Protein AF-G0QS52-F1 (afdb_monomer_lite)

Radius of gyration: 76.47 Å; chains: 1; bounding box: 184×102×252 Å

Foldseek 3Di:
DVVVVVVVVVVVVVVVVVVVVVVVVVVVVVVVVVVVVVVVVVVLVVVLVVLVVVLVVLVVVLVVLVVVLVVLVVVCVVDVDDVVSVVVSVVSVVVSVVSVVVSVVSVVVSVVVVVVVVVVVVCVVVVVVVVVVVVVVVVVVVVVVVVVVVVVVVVVVVVVVVVVVVVVVVVVVVVVVVVVVVVVVVVVVVVVVVVVVVVVVVVVVPDPVVVVVVVVVVVVVVVVVVVVVVVVVVPPPCPVVVVVVVVVVVVVVVVVVVVVVVVVLVVVLVVLVVVLVVLVVVLVVLVVVLVVLVVVLVVLVVVLVVLVVVLVPDPDPVVNVVSVVVNVVSVVVNVVSVVVSVVSVVVSVVSVVVSVVSVVVSVVSVVVSVVVVVVVVVVVVVVVVVVVVVVPDDDDDDDDDDVVVVVVVVVVVVVVVVVVVVVVVVVVVVVVVVVVVVVVVVVVVVVVVVVVVVVVVVVVVVVVVVVVVVVVVVVVVVVVVVVVVVVVVVVVVVVVVVVVVVVVVVVVVVVVVVVPCVVVVVVVVVVVVVVVVVVVVVVVVVVVVVVVVVVVVVVVVVVVVVVVVVVVVVVVVVVVVVVVVVVVVVVVVVVVVVVVVVVVVVVVCVVVVVVVVVVVVVPVVVVPPPPVPDVPPPVPPVPPVVVPVVVVVVVVVVVVVVVVVVVVVVVVVVPDDDDDDDPVVVVVVVVVVVVVVVVVVVVVVVVVVVVVVVVVVVVVVVVVVVVVVVVVVVVVVVVVVVVVVVVVVVVCVVVVPVVVVVVVVVVVVVVVVVVVVVVVVVVVVVVVLVVVVPDPPDCDDPVVVVVSVVVVVVVVVVVVVVVVVVVVVVVVVVVVVVVVVVVVVVVVPDDDDDPPVVVVVVVVVVVVVVVVVVVVVVVVVVVVVVVVVVVVVVVVVVVVVVVVVVVVVVVVVVVVVVVVVVVVVVVVVVVVVVVVVVVVVVVVVVVVD

pLDDT: mean 71.3, std 13.59, range [32.28, 92.81]

Structure (mmCIF, N/CA/C/O backbone):
data_AF-G0QS52-F1
#
_entry.id   AF-G0QS52-F1
#
loop_
_atom_site.group_PDB
_atom_site.id
_atom_site.type_symbol
_atom_site.label_atom_id
_atom_site.label_alt_id
_atom_site.label_comp_id
_atom_site.label_asym_id
_atom_site.label_entity_id
_atom_site.label_seq_id
_atom_site.pdbx_PDB_ins_code
_atom_site.Cartn_x
_atom_site.Cartn_y
_atom_site.Cartn_z
_atom_site.occupancy
_atom_site.B_iso_or_equiv
_atom_site.auth_seq_id
_atom_site.auth_comp_id
_atom_site.auth_asym_id
_atom_site.auth_atom_id
_atom_site.pdbx_PDB_model_num
ATOM 1 N N . MET A 1 1 ? 12.812 32.651 1.797 1.00 53.06 1 MET A N 1
ATOM 2 C CA . MET A 1 1 ? 13.399 31.332 2.125 1.00 53.06 1 MET A CA 1
ATOM 3 C C . MET A 1 1 ? 13.923 30.631 0.874 1.00 53.06 1 MET A C 1
ATOM 5 O O . MET A 1 1 ? 15.121 30.418 0.813 1.00 53.06 1 MET A O 1
ATOM 9 N N . ILE A 1 2 ? 13.092 30.413 -0.156 1.00 54.62 2 ILE A N 1
ATOM 10 C CA . ILE A 1 2 ? 13.496 29.826 -1.456 1.00 54.62 2 ILE A CA 1
ATOM 11 C C . ILE A 1 2 ? 14.676 30.575 -2.107 1.00 54.62 2 ILE A C 1
ATOM 13 O O . ILE A 1 2 ? 15.657 29.957 -2.491 1.00 54.62 2 ILE A O 1
ATOM 17 N N . LEU A 1 3 ? 14.644 31.915 -2.136 1.00 59.09 3 LEU A N 1
ATOM 18 C CA . LEU A 1 3 ? 15.757 32.726 -2.659 1.00 59.09 3 LEU A CA 1
ATOM 19 C C . LEU A 1 3 ? 17.078 32.510 -1.902 1.00 59.09 3 LEU A C 1
ATOM 21 O O . LEU A 1 3 ? 18.123 32.430 -2.531 1.00 59.09 3 LEU A O 1
ATOM 25 N N . LYS A 1 4 ? 17.024 32.353 -0.572 1.00 62.81 4 LYS A N 1
ATOM 26 C CA . LYS A 1 4 ? 18.207 32.095 0.265 1.00 62.81 4 LYS A CA 1
ATOM 27 C C . LYS A 1 4 ? 18.780 30.695 0.000 1.00 62.81 4 LYS A C 1
ATOM 29 O O . LYS A 1 4 ? 19.989 30.522 -0.082 1.00 62.81 4 LYS A O 1
ATOM 34 N N . GLN A 1 5 ? 17.894 29.723 -0.208 1.00 67.19 5 GLN A N 1
ATOM 35 C CA . GLN A 1 5 ? 18.250 28.344 -0.530 1.00 67.19 5 GLN A CA 1
ATOM 36 C C . GLN A 1 5 ? 18.882 28.229 -1.928 1.00 67.19 5 GLN A C 1
ATOM 38 O O . GLN A 1 5 ? 19.866 27.516 -2.098 1.00 67.19 5 GLN A O 1
ATOM 43 N N . ASN A 1 6 ? 18.383 28.993 -2.906 1.00 65.62 6 ASN A N 1
ATOM 44 C CA . ASN A 1 6 ? 18.962 29.045 -4.250 1.00 65.62 6 ASN A CA 1
ATOM 45 C C . ASN A 1 6 ? 20.349 29.706 -4.253 1.00 65.62 6 ASN A C 1
ATOM 47 O O . ASN A 1 6 ? 21.259 29.192 -4.897 1.00 65.62 6 ASN A O 1
ATOM 51 N N . THR A 1 7 ? 20.549 30.785 -3.486 1.00 71.69 7 THR A N 1
ATOM 52 C CA . THR A 1 7 ? 21.872 31.427 -3.372 1.00 71.69 7 THR A CA 1
ATOM 53 C C . THR A 1 7 ? 22.901 30.545 -2.663 1.00 71.69 7 THR A C 1
ATOM 55 O O . THR A 1 7 ? 24.065 30.531 -3.051 1.00 71.69 7 THR A O 1
ATOM 58 N N . GLU A 1 8 ? 22.486 29.770 -1.656 1.00 66.88 8 GLU A N 1
ATOM 59 C CA . GLU A 1 8 ? 23.369 28.816 -0.972 1.00 66.88 8 GLU A CA 1
ATOM 60 C C . GLU A 1 8 ? 23.731 27.629 -1.886 1.00 66.88 8 GLU A C 1
ATOM 62 O O . GLU A 1 8 ? 24.877 27.182 -1.879 1.00 66.88 8 GLU A O 1
ATOM 67 N N . GLN A 1 9 ? 22.806 27.172 -2.742 1.00 66.31 9 GLN A N 1
ATOM 68 C CA . GLN A 1 9 ? 23.081 26.135 -3.745 1.00 66.31 9 GLN A CA 1
ATOM 69 C C . GLN A 1 9 ? 24.018 26.609 -4.864 1.00 66.31 9 GLN A C 1
ATOM 71 O O . GLN A 1 9 ? 24.901 25.852 -5.271 1.00 66.31 9 GLN A O 1
ATOM 76 N N . GLU A 1 10 ? 23.861 27.838 -5.362 1.00 71.62 10 GLU A N 1
ATOM 77 C CA . GLU A 1 10 ? 24.777 28.393 -6.368 1.00 71.62 10 GLU A CA 1
ATOM 78 C C . GLU A 1 10 ? 26.181 28.612 -5.808 1.00 71.62 10 GLU A C 1
ATOM 80 O O . GLU A 1 10 ? 27.162 28.277 -6.474 1.00 71.62 10 GLU A O 1
ATOM 85 N N . PHE A 1 11 ? 26.288 29.105 -4.570 1.00 74.38 11 PHE A N 1
ATOM 86 C CA . PHE A 1 11 ? 27.577 29.249 -3.899 1.00 74.38 11 PHE A CA 1
ATOM 87 C C . PHE A 1 11 ? 28.273 27.889 -3.757 1.00 74.38 11 PHE A C 1
ATOM 89 O O . PHE A 1 11 ? 29.430 27.753 -4.145 1.00 74.38 11 PHE A O 1
ATOM 96 N N . PHE A 1 12 ? 27.543 26.858 -3.317 1.00 67.12 12 PHE A N 1
ATOM 97 C CA . PHE A 1 12 ? 28.090 25.510 -3.145 1.00 67.12 12 PHE A CA 1
ATOM 98 C C . PHE A 1 12 ? 28.541 24.871 -4.470 1.00 67.12 12 PHE A C 1
ATOM 100 O O . PHE A 1 12 ? 29.623 24.286 -4.535 1.00 67.12 12 PHE A O 1
ATOM 107 N N . LYS A 1 13 ? 27.766 25.042 -5.553 1.00 73.00 13 LYS A N 1
ATOM 108 C CA . LYS A 1 13 ? 28.151 24.578 -6.900 1.00 73.00 13 LYS A CA 1
ATOM 109 C C . LYS A 1 13 ? 29.425 25.255 -7.403 1.00 73.00 13 LYS A C 1
ATOM 111 O O . LYS A 1 13 ? 30.271 24.596 -8.006 1.00 73.00 13 LYS A O 1
ATOM 116 N N . LYS A 1 14 ? 29.574 26.556 -7.141 1.00 74.31 14 LYS A N 1
ATOM 117 C CA . LYS A 1 14 ? 30.738 27.331 -7.581 1.00 74.31 14 LYS A CA 1
ATOM 118 C C . LYS A 1 14 ? 32.007 26.921 -6.830 1.00 74.31 14 LYS A C 1
ATOM 120 O O . LYS A 1 14 ? 33.037 26.703 -7.461 1.00 74.31 14 LYS A O 1
ATOM 125 N N . THR A 1 15 ? 31.916 26.709 -5.515 1.00 72.00 15 THR A N 1
ATOM 126 C CA . THR A 1 15 ? 33.041 26.199 -4.712 1.00 72.00 15 THR A CA 1
ATOM 127 C C . THR A 1 15 ? 33.448 24.781 -5.136 1.00 72.00 15 THR A C 1
ATOM 129 O O . THR A 1 15 ? 34.637 24.503 -5.267 1.00 72.00 15 THR A O 1
ATOM 132 N N . GLN A 1 16 ? 32.484 23.906 -5.457 1.00 68.12 16 GLN A N 1
ATOM 133 C CA . GLN A 1 16 ? 32.768 22.560 -5.978 1.00 68.12 16 GLN A CA 1
ATOM 134 C C . GLN A 1 16 ? 33.471 22.570 -7.342 1.00 68.12 16 GLN A C 1
ATOM 136 O O . GLN A 1 16 ? 34.384 21.773 -7.567 1.00 68.12 16 GLN A O 1
ATOM 141 N N . GLN A 1 17 ? 33.068 23.457 -8.257 1.00 71.25 17 GLN A N 1
ATOM 142 C CA . GLN A 1 17 ? 33.741 23.594 -9.552 1.00 71.25 17 GLN A CA 1
ATOM 143 C C . GLN A 1 17 ? 35.189 24.069 -9.392 1.00 71.25 17 GLN A C 1
ATOM 145 O O . GLN A 1 17 ? 36.078 23.537 -10.057 1.00 71.25 17 GLN A O 1
ATOM 150 N N . GLU A 1 18 ? 35.442 25.015 -8.486 1.00 72.31 18 GLU A N 1
ATOM 151 C CA . GLU A 1 18 ? 36.795 25.511 -8.217 1.00 72.31 18 GLU A CA 1
ATOM 152 C C . GLU A 1 18 ? 37.694 24.441 -7.580 1.00 72.31 18 GLU A C 1
ATOM 154 O O . GLU A 1 18 ? 38.855 24.299 -7.973 1.00 72.31 18 GLU A O 1
ATOM 159 N N . GLU A 1 19 ? 37.177 23.642 -6.642 1.00 69.19 19 GLU A N 1
ATOM 160 C CA . GLU A 1 19 ? 37.944 22.545 -6.038 1.00 69.19 19 GLU A CA 1
ATOM 161 C C . GLU A 1 19 ? 38.195 21.404 -7.030 1.00 69.19 19 GLU A C 1
ATOM 163 O O . GLU A 1 19 ? 39.334 20.951 -7.161 1.00 69.19 19 GLU A O 1
ATOM 168 N N . SER A 1 20 ? 37.185 20.989 -7.804 1.00 64.88 20 SER A N 1
ATOM 169 C CA . SER A 1 20 ? 37.356 19.958 -8.837 1.00 64.88 20 SER A CA 1
ATOM 170 C C . SER A 1 20 ? 38.352 20.391 -9.920 1.00 64.88 20 SER A C 1
ATOM 172 O O . SER A 1 20 ? 39.174 19.582 -10.355 1.00 64.88 20 SER A O 1
ATOM 174 N N . SER A 1 21 ? 38.355 21.676 -10.298 1.00 67.94 21 SER A N 1
ATOM 175 C CA . SER A 1 21 ? 39.341 22.234 -11.232 1.00 67.94 21 SER A CA 1
ATOM 176 C C . SER A 1 21 ? 40.767 22.144 -10.682 1.00 67.94 21 SER A C 1
ATOM 178 O O . SER A 1 21 ? 41.666 21.708 -11.398 1.00 67.94 21 SER A O 1
ATOM 180 N N . LYS A 1 22 ? 40.979 22.474 -9.400 1.00 71.50 22 LYS A N 1
ATOM 181 C CA . LYS A 1 22 ? 42.304 22.384 -8.756 1.00 71.50 22 LYS A CA 1
ATOM 182 C C . LYS A 1 22 ? 42.823 20.947 -8.670 1.00 71.50 22 LYS A C 1
ATOM 184 O O . LYS A 1 22 ? 44.018 20.719 -8.853 1.00 71.50 22 LYS A O 1
ATOM 189 N N . TYR A 1 23 ? 41.950 19.972 -8.406 1.00 66.25 23 TYR A N 1
ATOM 190 C CA . TYR A 1 23 ? 42.347 18.559 -8.384 1.00 66.25 23 TYR A CA 1
ATOM 191 C C . TYR A 1 23 ? 42.679 18.026 -9.784 1.00 66.25 23 TYR A C 1
ATOM 193 O O . TYR A 1 23 ? 43.658 17.296 -9.933 1.00 66.25 23 TYR A O 1
ATOM 201 N N . ARG A 1 24 ? 41.935 18.441 -10.821 1.00 66.38 24 ARG A N 1
ATOM 202 C CA . ARG A 1 24 ? 42.250 18.094 -12.219 1.00 66.38 24 ARG A CA 1
ATOM 203 C C . ARG A 1 24 ? 43.577 18.693 -12.679 1.00 66.38 24 ARG A C 1
ATOM 205 O O . ARG A 1 24 ? 44.351 18.004 -13.333 1.00 66.38 24 ARG A O 1
ATOM 212 N N . GLU A 1 25 ? 43.863 19.937 -12.305 1.00 71.38 25 GLU A N 1
ATOM 213 C CA . GLU A 1 25 ? 45.125 20.606 -12.640 1.00 71.38 25 GLU A CA 1
ATOM 214 C C . GLU A 1 25 ? 46.329 19.908 -11.988 1.00 71.38 25 GLU A C 1
ATOM 216 O O . GLU A 1 25 ? 47.312 19.612 -12.666 1.00 71.38 25 GLU A O 1
ATOM 221 N N . LYS A 1 26 ? 46.227 19.530 -10.704 1.00 69.94 26 LYS A N 1
ATOM 222 C CA . LYS A 1 26 ? 47.277 18.746 -10.028 1.00 69.94 26 LYS A CA 1
ATOM 223 C C . LYS A 1 26 ? 47.483 17.363 -10.648 1.00 69.94 26 LYS A C 1
ATOM 225 O O . LYS A 1 26 ? 48.626 16.940 -10.800 1.00 69.94 26 LYS A O 1
ATOM 230 N N . ALA A 1 27 ? 46.404 16.673 -11.021 1.00 64.19 27 ALA A N 1
ATOM 231 C CA . ALA A 1 27 ? 46.493 15.376 -11.691 1.00 64.19 27 ALA A CA 1
ATOM 232 C C . ALA A 1 27 ? 47.163 15.487 -13.073 1.00 64.19 27 ALA A C 1
ATOM 234 O O . ALA A 1 27 ? 47.967 14.632 -13.437 1.00 64.19 27 ALA A O 1
ATOM 235 N N . LEU A 1 28 ? 46.886 16.566 -13.815 1.00 69.62 28 LEU A N 1
ATOM 236 C CA . LEU A 1 28 ? 47.504 16.822 -15.115 1.00 69.62 28 LEU A CA 1
ATOM 237 C C . LEU A 1 28 ? 49.010 17.111 -14.992 1.00 69.62 28 LEU A C 1
ATOM 239 O O . LEU A 1 28 ? 49.790 16.592 -15.788 1.00 69.62 28 LEU A O 1
ATOM 243 N N . ILE A 1 29 ? 49.427 17.883 -13.983 1.00 71.25 29 ILE A N 1
ATOM 244 C CA . ILE A 1 29 ? 50.850 18.162 -13.716 1.00 71.25 29 ILE A CA 1
ATOM 245 C C . ILE A 1 29 ? 51.603 16.864 -13.385 1.00 71.25 29 ILE A C 1
ATOM 247 O O . ILE A 1 29 ? 52.644 16.594 -13.982 1.00 71.25 29 ILE A O 1
ATOM 251 N N . LEU A 1 30 ? 51.042 16.021 -12.510 1.00 66.38 30 LEU A N 1
ATOM 252 C CA . LEU A 1 30 ? 51.629 14.720 -12.160 1.00 66.38 30 LEU A CA 1
ATOM 253 C C . LEU A 1 30 ? 51.746 13.788 -13.377 1.00 66.38 30 LEU A C 1
ATOM 255 O O . LEU A 1 30 ? 52.783 13.158 -13.573 1.00 66.38 30 LEU A O 1
ATOM 259 N N . ALA A 1 31 ? 50.723 13.736 -14.237 1.00 64.56 31 ALA A N 1
ATOM 260 C CA . ALA A 1 31 ? 50.767 12.932 -15.459 1.00 64.56 31 ALA A CA 1
ATOM 261 C C . ALA A 1 31 ? 51.874 13.397 -16.428 1.00 64.56 31 ALA A C 1
ATOM 263 O O . ALA A 1 31 ? 52.587 12.569 -16.996 1.00 64.56 31 ALA A O 1
ATOM 264 N N . GLN A 1 32 ? 52.068 14.712 -16.573 1.00 68.56 32 GLN A N 1
ATOM 265 C CA . GLN A 1 32 ? 53.127 15.281 -17.416 1.00 68.56 32 GLN A CA 1
ATOM 266 C C . GLN A 1 32 ? 54.537 15.005 -16.870 1.00 68.56 32 GLN A C 1
ATOM 268 O O . GLN A 1 32 ? 55.472 14.813 -17.650 1.00 68.56 32 GLN A O 1
ATOM 273 N N . GLU A 1 33 ? 54.716 14.983 -15.548 1.00 70.00 33 GLU A N 1
ATOM 274 C CA . GLU A 1 33 ? 55.999 14.635 -14.924 1.00 70.00 33 GLU A CA 1
ATOM 275 C C . GLU A 1 33 ? 56.340 13.151 -15.111 1.00 70.00 33 GLU A C 1
ATOM 277 O O . GLU A 1 33 ? 57.471 12.830 -15.488 1.00 70.00 33 GLU A O 1
ATOM 282 N N . ILE A 1 34 ? 55.355 12.257 -14.965 1.00 66.56 34 ILE A N 1
ATOM 283 C CA . ILE A 1 34 ? 55.519 10.819 -15.234 1.00 66.56 34 ILE A CA 1
ATOM 284 C C . ILE A 1 34 ? 55.908 10.582 -16.701 1.00 66.56 34 ILE A C 1
ATOM 286 O O . ILE A 1 34 ? 56.834 9.817 -16.984 1.00 66.56 34 ILE A O 1
ATOM 290 N N . GLU A 1 35 ? 55.265 11.276 -17.644 1.00 66.56 35 GLU A N 1
ATOM 291 C CA . GLU A 1 35 ? 55.580 11.157 -19.072 1.00 66.56 35 GLU A CA 1
ATOM 292 C C . GLU A 1 35 ? 57.012 11.629 -19.395 1.00 66.56 35 GLU A C 1
ATOM 294 O O . GLU A 1 35 ? 57.723 10.986 -20.174 1.00 66.56 35 GLU A O 1
ATOM 299 N N . LYS A 1 36 ? 57.477 12.719 -18.763 1.00 70.31 36 LYS A N 1
ATOM 300 C CA . LYS A 1 36 ? 58.860 13.208 -18.914 1.00 70.31 36 LYS A CA 1
ATOM 301 C C . LYS A 1 36 ? 59.885 12.199 -18.396 1.00 70.31 36 LYS A C 1
ATOM 303 O O . LYS A 1 36 ? 60.868 11.939 -19.090 1.00 70.31 36 LYS A O 1
ATOM 308 N N . ILE A 1 37 ? 59.651 11.611 -17.221 1.00 68.44 37 ILE A N 1
ATOM 309 C CA . ILE A 1 37 ? 60.543 10.594 -16.640 1.00 68.44 37 ILE A CA 1
ATOM 310 C C . ILE A 1 37 ? 60.586 9.348 -17.536 1.00 68.44 37 ILE A C 1
ATOM 312 O O . ILE A 1 37 ? 61.666 8.829 -17.826 1.00 68.44 37 ILE A O 1
ATOM 316 N N . SER A 1 38 ? 59.432 8.912 -18.055 1.00 68.44 38 SER A N 1
ATOM 317 C CA . SER A 1 38 ? 59.355 7.782 -18.988 1.00 68.44 38 SER A CA 1
ATOM 318 C C . SER A 1 38 ? 60.173 8.030 -20.260 1.00 68.44 38 SER A C 1
ATOM 320 O O . SER A 1 38 ? 60.920 7.151 -20.692 1.00 68.44 38 SER A O 1
ATOM 322 N N . LYS A 1 39 ? 60.081 9.227 -20.855 1.00 68.06 39 LYS A N 1
ATOM 323 C CA . LYS A 1 39 ? 60.838 9.584 -22.070 1.00 68.06 39 LYS A CA 1
ATOM 324 C C . LYS A 1 39 ? 62.351 9.565 -21.841 1.00 68.06 39 LYS A C 1
ATOM 326 O O . LYS A 1 39 ? 63.065 8.946 -22.626 1.00 68.06 39 LYS A O 1
ATOM 331 N N . ILE A 1 40 ? 62.824 10.144 -20.735 1.00 70.56 40 ILE A N 1
ATOM 332 C CA . ILE A 1 40 ? 64.256 10.162 -20.383 1.00 70.56 40 ILE A CA 1
ATOM 333 C C . ILE A 1 40 ? 64.800 8.735 -20.219 1.00 70.56 40 ILE A C 1
ATOM 335 O O . ILE A 1 40 ? 65.849 8.412 -20.781 1.00 70.56 40 ILE A O 1
ATOM 339 N N . ASN A 1 41 ? 64.063 7.861 -19.527 1.00 67.75 41 ASN A N 1
ATOM 340 C CA . ASN A 1 41 ? 64.472 6.467 -19.338 1.00 67.75 41 ASN A CA 1
ATOM 341 C C . ASN A 1 41 ? 64.540 5.699 -20.666 1.00 67.75 41 ASN A C 1
ATOM 343 O O . ASN A 1 41 ? 65.464 4.917 -20.880 1.00 67.75 41 ASN A O 1
ATOM 347 N N . THR A 1 42 ? 63.600 5.951 -21.582 1.00 67.94 42 THR A N 1
ATOM 348 C CA . THR A 1 42 ? 63.560 5.273 -22.889 1.00 67.94 42 THR A CA 1
ATOM 349 C C . THR A 1 42 ? 64.741 5.694 -23.773 1.00 67.94 42 THR A C 1
ATOM 351 O O . THR A 1 42 ? 65.402 4.849 -24.376 1.00 67.94 42 THR A O 1
ATOM 354 N N . GLU A 1 43 ? 65.071 6.990 -23.802 1.00 71.31 43 GLU A N 1
ATOM 355 C CA . GLU A 1 43 ? 66.212 7.520 -24.563 1.00 71.31 43 GLU A CA 1
ATOM 356 C C . GLU A 1 43 ? 67.568 7.037 -24.026 1.00 71.31 43 GLU A C 1
ATOM 358 O O . GLU A 1 43 ? 68.496 6.787 -24.801 1.00 71.31 43 GLU A O 1
ATOM 363 N N . GLN A 1 44 ? 67.705 6.895 -22.705 1.00 71.44 44 GLN A N 1
ATOM 364 C CA . GLN A 1 44 ? 68.921 6.355 -22.092 1.00 71.44 44 GLN A CA 1
ATOM 365 C C . GLN A 1 44 ? 69.088 4.858 -22.388 1.00 71.44 44 GLN A C 1
ATOM 367 O O . GLN A 1 44 ? 70.200 4.424 -22.697 1.00 71.44 44 GLN A O 1
ATOM 372 N N . PHE A 1 45 ? 67.997 4.087 -22.378 1.00 67.62 45 PHE A N 1
ATOM 373 C CA . PHE A 1 45 ? 68.028 2.656 -22.687 1.00 67.62 45 PHE A CA 1
ATOM 374 C C . PHE A 1 45 ? 68.444 2.386 -24.143 1.00 67.62 45 PHE A C 1
ATOM 376 O O . PHE A 1 45 ? 69.278 1.519 -24.404 1.00 67.62 45 PHE A O 1
ATOM 383 N N . GLU A 1 46 ? 67.948 3.183 -25.095 1.00 70.62 46 GLU A N 1
ATOM 384 C CA . GLU A 1 46 ? 68.350 3.086 -26.507 1.00 70.62 46 GLU A CA 1
ATOM 385 C C . GLU A 1 46 ? 69.821 3.483 -26.741 1.00 70.62 46 GLU A C 1
ATOM 387 O O . GLU A 1 46 ? 70.500 2.896 -27.587 1.00 70.62 46 GLU A O 1
ATOM 392 N N . LYS A 1 47 ? 70.374 4.427 -25.964 1.00 72.56 47 LYS A N 1
ATOM 393 C CA . LYS A 1 47 ? 71.813 4.755 -26.028 1.00 72.56 47 LYS A CA 1
ATOM 394 C C . LYS A 1 47 ? 72.692 3.592 -25.567 1.00 72.56 47 LYS A C 1
ATOM 396 O O . LYS A 1 47 ? 73.669 3.287 -26.249 1.00 72.56 47 LYS A O 1
ATOM 401 N N . ILE A 1 48 ? 72.323 2.928 -24.470 1.00 70.12 48 ILE A N 1
ATOM 402 C CA . ILE A 1 48 ? 73.047 1.754 -23.952 1.00 70.12 48 ILE A CA 1
ATOM 403 C C . ILE A 1 48 ? 72.988 0.610 -24.966 1.00 70.12 48 ILE A C 1
ATOM 405 O O . ILE A 1 48 ? 74.023 0.069 -25.345 1.00 70.12 48 ILE A O 1
ATOM 409 N N . LYS A 1 49 ? 71.799 0.316 -25.498 1.00 71.50 49 LYS A N 1
ATOM 410 C CA . LYS A 1 49 ? 71.592 -0.735 -26.504 1.00 71.50 49 LYS A CA 1
ATOM 411 C C . LYS A 1 49 ? 72.408 -0.504 -27.784 1.00 71.50 49 LYS A C 1
ATOM 413 O O . LYS A 1 49 ? 72.965 -1.439 -28.357 1.00 71.50 49 LYS A O 1
ATOM 418 N N . ASN A 1 50 ? 72.526 0.748 -28.230 1.00 72.94 50 ASN A N 1
ATOM 419 C CA . ASN A 1 50 ? 73.377 1.094 -29.370 1.00 72.94 50 ASN A CA 1
ATOM 420 C C . ASN A 1 50 ? 74.871 0.902 -29.072 1.00 72.94 50 ASN A C 1
ATOM 422 O O . ASN A 1 50 ? 75.607 0.431 -29.939 1.00 72.94 50 ASN A O 1
ATOM 426 N N . GLN A 1 51 ? 75.327 1.216 -27.857 1.00 75.06 51 GLN A N 1
ATOM 427 C CA . GLN A 1 51 ? 76.714 0.978 -27.448 1.00 75.06 51 GLN A CA 1
ATOM 428 C C . GLN A 1 51 ? 77.028 -0.522 -27.309 1.00 75.06 51 GLN A C 1
ATOM 430 O O . GLN A 1 51 ? 78.089 -0.956 -27.758 1.00 75.06 51 GLN A O 1
ATOM 435 N N . GLU A 1 52 ? 76.097 -1.330 -26.791 1.00 72.75 52 GLU A N 1
ATOM 436 C CA . GLU A 1 52 ? 76.219 -2.797 -26.741 1.00 72.75 52 GLU A CA 1
ATOM 437 C C . GLU A 1 52 ? 76.383 -3.402 -28.143 1.00 72.75 52 GLU A C 1
ATOM 439 O O . GLU A 1 52 ? 77.265 -4.234 -28.365 1.00 72.75 52 GLU A O 1
ATOM 444 N N . ASN A 1 53 ? 75.608 -2.925 -29.123 1.00 73.69 53 ASN A N 1
ATOM 445 C CA . ASN A 1 53 ? 75.749 -3.349 -30.518 1.00 73.69 53 ASN A CA 1
ATOM 446 C C . ASN A 1 53 ? 77.125 -2.997 -31.107 1.00 73.69 53 ASN A C 1
ATOM 448 O O . ASN A 1 53 ? 77.698 -3.798 -31.849 1.00 73.69 53 ASN A O 1
ATOM 452 N N . ILE A 1 54 ? 77.681 -1.827 -30.773 1.00 74.94 54 ILE A N 1
ATOM 453 C CA . ILE A 1 54 ? 79.030 -1.427 -31.206 1.00 74.94 54 ILE A CA 1
ATOM 454 C C . ILE A 1 54 ? 80.088 -2.347 -30.582 1.00 74.94 54 ILE A C 1
ATOM 456 O O . ILE A 1 54 ? 80.991 -2.801 -31.287 1.00 74.94 54 ILE A O 1
ATOM 460 N N . ILE A 1 55 ? 79.962 -2.681 -29.292 1.00 71.44 55 ILE A N 1
ATOM 461 C CA . ILE A 1 55 ? 80.865 -3.634 -28.627 1.00 71.44 55 ILE A CA 1
ATOM 462 C C . ILE A 1 55 ? 80.805 -5.000 -29.314 1.00 71.44 55 ILE A C 1
ATOM 464 O O . ILE A 1 55 ? 81.855 -5.559 -29.629 1.00 71.44 55 ILE A O 1
ATOM 468 N N . LEU A 1 56 ? 79.606 -5.503 -29.616 1.00 75.06 56 LEU A N 1
ATOM 469 C CA . LEU A 1 56 ? 79.423 -6.788 -30.293 1.00 75.06 56 LEU A CA 1
ATOM 470 C C . LEU A 1 56 ? 80.091 -6.805 -31.683 1.00 75.06 56 LEU A C 1
ATOM 472 O O . LEU A 1 56 ? 80.729 -7.783 -32.078 1.00 75.06 56 LEU A O 1
ATOM 476 N N . GLN A 1 57 ? 79.995 -5.701 -32.432 1.00 74.44 57 GLN A N 1
ATOM 477 C CA . GLN A 1 57 ? 80.677 -5.551 -33.722 1.00 74.44 57 GLN A CA 1
ATOM 478 C C . GLN A 1 57 ? 82.206 -5.552 -33.573 1.00 74.44 57 GLN A C 1
ATOM 480 O O . GLN A 1 57 ? 82.900 -6.192 -34.370 1.00 74.44 57 GLN A O 1
ATOM 485 N N . LEU A 1 58 ? 82.736 -4.875 -32.550 1.00 73.75 58 LEU A N 1
ATOM 486 C CA . LEU A 1 58 ? 84.171 -4.866 -32.254 1.00 73.75 58 LEU A CA 1
ATOM 487 C C . LEU A 1 58 ? 84.667 -6.250 -31.818 1.00 73.75 58 LEU A C 1
ATOM 489 O O . LEU A 1 58 ? 85.725 -6.680 -32.272 1.00 73.75 58 LEU A O 1
ATOM 493 N N . GLU A 1 59 ? 83.895 -6.985 -31.019 1.00 74.69 59 GLU A N 1
ATOM 494 C CA . GLU A 1 59 ? 84.201 -8.362 -30.613 1.00 74.69 59 GLU A CA 1
ATOM 495 C C . GLU A 1 59 ? 84.289 -9.317 -31.797 1.00 74.69 59 GLU A C 1
ATOM 497 O O . GLU A 1 59 ? 85.260 -10.068 -31.917 1.00 74.69 59 GLU A O 1
ATOM 502 N N . ASN A 1 60 ? 83.327 -9.235 -32.715 1.00 76.56 60 ASN A N 1
ATOM 503 C CA . ASN A 1 60 ? 83.348 -10.024 -33.942 1.00 76.56 60 ASN A CA 1
ATOM 504 C C . ASN A 1 60 ? 84.579 -9.696 -34.796 1.00 76.56 60 ASN A C 1
ATOM 506 O O . ASN A 1 60 ? 85.236 -10.602 -35.314 1.00 76.56 60 ASN A O 1
ATOM 510 N N . LYS A 1 61 ? 84.942 -8.410 -34.899 1.00 77.50 61 LYS A N 1
ATOM 511 C CA . LYS A 1 61 ? 86.127 -7.965 -35.644 1.00 77.50 61 LYS A CA 1
ATOM 512 C C . LYS A 1 61 ? 87.433 -8.438 -34.998 1.00 77.50 61 LYS A C 1
ATOM 514 O O . LYS A 1 61 ? 88.330 -8.874 -35.717 1.00 77.50 61 LYS A O 1
ATOM 519 N N . ILE A 1 62 ? 87.527 -8.403 -33.666 1.00 76.06 62 ILE A N 1
ATOM 520 C CA . ILE A 1 62 ? 88.664 -8.952 -32.911 1.00 76.06 62 ILE A CA 1
ATOM 521 C C . ILE A 1 62 ? 88.769 -10.459 -33.154 1.00 76.06 62 ILE A C 1
ATOM 523 O O . ILE A 1 62 ? 89.840 -10.930 -33.518 1.00 76.06 62 ILE A O 1
ATOM 527 N N . SER A 1 63 ? 87.665 -11.201 -33.038 1.00 76.12 63 SER A N 1
ATOM 528 C CA . SER A 1 63 ? 87.628 -12.654 -33.257 1.00 76.12 63 SER A CA 1
ATOM 529 C C . SER A 1 63 ? 88.115 -13.051 -34.660 1.00 76.12 63 SER A C 1
ATOM 531 O O . SER A 1 63 ? 88.971 -13.931 -34.806 1.00 76.12 63 SER A O 1
ATOM 533 N N . LEU A 1 64 ? 87.648 -12.344 -35.696 1.00 76.38 64 LEU A N 1
ATOM 534 C CA . LEU A 1 64 ? 88.092 -12.519 -37.085 1.00 76.38 64 LEU A CA 1
ATOM 535 C C . LEU A 1 64 ? 89.590 -12.241 -37.254 1.00 76.38 64 LEU A C 1
ATOM 537 O O . LEU A 1 64 ? 90.316 -13.069 -37.796 1.00 76.38 64 LEU A O 1
ATOM 541 N N . LEU A 1 65 ? 90.081 -11.112 -36.743 1.00 75.12 65 LEU A N 1
ATOM 542 C CA . LEU A 1 65 ? 91.498 -10.760 -36.863 1.00 75.12 65 LEU A CA 1
ATOM 543 C C . LEU A 1 65 ? 92.402 -11.693 -36.041 1.00 75.12 65 LEU A C 1
ATOM 545 O O . LEU A 1 65 ? 93.489 -12.046 -36.491 1.00 75.12 65 LEU A O 1
ATOM 549 N N . SER A 1 66 ? 91.971 -12.135 -34.857 1.00 74.88 66 SER A N 1
ATOM 550 C CA . SER A 1 66 ? 92.725 -13.082 -34.026 1.00 74.88 66 SER A CA 1
ATOM 551 C C . SER A 1 66 ? 92.829 -14.461 -34.678 1.00 74.88 66 SER A C 1
ATOM 553 O O . SER A 1 66 ? 93.890 -15.085 -34.626 1.00 74.88 66 SER A O 1
ATOM 555 N N . SER A 1 67 ? 91.760 -14.933 -35.324 1.00 74.56 67 SER A N 1
ATOM 556 C CA . SER A 1 67 ? 91.775 -16.205 -36.057 1.00 74.56 67 SER A CA 1
ATOM 557 C C . SER A 1 67 ? 92.613 -16.130 -37.342 1.00 74.56 67 SER A C 1
ATOM 559 O O . SER A 1 67 ? 93.350 -17.074 -37.639 1.00 74.56 67 SER A O 1
ATOM 561 N N . GLU A 1 68 ? 92.594 -14.995 -38.045 1.00 75.00 68 GLU A N 1
ATOM 562 C CA . GLU A 1 68 ? 93.474 -14.702 -39.187 1.00 75.00 68 GLU A CA 1
ATOM 563 C C . GLU A 1 68 ? 94.958 -14.689 -38.768 1.00 75.00 68 GLU A C 1
ATOM 565 O O . GLU A 1 68 ? 95.789 -15.375 -39.371 1.00 75.00 68 GLU A O 1
ATOM 570 N N . LEU A 1 69 ? 95.290 -13.991 -37.675 1.00 76.69 69 LEU A N 1
ATOM 571 C CA . LEU A 1 69 ? 96.648 -13.949 -37.126 1.00 76.69 69 LEU A CA 1
ATOM 572 C C . LEU A 1 69 ? 97.138 -15.323 -36.669 1.00 76.69 69 LEU A C 1
ATOM 574 O O . LEU A 1 69 ? 98.306 -15.654 -36.871 1.00 76.69 69 LEU A O 1
ATOM 578 N N . LEU A 1 70 ? 96.270 -16.140 -36.066 1.00 75.25 70 LEU A N 1
ATOM 579 C CA . LEU A 1 70 ? 96.630 -17.494 -35.645 1.00 75.25 70 LEU A CA 1
ATOM 580 C C . LEU A 1 70 ? 96.957 -18.381 -36.856 1.00 75.25 70 LEU A C 1
ATOM 582 O O . LEU A 1 70 ? 97.937 -19.126 -36.823 1.00 75.25 70 LEU A O 1
ATOM 586 N N . ARG A 1 71 ? 96.192 -18.257 -37.950 1.00 75.19 71 ARG A N 1
ATOM 587 C CA . ARG A 1 71 ? 96.472 -18.955 -39.216 1.00 75.19 71 ARG A CA 1
ATOM 588 C C . ARG A 1 71 ? 97.806 -18.520 -39.821 1.00 75.19 71 ARG A C 1
ATOM 590 O O . ARG A 1 71 ? 98.606 -19.377 -40.189 1.00 75.19 71 ARG A O 1
ATOM 597 N N . GLN A 1 72 ? 98.075 -17.216 -39.875 1.00 72.94 72 GLN A N 1
ATOM 598 C CA . GLN A 1 72 ? 99.333 -16.687 -40.418 1.00 72.94 72 GLN A CA 1
ATOM 599 C C . GLN A 1 72 ? 100.545 -17.022 -39.533 1.00 72.94 72 GLN A C 1
ATOM 601 O O . GLN A 1 72 ? 101.615 -17.348 -40.043 1.00 72.94 72 GLN A O 1
ATOM 606 N N . SER A 1 73 ? 100.372 -17.012 -38.209 1.00 70.25 73 SER A N 1
ATOM 607 C CA . SER A 1 73 ? 101.391 -17.426 -37.235 1.00 70.25 73 SER A CA 1
ATOM 608 C C . SER A 1 73 ? 101.761 -18.903 -37.390 1.00 70.25 73 SER A C 1
ATOM 610 O O . SER A 1 73 ? 102.943 -19.245 -37.418 1.00 70.25 73 SER A O 1
ATOM 612 N N . ASN A 1 74 ? 100.768 -19.779 -37.568 1.00 69.38 74 ASN A N 1
ATOM 613 C CA . ASN A 1 74 ? 101.011 -21.200 -37.819 1.00 69.38 74 ASN A CA 1
ATOM 614 C C . ASN A 1 74 ? 101.704 -21.426 -39.172 1.00 69.38 74 ASN A C 1
ATOM 616 O O . ASN A 1 74 ? 102.661 -22.191 -39.239 1.00 69.38 74 ASN A O 1
ATOM 620 N N . PHE A 1 75 ? 101.309 -20.688 -40.214 1.00 67.06 75 PHE A N 1
ATOM 621 C CA . PHE A 1 75 ? 101.956 -20.742 -41.529 1.00 67.06 75 PHE A CA 1
ATOM 622 C C . PHE A 1 75 ? 103.439 -20.321 -41.490 1.00 67.06 75 PHE A C 1
ATOM 624 O O . PHE A 1 75 ? 104.271 -20.899 -42.187 1.00 67.06 75 PHE A O 1
ATOM 631 N N . LEU A 1 76 ? 103.800 -19.353 -40.642 1.00 62.66 76 LEU A N 1
ATOM 632 C CA . LEU A 1 76 ? 105.188 -18.905 -40.464 1.00 62.66 76 LEU A CA 1
ATOM 633 C C . LEU A 1 76 ? 106.038 -19.795 -39.555 1.00 62.66 76 LEU A C 1
ATOM 635 O O . LEU A 1 76 ? 107.259 -19.680 -39.580 1.00 62.66 76 LEU A O 1
ATOM 639 N N . LYS A 1 77 ? 105.436 -20.678 -38.752 1.00 63.00 77 LYS A N 1
ATOM 640 C CA . LYS A 1 77 ? 106.193 -21.687 -37.993 1.00 63.00 77 LYS A CA 1
ATOM 641 C C . LYS A 1 77 ? 106.663 -22.847 -38.874 1.00 63.00 77 LYS A C 1
ATOM 643 O O . LYS A 1 77 ? 107.609 -23.532 -38.501 1.00 63.00 77 LYS A O 1
ATOM 648 N N . GLU A 1 78 ? 106.037 -23.047 -40.034 1.00 58.88 78 GLU A N 1
ATOM 649 C CA . GLU A 1 78 ? 106.334 -24.155 -40.953 1.00 58.88 78 GLU A CA 1
ATOM 650 C C . GLU A 1 78 ? 107.303 -23.783 -42.095 1.00 58.88 78 GLU A C 1
ATOM 652 O O . GLU A 1 78 ? 107.805 -24.668 -42.787 1.00 58.88 78 GLU A O 1
ATOM 657 N N . LYS A 1 79 ? 107.623 -22.496 -42.288 1.00 55.34 79 LYS A N 1
ATOM 658 C CA . LYS A 1 79 ? 108.623 -22.017 -43.261 1.00 55.34 79 LYS A CA 1
ATOM 659 C C . LYS A 1 79 ? 109.454 -20.890 -42.657 1.00 55.34 79 LYS A C 1
ATOM 661 O O . LYS A 1 79 ? 108.891 -20.026 -41.998 1.00 55.34 79 LYS A O 1
ATOM 666 N N . GLU A 1 80 ? 110.763 -20.845 -42.926 1.00 53.53 80 GLU A N 1
ATOM 667 C CA . GLU A 1 80 ? 111.614 -19.682 -42.616 1.00 53.53 80 GLU A CA 1
ATOM 668 C C . GLU A 1 80 ? 111.082 -18.441 -43.356 1.00 53.53 80 GLU A C 1
ATOM 670 O O . GLU A 1 80 ? 111.414 -18.170 -44.509 1.00 53.53 80 GLU A O 1
ATOM 675 N N . GLY A 1 81 ? 110.152 -17.733 -42.716 1.00 54.16 81 GLY A N 1
ATOM 676 C CA . GLY A 1 81 ? 109.456 -16.600 -43.302 1.00 54.16 81 GLY A CA 1
ATOM 677 C C . GLY A 1 81 ? 110.382 -15.406 -43.495 1.00 54.16 81 GLY A C 1
ATOM 678 O O . GLY A 1 81 ? 111.124 -15.026 -42.587 1.00 54.16 81 GLY A O 1
ATOM 679 N N . SER A 1 82 ? 110.281 -14.794 -44.675 1.00 58.25 82 SER A N 1
ATOM 680 C CA . SER A 1 82 ? 110.912 -13.520 -45.029 1.00 58.25 82 SER A CA 1
ATOM 681 C C . SER A 1 82 ? 110.547 -12.433 -44.010 1.00 58.25 82 SER A C 1
ATOM 683 O O . SER A 1 82 ? 109.392 -12.332 -43.590 1.00 58.25 82 SER A O 1
ATOM 685 N N . ASP A 1 83 ? 111.507 -11.582 -43.640 1.00 67.25 83 ASP A N 1
ATOM 686 C CA . ASP A 1 83 ? 111.310 -10.516 -42.647 1.00 67.25 83 ASP A CA 1
ATOM 687 C C . ASP A 1 83 ? 110.154 -9.554 -42.994 1.00 67.25 83 ASP A C 1
ATOM 689 O O . ASP A 1 83 ? 109.525 -8.994 -42.095 1.00 67.25 83 ASP A O 1
ATOM 693 N N . ASN A 1 84 ? 109.766 -9.450 -44.272 1.00 67.25 84 ASN A N 1
ATOM 694 C CA . ASN A 1 84 ? 108.576 -8.700 -44.688 1.00 67.25 84 ASN A CA 1
ATOM 695 C C . ASN A 1 84 ? 107.258 -9.308 -44.178 1.00 67.25 84 ASN A C 1
ATOM 697 O O . ASN A 1 84 ? 106.332 -8.570 -43.847 1.00 67.25 84 ASN A O 1
ATOM 701 N N . GLN A 1 85 ? 107.149 -10.635 -44.075 1.00 68.75 85 GLN A N 1
ATOM 702 C CA . GLN A 1 85 ? 105.941 -11.286 -43.549 1.00 68.75 85 GLN A CA 1
ATOM 703 C C . GLN A 1 85 ? 105.829 -11.115 -42.031 1.00 68.75 85 GLN A C 1
ATOM 705 O O . GLN A 1 85 ? 104.731 -10.916 -41.512 1.00 68.75 85 GLN A O 1
ATOM 710 N N . LYS A 1 86 ? 106.967 -11.096 -41.325 1.00 71.88 86 LYS A N 1
ATOM 711 C CA . LYS A 1 86 ? 107.010 -10.748 -39.897 1.00 71.88 86 LYS A CA 1
ATOM 712 C C . LYS A 1 86 ? 106.580 -9.298 -39.670 1.00 71.88 86 LYS A C 1
ATOM 714 O O . LYS A 1 86 ? 105.818 -9.040 -38.743 1.00 71.88 86 LYS A O 1
ATOM 719 N N . LEU A 1 87 ? 107.001 -8.370 -40.533 1.00 74.31 87 LEU A N 1
ATOM 720 C CA . LEU A 1 87 ? 106.610 -6.960 -40.443 1.00 74.31 87 LEU A CA 1
ATOM 721 C C . LEU A 1 87 ? 105.097 -6.754 -40.634 1.00 74.31 87 LEU A C 1
ATOM 723 O O . LEU A 1 87 ? 104.488 -6.001 -39.876 1.00 74.31 87 LEU A O 1
ATOM 727 N N . ILE A 1 88 ? 104.479 -7.453 -41.592 1.00 73.69 88 ILE A N 1
ATOM 728 C CA . ILE A 1 88 ? 103.023 -7.395 -41.819 1.00 73.69 88 ILE A CA 1
ATOM 729 C C . ILE A 1 88 ? 102.258 -7.926 -40.601 1.00 73.69 88 ILE A C 1
ATOM 731 O O . ILE A 1 88 ? 101.291 -7.303 -40.162 1.00 73.69 88 ILE A O 1
ATOM 735 N N . LEU A 1 89 ? 102.722 -9.023 -39.999 1.00 75.62 89 LEU A N 1
ATOM 736 C CA . LEU A 1 89 ? 102.121 -9.554 -38.774 1.00 75.62 89 LEU A CA 1
ATOM 737 C C . LEU A 1 89 ? 102.249 -8.596 -37.595 1.00 75.62 89 LEU A C 1
ATOM 739 O O . LEU A 1 89 ? 101.289 -8.422 -36.852 1.00 75.62 89 LEU A O 1
ATOM 743 N N . VAL A 1 90 ? 103.400 -7.938 -37.439 1.00 74.50 90 VAL A N 1
ATOM 744 C CA . VAL A 1 90 ? 103.578 -6.908 -36.407 1.00 74.50 90 VAL A CA 1
ATOM 745 C C . VAL A 1 90 ? 102.600 -5.752 -36.629 1.00 74.50 90 VAL A C 1
ATOM 747 O O . VAL A 1 90 ? 101.951 -5.323 -35.680 1.00 74.50 90 VAL A O 1
ATOM 750 N N . GLN A 1 91 ? 102.413 -5.295 -37.871 1.00 76.00 91 GLN A N 1
ATOM 751 C CA . GLN A 1 91 ? 101.438 -4.243 -38.185 1.00 76.00 91 GLN A CA 1
ATOM 752 C C . GLN A 1 91 ? 99.990 -4.672 -37.902 1.00 76.00 91 GLN A C 1
ATOM 754 O O . GLN A 1 91 ? 99.213 -3.878 -37.372 1.00 76.00 91 GLN A O 1
ATOM 759 N N . GLN A 1 92 ? 99.622 -5.918 -38.205 1.00 76.62 92 GLN A N 1
ATOM 760 C CA . GLN A 1 92 ? 98.283 -6.447 -37.924 1.00 76.62 92 GLN A CA 1
ATOM 761 C C . GLN A 1 92 ? 98.041 -6.667 -36.424 1.00 76.62 92 GLN A C 1
ATOM 763 O O . GLN A 1 92 ? 96.951 -6.374 -35.936 1.00 76.62 92 GLN A O 1
ATOM 768 N N . ILE A 1 93 ? 99.059 -7.104 -35.674 1.00 74.88 93 ILE A N 1
ATOM 769 C CA . ILE A 1 93 ? 99.019 -7.164 -34.205 1.00 74.88 93 ILE A CA 1
ATOM 770 C C . ILE A 1 93 ? 98.806 -5.761 -33.629 1.00 74.88 93 ILE A C 1
ATOM 772 O O . ILE A 1 93 ? 97.992 -5.586 -32.725 1.00 74.88 93 ILE A O 1
ATOM 776 N N . GLU A 1 94 ? 99.485 -4.752 -34.170 1.00 74.12 94 GLU A N 1
ATOM 777 C CA . GLU A 1 94 ? 99.346 -3.372 -33.705 1.00 74.12 94 GLU A CA 1
ATOM 778 C C . GLU A 1 94 ? 97.955 -2.791 -34.018 1.00 74.12 94 GLU A C 1
ATOM 780 O O . GLU A 1 94 ? 97.375 -2.086 -33.194 1.00 74.12 94 GLU A O 1
ATOM 785 N N . GLN A 1 95 ? 97.368 -3.135 -35.170 1.00 74.12 95 GLN A N 1
ATOM 786 C CA . GLN A 1 95 ? 95.976 -2.791 -35.483 1.00 74.12 95 GLN A CA 1
ATOM 787 C C . GLN A 1 95 ? 94.989 -3.470 -34.529 1.00 74.12 95 GLN A C 1
ATOM 789 O O . GLN A 1 95 ? 94.041 -2.833 -34.074 1.00 74.12 95 GLN A O 1
ATOM 794 N N . LEU A 1 96 ? 95.222 -4.738 -34.188 1.00 74.38 96 LEU A N 1
ATOM 795 C CA . LEU A 1 96 ? 94.403 -5.458 -33.217 1.00 74.38 96 LEU A CA 1
ATOM 796 C C . LEU A 1 96 ? 94.478 -4.838 -31.823 1.00 74.38 96 LEU A C 1
ATOM 798 O O . LEU A 1 96 ? 93.438 -4.675 -31.192 1.00 74.38 96 LEU A O 1
ATOM 802 N N . LYS A 1 97 ? 95.671 -4.434 -31.369 1.00 75.44 97 LYS A N 1
ATOM 803 C CA . LYS A 1 97 ? 95.828 -3.719 -30.094 1.00 75.44 97 LYS A CA 1
ATOM 804 C C . LYS A 1 97 ? 94.996 -2.441 -30.057 1.00 75.44 97 LYS A C 1
ATOM 806 O O . LYS A 1 97 ? 94.289 -2.235 -29.082 1.00 75.44 97 LYS A O 1
ATOM 811 N N . ARG A 1 98 ? 95.010 -1.639 -31.130 1.00 75.44 98 ARG A N 1
ATOM 812 C CA . ARG A 1 98 ? 94.189 -0.417 -31.211 1.00 75.44 98 ARG A CA 1
ATOM 813 C C . ARG A 1 98 ? 92.692 -0.717 -31.133 1.00 75.44 98 ARG A C 1
ATOM 815 O O . ARG A 1 98 ? 91.976 -0.035 -30.419 1.00 75.44 98 ARG A O 1
ATOM 822 N N . ILE A 1 99 ? 92.223 -1.765 -31.814 1.00 73.69 99 ILE A N 1
ATOM 823 C CA . ILE A 1 99 ? 90.805 -2.168 -31.768 1.00 73.69 99 ILE A CA 1
ATOM 824 C C . ILE A 1 99 ? 90.410 -2.661 -30.365 1.00 73.69 99 ILE A C 1
ATOM 826 O O . ILE A 1 99 ? 89.301 -2.388 -29.906 1.00 73.69 99 ILE A O 1
ATOM 830 N N . VAL A 1 100 ? 91.302 -3.383 -29.679 1.00 74.56 100 VAL A N 1
ATOM 831 C CA . VAL A 1 100 ? 91.089 -3.809 -28.287 1.00 74.56 100 VAL A CA 1
ATOM 832 C C . VAL A 1 100 ? 91.047 -2.598 -27.353 1.00 74.56 100 VAL A C 1
ATOM 834 O O . VAL A 1 100 ? 90.136 -2.506 -26.537 1.00 74.56 100 VAL A O 1
ATOM 837 N N . GLU A 1 101 ? 91.955 -1.641 -27.523 1.00 77.75 101 GLU A N 1
ATOM 838 C CA . GLU A 1 101 ? 92.004 -0.402 -26.739 1.00 77.75 101 GLU A CA 1
ATOM 839 C C . GLU A 1 101 ? 90.746 0.465 -26.954 1.00 77.75 101 GLU A C 1
ATOM 841 O O . GLU A 1 101 ? 90.163 0.972 -25.995 1.00 77.75 101 GLU A O 1
ATOM 846 N N . ASP A 1 102 ? 90.244 0.562 -28.189 1.00 75.19 102 ASP A N 1
ATOM 847 C CA . ASP A 1 102 ? 88.974 1.232 -28.498 1.00 75.19 102 ASP A CA 1
ATOM 848 C C . ASP A 1 102 ? 87.781 0.539 -27.814 1.00 75.19 102 ASP A C 1
ATOM 850 O O . ASP A 1 102 ? 86.912 1.206 -27.243 1.00 75.19 102 ASP A O 1
ATOM 854 N N . LYS A 1 103 ? 87.749 -0.802 -27.813 1.00 75.88 103 LYS A N 1
ATOM 855 C CA . LYS A 1 103 ? 86.721 -1.583 -27.106 1.00 75.88 103 LYS A CA 1
ATOM 856 C C . LYS A 1 103 ? 86.783 -1.337 -25.595 1.00 75.88 103 LYS A C 1
ATOM 858 O O . LYS A 1 103 ? 85.744 -1.111 -24.975 1.00 75.88 103 LYS A O 1
ATOM 863 N N . GLU A 1 104 ? 87.975 -1.358 -25.004 1.00 76.19 104 GLU A N 1
ATOM 864 C CA . GLU A 1 104 ? 88.178 -1.104 -23.573 1.00 76.19 104 GLU A CA 1
ATOM 865 C C . GLU A 1 104 ? 87.767 0.321 -23.183 1.00 76.19 104 GLU A C 1
ATOM 867 O O . GLU A 1 104 ? 87.099 0.508 -22.164 1.00 76.19 104 GLU A O 1
ATOM 872 N N . ASN A 1 105 ? 88.056 1.317 -24.025 1.00 75.38 105 ASN A N 1
ATOM 873 C CA . ASN A 1 105 ? 87.619 2.698 -23.818 1.00 75.38 105 ASN A CA 1
ATOM 874 C C . ASN A 1 105 ? 86.089 2.844 -23.864 1.00 75.38 105 ASN A C 1
ATOM 876 O O . ASN A 1 105 ? 85.517 3.550 -23.028 1.00 75.38 105 ASN A O 1
ATOM 880 N N . ILE A 1 106 ? 85.406 2.167 -24.795 1.00 73.38 106 ILE A N 1
ATOM 881 C CA . ILE A 1 106 ? 83.934 2.168 -24.866 1.00 73.38 106 ILE A CA 1
ATOM 882 C C . ILE A 1 106 ? 83.337 1.474 -23.636 1.00 73.38 106 ILE A C 1
ATOM 884 O O . ILE A 1 106 ? 82.430 2.027 -23.013 1.00 73.38 106 ILE A O 1
ATOM 888 N N . ILE A 1 107 ? 83.885 0.324 -23.228 1.00 71.56 107 ILE A N 1
ATOM 889 C CA . ILE A 1 107 ? 83.467 -0.382 -22.006 1.00 71.56 107 ILE A CA 1
ATOM 890 C C . ILE A 1 107 ? 83.664 0.503 -20.772 1.00 71.56 107 ILE A C 1
ATOM 892 O O . ILE A 1 107 ? 82.784 0.576 -19.918 1.00 71.56 107 ILE A O 1
ATOM 896 N N . PHE A 1 108 ? 84.781 1.224 -20.681 1.00 74.88 108 PHE A N 1
ATOM 897 C CA . PHE A 1 108 ? 85.049 2.137 -19.573 1.00 74.88 108 PHE A CA 1
ATOM 898 C C . PHE A 1 108 ? 84.055 3.312 -19.525 1.00 74.88 108 PHE A C 1
ATOM 900 O O . PHE A 1 108 ? 83.580 3.678 -18.447 1.00 74.88 108 PHE A O 1
ATOM 907 N N . GLN A 1 109 ? 83.694 3.885 -20.678 1.00 73.94 109 GLN A N 1
ATOM 908 C CA . GLN A 1 109 ? 82.671 4.937 -20.764 1.00 73.94 109 GLN A CA 1
ATOM 909 C C . GLN A 1 109 ? 81.274 4.413 -20.407 1.00 73.94 109 GLN A C 1
ATOM 911 O O . GLN A 1 109 ? 80.558 5.072 -19.651 1.00 73.94 109 GLN A O 1
ATOM 916 N N . MET A 1 110 ? 80.915 3.210 -20.868 1.00 71.19 110 MET A N 1
ATOM 917 C CA . MET A 1 110 ? 79.683 2.533 -20.450 1.00 71.19 110 MET A CA 1
ATOM 918 C C . MET A 1 110 ? 79.678 2.268 -18.947 1.00 71.19 110 MET A C 1
ATOM 920 O O . MET A 1 110 ? 78.683 2.544 -18.292 1.00 71.19 110 MET A O 1
ATOM 924 N N . GLY A 1 111 ? 80.800 1.830 -18.372 1.00 71.00 111 GLY A N 1
ATOM 925 C CA . GLY A 1 111 ? 80.946 1.640 -16.930 1.00 71.00 111 GLY A CA 1
ATOM 926 C C . GLY A 1 111 ? 80.682 2.925 -16.143 1.00 71.00 111 GLY A C 1
ATOM 927 O O . GLY A 1 111 ? 79.940 2.903 -15.166 1.00 71.00 111 GLY A O 1
ATOM 928 N N . LYS A 1 112 ? 81.199 4.075 -16.601 1.00 74.88 112 LYS A N 1
ATOM 929 C CA . LYS A 1 112 ? 80.885 5.380 -15.990 1.00 74.88 112 LYS A CA 1
ATOM 930 C C . LYS A 1 112 ? 79.407 5.751 -16.106 1.00 74.88 112 LYS A C 1
ATOM 932 O O . LYS A 1 112 ? 78.844 6.256 -15.138 1.00 74.88 112 LYS A O 1
ATOM 937 N N . GLN A 1 113 ? 78.786 5.510 -17.260 1.00 70.81 113 GLN A N 1
ATOM 938 C CA . GLN A 1 113 ? 77.361 5.786 -17.470 1.00 70.81 113 GLN A CA 1
ATOM 939 C C . GLN A 1 113 ? 76.474 4.863 -16.626 1.00 70.81 113 GLN A C 1
ATOM 941 O O . GLN A 1 113 ? 75.516 5.334 -16.026 1.00 70.81 113 GLN A O 1
ATOM 946 N N . ILE A 1 114 ? 76.831 3.584 -16.500 1.00 68.88 114 ILE A N 1
ATOM 947 C CA . ILE A 1 114 ? 76.137 2.614 -15.647 1.00 68.88 114 ILE A CA 1
ATOM 948 C C . ILE A 1 114 ? 76.253 3.019 -14.179 1.00 68.88 114 ILE A C 1
ATOM 950 O O . ILE A 1 114 ? 75.240 3.036 -13.496 1.00 68.88 114 ILE A O 1
ATOM 954 N N . VAL A 1 115 ? 77.434 3.425 -13.700 1.00 71.12 115 VAL A N 1
ATOM 955 C CA . VAL A 1 115 ? 77.598 3.909 -12.315 1.00 71.12 115 VAL A CA 1
ATOM 956 C C . VAL A 1 115 ? 76.768 5.172 -12.062 1.00 71.12 115 VAL A C 1
ATOM 958 O O . VAL A 1 115 ? 76.089 5.254 -11.046 1.00 71.12 115 VAL A O 1
ATOM 961 N N . GLN A 1 116 ? 76.733 6.124 -13.002 1.00 70.50 116 GLN A N 1
ATOM 962 C CA . GLN A 1 116 ? 75.864 7.306 -12.894 1.00 70.50 116 GLN A CA 1
ATOM 963 C C . GLN A 1 116 ? 74.372 6.940 -12.865 1.00 70.50 116 GLN A C 1
ATOM 965 O O . GLN A 1 116 ? 73.610 7.530 -12.101 1.00 70.50 116 GLN A O 1
ATOM 970 N N . LEU A 1 117 ? 73.953 5.956 -13.665 1.00 65.75 117 LEU A N 1
ATOM 971 C CA . LEU A 1 117 ? 72.581 5.444 -13.665 1.00 65.75 117 LEU A CA 1
ATOM 972 C C . LEU A 1 117 ? 72.265 4.646 -12.398 1.00 65.75 117 LEU A C 1
ATOM 974 O O . LEU A 1 117 ? 71.143 4.708 -11.910 1.00 65.75 117 LEU A O 1
ATOM 978 N N . GLU A 1 118 ? 73.232 3.925 -11.833 1.00 64.44 118 GLU A N 1
ATOM 979 C CA . GLU A 1 118 ? 73.089 3.225 -10.557 1.00 64.44 118 GLU A CA 1
ATOM 980 C C . GLU A 1 118 ? 73.001 4.197 -9.378 1.00 64.44 118 GLU A C 1
ATOM 982 O O . GLU A 1 118 ? 72.199 3.967 -8.475 1.00 64.44 118 GLU A O 1
ATOM 987 N N . ASP A 1 119 ? 73.748 5.301 -9.400 1.00 65.56 119 ASP A N 1
ATOM 988 C CA . ASP A 1 119 ? 73.637 6.367 -8.402 1.00 65.56 119 ASP A CA 1
ATOM 989 C C . ASP A 1 119 ? 72.281 7.090 -8.510 1.00 65.56 119 ASP A C 1
ATOM 991 O O . ASP A 1 119 ? 71.611 7.278 -7.495 1.00 65.56 119 ASP A O 1
ATOM 995 N N . GLN A 1 120 ? 71.786 7.363 -9.725 1.00 63.56 120 GLN A N 1
ATOM 996 C CA . GLN A 1 120 ? 70.409 7.843 -9.941 1.00 63.56 120 GLN A CA 1
ATOM 997 C C . GLN A 1 120 ? 69.365 6.809 -9.483 1.00 63.56 120 GLN A C 1
ATOM 999 O O . GLN A 1 120 ? 68.363 7.152 -8.855 1.00 63.56 120 GLN A O 1
ATOM 1004 N N . LYS A 1 121 ? 69.622 5.515 -9.703 1.00 57.09 121 LYS A N 1
ATOM 1005 C CA . LYS A 1 121 ? 68.776 4.407 -9.235 1.00 57.09 121 LYS A CA 1
ATOM 1006 C C . LYS A 1 121 ? 68.777 4.265 -7.711 1.00 57.09 121 LYS A C 1
ATOM 1008 O O . LYS A 1 121 ? 67.809 3.743 -7.166 1.00 57.09 121 LYS A O 1
ATOM 1013 N N . ARG A 1 122 ? 69.807 4.746 -7.005 1.00 57.50 122 ARG A N 1
ATOM 1014 C CA . ARG A 1 122 ? 69.844 4.824 -5.531 1.00 57.50 122 ARG A CA 1
ATOM 1015 C C . ARG A 1 122 ? 69.045 6.001 -4.964 1.00 57.50 122 ARG A C 1
ATOM 1017 O O . ARG A 1 122 ? 68.719 5.960 -3.779 1.00 57.50 122 ARG A O 1
ATOM 1024 N N . GLU A 1 123 ? 68.665 6.985 -5.781 1.00 55.47 123 GLU A N 1
ATOM 1025 C CA . GLU A 1 123 ? 67.709 8.045 -5.413 1.00 55.47 123 GLU A CA 1
ATOM 1026 C C . GLU A 1 123 ? 66.241 7.621 -5.641 1.00 55.47 123 GLU A C 1
ATOM 1028 O O . GLU A 1 123 ? 65.332 8.118 -4.970 1.00 55.47 123 GLU A O 1
ATOM 1033 N N . ILE A 1 124 ? 65.997 6.613 -6.494 1.00 55.31 124 ILE A N 1
ATOM 1034 C CA . ILE A 1 124 ? 64.660 6.044 -6.756 1.00 55.31 124 ILE A CA 1
ATOM 1035 C C . ILE A 1 124 ? 63.952 5.517 -5.494 1.00 55.31 124 ILE A C 1
ATOM 1037 O O . ILE A 1 124 ? 62.751 5.717 -5.400 1.00 55.31 124 ILE A O 1
ATOM 1041 N N . PRO A 1 125 ? 64.592 4.900 -4.480 1.00 52.72 125 PRO A N 1
ATOM 1042 C CA . PRO A 1 125 ? 63.922 4.516 -3.235 1.00 52.72 125 PRO A CA 1
ATOM 1043 C C . PRO A 1 125 ? 63.357 5.707 -2.450 1.00 52.72 125 PRO A C 1
ATOM 1045 O O . PRO A 1 125 ? 62.316 5.574 -1.810 1.00 52.72 125 PRO A O 1
ATOM 1048 N N . GLN A 1 126 ? 64.000 6.881 -2.507 1.00 56.12 126 GLN A N 1
ATOM 1049 C CA . GLN A 1 126 ? 63.472 8.094 -1.872 1.00 56.12 126 GLN A CA 1
ATOM 1050 C C . GLN A 1 126 ? 62.268 8.642 -2.650 1.00 56.12 126 GLN A C 1
ATOM 1052 O O . GLN A 1 126 ? 61.262 8.997 -2.034 1.00 56.12 126 GLN A O 1
ATOM 1057 N N . GLN A 1 127 ? 62.321 8.609 -3.985 1.00 55.72 127 GLN A N 1
ATOM 1058 C CA . GLN A 1 127 ? 61.178 8.943 -4.842 1.00 55.72 127 GLN A CA 1
ATOM 1059 C C . GLN A 1 127 ? 60.052 7.904 -4.756 1.00 55.72 127 GLN A C 1
ATOM 1061 O O . GLN A 1 127 ? 58.892 8.282 -4.766 1.00 55.72 127 GLN A O 1
ATOM 1066 N N . ASN A 1 128 ? 60.351 6.617 -4.579 1.00 52.72 128 ASN A N 1
ATOM 1067 C CA . ASN A 1 128 ? 59.360 5.558 -4.385 1.00 52.72 128 ASN A CA 1
ATOM 1068 C C . ASN A 1 128 ? 58.691 5.657 -3.019 1.00 52.72 128 ASN A C 1
ATOM 1070 O O . ASN A 1 128 ? 57.504 5.384 -2.921 1.00 52.72 128 ASN A O 1
ATOM 1074 N N . ASN A 1 129 ? 59.397 6.094 -1.975 1.00 58.00 129 ASN A N 1
ATOM 1075 C CA . ASN A 1 129 ? 58.762 6.396 -0.693 1.00 58.00 129 ASN A CA 1
ATOM 1076 C C . ASN A 1 129 ? 57.872 7.646 -0.783 1.00 58.00 129 ASN A C 1
ATOM 1078 O O . ASN A 1 129 ? 56.796 7.666 -0.188 1.00 58.00 129 ASN A O 1
ATOM 1082 N N . GLN A 1 130 ? 58.269 8.663 -1.558 1.00 61.72 130 GLN A N 1
ATOM 1083 C CA . GLN A 1 130 ? 57.405 9.811 -1.857 1.00 61.72 130 GLN A CA 1
ATOM 1084 C C . GLN A 1 130 ? 56.198 9.414 -2.716 1.00 61.72 130 GLN A C 1
ATOM 1086 O O . GLN A 1 130 ? 55.086 9.818 -2.398 1.00 61.72 130 GLN A O 1
ATOM 1091 N N . ASN A 1 131 ? 56.381 8.570 -3.731 1.00 59.47 131 ASN A N 1
ATOM 1092 C CA . ASN A 1 131 ? 55.308 8.060 -4.582 1.00 59.47 131 ASN A CA 1
ATOM 1093 C C . ASN A 1 131 ? 54.369 7.147 -3.804 1.00 59.47 131 ASN A C 1
ATOM 1095 O O . ASN A 1 131 ? 53.169 7.303 -3.928 1.00 59.47 131 ASN A O 1
ATOM 1099 N N . MET A 1 132 ? 54.877 6.287 -2.922 1.00 62.69 132 MET A N 1
ATOM 1100 C CA . MET A 1 132 ? 54.049 5.471 -2.033 1.00 62.69 132 MET A CA 1
ATOM 1101 C C . MET A 1 132 ? 53.254 6.350 -1.059 1.00 62.69 132 MET A C 1
ATOM 1103 O O . MET A 1 132 ? 52.082 6.089 -0.805 1.00 62.69 132 MET A O 1
ATOM 1107 N N . HIS A 1 133 ? 53.849 7.433 -0.546 1.00 66.81 133 HIS A N 1
ATOM 1108 C CA . HIS A 1 133 ? 53.130 8.405 0.279 1.00 66.81 133 HIS A CA 1
ATOM 1109 C C . HIS A 1 133 ? 52.077 9.183 -0.537 1.00 66.81 133 HIS A C 1
ATOM 1111 O O . HIS A 1 133 ? 50.993 9.472 -0.022 1.00 66.81 133 HIS A O 1
ATOM 1117 N N . LEU A 1 134 ? 52.360 9.519 -1.798 1.00 69.38 134 LEU A N 1
ATOM 1118 C CA . LEU A 1 134 ? 51.412 10.164 -2.709 1.00 69.38 134 LEU A CA 1
ATOM 1119 C C . LEU A 1 134 ? 50.292 9.205 -3.126 1.00 69.38 134 LEU A C 1
ATOM 1121 O O . LEU A 1 134 ? 49.139 9.608 -3.124 1.00 69.38 134 LEU A O 1
ATOM 1125 N N . GLU A 1 135 ? 50.586 7.935 -3.393 1.00 65.56 135 GLU A N 1
ATOM 1126 C CA . GLU A 1 135 ? 49.612 6.877 -3.675 1.00 65.56 135 GLU A CA 1
ATOM 1127 C C . GLU A 1 135 ? 48.712 6.634 -2.464 1.00 65.56 135 GLU A C 1
ATOM 1129 O O . GLU A 1 135 ? 47.492 6.606 -2.605 1.00 65.56 135 GLU A O 1
ATOM 1134 N N . GLN A 1 136 ? 49.275 6.566 -1.254 1.00 70.00 136 GLN A N 1
ATOM 1135 C CA . GLN A 1 136 ? 48.489 6.494 -0.020 1.00 70.00 136 GLN A CA 1
ATOM 1136 C C . GLN A 1 136 ? 47.609 7.738 0.165 1.00 70.00 136 GLN A C 1
ATOM 1138 O O . GLN A 1 136 ? 46.447 7.605 0.546 1.00 70.00 136 GLN A O 1
ATOM 1143 N N . GLN A 1 137 ? 48.109 8.939 -0.150 1.00 70.62 137 GLN A N 1
ATOM 1144 C CA . GLN A 1 137 ? 47.296 10.161 -0.143 1.00 70.62 137 GLN A CA 1
ATOM 1145 C C . GLN A 1 137 ? 46.209 10.151 -1.223 1.00 70.62 137 GLN A C 1
ATOM 1147 O O . GLN A 1 137 ? 45.098 10.591 -0.945 1.00 70.62 137 GLN A O 1
ATOM 1152 N N . ILE A 1 138 ? 46.485 9.633 -2.421 1.00 68.25 138 ILE A N 1
ATOM 1153 C CA . ILE A 1 138 ? 45.513 9.495 -3.512 1.00 68.25 138 ILE A CA 1
ATOM 1154 C C . ILE A 1 138 ? 44.424 8.502 -3.119 1.00 68.25 138 ILE A C 1
ATOM 1156 O O . ILE A 1 138 ? 43.250 8.796 -3.326 1.00 68.25 138 ILE A O 1
ATOM 1160 N N . VAL A 1 139 ? 44.772 7.370 -2.504 1.00 71.12 139 VAL A N 1
ATOM 1161 C CA . VAL A 1 139 ? 43.798 6.395 -1.989 1.00 71.12 139 VAL A CA 1
ATOM 1162 C C . VAL A 1 139 ? 42.943 7.025 -0.889 1.00 71.12 139 VAL A C 1
ATOM 1164 O O . VAL A 1 139 ? 41.717 6.907 -0.917 1.00 71.12 139 VAL A O 1
ATOM 1167 N N . LEU A 1 140 ? 43.554 7.773 0.036 1.00 72.94 140 LEU A N 1
ATOM 1168 C CA . LEU A 1 140 ? 42.826 8.453 1.108 1.00 72.94 140 LEU A CA 1
ATOM 1169 C C . LEU A 1 140 ? 41.884 9.537 0.555 1.00 72.94 140 LEU A C 1
ATOM 1171 O O . LEU A 1 140 ? 40.716 9.585 0.934 1.00 72.94 140 LEU A O 1
ATOM 1175 N N . LEU A 1 141 ? 42.353 10.355 -0.390 1.00 71.94 141 LEU A N 1
ATOM 1176 C CA . LEU A 1 141 ? 41.544 11.370 -1.071 1.00 71.94 141 LEU A CA 1
ATOM 1177 C C . LEU A 1 141 ? 40.437 10.739 -1.922 1.00 71.94 141 LEU A C 1
ATOM 1179 O O . LEU A 1 141 ? 39.321 11.244 -1.917 1.00 71.94 141 LEU A O 1
ATOM 1183 N N . SER A 1 142 ? 40.703 9.616 -2.590 1.00 68.06 142 SER A N 1
ATOM 1184 C CA . SER A 1 142 ? 39.698 8.884 -3.373 1.00 68.06 142 SER A CA 1
ATOM 1185 C C . SER A 1 142 ? 38.600 8.333 -2.468 1.00 68.06 142 SER A C 1
ATOM 1187 O O . SER A 1 142 ? 37.426 8.541 -2.756 1.00 68.06 142 SER A O 1
ATOM 1189 N N . SER A 1 143 ? 38.961 7.751 -1.318 1.00 69.25 143 SER A N 1
ATOM 1190 C CA . SER A 1 143 ? 37.984 7.292 -0.321 1.00 69.25 143 SER A CA 1
ATOM 1191 C C . SER A 1 143 ? 37.167 8.445 0.282 1.00 69.25 143 SER A C 1
ATOM 1193 O O . SER A 1 143 ? 35.969 8.306 0.524 1.00 69.25 143 SER A O 1
ATOM 1195 N N . GLN A 1 144 ? 37.777 9.623 0.475 1.00 74.69 144 GLN A N 1
ATOM 1196 C CA . GLN A 1 144 ? 37.068 10.823 0.926 1.00 74.69 144 GLN A CA 1
ATOM 1197 C C . GLN A 1 144 ? 36.121 11.369 -0.147 1.00 74.69 144 GLN A C 1
ATOM 1199 O O . GLN A 1 144 ? 35.004 11.764 0.183 1.00 74.69 144 GLN A O 1
ATOM 1204 N N . ILE A 1 145 ? 36.538 11.377 -1.415 1.00 71.94 145 ILE A N 1
ATOM 1205 C CA . ILE A 1 145 ? 35.694 11.770 -2.550 1.00 71.94 145 ILE A CA 1
ATOM 1206 C C . ILE A 1 145 ? 34.521 10.799 -2.689 1.00 71.94 145 ILE A C 1
ATOM 1208 O O . ILE A 1 145 ? 33.385 11.245 -2.839 1.00 71.94 145 ILE A O 1
ATOM 1212 N N . GLU A 1 146 ? 34.760 9.494 -2.580 1.00 75.12 146 GLU A N 1
ATOM 1213 C CA . GLU A 1 146 ? 33.720 8.465 -2.626 1.00 75.12 146 GLU A CA 1
ATOM 1214 C C . GLU A 1 146 ? 32.721 8.630 -1.472 1.00 75.12 146 GLU A C 1
ATOM 1216 O O . GLU A 1 146 ? 31.513 8.689 -1.698 1.00 75.12 146 GLU A O 1
ATOM 1221 N N . TYR A 1 147 ? 33.207 8.836 -0.244 1.00 83.25 147 TYR A N 1
ATOM 1222 C CA . TYR A 1 147 ? 32.357 9.126 0.912 1.00 83.25 147 TYR A CA 1
ATOM 1223 C C . TYR A 1 147 ? 31.515 10.398 0.721 1.00 83.25 147 TYR A C 1
ATOM 1225 O O . TYR A 1 147 ? 30.312 10.393 0.984 1.00 83.25 147 TYR A O 1
ATOM 1233 N N . GLN A 1 148 ? 32.115 11.487 0.229 1.00 74.81 148 GLN A N 1
ATOM 1234 C CA . GLN A 1 148 ? 31.399 12.737 -0.060 1.00 74.81 148 GLN A CA 1
ATOM 1235 C C . GLN A 1 148 ? 30.369 12.557 -1.184 1.00 74.81 148 GLN A C 1
ATOM 1237 O O . GLN A 1 148 ? 29.274 13.111 -1.102 1.00 74.81 148 GLN A O 1
ATOM 1242 N N . THR A 1 149 ? 30.683 11.748 -2.197 1.00 76.06 149 THR A N 1
ATOM 1243 C CA . THR A 1 149 ? 29.779 11.428 -3.314 1.00 76.06 149 THR A CA 1
ATOM 1244 C C . THR A 1 149 ? 28.585 10.604 -2.834 1.00 76.06 149 THR A C 1
ATOM 1246 O O . THR A 1 149 ? 27.442 10.911 -3.176 1.00 76.06 149 THR A O 1
ATOM 1249 N N . ASN A 1 150 ? 28.816 9.620 -1.964 1.00 80.12 150 ASN A N 1
ATOM 1250 C CA . ASN A 1 150 ? 27.754 8.821 -1.353 1.00 80.12 150 ASN A CA 1
ATOM 1251 C C . ASN A 1 150 ? 26.859 9.677 -0.445 1.00 80.12 150 ASN A C 1
ATOM 1253 O O . ASN A 1 150 ? 25.635 9.638 -0.569 1.00 80.12 150 ASN A O 1
ATOM 1257 N N . LEU A 1 151 ? 27.454 10.533 0.394 1.00 83.75 151 LEU A N 1
ATOM 1258 C CA . LEU A 1 151 ? 26.713 11.470 1.245 1.00 83.75 151 LEU A CA 1
ATOM 1259 C C . LEU A 1 151 ? 25.890 12.476 0.419 1.00 83.75 151 LEU A C 1
ATOM 1261 O O . LEU A 1 151 ? 24.786 12.857 0.813 1.00 83.75 151 LEU A O 1
ATOM 1265 N N . GLN A 1 152 ? 26.414 12.917 -0.726 1.00 76.12 152 GLN A N 1
ATOM 1266 C CA . GLN A 1 152 ? 25.704 13.794 -1.656 1.00 76.12 152 GLN A CA 1
ATOM 1267 C C . GLN A 1 152 ? 24.530 13.071 -2.323 1.00 76.12 152 GLN A C 1
ATOM 1269 O O . GLN A 1 152 ? 23.431 13.620 -2.375 1.00 76.12 152 GLN A O 1
ATOM 1274 N N . THR A 1 153 ? 24.735 11.827 -2.755 1.00 80.31 153 THR A N 1
ATOM 1275 C CA . THR A 1 153 ? 23.681 10.985 -3.338 1.00 80.31 153 THR A CA 1
ATOM 1276 C C . THR A 1 153 ? 22.542 10.773 -2.338 1.00 80.31 153 THR A C 1
ATOM 1278 O O . THR A 1 153 ? 21.373 10.925 -2.686 1.00 80.31 153 THR A O 1
ATOM 1281 N N . GLU A 1 154 ? 22.864 10.529 -1.064 1.00 83.69 154 GLU A N 1
ATOM 1282 C CA . GLU A 1 154 ? 21.868 10.394 0.006 1.00 83.69 154 GLU A CA 1
ATOM 1283 C C . GLU A 1 154 ? 21.093 11.705 0.251 1.00 83.69 154 GLU A C 1
ATOM 1285 O O . GLU A 1 154 ? 19.872 11.703 0.432 1.00 83.69 154 GLU A O 1
ATOM 1290 N N . LYS A 1 155 ? 21.779 12.858 0.217 1.00 81.94 155 LYS A N 1
ATOM 1291 C CA . LYS A 1 155 ? 21.126 14.175 0.313 1.00 81.94 155 LYS A CA 1
ATOM 1292 C C . LYS A 1 155 ? 20.202 14.441 -0.873 1.00 81.94 155 LYS A C 1
ATOM 1294 O O . LYS A 1 155 ? 19.112 14.974 -0.676 1.00 81.94 155 LYS A O 1
ATOM 1299 N N . GLU A 1 156 ? 20.606 14.078 -2.085 1.00 78.81 156 GLU A N 1
ATOM 1300 C CA . GLU A 1 156 ? 19.793 14.243 -3.293 1.00 78.81 156 GLU A CA 1
ATOM 1301 C C . GLU A 1 156 ? 18.564 13.332 -3.283 1.00 78.81 156 GLU A C 1
ATOM 1303 O O . GLU A 1 156 ? 17.469 13.795 -3.613 1.00 78.81 156 GLU A O 1
ATOM 1308 N N . GLN A 1 157 ? 18.703 12.091 -2.810 1.00 82.56 157 GLN A N 1
ATOM 1309 C CA . GLN A 1 157 ? 17.575 11.186 -2.576 1.00 82.56 157 GLN A CA 1
ATOM 1310 C C . GLN A 1 157 ? 16.586 11.778 -1.562 1.00 82.56 157 GLN A C 1
ATOM 1312 O O . GLN A 1 157 ? 15.401 11.899 -1.873 1.00 82.56 157 GLN A O 1
ATOM 1317 N N . LYS A 1 158 ? 17.066 12.274 -0.412 1.00 84.94 158 LYS A N 1
ATOM 1318 C CA . LYS A 1 158 ? 16.216 12.957 0.585 1.00 84.94 158 LYS A CA 1
ATOM 1319 C C . LYS A 1 158 ? 15.538 14.211 0.028 1.00 84.94 158 LYS A C 1
ATOM 1321 O O . LYS A 1 158 ? 14.374 14.472 0.316 1.00 84.94 158 LYS A O 1
ATOM 1326 N N . ILE A 1 159 ? 16.227 14.996 -0.803 1.00 81.50 159 ILE A N 1
ATOM 1327 C CA . ILE A 1 159 ? 15.627 16.157 -1.480 1.00 81.50 159 ILE A CA 1
ATOM 1328 C C . ILE A 1 159 ? 14.529 15.716 -2.458 1.00 81.50 159 ILE A C 1
ATOM 1330 O O . ILE A 1 159 ? 13.493 16.378 -2.536 1.00 81.50 159 ILE A O 1
ATOM 1334 N N . GLN A 1 160 ? 14.721 14.620 -3.197 1.00 79.00 160 GLN A N 1
ATOM 1335 C CA . GLN A 1 160 ? 13.683 14.074 -4.073 1.00 79.00 160 GLN A CA 1
ATOM 1336 C C . GLN A 1 160 ? 12.475 13.559 -3.284 1.00 79.00 160 GLN A C 1
ATOM 1338 O O . GLN A 1 160 ? 11.342 13.804 -3.697 1.00 79.00 160 GLN A O 1
ATOM 1343 N N . GLU A 1 161 ? 12.691 12.910 -2.141 1.00 83.75 161 GLU A N 1
ATOM 1344 C CA . GLU A 1 161 ? 11.614 12.505 -1.232 1.00 83.75 161 GLU A CA 1
ATOM 1345 C C . GLU A 1 161 ? 10.825 13.716 -0.730 1.00 83.75 161 GLU A C 1
ATOM 1347 O O . GLU A 1 161 ? 9.600 13.739 -0.854 1.00 83.75 161 GLU A O 1
ATOM 1352 N N . TYR A 1 162 ? 11.506 14.774 -0.274 1.00 86.31 162 TYR A N 1
ATOM 1353 C CA . TYR A 1 162 ? 10.836 16.008 0.140 1.00 86.31 162 TYR A CA 1
ATOM 1354 C C . TYR A 1 162 ? 10.082 16.694 -1.003 1.00 86.31 162 TYR A C 1
ATOM 1356 O O . TYR A 1 162 ? 9.011 17.247 -0.769 1.00 86.31 162 TYR A O 1
ATOM 1364 N N . ARG A 1 163 ? 10.586 16.647 -2.244 1.00 82.75 163 ARG A N 1
ATOM 1365 C CA . ARG A 1 163 ? 9.850 17.168 -3.411 1.00 82.75 163 ARG A CA 1
ATOM 1366 C C . ARG A 1 163 ? 8.567 16.384 -3.667 1.00 82.75 163 ARG A C 1
ATOM 1368 O O . ARG A 1 163 ? 7.519 17.003 -3.815 1.00 82.75 163 ARG A O 1
ATOM 1375 N N . ARG A 1 164 ? 8.632 15.048 -3.646 1.00 83.50 164 ARG A N 1
ATOM 1376 C CA . ARG A 1 164 ? 7.445 14.188 -3.793 1.00 83.50 164 ARG A CA 1
ATOM 1377 C C . ARG A 1 164 ? 6.431 14.444 -2.680 1.00 83.50 164 ARG A C 1
ATOM 1379 O O . ARG A 1 164 ? 5.232 14.449 -2.936 1.00 83.50 164 ARG A O 1
ATOM 1386 N N . GLU A 1 165 ? 6.899 14.680 -1.458 1.00 85.19 165 GLU A N 1
ATOM 1387 C CA . GLU A 1 165 ? 6.018 14.979 -0.330 1.00 85.19 165 GLU A CA 1
ATOM 1388 C C . GLU A 1 165 ? 5.371 16.367 -0.450 1.00 85.19 165 GLU A C 1
ATOM 1390 O O . GLU A 1 165 ? 4.175 16.512 -0.212 1.00 85.19 165 GLU A O 1
ATOM 1395 N N . ILE A 1 166 ? 6.107 17.380 -0.920 1.00 82.50 166 ILE A N 1
ATOM 1396 C CA . ILE A 1 166 ? 5.536 18.700 -1.234 1.00 82.50 166 ILE A CA 1
ATOM 1397 C C . ILE A 1 166 ? 4.480 18.593 -2.343 1.00 82.50 166 ILE A C 1
ATOM 1399 O O . ILE A 1 166 ? 3.410 19.184 -2.217 1.00 82.50 166 ILE A O 1
ATOM 1403 N N . GLU A 1 167 ? 4.736 17.822 -3.401 1.00 84.69 167 GLU A N 1
ATOM 1404 C CA . GLU A 1 167 ? 3.763 17.588 -4.478 1.00 84.69 167 GLU A CA 1
ATOM 1405 C C . GLU A 1 167 ? 2.493 16.897 -3.955 1.00 84.69 167 GLU A C 1
ATOM 1407 O O . GLU A 1 167 ? 1.381 17.303 -4.296 1.00 84.69 167 GLU A O 1
ATOM 1412 N N . ARG A 1 168 ? 2.629 15.909 -3.059 1.00 84.81 168 ARG A N 1
ATOM 1413 C CA . ARG A 1 168 ? 1.481 15.281 -2.381 1.00 84.81 168 ARG A CA 1
ATOM 1414 C C . ARG A 1 168 ? 0.691 16.287 -1.550 1.00 84.81 168 ARG A C 1
ATOM 1416 O O . ARG A 1 168 ? -0.533 16.316 -1.644 1.00 84.81 168 ARG A O 1
ATOM 1423 N N . LEU A 1 169 ? 1.372 17.135 -0.779 1.00 83.75 169 LEU A N 1
ATOM 1424 C CA . LEU A 1 169 ? 0.723 18.172 0.025 1.00 83.75 169 LEU A CA 1
ATOM 1425 C C . LEU A 1 169 ? -0.016 19.199 -0.844 1.00 83.75 169 LEU A C 1
ATOM 1427 O O . LEU A 1 169 ? -1.118 19.604 -0.483 1.00 83.75 169 LEU A O 1
ATOM 1431 N N . GLN A 1 170 ? 0.524 19.562 -2.010 1.00 83.31 170 GLN A N 1
ATOM 1432 C CA . GLN A 1 170 ? -0.155 20.440 -2.971 1.00 83.31 170 GLN A CA 1
ATOM 1433 C C . GLN A 1 170 ? -1.425 19.802 -3.550 1.00 83.31 170 GLN A C 1
ATOM 1435 O O . GLN A 1 170 ? -2.439 20.485 -3.711 1.00 83.31 170 GLN A O 1
ATOM 1440 N N . VAL A 1 171 ? -1.410 18.491 -3.818 1.00 83.75 171 VAL A N 1
ATOM 1441 C CA . VAL A 1 171 ? -2.614 17.751 -4.232 1.00 83.75 171 VAL A CA 1
ATOM 1442 C C . VAL A 1 171 ? -3.651 17.732 -3.107 1.00 83.75 171 VAL A C 1
ATOM 1444 O O . VAL A 1 171 ? -4.814 18.044 -3.357 1.00 83.75 171 VAL A O 1
ATOM 1447 N N . CYS A 1 172 ? -3.240 17.462 -1.864 1.00 83.31 172 CYS A N 1
ATOM 1448 C CA . CYS A 1 172 ? -4.131 17.523 -0.701 1.00 83.31 172 CYS A CA 1
ATOM 1449 C C . CYS A 1 172 ? -4.722 18.929 -0.495 1.00 83.31 172 CYS A C 1
ATOM 1451 O O . CYS A 1 172 ? -5.892 19.069 -0.143 1.00 83.31 172 CYS A O 1
ATOM 1453 N N . GLU A 1 173 ? -3.946 19.988 -0.734 1.00 84.19 173 GLU A N 1
ATOM 1454 C CA . GLU A 1 173 ? -4.422 21.372 -0.650 1.00 84.19 173 GLU A CA 1
ATOM 1455 C C . GLU A 1 173 ? -5.436 21.700 -1.761 1.00 84.19 173 GLU A C 1
ATOM 1457 O O . GLU A 1 173 ? -6.451 22.355 -1.506 1.00 84.19 173 GLU A O 1
ATOM 1462 N N . ALA A 1 174 ? -5.230 21.187 -2.977 1.00 82.06 174 ALA A N 1
ATOM 1463 C CA . ALA A 1 174 ? -6.201 21.299 -4.064 1.00 82.06 174 ALA A CA 1
ATOM 1464 C C . ALA A 1 174 ? -7.507 20.536 -3.762 1.00 82.06 174 ALA A C 1
ATOM 1466 O O . ALA A 1 174 ? -8.592 21.089 -3.964 1.00 82.06 174 ALA A O 1
ATOM 1467 N N . GLU A 1 175 ? -7.417 19.314 -3.225 1.00 86.12 175 GLU A N 1
ATOM 1468 C CA . GLU A 1 175 ? -8.572 18.517 -2.780 1.00 86.12 175 GLU A CA 1
ATOM 1469 C C . GLU A 1 175 ? -9.328 19.233 -1.644 1.00 86.12 175 GLU A C 1
ATOM 1471 O O . GLU A 1 175 ? -10.550 19.386 -1.711 1.00 86.12 175 GLU A O 1
ATOM 1476 N N . LYS A 1 176 ? -8.615 19.788 -0.653 1.00 88.69 176 LYS A N 1
ATOM 1477 C CA . LYS A 1 176 ? -9.200 20.616 0.417 1.00 88.69 176 LYS A CA 1
ATOM 1478 C C . LYS A 1 176 ? -9.943 21.831 -0.142 1.00 88.69 176 LYS A C 1
ATOM 1480 O O . LYS A 1 176 ? -11.042 22.146 0.312 1.00 88.69 176 LYS A O 1
ATOM 1485 N N . ASN A 1 177 ? -9.381 22.507 -1.142 1.00 85.94 177 ASN A N 1
ATOM 1486 C CA . ASN A 1 177 ? -10.031 23.650 -1.784 1.00 85.94 177 ASN A CA 1
ATOM 1487 C C . ASN A 1 177 ? -11.291 23.244 -2.568 1.00 85.94 177 ASN A C 1
ATOM 1489 O O . ASN A 1 177 ? -12.271 23.991 -2.576 1.00 85.94 177 ASN A O 1
ATOM 1493 N N . GLN A 1 178 ? -11.309 22.064 -3.193 1.00 85.38 178 GLN A N 1
ATOM 1494 C CA . GLN A 1 178 ? -12.519 21.520 -3.821 1.00 85.38 178 GLN A CA 1
ATOM 1495 C C . GLN A 1 178 ? -13.584 21.127 -2.792 1.00 85.38 178 GLN A C 1
ATOM 1497 O O . GLN A 1 178 ? -14.771 21.383 -3.018 1.00 85.38 178 GLN A O 1
ATOM 1502 N N . LEU A 1 179 ? -13.174 20.556 -1.657 1.00 85.94 179 LEU A N 1
ATOM 1503 C CA . LEU A 1 179 ? -14.077 20.209 -0.564 1.00 85.94 179 LEU A CA 1
ATOM 1504 C C . LEU A 1 179 ? -14.697 21.466 0.058 1.00 85.94 179 LEU A C 1
ATOM 1506 O O . LEU A 1 179 ? -15.905 21.518 0.255 1.00 85.94 179 LEU A O 1
ATOM 1510 N N . ASN A 1 180 ? -13.905 22.521 0.267 1.00 85.44 180 ASN A N 1
ATOM 1511 C CA . ASN A 1 180 ? -14.409 23.807 0.753 1.00 85.44 180 ASN A CA 1
ATOM 1512 C C . ASN A 1 180 ? -15.451 24.421 -0.194 1.00 85.44 180 ASN A C 1
ATOM 1514 O O . ASN A 1 180 ? -16.447 24.966 0.274 1.00 85.44 180 ASN A O 1
ATOM 1518 N N . LYS A 1 181 ? -15.276 24.282 -1.517 1.00 88.06 181 LYS A N 1
ATOM 1519 C CA . LYS A 1 181 ? -16.300 24.693 -2.495 1.00 88.06 181 LYS A CA 1
ATOM 1520 C C . LYS A 1 181 ? -17.589 23.878 -2.357 1.00 88.06 181 LYS A C 1
ATOM 1522 O O . LYS A 1 181 ? -18.667 24.454 -2.425 1.00 88.06 181 LYS A O 1
ATOM 1527 N N . HIS A 1 182 ? -17.498 22.568 -2.124 1.00 85.25 182 HIS A N 1
ATOM 1528 C CA . HIS A 1 182 ? -18.681 21.733 -1.878 1.00 85.25 182 HIS A CA 1
ATOM 1529 C C . HIS A 1 182 ? -19.387 22.102 -0.571 1.00 85.25 182 HIS A C 1
ATOM 1531 O O . HIS A 1 182 ? -20.608 22.221 -0.555 1.00 85.25 182 HIS A O 1
ATOM 1537 N N . ILE A 1 183 ? -18.630 22.332 0.505 1.00 85.81 183 ILE A N 1
ATOM 1538 C CA . ILE A 1 183 ? -19.173 22.789 1.791 1.00 85.81 183 ILE A CA 1
ATOM 1539 C C . ILE A 1 183 ? -19.897 24.126 1.616 1.00 85.81 183 ILE A C 1
ATOM 1541 O O . ILE A 1 183 ? -20.984 24.297 2.159 1.00 85.81 183 ILE A O 1
ATOM 1545 N N . GLN A 1 184 ? -19.342 25.049 0.826 1.00 87.69 184 GLN A N 1
ATOM 1546 C CA . GLN A 1 184 ? -19.999 26.318 0.525 1.00 87.69 184 GLN A CA 1
ATOM 1547 C C . GLN A 1 184 ? -21.343 26.109 -0.191 1.00 87.69 184 GLN A C 1
ATOM 1549 O O . GLN A 1 184 ? -22.348 26.656 0.253 1.00 87.69 184 GLN A O 1
ATOM 1554 N N . VAL A 1 185 ? -21.390 25.270 -1.233 1.00 88.81 185 VAL A N 1
ATOM 1555 C CA . VAL A 1 185 ? -22.641 24.950 -1.950 1.00 88.81 185 VAL A CA 1
ATOM 1556 C C . VAL A 1 185 ? -23.671 24.301 -1.018 1.00 88.81 185 VAL A C 1
ATOM 1558 O O . VAL A 1 185 ? -24.845 24.662 -1.045 1.00 88.81 185 VAL A O 1
ATOM 1561 N N . LEU A 1 186 ? -23.243 23.376 -0.155 1.00 85.94 186 LEU A N 1
ATOM 1562 C CA . LEU A 1 186 ? -24.125 22.746 0.831 1.00 85.94 186 LEU A CA 1
ATOM 1563 C C . LEU A 1 186 ? -24.636 23.743 1.877 1.00 85.94 186 LEU A C 1
ATOM 1565 O O . LEU A 1 186 ? -25.796 23.661 2.269 1.00 85.94 186 LEU A O 1
ATOM 1569 N N . SER A 1 187 ? -23.801 24.689 2.311 1.00 86.62 187 SER A N 1
ATOM 1570 C CA . SER A 1 187 ? -24.209 25.760 3.225 1.00 86.62 187 SER A CA 1
ATOM 1571 C C . SER A 1 187 ? -25.247 26.679 2.580 1.00 86.62 187 SER A C 1
ATOM 1573 O O . SER A 1 187 ? -26.231 27.031 3.223 1.00 86.62 187 SER A O 1
ATOM 1575 N N . GLU A 1 188 ? -25.063 27.036 1.307 1.00 89.06 188 GLU A N 1
ATOM 1576 C CA . GLU A 1 188 ? -26.019 27.853 0.551 1.00 89.06 188 GLU A CA 1
ATOM 1577 C C . GLU A 1 188 ? -27.368 27.129 0.375 1.00 89.06 188 GLU A C 1
ATOM 1579 O O . GLU A 1 188 ? -28.429 27.742 0.530 1.00 89.06 188 GLU A O 1
ATOM 1584 N N . GLU A 1 189 ? -27.353 25.815 0.130 1.00 88.06 189 GLU A N 1
ATOM 1585 C CA . GLU A 1 189 ? -28.579 25.012 0.042 1.00 88.06 189 GLU A CA 1
ATOM 1586 C C . GLU A 1 189 ? -29.252 24.835 1.415 1.00 88.06 189 GLU A C 1
ATOM 1588 O O . GLU A 1 189 ? -30.478 24.896 1.516 1.00 88.06 189 GLU A O 1
ATOM 1593 N N . LEU A 1 190 ? -28.477 24.696 2.498 1.00 86.94 190 LEU A N 1
ATOM 1594 C CA . LEU A 1 190 ? -29.005 24.671 3.865 1.00 86.94 190 LEU A CA 1
ATOM 1595 C C . LEU A 1 190 ? -29.698 25.997 4.218 1.00 86.94 190 LEU A C 1
ATOM 1597 O O . LEU A 1 190 ? -30.802 25.991 4.769 1.00 86.94 190 LEU A O 1
ATOM 1601 N N . ASP A 1 191 ? -29.095 27.131 3.858 1.00 87.19 191 ASP A N 1
ATOM 1602 C CA . ASP A 1 191 ? -29.697 28.454 4.044 1.00 87.19 191 ASP A CA 1
ATOM 1603 C C . ASP A 1 191 ? -30.991 28.595 3.236 1.00 87.19 191 ASP A C 1
ATOM 1605 O O . ASP A 1 191 ? -31.990 29.123 3.735 1.00 87.19 191 ASP A O 1
ATOM 1609 N N . ARG A 1 192 ? -31.013 28.086 1.999 1.00 92.06 192 ARG A N 1
ATOM 1610 C CA . ARG A 1 192 ? -32.213 28.061 1.154 1.00 92.06 192 ARG A CA 1
ATOM 1611 C C . ARG A 1 192 ? -33.329 27.222 1.777 1.00 92.06 192 ARG A C 1
ATOM 1613 O O . ARG A 1 192 ? -34.468 27.688 1.850 1.00 92.06 192 ARG A O 1
ATOM 1620 N N . LEU A 1 193 ? -33.015 26.017 2.251 1.00 87.00 193 LEU A N 1
ATOM 1621 C CA . LEU A 1 193 ? -33.972 25.142 2.933 1.00 87.00 193 LEU A CA 1
ATOM 1622 C C . LEU A 1 193 ? -34.476 25.765 4.238 1.00 87.00 193 LEU A C 1
ATOM 1624 O O . LEU A 1 193 ? -35.663 25.670 4.545 1.00 87.00 193 LEU A O 1
ATOM 1628 N N . THR A 1 194 ? -33.608 26.460 4.973 1.00 87.50 194 THR A N 1
ATOM 1629 C CA . THR A 1 194 ? -33.975 27.176 6.202 1.00 87.50 194 THR A CA 1
ATOM 1630 C C . THR A 1 194 ? -34.949 28.320 5.911 1.00 87.50 194 THR A C 1
ATOM 1632 O O . THR A 1 194 ? -35.934 28.482 6.635 1.00 87.50 194 THR A O 1
ATOM 1635 N N . ARG A 1 195 ? -34.745 29.075 4.820 1.00 87.06 195 ARG A N 1
ATOM 1636 C CA . ARG A 1 195 ? -35.704 30.102 4.369 1.00 87.06 195 ARG A CA 1
ATOM 1637 C C . ARG A 1 195 ? -37.046 29.491 3.976 1.00 87.06 195 ARG A C 1
ATOM 1639 O O . ARG A 1 195 ? -38.069 29.957 4.461 1.00 87.06 195 ARG A O 1
ATOM 1646 N N . LEU A 1 196 ? -37.040 28.411 3.193 1.00 86.88 196 LEU A N 1
ATOM 1647 C CA . LEU A 1 196 ? -38.255 27.673 2.823 1.00 86.88 196 LEU A CA 1
ATOM 1648 C C . LEU A 1 196 ? -39.018 27.158 4.051 1.00 86.88 196 LEU A C 1
ATOM 1650 O O . LEU A 1 196 ? -40.243 27.242 4.103 1.00 86.88 196 LEU A O 1
ATOM 1654 N N . LEU A 1 197 ? -38.306 26.647 5.059 1.00 83.44 197 LEU A N 1
ATOM 1655 C CA . LEU A 1 197 ? -38.912 26.206 6.312 1.00 83.44 197 LEU A CA 1
ATOM 1656 C C . LEU A 1 197 ? -39.550 27.381 7.064 1.00 83.44 197 LEU A C 1
ATOM 1658 O O . LEU A 1 197 ? -40.673 27.245 7.545 1.00 83.44 197 LEU A O 1
ATOM 1662 N N . SER A 1 198 ? -38.866 28.526 7.142 1.00 82.44 198 SER A N 1
ATOM 1663 C CA . SER A 1 198 ? -39.407 29.744 7.760 1.00 82.44 198 SER A CA 1
ATOM 1664 C C . SER A 1 198 ? -40.656 30.236 7.027 1.00 82.44 198 SER A C 1
ATOM 1666 O O . SER A 1 198 ? -41.669 30.502 7.666 1.00 82.44 198 SER A O 1
ATOM 1668 N N . GLU A 1 199 ? -40.626 30.281 5.694 1.00 83.88 199 GLU A N 1
ATOM 1669 C CA . GLU A 1 199 ? -41.780 30.651 4.865 1.00 83.88 199 GLU A CA 1
ATOM 1670 C C . GLU A 1 199 ? -42.967 29.712 5.110 1.00 83.88 199 GLU A C 1
ATOM 1672 O O . GLU A 1 199 ? -44.099 30.167 5.277 1.00 83.88 199 GLU A O 1
ATOM 1677 N N . LYS A 1 200 ? -42.720 28.400 5.222 1.00 82.75 200 LYS A N 1
ATOM 1678 C CA . LYS A 1 200 ? -43.768 27.421 5.545 1.00 82.75 200 LYS A CA 1
ATOM 1679 C C . LYS A 1 200 ? -44.283 27.544 6.975 1.00 82.75 200 LYS A C 1
ATOM 1681 O O . LYS A 1 200 ? -45.479 27.377 7.206 1.00 82.75 200 LYS A O 1
ATOM 1686 N N . GLN A 1 201 ? -43.426 27.866 7.938 1.00 80.25 201 GLN A N 1
ATOM 1687 C CA . GLN A 1 201 ? -43.851 28.157 9.309 1.00 80.25 201 GLN A CA 1
ATOM 1688 C C . GLN A 1 201 ? -44.709 29.424 9.382 1.00 80.25 201 GLN A C 1
ATOM 1690 O O . GLN A 1 201 ? -45.690 29.449 10.129 1.00 80.25 201 GLN A O 1
ATOM 1695 N N . ASP A 1 202 ? -44.389 30.443 8.587 1.00 76.88 202 ASP A N 1
ATOM 1696 C CA . ASP A 1 202 ? -45.183 31.664 8.491 1.00 76.88 202 ASP A CA 1
ATOM 1697 C C . ASP A 1 202 ? -46.510 31.424 7.756 1.00 76.88 202 ASP A C 1
ATOM 1699 O O . ASP A 1 202 ? -47.545 31.911 8.210 1.00 76.88 202 ASP A O 1
ATOM 1703 N N . GLU A 1 203 ? -46.541 30.592 6.707 1.00 79.44 203 GLU A N 1
ATOM 1704 C CA . GLU A 1 203 ? -47.793 30.107 6.099 1.00 79.44 203 GLU A CA 1
ATOM 1705 C C . GLU A 1 203 ? -48.679 29.381 7.126 1.00 79.44 203 GLU A C 1
ATOM 1707 O O . GLU A 1 203 ? -49.882 29.639 7.197 1.00 79.44 203 GLU A O 1
ATOM 1712 N N . ILE A 1 204 ? -48.098 28.515 7.967 1.00 74.00 204 ILE A N 1
ATOM 1713 C CA . ILE A 1 204 ? -48.833 27.794 9.019 1.00 74.00 204 ILE A CA 1
ATOM 1714 C C . ILE A 1 204 ? -49.357 28.766 10.084 1.00 74.00 204 ILE A C 1
ATOM 1716 O O . ILE A 1 204 ? -50.539 28.696 10.439 1.00 74.00 204 ILE A O 1
ATOM 1720 N N . ARG A 1 205 ? -48.525 29.707 10.558 1.00 72.88 205 ARG A N 1
ATOM 1721 C CA . ARG A 1 205 ? -48.921 30.751 11.527 1.00 72.88 205 ARG A CA 1
ATOM 1722 C C . ARG A 1 205 ? -50.009 31.681 10.994 1.00 72.88 205 ARG A C 1
ATOM 1724 O O . ARG A 1 205 ? -50.837 32.156 11.775 1.00 72.88 205 ARG A O 1
ATOM 1731 N N . ASN A 1 206 ? -49.997 31.944 9.690 1.00 73.00 206 ASN A N 1
ATOM 1732 C CA . ASN A 1 206 ? -50.981 32.784 9.013 1.00 73.00 206 ASN A CA 1
ATOM 1733 C C . ASN A 1 206 ? -52.206 31.990 8.537 1.00 73.00 206 ASN A C 1
ATOM 1735 O O . ASN A 1 206 ? -53.191 32.591 8.100 1.00 73.00 206 ASN A O 1
ATOM 1739 N N . SER A 1 207 ? -52.194 30.656 8.650 1.00 76.69 207 SER A N 1
ATOM 1740 C CA . SER A 1 207 ? -53.364 29.844 8.336 1.00 76.69 207 SER A CA 1
ATOM 1741 C C . SER A 1 207 ? -54.493 30.147 9.325 1.00 76.69 207 SER A C 1
ATOM 1743 O O . SER A 1 207 ? -54.306 30.190 10.546 1.00 76.69 207 SER A O 1
ATOM 1745 N N . ARG A 1 208 ? -55.700 30.360 8.789 1.00 69.81 208 ARG A N 1
ATOM 1746 C CA . ARG A 1 208 ? -56.898 30.665 9.589 1.00 69.81 208 ARG A CA 1
ATOM 1747 C C . ARG A 1 208 ? -57.174 29.612 10.663 1.00 69.81 208 ARG A C 1
ATOM 1749 O O . ARG A 1 208 ? -57.582 29.980 11.757 1.00 69.81 208 ARG A O 1
ATOM 1756 N N . VAL A 1 209 ? -56.889 28.344 10.365 1.00 68.69 209 VAL A N 1
ATOM 1757 C CA . VAL A 1 209 ? -57.103 27.209 11.274 1.00 68.69 209 VAL A CA 1
ATOM 1758 C C . VAL A 1 209 ? -56.222 27.331 12.523 1.00 68.69 209 VAL A C 1
ATOM 1760 O O . VAL A 1 209 ? -56.723 27.236 13.639 1.00 68.69 209 VAL A O 1
ATOM 1763 N N . PHE A 1 210 ? -54.933 27.654 12.361 1.00 73.31 210 PHE A N 1
ATOM 1764 C CA . PHE A 1 210 ? -54.020 27.828 13.497 1.00 73.31 210 PHE A CA 1
ATOM 1765 C C . PHE A 1 210 ? -54.370 29.058 14.355 1.00 73.31 210 PHE A C 1
ATOM 1767 O O . PHE A 1 210 ? -54.264 29.023 15.581 1.00 73.31 210 PHE A O 1
ATOM 1774 N N . GLN A 1 211 ? -54.827 30.147 13.729 1.00 72.38 211 GLN A N 1
ATOM 1775 C CA . GLN A 1 211 ? -55.274 31.357 14.435 1.00 72.38 211 GLN A CA 1
ATOM 1776 C C . GLN A 1 211 ? -56.569 31.123 15.238 1.00 72.38 211 GLN A C 1
ATOM 1778 O O . GLN A 1 211 ? -56.713 31.663 16.338 1.00 72.38 211 GLN A O 1
ATOM 1783 N N . GLU A 1 212 ? -57.498 30.309 14.726 1.00 71.62 212 GLU A N 1
ATOM 1784 C CA . GLU A 1 212 ? -58.724 29.923 15.440 1.00 71.62 212 GLU A CA 1
ATOM 1785 C C . GLU A 1 212 ? -58.446 29.003 16.628 1.00 71.62 212 GLU A C 1
ATOM 1787 O O . GLU A 1 212 ? -58.975 29.242 17.717 1.00 71.62 212 GLU A O 1
ATOM 1792 N N . ASP A 1 213 ? -57.573 28.010 16.464 1.00 72.31 213 ASP A N 1
ATOM 1793 C CA . ASP A 1 213 ? -57.201 27.111 17.559 1.00 72.31 213 ASP A CA 1
ATOM 1794 C C . ASP A 1 213 ? -56.400 27.837 18.646 1.00 72.31 213 ASP A C 1
ATOM 1796 O O . ASP A 1 213 ? -56.641 27.626 19.838 1.00 72.31 213 ASP A O 1
ATOM 1800 N N . LYS A 1 214 ? -55.529 28.781 18.265 1.00 74.44 214 LYS A N 1
ATOM 1801 C CA . LYS A 1 214 ? -54.852 29.670 19.219 1.00 74.44 214 LYS A CA 1
ATOM 1802 C C . LYS A 1 214 ? -55.853 30.524 20.009 1.00 74.44 214 LYS A C 1
ATOM 1804 O O . LYS A 1 214 ? -55.746 30.595 21.230 1.00 74.44 214 LYS A O 1
ATOM 1809 N N . ARG A 1 215 ? -56.866 31.103 19.351 1.00 75.06 215 ARG A N 1
ATOM 1810 C CA . ARG A 1 215 ? -57.945 31.848 20.033 1.00 75.06 215 ARG A CA 1
ATOM 1811 C C . ARG A 1 215 ? -58.759 30.970 20.984 1.00 75.06 215 ARG A C 1
ATOM 1813 O O . ARG A 1 215 ? -59.111 31.424 22.070 1.00 75.06 215 ARG A O 1
ATOM 1820 N N . ARG A 1 216 ? -59.053 29.722 20.603 1.00 74.38 216 ARG A N 1
ATOM 1821 C CA . ARG A 1 216 ? -59.750 28.755 21.471 1.00 74.38 216 ARG A CA 1
ATOM 1822 C C . ARG A 1 216 ? -58.928 28.411 22.713 1.00 74.38 216 ARG A C 1
ATOM 1824 O O . ARG A 1 216 ? -59.483 28.368 23.807 1.00 74.38 216 ARG A O 1
ATOM 1831 N N . LEU A 1 217 ? -57.619 28.223 22.557 1.00 73.81 217 LEU A N 1
ATOM 1832 C CA . LEU A 1 217 ? -56.693 27.986 23.668 1.00 73.81 217 LEU A CA 1
ATOM 1833 C C . LEU A 1 217 ? -56.565 29.200 24.597 1.00 73.81 217 LEU A C 1
ATOM 1835 O O . LEU A 1 217 ? -56.593 29.036 25.814 1.00 73.81 217 LEU A O 1
ATOM 1839 N N . GLU A 1 218 ? -56.485 30.415 24.054 1.00 73.38 218 GLU A N 1
ATOM 1840 C CA . GLU A 1 218 ? -56.428 31.648 24.854 1.00 73.38 218 GLU A CA 1
ATOM 1841 C C . GLU A 1 218 ? -57.723 31.876 25.663 1.00 73.38 218 GLU A C 1
ATOM 1843 O O . GLU A 1 218 ? -57.655 32.255 26.834 1.00 73.38 218 GLU A O 1
ATOM 1848 N N . LEU A 1 219 ? -58.893 31.554 25.095 1.00 73.00 219 LEU A N 1
ATOM 1849 C CA . LEU A 1 219 ? -60.183 31.576 25.803 1.00 73.00 219 LEU A CA 1
ATOM 1850 C C . LEU A 1 219 ? -60.265 30.525 26.925 1.00 73.00 219 LEU A C 1
ATOM 1852 O O . LEU A 1 219 ? -60.776 30.819 28.007 1.00 73.00 219 LEU A O 1
ATOM 1856 N N . LEU A 1 220 ? -59.727 29.323 26.697 1.00 73.44 220 LEU A N 1
ATOM 1857 C CA . LEU A 1 220 ? -59.680 28.256 27.702 1.00 73.44 220 LEU A CA 1
ATOM 1858 C C . LEU A 1 220 ? -58.760 28.625 28.880 1.00 73.44 220 LEU A C 1
ATOM 1860 O O . LEU A 1 220 ? -59.086 28.373 30.039 1.00 73.44 220 LEU A O 1
ATOM 1864 N N . ILE A 1 221 ? -57.628 29.277 28.596 1.00 71.25 221 ILE A N 1
ATOM 1865 C CA . ILE A 1 221 ? -56.696 29.763 29.623 1.00 71.25 221 ILE A CA 1
ATOM 1866 C C . ILE A 1 221 ? -57.348 30.858 30.482 1.00 71.25 221 ILE A C 1
ATOM 1868 O O . ILE A 1 221 ? -57.202 30.830 31.704 1.00 71.25 221 ILE A O 1
ATOM 1872 N N . GLN A 1 222 ? -58.119 31.774 29.885 1.00 67.75 222 GLN A N 1
ATOM 1873 C CA . GLN A 1 222 ? -58.872 32.783 30.645 1.00 67.75 222 GLN A CA 1
ATOM 1874 C C . GLN A 1 222 ? -59.965 32.165 31.533 1.00 67.75 222 GLN A C 1
ATOM 1876 O O . GLN A 1 222 ? -60.149 32.610 32.667 1.00 67.75 222 GLN A O 1
ATOM 1881 N N . GLN A 1 223 ? -60.649 31.109 31.076 1.00 65.75 223 GLN A N 1
ATOM 1882 C CA . GLN A 1 223 ? -61.619 30.375 31.903 1.00 65.75 223 GLN A CA 1
ATOM 1883 C C . GLN A 1 223 ? -60.960 29.705 33.117 1.00 65.75 223 GLN A C 1
ATOM 1885 O O . GLN A 1 223 ? -61.450 29.850 34.237 1.00 65.75 223 GLN A O 1
ATOM 1890 N N . LEU A 1 224 ? -59.812 29.053 32.920 1.00 67.19 224 LEU A N 1
ATOM 1891 C CA . LEU A 1 224 ? -59.070 28.391 33.999 1.00 67.19 224 LEU A CA 1
ATOM 1892 C C . LEU A 1 224 ? -58.489 29.384 35.020 1.00 67.19 224 LEU A C 1
ATOM 1894 O O . LEU A 1 224 ? -58.365 29.062 36.201 1.00 67.19 224 LEU A O 1
ATOM 1898 N N . GLN A 1 225 ? -58.151 30.604 34.596 1.00 64.12 225 GLN A N 1
ATOM 1899 C CA . GLN A 1 225 ? -57.675 31.655 35.501 1.00 64.12 225 GLN A CA 1
ATOM 1900 C C . GLN A 1 225 ? -58.791 32.190 36.412 1.00 64.12 225 GLN A C 1
ATOM 1902 O O . GLN A 1 225 ? -58.556 32.350 37.611 1.00 64.12 225 GLN A O 1
ATOM 1907 N N . MET A 1 226 ? -60.014 32.373 35.896 1.00 62.78 226 MET A N 1
ATOM 1908 C CA . MET A 1 226 ? -61.169 32.763 36.724 1.00 62.78 226 MET A CA 1
ATOM 1909 C C . MET A 1 226 ? -61.589 31.657 37.705 1.00 62.78 226 MET A C 1
ATOM 1911 O O . MET A 1 226 ? -61.979 31.935 38.842 1.00 62.78 226 MET A O 1
ATOM 1915 N N . GLU A 1 227 ? -61.452 30.392 37.306 1.00 60.84 227 GLU A N 1
ATOM 1916 C CA . GLU A 1 227 ? -61.731 29.243 38.170 1.00 60.84 227 GLU A CA 1
ATOM 1917 C C . GLU A 1 227 ? -60.725 29.151 39.335 1.00 60.84 227 GLU A C 1
ATOM 1919 O O . GLU A 1 227 ? -61.110 28.917 40.484 1.00 60.84 227 GLU A O 1
ATOM 1924 N N . ASN A 1 228 ? -59.452 29.474 39.085 1.00 58.03 228 ASN A N 1
ATOM 1925 C CA . ASN A 1 228 ? -58.406 29.520 40.111 1.00 58.03 228 ASN A CA 1
ATOM 1926 C C . ASN A 1 228 ? -58.593 30.661 41.130 1.00 58.03 228 ASN A C 1
ATOM 1928 O O . ASN A 1 228 ? -58.308 30.493 42.320 1.00 58.03 228 ASN A O 1
ATOM 1932 N N . GLU A 1 229 ? -59.104 31.820 40.703 1.00 56.62 229 GLU A N 1
ATOM 1933 C CA . GLU A 1 229 ? -59.441 32.915 41.625 1.00 56.62 229 GLU A CA 1
ATOM 1934 C C . GLU A 1 229 ? -60.662 32.587 42.497 1.00 56.62 229 GLU A C 1
ATOM 1936 O O . GLU A 1 229 ? -60.677 32.914 43.686 1.00 56.62 229 GLU A O 1
ATOM 1941 N N . SER A 1 230 ? -61.633 31.834 41.966 1.00 54.44 230 SER A N 1
ATOM 1942 C CA . SER A 1 230 ? -62.789 31.356 42.741 1.00 54.44 230 SER A CA 1
ATOM 1943 C C . SER A 1 230 ? -62.405 30.345 43.839 1.00 54.44 230 SER A C 1
ATOM 1945 O O . SER A 1 230 ? -63.009 30.325 44.918 1.00 54.44 230 SER A O 1
ATOM 1947 N N . LEU A 1 231 ? -61.348 29.554 43.613 1.00 53.19 231 LEU A N 1
ATOM 1948 C CA . LEU A 1 231 ? -60.813 28.583 44.576 1.00 53.19 231 LEU A CA 1
ATOM 1949 C C . LEU A 1 231 ? -59.994 29.242 45.697 1.00 53.19 231 LEU A C 1
ATOM 1951 O O . LEU A 1 231 ? -60.004 28.749 46.826 1.00 53.19 231 LEU A O 1
ATOM 1955 N N . LYS A 1 232 ? -59.362 30.397 45.441 1.00 48.75 232 LYS A N 1
ATOM 1956 C CA . LYS A 1 232 ? -58.651 31.175 46.474 1.00 48.75 232 LYS A CA 1
ATOM 1957 C C . LYS A 1 232 ? -59.582 31.763 47.539 1.00 48.75 232 LYS A C 1
ATOM 1959 O O . LYS A 1 232 ? -59.183 31.857 48.696 1.00 48.75 232 LYS A O 1
ATOM 1964 N N . ILE A 1 233 ? -60.828 32.096 47.192 1.00 51.50 233 ILE A N 1
ATOM 1965 C CA . ILE A 1 233 ? -61.809 32.666 48.137 1.00 51.50 233 ILE A CA 1
ATOM 1966 C C . ILE A 1 233 ? -62.374 31.595 49.095 1.00 51.50 233 ILE A C 1
ATOM 1968 O O . ILE A 1 233 ? -62.730 31.908 50.230 1.00 51.50 233 ILE A O 1
ATOM 1972 N N . ARG A 1 234 ? -62.384 30.311 48.703 1.00 46.81 234 ARG A N 1
ATOM 1973 C CA . ARG A 1 234 ? -62.847 29.199 49.562 1.00 46.81 234 ARG A CA 1
ATOM 1974 C C . ARG A 1 234 ? -61.834 28.748 50.623 1.00 46.81 234 ARG A C 1
ATOM 1976 O O . ARG A 1 234 ? -62.212 28.004 51.522 1.00 46.81 234 ARG A O 1
ATOM 1983 N N . ASN A 1 235 ? -60.581 29.201 50.554 1.00 44.84 235 ASN A N 1
ATOM 1984 C CA . ASN A 1 235 ? -59.484 28.643 51.352 1.00 44.84 235 ASN A CA 1
ATOM 1985 C C . ASN A 1 235 ? -59.270 29.309 52.730 1.00 44.84 235 ASN A C 1
ATOM 1987 O O . ASN A 1 235 ? -58.464 28.833 53.520 1.00 44.84 235 ASN A O 1
ATOM 1991 N N . ASN A 1 236 ? -59.998 30.381 53.062 1.00 44.38 236 ASN A N 1
ATOM 1992 C CA . ASN A 1 236 ? -59.741 31.155 54.289 1.00 44.38 236 ASN A CA 1
ATOM 1993 C C . ASN A 1 236 ? -60.527 30.707 55.541 1.00 44.38 236 ASN A C 1
ATOM 1995 O O . ASN A 1 236 ? -60.326 31.285 56.603 1.00 44.38 236 ASN A O 1
ATOM 1999 N N . ASN A 1 237 ? -61.361 29.660 55.469 1.00 49.12 237 ASN A N 1
ATOM 2000 C CA . ASN A 1 237 ? -62.155 29.171 56.615 1.00 49.12 237 ASN A CA 1
ATOM 2001 C C . ASN A 1 237 ? -61.709 27.798 57.178 1.00 49.12 237 ASN A C 1
ATOM 2003 O O . ASN A 1 237 ? -62.436 27.207 57.971 1.00 49.12 237 ASN A O 1
ATOM 2007 N N . SER A 1 238 ? -60.535 27.269 56.804 1.00 48.03 238 SER A N 1
ATOM 2008 C CA . SER A 1 238 ? -60.126 25.877 57.107 1.00 48.03 238 SER A CA 1
ATOM 2009 C C . SER A 1 238 ? -58.930 25.735 58.069 1.00 48.03 238 SER A C 1
ATOM 2011 O O . SER A 1 238 ? -58.237 24.721 58.042 1.00 48.03 238 SER A O 1
ATOM 2013 N N . ILE A 1 239 ? -58.667 26.710 58.941 1.00 51.19 239 ILE A N 1
ATOM 2014 C CA . ILE A 1 239 ? -57.439 26.707 59.765 1.00 51.19 239 ILE A CA 1
ATOM 2015 C C . ILE A 1 239 ? -57.527 25.760 60.990 1.00 51.19 239 ILE A C 1
ATOM 2017 O O . ILE A 1 239 ? -56.502 25.321 61.502 1.00 51.19 239 ILE A O 1
ATOM 2021 N N . GLU A 1 240 ? -58.718 25.316 61.420 1.00 47.66 240 GLU A N 1
ATOM 2022 C CA . GLU A 1 240 ? -58.855 24.330 62.521 1.00 47.66 240 GLU A CA 1
ATOM 2023 C C . GLU A 1 240 ? -58.952 22.859 62.068 1.00 47.66 240 GLU A C 1
ATOM 2025 O O . GLU A 1 240 ? -58.623 21.954 62.836 1.00 47.66 240 GLU A O 1
ATOM 2030 N N . GLN A 1 241 ? -59.306 22.587 60.806 1.00 49.50 241 GLN A N 1
ATOM 2031 C CA . GLN A 1 241 ? -59.257 21.228 60.232 1.00 49.50 241 GLN A CA 1
ATOM 2032 C C . GLN A 1 241 ? -57.841 20.834 59.768 1.00 49.50 241 GLN A C 1
ATOM 2034 O O . GLN A 1 241 ? -57.538 19.649 59.610 1.00 49.50 241 GLN A O 1
ATOM 2039 N N . GLU A 1 242 ? -56.946 21.811 59.613 1.00 47.50 242 GLU A N 1
ATOM 2040 C CA . GLU A 1 242 ? -55.581 21.631 59.113 1.00 47.50 242 GLU A CA 1
ATOM 2041 C C . GLU A 1 242 ? -54.663 20.896 60.108 1.00 47.50 242 GLU A C 1
ATOM 2043 O O . GLU A 1 242 ? -53.785 20.145 59.697 1.00 47.50 242 GLU A O 1
ATOM 2048 N N . ASN A 1 243 ? -54.924 20.972 61.418 1.00 50.41 243 ASN A N 1
ATOM 2049 C CA . ASN A 1 243 ? -54.112 20.267 62.423 1.00 50.41 243 ASN A CA 1
ATOM 2050 C C . ASN A 1 243 ? -54.423 18.759 62.521 1.00 50.41 243 ASN A C 1
ATOM 2052 O O . ASN A 1 243 ? -53.515 17.944 62.707 1.00 50.41 243 ASN A O 1
ATOM 2056 N N . GLN A 1 244 ? -55.683 18.350 62.325 1.00 51.66 244 GLN A N 1
ATOM 2057 C CA . GLN A 1 244 ? -56.025 16.925 62.197 1.00 51.66 244 GLN A CA 1
ATOM 2058 C C . GLN A 1 244 ? -55.598 16.379 60.830 1.00 51.66 244 GLN A C 1
ATOM 2060 O O . GLN A 1 244 ? -55.051 15.277 60.757 1.00 51.66 244 GLN A O 1
ATOM 2065 N N . LYS A 1 245 ? -55.751 17.177 59.765 1.00 53.44 245 LYS A N 1
ATOM 2066 C CA . LYS A 1 245 ? -55.266 16.855 58.421 1.00 53.44 245 LYS A CA 1
ATOM 2067 C C . LYS A 1 245 ? -53.747 16.658 58.394 1.00 53.44 245 LYS A C 1
ATOM 2069 O O . LYS A 1 245 ? -53.324 15.617 57.924 1.00 53.44 245 LYS A O 1
ATOM 2074 N N . ASN A 1 246 ? -52.952 17.524 59.026 1.00 53.25 246 ASN A N 1
ATOM 2075 C CA . ASN A 1 246 ? -51.494 17.361 59.132 1.00 53.25 246 ASN A CA 1
ATOM 2076 C C . ASN A 1 246 ? -51.084 16.059 59.846 1.00 53.25 246 ASN A C 1
ATOM 2078 O O . ASN A 1 246 ? -50.091 15.432 59.483 1.00 53.25 246 ASN A O 1
ATOM 2082 N N . THR A 1 247 ? -51.869 15.603 60.828 1.00 57.78 247 THR A N 1
ATOM 2083 C CA . THR A 1 247 ? -51.598 14.342 61.543 1.00 57.78 247 THR A CA 1
ATOM 2084 C C . THR A 1 247 ? -51.926 13.123 60.671 1.00 57.78 247 THR A C 1
ATOM 2086 O O . THR A 1 247 ? -51.163 12.154 60.624 1.00 57.78 247 THR A O 1
ATOM 2089 N N . TYR A 1 248 ? -53.038 13.172 59.930 1.00 58.47 248 TYR A N 1
ATOM 2090 C CA . TYR A 1 248 ? -53.386 12.131 58.962 1.00 58.47 248 TYR A CA 1
ATOM 2091 C C . TYR A 1 248 ? -52.476 12.153 57.730 1.00 58.47 248 TYR A C 1
ATOM 2093 O O . TYR A 1 248 ? -52.114 11.089 57.246 1.00 58.47 248 TYR A O 1
ATOM 2101 N N . GLU A 1 249 ? -52.021 13.316 57.274 1.00 58.50 249 GLU A N 1
ATOM 2102 C CA . GLU A 1 249 ? -51.075 13.472 56.167 1.00 58.50 249 GLU A CA 1
ATOM 2103 C C . GLU A 1 249 ? -49.681 12.974 56.538 1.00 58.50 249 GLU A C 1
ATOM 2105 O O . GLU A 1 249 ? -49.061 12.292 55.729 1.00 58.50 249 GLU A O 1
ATOM 2110 N N . GLN A 1 250 ? -49.213 13.182 57.774 1.00 63.69 250 GLN A N 1
ATOM 2111 C CA . GLN A 1 250 ? -47.989 12.537 58.266 1.00 63.69 250 GLN A CA 1
ATOM 2112 C C . GLN A 1 250 ? -48.128 11.009 58.309 1.00 63.69 250 GLN A C 1
ATOM 2114 O O . GLN A 1 250 ? -47.206 10.290 57.919 1.00 63.69 250 GLN A O 1
ATOM 2119 N N . LYS A 1 251 ? -49.289 10.490 58.731 1.00 68.31 251 LYS A N 1
ATOM 2120 C CA . LYS A 1 251 ? -49.549 9.042 58.767 1.00 68.31 251 LYS A CA 1
ATOM 2121 C C . LYS A 1 251 ? -49.675 8.447 57.359 1.00 68.31 251 LYS A C 1
ATOM 2123 O O . LYS A 1 251 ? -49.130 7.377 57.107 1.00 68.31 251 LYS A O 1
ATOM 2128 N N . ILE A 1 252 ? -50.306 9.163 56.428 1.00 63.69 252 ILE A N 1
ATOM 2129 C CA . ILE A 1 252 ? -50.395 8.808 55.005 1.00 63.69 252 ILE A CA 1
ATOM 2130 C C . ILE A 1 252 ? -49.017 8.892 54.341 1.00 63.69 252 ILE A C 1
ATOM 2132 O O . ILE A 1 252 ? -48.674 8.001 53.574 1.00 63.69 252 ILE A O 1
ATOM 2136 N N . ALA A 1 253 ? -48.188 9.885 54.667 1.00 65.88 253 ALA A N 1
ATOM 2137 C CA . ALA A 1 253 ? -46.827 10.005 54.146 1.00 65.88 253 ALA A CA 1
ATOM 2138 C C . ALA A 1 253 ? -45.921 8.866 54.640 1.00 65.88 253 ALA A C 1
ATOM 2140 O O . ALA A 1 253 ? -45.164 8.302 53.848 1.00 65.88 253 ALA A O 1
ATOM 2141 N N . MET A 1 254 ? -46.035 8.467 55.913 1.00 69.12 254 MET A N 1
ATOM 2142 C CA . MET A 1 254 ? -45.332 7.288 56.435 1.00 69.12 254 MET A CA 1
ATOM 2143 C C . MET A 1 254 ? -45.799 6.000 55.750 1.00 69.12 254 MET A C 1
ATOM 2145 O O . MET A 1 254 ? -44.962 5.236 55.277 1.00 69.12 254 MET A O 1
ATOM 2149 N N . LEU A 1 255 ? -47.113 5.791 55.617 1.00 69.44 255 LEU A N 1
ATOM 2150 C CA . LEU A 1 255 ? -47.668 4.623 54.920 1.00 69.44 255 LEU A CA 1
ATOM 2151 C C . LEU A 1 255 ? -47.321 4.618 53.422 1.00 69.44 255 LEU A C 1
ATOM 2153 O O . LEU A 1 255 ? -47.076 3.563 52.845 1.00 69.44 255 LEU A O 1
ATOM 2157 N N . SER A 1 256 ? -47.246 5.786 52.782 1.00 69.62 256 SER A N 1
ATOM 2158 C CA . SER A 1 256 ? -46.822 5.930 51.387 1.00 69.62 256 SER A CA 1
ATOM 2159 C C . SER A 1 256 ? -45.335 5.614 51.215 1.00 69.62 256 SER A C 1
ATOM 2161 O O . SER A 1 256 ? -44.968 4.929 50.264 1.00 69.62 256 SER A O 1
ATOM 2163 N N . SER A 1 257 ? -44.485 6.062 52.143 1.00 70.50 257 SER A N 1
ATOM 2164 C CA . SER A 1 257 ? -43.056 5.721 52.177 1.00 70.50 257 SER A CA 1
ATOM 2165 C C . SER A 1 257 ? -42.843 4.219 52.406 1.00 70.50 257 SER A C 1
ATOM 2167 O O . SER A 1 257 ? -42.037 3.587 51.722 1.00 70.50 257 SER A O 1
ATOM 2169 N N . GLU A 1 258 ? -43.628 3.607 53.297 1.00 71.94 258 GLU A N 1
ATOM 2170 C CA . GLU A 1 258 ? -43.570 2.166 53.572 1.00 71.94 258 GLU A CA 1
ATOM 2171 C C . GLU A 1 258 ? -44.087 1.333 52.382 1.00 71.94 258 GLU A C 1
ATOM 2173 O O . GLU A 1 258 ? -43.464 0.338 52.010 1.00 71.94 258 GLU A O 1
ATOM 2178 N N . ASN A 1 259 ? -45.122 1.801 51.676 1.00 69.12 259 ASN A N 1
ATOM 2179 C CA . ASN A 1 259 ? -45.580 1.204 50.416 1.00 69.12 259 ASN A CA 1
ATOM 2180 C C . ASN A 1 259 ? -44.561 1.349 49.278 1.00 69.12 259 ASN A C 1
ATOM 2182 O O . ASN A 1 259 ? -44.383 0.426 48.482 1.00 69.12 259 ASN A O 1
ATOM 2186 N N . GLN A 1 260 ? -43.869 2.484 49.189 1.00 72.44 260 GLN A N 1
ATOM 2187 C CA . GLN A 1 260 ? -42.797 2.677 48.215 1.00 72.44 260 GLN A CA 1
ATOM 2188 C C . GLN A 1 260 ? -41.620 1.740 48.509 1.00 72.44 260 GLN A C 1
ATOM 2190 O O . GLN A 1 260 ? -41.086 1.120 47.590 1.00 72.44 260 GLN A O 1
ATOM 2195 N N . ARG A 1 261 ? -41.280 1.551 49.789 1.00 73.62 261 ARG A N 1
ATOM 2196 C CA . ARG A 1 261 ? -40.275 0.577 50.228 1.00 73.62 261 ARG A CA 1
ATOM 2197 C C . ARG A 1 261 ? -40.681 -0.862 49.896 1.00 73.62 261 ARG A C 1
ATOM 2199 O O . ARG A 1 261 ? -39.848 -1.620 49.413 1.00 73.62 261 ARG A O 1
ATOM 2206 N N . MET A 1 262 ? -41.952 -1.224 50.076 1.00 71.75 262 MET A N 1
ATOM 2207 C CA . MET A 1 262 ? -42.481 -2.532 49.664 1.00 71.75 262 MET A CA 1
ATOM 2208 C C . MET A 1 262 ? -42.375 -2.758 48.151 1.00 71.75 262 MET A C 1
ATOM 2210 O O . MET A 1 262 ? -41.992 -3.847 47.733 1.00 71.75 262 MET A O 1
ATOM 2214 N N . ARG A 1 263 ? -42.660 -1.742 47.324 1.00 73.25 263 ARG A N 1
ATOM 2215 C CA . ARG A 1 263 ? -42.491 -1.842 45.862 1.00 73.25 263 ARG A CA 1
ATOM 2216 C C . ARG A 1 263 ? -41.032 -2.068 45.469 1.00 73.25 263 ARG A C 1
ATOM 2218 O O . ARG A 1 263 ? -40.766 -2.966 44.682 1.00 73.25 263 ARG A O 1
ATOM 2225 N N . ILE A 1 264 ? -40.101 -1.337 46.087 1.00 72.31 264 ILE A N 1
ATOM 2226 C CA . ILE A 1 264 ? -38.657 -1.523 45.868 1.00 72.31 264 ILE A CA 1
ATOM 2227 C C . ILE A 1 264 ? -38.234 -2.956 46.226 1.00 72.31 264 ILE A C 1
ATOM 2229 O O . ILE A 1 264 ? -37.592 -3.617 45.418 1.00 72.31 264 ILE A O 1
ATOM 2233 N N . LEU A 1 265 ? -38.670 -3.478 47.379 1.00 70.94 265 LEU A N 1
ATOM 2234 C CA . LEU A 1 265 ? -38.373 -4.858 47.788 1.00 70.94 265 LEU A CA 1
ATOM 2235 C C . LEU A 1 265 ? -38.986 -5.906 46.838 1.00 70.94 265 LEU A C 1
ATOM 2237 O O . LEU A 1 265 ? -38.398 -6.966 46.619 1.00 70.94 265 LEU A O 1
ATOM 2241 N N . MET A 1 266 ? -40.161 -5.637 46.256 1.00 69.19 266 MET A N 1
ATOM 2242 C CA . MET A 1 266 ? -40.760 -6.513 45.239 1.00 69.19 266 MET A CA 1
ATOM 2243 C C . MET A 1 266 ? -39.963 -6.503 43.929 1.00 69.19 266 MET A C 1
ATOM 2245 O O . MET A 1 266 ? -39.743 -7.570 43.350 1.00 69.19 266 MET A O 1
ATOM 2249 N N . ASP A 1 267 ? -39.497 -5.335 43.487 1.00 73.56 267 ASP A N 1
ATOM 2250 C CA . ASP A 1 267 ? -38.667 -5.194 42.287 1.00 73.56 267 ASP A CA 1
ATOM 2251 C C . ASP A 1 267 ? -37.294 -5.858 42.476 1.00 73.56 267 ASP A C 1
ATOM 2253 O O . ASP A 1 267 ? -36.839 -6.609 41.610 1.00 73.56 267 ASP A O 1
ATOM 2257 N N . GLU A 1 268 ? -36.667 -5.687 43.642 1.00 73.50 268 GLU A N 1
ATOM 2258 C CA . GLU A 1 268 ? -35.420 -6.366 44.015 1.00 73.50 268 GLU A CA 1
ATOM 2259 C C . GLU A 1 268 ? -35.583 -7.893 44.029 1.00 73.50 268 GLU A C 1
ATOM 2261 O O . GLU A 1 268 ? -34.754 -8.614 43.469 1.00 73.50 268 GLU A O 1
ATOM 2266 N N . ASN A 1 269 ? -36.691 -8.409 44.571 1.00 73.00 269 ASN A N 1
ATOM 2267 C CA . ASN A 1 269 ? -36.992 -9.844 44.555 1.00 73.00 269 ASN A CA 1
ATOM 2268 C C . ASN A 1 269 ? -37.203 -10.377 43.121 1.00 73.00 269 ASN A C 1
ATOM 2270 O O . ASN A 1 269 ? -36.780 -11.488 42.790 1.00 73.00 269 ASN A O 1
ATOM 2274 N N . ASN A 1 270 ? -37.818 -9.589 42.235 1.00 74.19 270 ASN A N 1
ATOM 2275 C CA . ASN A 1 270 ? -37.966 -9.952 40.823 1.00 74.19 270 ASN A CA 1
ATOM 2276 C C . ASN A 1 270 ? -36.619 -9.956 40.084 1.00 74.19 270 ASN A C 1
ATOM 2278 O O . ASN A 1 270 ? -36.358 -10.879 39.306 1.00 74.19 270 ASN A O 1
ATOM 2282 N N . ASN A 1 271 ? -35.736 -9.003 40.389 1.00 75.19 271 ASN A N 1
ATOM 2283 C CA . ASN A 1 271 ? -34.375 -8.962 39.854 1.00 75.19 271 ASN A CA 1
ATOM 2284 C C . ASN A 1 271 ? -33.551 -10.173 40.315 1.00 75.19 271 ASN A C 1
ATOM 2286 O O . ASN A 1 271 ? -32.945 -10.845 39.480 1.00 75.19 271 ASN A O 1
ATOM 2290 N N . ILE A 1 272 ? -33.604 -10.535 41.602 1.00 74.06 272 ILE A N 1
ATOM 2291 C CA . ILE A 1 272 ? -32.930 -11.733 42.140 1.00 74.06 272 ILE A CA 1
ATOM 2292 C C . ILE A 1 272 ? -33.425 -13.005 41.435 1.00 74.06 272 ILE A C 1
ATOM 2294 O O . ILE A 1 272 ? -32.625 -13.856 41.047 1.00 74.06 272 ILE A O 1
ATOM 2298 N N . LYS A 1 273 ? -34.735 -13.127 41.179 1.00 72.75 273 LYS A N 1
ATOM 2299 C CA . LYS A 1 273 ? -35.292 -14.254 40.403 1.00 72.75 273 LYS A CA 1
ATOM 2300 C C . LYS A 1 273 ? -34.809 -14.294 38.950 1.00 72.75 273 LYS A C 1
ATOM 2302 O O . LYS A 1 273 ? -34.781 -15.377 38.365 1.00 72.75 273 LYS A O 1
ATOM 2307 N N . SER A 1 274 ? -34.507 -13.148 38.342 1.00 75.81 274 SER A N 1
ATOM 2308 C CA . SER A 1 274 ? -33.937 -13.085 36.991 1.00 75.81 274 SER A CA 1
ATOM 2309 C C . SER A 1 274 ? -32.477 -13.536 36.994 1.00 75.81 274 SER A C 1
ATOM 2311 O O . SER A 1 274 ? -32.097 -14.385 36.191 1.00 75.81 274 SER A O 1
ATOM 2313 N N . VAL A 1 275 ? -31.684 -13.033 37.944 1.00 75.19 275 VAL A N 1
ATOM 2314 C CA . VAL A 1 275 ? -30.264 -13.387 38.097 1.00 75.19 275 VAL A CA 1
ATOM 2315 C C . VAL A 1 275 ? -30.091 -14.876 38.413 1.00 75.19 275 VAL A C 1
ATOM 2317 O O . VAL A 1 275 ? -29.236 -15.525 37.816 1.00 75.19 275 VAL A O 1
ATOM 2320 N N . ASN A 1 276 ? -30.941 -15.455 39.270 1.00 74.44 276 ASN A N 1
ATOM 2321 C CA . ASN A 1 276 ? -30.906 -16.896 39.545 1.00 74.44 276 ASN A CA 1
ATOM 2322 C C . ASN A 1 276 ? -31.155 -17.742 38.290 1.00 74.44 276 ASN A C 1
ATOM 2324 O O . ASN A 1 276 ? -30.431 -18.707 38.067 1.00 74.44 276 ASN A O 1
ATOM 2328 N N . ARG A 1 277 ? -32.121 -17.363 37.440 1.00 76.38 277 ARG A N 1
ATOM 2329 C CA . ARG A 1 277 ? -32.380 -18.073 36.174 1.00 76.38 277 ARG A CA 1
ATOM 2330 C C . ARG A 1 277 ? -31.181 -18.017 35.227 1.00 76.38 277 ARG A C 1
ATOM 2332 O O . ARG A 1 277 ? -30.869 -18.998 34.559 1.00 76.38 277 ARG A O 1
ATOM 2339 N N . GLU A 1 278 ? -30.492 -16.880 35.181 1.00 77.19 278 GLU A N 1
ATOM 2340 C CA . GLU A 1 278 ? -29.284 -16.724 34.368 1.00 77.19 278 GLU A CA 1
ATOM 2341 C C . GLU A 1 278 ? -28.116 -17.575 34.898 1.00 77.19 278 GLU A C 1
ATOM 2343 O O . GLU A 1 278 ? -27.391 -18.190 34.113 1.00 77.19 278 GLU A O 1
ATOM 2348 N N . LEU A 1 279 ? -27.942 -17.650 36.222 1.00 73.75 279 LEU A N 1
ATOM 2349 C CA . LEU A 1 279 ? -26.931 -18.503 36.854 1.00 73.75 279 LEU A CA 1
ATOM 2350 C C . LEU A 1 279 ? -27.209 -19.992 36.633 1.00 73.75 279 LEU A C 1
ATOM 2352 O O . LEU A 1 279 ? -26.286 -20.730 36.297 1.00 73.75 279 LEU A O 1
ATOM 2356 N N . GLU A 1 280 ? -28.465 -20.422 36.762 1.00 75.44 280 GLU A N 1
ATOM 2357 C CA . GLU A 1 280 ? -28.890 -21.796 36.463 1.00 75.44 280 GLU A CA 1
ATOM 2358 C C . GLU A 1 280 ? -28.576 -22.170 35.007 1.00 75.44 280 GLU A C 1
ATOM 2360 O O . GLU A 1 280 ? -27.993 -23.223 34.751 1.00 75.44 280 GLU A O 1
ATOM 2365 N N . HIS A 1 281 ? -28.856 -21.273 34.056 1.00 81.88 281 HIS A N 1
ATOM 2366 C CA . HIS A 1 281 ? -28.506 -21.484 32.651 1.00 81.88 281 HIS A CA 1
ATOM 2367 C C . HIS A 1 281 ? -26.984 -21.572 32.432 1.00 81.88 281 HIS A C 1
ATOM 2369 O O . HIS A 1 281 ? -26.510 -22.446 31.708 1.00 81.88 281 HIS A O 1
ATOM 2375 N N . LYS A 1 282 ? -26.189 -20.698 33.067 1.00 82.94 282 LYS A N 1
ATOM 2376 C CA . LYS A 1 282 ? -24.716 -20.743 32.966 1.00 82.94 282 LYS A CA 1
ATOM 2377 C C . LYS A 1 282 ? -24.133 -22.035 33.545 1.00 82.94 282 LYS A C 1
ATOM 2379 O O . LYS A 1 282 ? -23.211 -22.589 32.951 1.00 82.94 282 LYS A O 1
ATOM 2384 N N . LEU A 1 283 ? -24.671 -22.520 34.665 1.00 77.06 283 LEU A N 1
ATOM 2385 C CA . LEU A 1 283 ? -24.279 -23.801 35.260 1.00 77.06 283 LEU A CA 1
ATOM 2386 C C . LEU A 1 283 ? -24.619 -24.979 34.337 1.00 77.06 283 LEU A C 1
ATOM 2388 O O . LEU A 1 283 ? -23.782 -25.859 34.155 1.00 77.06 283 LEU A O 1
ATOM 2392 N N . MET A 1 284 ? -25.795 -24.959 33.703 1.00 85.56 284 MET A N 1
ATOM 2393 C CA . MET A 1 284 ? -26.201 -25.977 32.728 1.00 85.56 284 MET A CA 1
ATOM 2394 C C . MET A 1 284 ? -25.223 -26.055 31.546 1.00 85.56 284 MET A C 1
ATOM 2396 O O . MET A 1 284 ? -24.701 -27.128 31.255 1.00 85.56 284 MET A O 1
ATOM 2400 N N . VAL A 1 285 ? -24.900 -24.914 30.924 1.00 83.00 285 VAL A N 1
ATOM 2401 C CA . VAL A 1 285 ? -23.971 -24.851 29.777 1.00 83.00 285 VAL A CA 1
ATOM 2402 C C . VAL A 1 285 ? -22.565 -25.335 30.149 1.00 83.00 285 VAL A C 1
ATOM 2404 O O . VAL A 1 285 ? -21.934 -26.061 29.383 1.00 83.00 285 VAL A O 1
ATOM 2407 N N . LEU A 1 286 ? -22.060 -24.964 31.330 1.00 78.00 286 LEU A N 1
ATOM 2408 C CA . LEU A 1 286 ? -20.754 -25.441 31.800 1.00 78.00 286 LEU A CA 1
ATOM 2409 C C . LEU A 1 286 ? -20.754 -26.949 32.087 1.00 78.00 286 LEU A C 1
ATOM 2411 O O . LEU A 1 286 ? -19.759 -27.619 31.810 1.00 78.00 286 LEU A O 1
ATOM 2415 N N . GLY A 1 287 ? -21.863 -27.489 32.600 1.00 78.38 287 GLY A N 1
ATOM 2416 C CA . GLY A 1 287 ? -22.043 -28.928 32.783 1.00 78.38 287 GLY A CA 1
ATOM 2417 C C . GLY A 1 287 ? -21.967 -29.701 31.463 1.00 78.38 287 GLY A C 1
ATOM 2418 O O . GLY A 1 287 ? -21.239 -30.691 31.375 1.00 78.38 287 GLY A O 1
ATOM 2419 N N . GLU A 1 288 ? -22.644 -29.213 30.420 1.00 83.06 288 GLU A N 1
ATOM 2420 C CA . GLU A 1 288 ? -22.601 -29.808 29.075 1.00 83.06 288 GLU A CA 1
ATOM 2421 C C . GLU A 1 288 ? -21.183 -29.801 28.479 1.00 83.06 288 GLU A C 1
ATOM 2423 O O . GLU A 1 288 ? -20.751 -30.784 27.871 1.00 83.06 288 GLU A O 1
ATOM 2428 N N . GLU A 1 289 ? -20.429 -28.717 28.674 1.00 79.94 289 GLU A N 1
ATOM 2429 C CA . GLU A 1 289 ? -19.067 -28.601 28.143 1.00 79.94 289 GLU A CA 1
ATOM 2430 C C . GLU A 1 289 ? -18.083 -29.536 28.867 1.00 79.94 289 GLU A C 1
ATOM 2432 O O . GLU A 1 289 ? -17.247 -30.177 28.226 1.00 79.94 289 GLU A O 1
ATOM 2437 N N . ILE A 1 290 ? -18.229 -29.720 30.185 1.00 76.69 290 ILE A N 1
ATOM 2438 C CA . ILE A 1 290 ? -17.469 -30.741 30.926 1.00 76.69 290 ILE A CA 1
ATOM 2439 C C . ILE A 1 290 ? -17.798 -32.146 30.416 1.00 76.69 290 ILE A C 1
ATOM 2441 O O . ILE A 1 290 ? -16.899 -32.982 30.289 1.00 76.69 290 ILE A O 1
ATOM 2445 N N . GLU A 1 291 ? -19.065 -32.428 30.107 1.00 82.75 291 GLU A N 1
ATOM 2446 C CA . GLU A 1 291 ? -19.460 -33.719 29.544 1.00 82.75 291 GLU A CA 1
ATOM 2447 C C . GLU A 1 291 ? -18.802 -33.964 28.176 1.00 82.75 291 GLU A C 1
ATOM 2449 O O . GLU A 1 291 ? -18.294 -35.061 27.920 1.00 82.75 291 GLU A O 1
ATOM 2454 N N . ARG A 1 292 ? -18.731 -32.937 27.318 1.00 85.94 292 ARG A N 1
ATOM 2455 C CA . ARG A 1 292 ? -18.007 -33.001 26.036 1.00 85.94 292 ARG A CA 1
ATOM 2456 C C . ARG A 1 292 ? -16.515 -33.247 26.231 1.00 85.94 292 ARG A C 1
ATOM 2458 O O . ARG A 1 292 ? -15.975 -34.157 25.604 1.00 85.94 292 ARG A O 1
ATOM 2465 N N . LEU A 1 293 ? -15.864 -32.506 27.129 1.00 79.94 293 LEU A N 1
ATOM 2466 C CA . LEU A 1 293 ? -14.442 -32.697 27.432 1.00 79.94 293 LEU A CA 1
ATOM 2467 C C . LEU A 1 293 ? -14.156 -34.106 27.960 1.00 79.94 293 LEU A C 1
ATOM 2469 O O . LEU A 1 293 ? -13.169 -34.715 27.557 1.00 79.94 293 LEU A O 1
ATOM 2473 N N . ASN A 1 294 ? -15.034 -34.661 28.802 1.00 80.69 294 ASN A N 1
ATOM 2474 C CA . ASN A 1 294 ? -14.912 -36.040 29.280 1.00 80.69 294 ASN A CA 1
ATOM 2475 C C . ASN A 1 294 ? -15.005 -37.063 28.139 1.00 80.69 294 ASN A C 1
ATOM 2477 O O . ASN A 1 294 ? -14.231 -38.020 28.126 1.00 80.69 294 ASN A O 1
ATOM 2481 N N . LYS A 1 295 ? -15.911 -36.859 27.171 1.00 85.31 295 LYS A N 1
ATOM 2482 C CA . LYS A 1 295 ? -16.022 -37.723 25.981 1.00 85.31 295 LYS A CA 1
ATOM 2483 C C . LYS A 1 295 ? -14.752 -37.662 25.126 1.00 85.31 295 LYS A C 1
ATOM 2485 O O . LYS A 1 295 ? -14.238 -38.710 24.740 1.00 85.31 295 LYS A O 1
ATOM 2490 N N . SER A 1 296 ? -14.206 -36.467 24.896 1.00 81.00 296 SER A N 1
ATOM 2491 C CA . SER A 1 296 ? -12.948 -36.284 24.156 1.00 81.00 296 SER A CA 1
ATOM 2492 C C . SER A 1 296 ? -11.745 -36.906 24.875 1.00 81.00 296 SER A C 1
ATOM 2494 O O . SER A 1 296 ? -10.926 -37.570 24.244 1.00 81.00 296 SER A O 1
ATOM 2496 N N . LEU A 1 297 ? -11.658 -36.755 26.201 1.00 78.94 297 LEU A N 1
ATOM 2497 C CA . LEU A 1 297 ? -10.617 -37.384 27.021 1.00 78.94 297 LEU A CA 1
ATOM 2498 C C . LEU A 1 297 ? -10.687 -38.912 26.968 1.00 78.94 297 LEU A C 1
ATOM 2500 O O . LEU A 1 297 ? -9.654 -39.558 26.806 1.00 78.94 297 LEU A O 1
ATOM 2504 N N . ALA A 1 298 ? -11.888 -39.487 27.064 1.00 78.88 298 ALA A N 1
ATOM 2505 C CA . ALA A 1 298 ? -12.083 -40.931 26.960 1.00 78.88 298 ALA A CA 1
ATOM 2506 C C . ALA A 1 298 ? -11.651 -41.466 25.583 1.00 78.88 298 ALA A C 1
ATOM 2508 O O . ALA A 1 298 ? -10.969 -42.488 25.510 1.00 78.88 298 ALA A O 1
ATOM 2509 N N . PHE A 1 299 ? -11.984 -40.747 24.505 1.00 85.12 299 PHE A N 1
ATOM 2510 C CA . PHE A 1 299 ? -11.561 -41.096 23.147 1.00 85.12 299 PHE A CA 1
ATOM 2511 C C . PHE A 1 299 ? -10.030 -41.104 23.002 1.00 85.12 299 PHE A C 1
ATOM 2513 O O . PHE A 1 299 ? -9.459 -42.092 22.538 1.00 85.12 299 PHE A O 1
ATOM 2520 N N . LEU A 1 300 ? -9.353 -40.044 23.459 1.00 78.88 300 LEU A N 1
ATOM 2521 C CA . LEU A 1 300 ? -7.890 -39.951 23.388 1.00 78.88 300 LEU A CA 1
ATOM 2522 C C . LEU A 1 300 ? -7.194 -41.004 24.258 1.00 78.88 300 LEU A C 1
ATOM 2524 O O . LEU A 1 300 ? -6.183 -41.567 23.847 1.00 78.88 300 LEU A O 1
ATOM 2528 N N . GLN A 1 301 ? -7.743 -41.320 25.435 1.00 77.50 301 GLN A N 1
ATOM 2529 C CA . GLN A 1 301 ? -7.243 -42.409 26.278 1.00 77.50 301 GLN A CA 1
ATOM 2530 C C . GLN A 1 301 ? -7.337 -43.765 25.572 1.00 77.50 301 GLN A C 1
ATOM 2532 O O . GLN A 1 301 ? -6.398 -44.562 25.631 1.00 77.50 301 GLN A O 1
ATOM 2537 N N . GLU A 1 302 ? -8.448 -44.029 24.882 1.00 84.12 302 GLU A N 1
ATOM 2538 C CA . GLU A 1 302 ? -8.633 -45.258 24.113 1.00 84.12 302 GLU A CA 1
ATOM 2539 C C . GLU A 1 302 ? -7.643 -45.349 22.940 1.00 84.12 302 GLU A C 1
ATOM 2541 O O . GLU A 1 302 ? -7.040 -46.403 22.712 1.00 84.12 302 GLU A O 1
ATOM 2546 N N . GLU A 1 303 ? -7.434 -44.248 22.214 1.00 83.50 303 GLU A N 1
ATOM 2547 C CA . GLU A 1 303 ? -6.479 -44.173 21.104 1.00 83.50 303 GLU A CA 1
ATOM 2548 C C . GLU A 1 303 ? -5.031 -44.359 21.578 1.00 83.50 303 GLU A C 1
ATOM 2550 O O . GLU A 1 303 ? -4.287 -45.165 21.008 1.00 83.50 303 GLU A O 1
ATOM 2555 N N . ASN A 1 304 ? -4.655 -43.708 22.680 1.00 74.94 304 ASN A N 1
ATOM 2556 C CA . ASN A 1 304 ? -3.332 -43.851 23.278 1.00 74.94 304 ASN A CA 1
ATOM 2557 C C . ASN A 1 304 ? -3.093 -45.303 23.744 1.00 74.94 304 ASN A C 1
ATOM 2559 O O . ASN A 1 304 ? -2.063 -45.901 23.436 1.00 74.94 304 ASN A O 1
ATOM 2563 N N . MET A 1 305 ? -4.092 -45.947 24.360 1.00 78.50 305 MET A N 1
ATOM 2564 C CA . MET A 1 305 ? -4.031 -47.371 24.727 1.00 78.50 305 MET A CA 1
ATOM 2565 C C . MET A 1 305 ? -3.880 -48.304 23.515 1.00 78.50 305 MET A C 1
ATOM 2567 O O . MET A 1 305 ? -3.182 -49.319 23.605 1.00 78.50 305 MET A O 1
ATOM 2571 N N . LYS A 1 306 ? -4.508 -47.990 22.372 1.00 81.38 306 LYS A N 1
ATOM 2572 C CA . LYS A 1 306 ? -4.332 -48.753 21.120 1.00 81.38 306 LYS A CA 1
ATOM 2573 C C . LYS A 1 306 ? -2.907 -48.621 20.580 1.00 81.38 306 LYS A C 1
ATOM 2575 O O . LYS A 1 306 ? -2.333 -49.625 20.155 1.00 81.38 306 LYS A O 1
ATOM 2580 N N . LEU A 1 307 ? -2.325 -47.423 20.628 1.00 78.12 307 LEU A N 1
ATOM 2581 C CA . LEU A 1 307 ? -0.950 -47.178 20.181 1.00 78.12 307 LEU A CA 1
ATOM 2582 C C . LEU A 1 307 ? 0.082 -47.822 21.110 1.00 78.12 307 LEU A C 1
ATOM 2584 O O . LEU A 1 307 ? 0.976 -48.503 20.617 1.00 78.12 307 LEU A O 1
ATOM 2588 N N . VAL A 1 308 ? -0.088 -47.719 22.430 1.00 74.50 308 VAL A N 1
ATOM 2589 C CA . VAL A 1 308 ? 0.774 -48.397 23.418 1.00 74.50 308 VAL A CA 1
ATOM 2590 C C . VAL A 1 308 ? 0.728 -49.920 23.252 1.00 74.50 308 VAL A C 1
ATOM 2592 O O . VAL A 1 308 ? 1.755 -50.593 23.323 1.00 74.50 308 VAL A O 1
ATOM 2595 N N . LYS A 1 309 ? -0.448 -50.495 22.966 1.00 76.69 309 LYS A N 1
ATOM 2596 C CA . LYS A 1 309 ? -0.537 -51.921 22.618 1.00 76.69 309 LYS A CA 1
ATOM 2597 C C . LYS A 1 309 ? 0.221 -52.222 21.326 1.00 76.69 309 LYS A C 1
ATOM 2599 O O . LYS A 1 309 ? 0.944 -53.208 21.280 1.00 76.69 309 LYS A O 1
ATOM 2604 N N . LYS A 1 310 ? 0.109 -51.379 20.296 1.00 76.19 310 LYS A N 1
ATOM 2605 C CA . LYS A 1 310 ? 0.777 -51.589 19.003 1.00 76.19 310 LYS A CA 1
ATOM 2606 C C . LYS A 1 310 ? 2.311 -51.498 19.088 1.00 76.19 310 LYS A C 1
ATOM 2608 O O . LYS A 1 310 ? 2.965 -52.314 18.443 1.00 76.19 310 LYS A O 1
ATOM 2613 N N . SER A 1 311 ? 2.884 -50.613 19.914 1.00 68.44 311 SER A N 1
ATOM 2614 C CA . SER A 1 311 ? 4.347 -50.555 20.131 1.00 68.44 311 SER A CA 1
ATOM 2615 C C . SER A 1 311 ? 4.889 -51.803 20.817 1.00 68.44 311 SER A C 1
ATOM 2617 O O . SER A 1 311 ? 6.006 -52.215 20.526 1.00 68.44 311 SER A O 1
ATOM 2619 N N . SER A 1 312 ? 4.102 -52.455 21.678 1.00 64.44 312 SER A N 1
ATOM 2620 C CA . SER A 1 312 ? 4.547 -53.676 22.366 1.00 64.44 312 SER A CA 1
ATOM 2621 C C . SER A 1 312 ? 4.738 -54.898 21.447 1.00 64.44 312 SER A C 1
ATOM 2623 O O . SER A 1 312 ? 5.341 -55.880 21.873 1.00 64.44 312 SER A O 1
ATOM 2625 N N . PHE A 1 313 ? 4.276 -54.842 20.187 1.00 62.59 313 PHE A N 1
ATOM 2626 C CA . PHE A 1 313 ? 4.330 -55.960 19.231 1.00 62.59 313 PHE A CA 1
ATOM 2627 C C . PHE A 1 313 ? 5.303 -55.770 18.050 1.00 62.59 313 PHE A C 1
ATOM 2629 O O . PHE A 1 313 ? 5.440 -56.690 17.243 1.00 62.59 313 PHE A O 1
ATOM 2636 N N . GLN A 1 314 ? 5.982 -54.624 17.907 1.00 54.31 314 GLN A N 1
ATOM 2637 C CA . GLN A 1 314 ? 6.844 -54.348 16.745 1.00 54.31 314 GLN A CA 1
ATOM 2638 C C . GLN A 1 314 ? 8.331 -54.250 17.141 1.00 54.31 314 GLN A C 1
ATOM 2640 O O . GLN A 1 314 ? 8.757 -53.321 17.817 1.00 54.31 314 GLN A O 1
ATOM 2645 N N . ASN A 1 315 ? 9.145 -55.207 16.673 1.00 53.28 315 ASN A N 1
ATOM 2646 C CA . ASN A 1 315 ? 10.601 -55.282 16.911 1.00 53.28 315 ASN A CA 1
ATOM 2647 C C . ASN A 1 315 ? 11.443 -54.394 15.964 1.00 53.28 315 ASN A C 1
ATOM 2649 O O . ASN A 1 315 ? 12.660 -54.553 15.889 1.00 53.28 315 ASN A O 1
ATOM 2653 N N . ASN A 1 316 ? 10.819 -53.468 15.229 1.00 59.28 316 ASN A N 1
ATOM 2654 C CA . ASN A 1 316 ? 11.516 -52.567 14.310 1.00 59.28 316 ASN A CA 1
ATOM 2655 C C . ASN A 1 316 ? 11.787 -51.217 14.985 1.00 59.28 316 ASN A C 1
ATOM 2657 O O . ASN A 1 316 ? 10.865 -50.455 15.274 1.00 59.28 316 ASN A O 1
ATOM 2661 N N . ASN A 1 317 ? 13.067 -50.901 15.199 1.00 64.12 317 ASN A N 1
ATOM 2662 C CA . ASN A 1 317 ? 13.494 -49.698 15.922 1.00 64.12 317 ASN A CA 1
ATOM 2663 C C . ASN A 1 317 ? 12.974 -48.388 15.306 1.00 64.12 317 ASN A C 1
ATOM 2665 O O . ASN A 1 317 ? 12.712 -47.446 16.043 1.00 64.12 317 ASN A O 1
ATOM 2669 N N . GLN A 1 318 ? 12.782 -48.317 13.986 1.00 67.25 318 GLN A N 1
ATOM 2670 C CA . GLN A 1 318 ? 12.358 -47.087 13.308 1.00 67.25 318 GLN A CA 1
ATOM 2671 C C . GLN A 1 318 ? 10.849 -46.811 13.440 1.00 67.25 318 GLN A C 1
ATOM 2673 O O . GLN A 1 318 ? 10.450 -45.672 13.684 1.00 67.25 318 GLN A O 1
ATOM 2678 N N . ASP A 1 319 ? 10.012 -47.850 13.377 1.00 65.25 319 ASP A N 1
ATOM 2679 C CA . ASP A 1 319 ? 8.561 -47.725 13.577 1.00 65.25 319 ASP A CA 1
ATOM 2680 C C . ASP A 1 319 ? 8.226 -47.354 15.030 1.00 65.25 319 ASP A C 1
ATOM 2682 O O . ASP A 1 319 ? 7.283 -46.601 15.287 1.00 65.25 319 ASP A O 1
ATOM 2686 N N . ASN A 1 320 ? 9.053 -47.805 15.978 1.00 71.12 320 ASN A N 1
ATOM 2687 C CA . ASN A 1 320 ? 8.911 -47.483 17.395 1.00 71.12 320 ASN A CA 1
ATOM 2688 C C . ASN A 1 320 ? 9.149 -45.996 17.700 1.00 71.12 320 ASN A C 1
ATOM 2690 O O . ASN A 1 320 ? 8.470 -45.456 18.571 1.00 71.12 320 ASN A O 1
ATOM 2694 N N . TYR A 1 321 ? 10.029 -45.306 16.962 1.00 72.00 321 TYR A N 1
ATOM 2695 C CA . TYR A 1 321 ? 10.219 -43.856 17.116 1.00 72.00 321 TYR A CA 1
ATOM 2696 C C . TYR A 1 321 ? 8.993 -43.060 16.655 1.00 72.00 321 TYR A C 1
ATOM 2698 O O . TYR A 1 321 ? 8.521 -42.190 17.383 1.00 72.00 321 TYR A O 1
ATOM 2706 N N . ILE A 1 322 ? 8.427 -43.402 15.493 1.00 72.69 322 ILE A N 1
ATOM 2707 C CA . ILE A 1 322 ? 7.217 -42.745 14.970 1.00 72.69 322 ILE A CA 1
ATOM 2708 C C . ILE A 1 322 ? 6.020 -43.002 15.895 1.00 72.69 322 ILE A C 1
ATOM 2710 O O . ILE A 1 322 ? 5.186 -42.120 16.113 1.00 72.69 322 ILE A O 1
ATOM 2714 N N . LEU A 1 323 ? 5.918 -44.211 16.458 1.00 74.88 323 LEU A N 1
ATOM 2715 C CA . LEU A 1 323 ? 4.859 -44.523 17.414 1.00 74.88 323 LEU A CA 1
ATOM 2716 C C . LEU A 1 323 ? 5.032 -43.760 18.733 1.00 74.88 323 LEU A C 1
ATOM 2718 O O . LEU A 1 323 ? 4.043 -43.274 19.281 1.00 74.88 323 LEU A O 1
ATOM 2722 N N . LEU A 1 324 ? 6.269 -43.623 19.219 1.00 75.69 324 LEU A N 1
ATOM 2723 C CA . LEU A 1 324 ? 6.585 -42.870 20.431 1.00 75.69 324 LEU A CA 1
ATOM 2724 C C . LEU A 1 324 ? 6.257 -41.381 20.272 1.00 75.69 324 LEU A C 1
ATOM 2726 O O . LEU A 1 324 ? 5.662 -40.791 21.170 1.00 75.69 324 LEU A O 1
ATOM 2730 N N . GLU A 1 325 ? 6.567 -40.788 19.118 1.00 79.44 325 GLU A N 1
ATOM 2731 C CA . GLU A 1 325 ? 6.237 -39.391 18.817 1.00 79.44 325 GLU A CA 1
ATOM 2732 C C . GLU A 1 325 ? 4.716 -39.157 18.804 1.00 79.44 325 GLU A C 1
ATOM 2734 O O . GLU A 1 325 ? 4.223 -38.198 19.402 1.00 79.44 325 GLU A O 1
ATOM 2739 N N . LYS A 1 326 ? 3.945 -40.091 18.228 1.00 81.56 326 LYS A N 1
ATOM 2740 C CA . LYS A 1 326 ? 2.472 -40.048 18.274 1.00 81.56 326 LYS A CA 1
ATOM 2741 C C . LYS A 1 326 ? 1.915 -40.198 19.692 1.00 81.56 326 LYS A C 1
ATOM 2743 O O . LYS A 1 326 ? 0.970 -39.494 20.042 1.00 81.56 326 LYS A O 1
ATOM 2748 N N . ILE A 1 327 ? 2.497 -41.075 20.513 1.00 77.62 327 ILE A N 1
ATOM 2749 C CA . ILE A 1 327 ? 2.107 -41.253 21.923 1.00 77.62 327 ILE A CA 1
ATOM 2750 C C . ILE A 1 327 ? 2.390 -39.977 22.729 1.00 77.62 327 ILE A C 1
ATOM 2752 O O . ILE A 1 327 ? 1.536 -39.542 23.505 1.00 77.62 327 ILE A O 1
ATOM 2756 N N . LEU A 1 328 ? 3.551 -39.345 22.529 1.00 78.44 328 LEU A N 1
ATOM 2757 C CA . LEU A 1 328 ? 3.905 -38.085 23.191 1.00 78.44 328 LEU A CA 1
ATOM 2758 C C . LEU A 1 328 ? 2.961 -36.948 22.783 1.00 78.44 328 LEU A C 1
ATOM 2760 O O . LEU A 1 328 ? 2.473 -36.220 23.646 1.00 78.44 328 LEU A O 1
ATOM 2764 N N . PHE A 1 329 ? 2.634 -36.843 21.493 1.00 82.06 329 PHE A N 1
ATOM 2765 C CA . PHE A 1 329 ? 1.690 -35.845 20.991 1.00 82.06 329 PHE A CA 1
ATOM 2766 C C . PHE A 1 329 ? 0.282 -36.013 21.584 1.00 82.06 329 PHE A C 1
ATOM 2768 O O . PHE A 1 329 ? -0.304 -35.047 22.074 1.00 82.06 329 PHE A O 1
ATOM 2775 N N . LEU A 1 330 ? -0.248 -37.240 21.604 1.00 78.31 330 LEU A N 1
ATOM 2776 C CA . LEU A 1 330 ? -1.557 -37.521 22.206 1.00 78.31 330 LEU A CA 1
ATOM 2777 C C . LEU A 1 330 ? -1.559 -37.289 23.721 1.00 78.31 330 LEU A C 1
ATOM 2779 O O . LEU A 1 330 ? -2.552 -36.811 24.266 1.00 78.31 330 LEU A O 1
ATOM 2783 N N . SER A 1 331 ? -0.444 -37.568 24.399 1.00 76.38 331 SER A N 1
ATOM 2784 C CA . SER A 1 331 ? -0.300 -37.302 25.836 1.00 76.38 331 SER A CA 1
ATOM 2785 C C . SER A 1 331 ? -0.332 -35.798 26.133 1.00 76.38 331 SER A C 1
ATOM 2787 O O . SER A 1 331 ? -1.055 -35.376 27.032 1.00 76.38 331 SER A O 1
ATOM 2789 N N . ALA A 1 332 ? 0.337 -34.975 25.317 1.00 79.00 332 ALA A N 1
ATOM 2790 C CA . ALA A 1 332 ? 0.276 -33.516 25.435 1.00 79.00 332 ALA A CA 1
ATOM 2791 C C . ALA A 1 332 ? -1.140 -32.960 25.176 1.00 79.00 332 ALA A C 1
ATOM 2793 O O . ALA A 1 332 ? -1.603 -32.065 25.886 1.00 79.00 332 ALA A O 1
ATOM 2794 N N . GLN A 1 333 ? -1.870 -33.517 24.200 1.00 80.62 333 GLN A N 1
ATOM 2795 C CA . GLN A 1 333 ? -3.276 -33.152 23.975 1.00 80.62 333 GLN A CA 1
ATOM 2796 C C . GLN A 1 333 ? -4.174 -33.533 25.160 1.00 80.62 333 GLN A C 1
ATOM 2798 O O . GLN A 1 333 ? -5.034 -32.744 25.559 1.00 80.62 333 GLN A O 1
ATOM 2803 N N . MET A 1 334 ? -3.964 -34.712 25.755 1.00 78.94 334 MET A N 1
ATOM 2804 C CA . MET A 1 334 ? -4.687 -35.127 26.959 1.00 78.94 334 MET A CA 1
ATOM 2805 C C . MET A 1 334 ? -4.419 -34.189 28.142 1.00 78.94 334 MET A C 1
ATOM 2807 O O . MET A 1 334 ? -5.368 -33.804 28.823 1.00 78.94 334 MET A O 1
ATOM 2811 N N . GLU A 1 335 ? -3.167 -33.788 28.376 1.00 80.50 335 GLU A N 1
ATOM 2812 C CA . GLU A 1 335 ? -2.811 -32.838 29.442 1.00 80.50 335 GLU A CA 1
ATOM 2813 C C . GLU A 1 335 ? -3.496 -31.478 29.256 1.00 80.50 335 GLU A C 1
ATOM 2815 O O . GLU A 1 335 ? -4.057 -30.934 30.210 1.00 80.50 335 GLU A O 1
ATOM 2820 N N . SER A 1 336 ? -3.540 -30.965 28.021 1.00 84.94 336 SER A N 1
ATOM 2821 C CA . SER A 1 336 ? -4.244 -29.717 27.702 1.00 84.94 336 SER A CA 1
ATOM 2822 C C . SER A 1 336 ? -5.746 -29.796 28.010 1.00 84.94 336 SER A C 1
ATOM 2824 O O . SER A 1 336 ? -6.294 -28.892 28.644 1.00 84.94 336 SER A O 1
ATOM 2826 N N . LEU A 1 337 ? -6.408 -30.898 27.641 1.00 81.12 337 LEU A N 1
ATOM 2827 C CA . LEU A 1 337 ? -7.833 -31.103 27.930 1.00 81.12 337 LEU A CA 1
ATOM 2828 C C . LEU A 1 337 ? -8.113 -31.299 29.427 1.00 81.12 337 LEU A C 1
ATOM 2830 O O . LEU A 1 337 ? -9.156 -30.865 29.920 1.00 81.12 337 LEU A O 1
ATOM 2834 N N . ILE A 1 338 ? -7.192 -31.927 30.167 1.00 81.00 338 ILE A N 1
ATOM 2835 C CA . ILE A 1 338 ? -7.284 -32.050 31.630 1.00 81.00 338 ILE A CA 1
ATOM 2836 C C . ILE A 1 338 ? -7.232 -30.667 32.281 1.00 81.00 338 ILE A C 1
ATOM 2838 O O . ILE A 1 338 ? -8.052 -30.385 33.157 1.00 81.00 338 ILE A O 1
ATOM 2842 N N . LEU A 1 339 ? -6.317 -29.803 31.835 1.00 83.06 339 LEU A N 1
ATOM 2843 C CA . LEU A 1 339 ? -6.191 -28.444 32.356 1.00 83.06 339 LEU A CA 1
ATOM 2844 C C . LEU A 1 339 ? -7.461 -27.626 32.078 1.00 83.06 339 LEU A C 1
ATOM 2846 O O . LEU A 1 339 ? -8.036 -27.042 32.994 1.00 83.06 339 LEU A O 1
ATOM 2850 N N . GLN A 1 340 ? -7.973 -27.687 30.846 1.00 81.44 340 GLN A N 1
ATOM 2851 C CA . GLN A 1 340 ? -9.212 -27.006 30.465 1.00 81.44 340 GLN A CA 1
ATOM 2852 C C . GLN A 1 340 ? -10.415 -27.488 31.297 1.00 81.44 340 GLN A C 1
ATOM 2854 O O . GLN A 1 340 ? -11.237 -26.692 31.755 1.00 81.44 340 GLN A O 1
ATOM 2859 N N . LYS A 1 341 ? -10.507 -28.797 31.564 1.00 84.31 341 LYS A N 1
ATOM 2860 C CA . LYS A 1 341 ? -11.533 -29.362 32.451 1.00 84.31 341 LYS A CA 1
ATOM 2861 C C . LYS A 1 341 ? -11.410 -28.834 33.886 1.00 84.31 341 LYS A C 1
ATOM 2863 O O . LYS A 1 341 ? -12.433 -28.559 34.513 1.00 84.31 341 LYS A O 1
ATOM 2868 N N . GLN A 1 342 ? -10.193 -28.701 34.419 1.00 82.75 342 GLN A N 1
ATOM 2869 C CA . GLN A 1 342 ? -9.968 -28.162 35.766 1.00 82.75 342 GLN A CA 1
ATOM 2870 C C . GLN A 1 342 ? -10.415 -26.699 35.880 1.00 82.75 342 GLN A C 1
ATOM 2872 O O . GLN A 1 342 ? -11.074 -26.343 36.857 1.00 82.75 342 GLN A O 1
ATOM 2877 N N . GLU A 1 343 ? -10.135 -25.875 34.870 1.00 82.50 343 GLU A N 1
ATOM 2878 C CA . GLU A 1 343 ? -10.594 -24.480 34.823 1.00 82.50 343 GLU A CA 1
ATOM 2879 C C . GLU A 1 343 ? -12.126 -24.379 34.830 1.00 82.50 343 GLU A C 1
ATOM 2881 O O . GLU A 1 343 ? -12.704 -23.579 35.574 1.00 82.50 343 GLU A O 1
ATOM 2886 N N . PHE A 1 344 ? -12.811 -25.227 34.054 1.00 78.88 344 PHE A N 1
ATOM 2887 C CA . PHE A 1 344 ? -14.273 -25.252 34.051 1.00 78.88 344 PHE A CA 1
ATOM 2888 C C . PHE A 1 344 ? -14.864 -25.708 35.389 1.00 78.88 344 PHE A C 1
ATOM 2890 O O . PHE A 1 344 ? -15.846 -25.119 35.840 1.00 78.88 344 PHE A O 1
ATOM 2897 N N . LEU A 1 345 ? -14.254 -26.689 36.061 1.00 81.19 345 LEU A N 1
ATOM 2898 C CA . LEU A 1 345 ? -14.683 -27.123 37.395 1.00 81.19 345 LEU A CA 1
ATOM 2899 C C . LEU A 1 345 ? -14.550 -26.003 38.437 1.00 81.19 345 LEU A C 1
ATOM 2901 O O . LEU A 1 345 ? -15.493 -25.764 39.188 1.00 81.19 345 LEU A O 1
ATOM 2905 N N . GLN A 1 346 ? -13.437 -25.263 38.433 1.00 82.94 346 GLN A N 1
ATOM 2906 C CA . GLN A 1 346 ? -13.270 -24.097 39.313 1.00 82.94 346 GLN A CA 1
ATOM 2907 C C . GLN A 1 346 ? -14.336 -23.029 39.046 1.00 82.94 346 GLN A C 1
ATOM 2909 O O . GLN A 1 346 ? -14.871 -22.418 39.972 1.00 82.94 346 GLN A O 1
ATOM 2914 N N . LYS A 1 347 ? -14.682 -22.812 37.773 1.00 82.94 347 LYS A N 1
ATOM 2915 C CA . LYS A 1 347 ? -15.712 -21.845 37.391 1.00 82.94 347 LYS A CA 1
ATOM 2916 C C . LYS A 1 347 ? -17.112 -22.272 37.837 1.00 82.94 347 LYS A C 1
ATOM 2918 O O . LYS A 1 347 ? -17.882 -21.421 38.278 1.00 82.94 347 LYS A O 1
ATOM 2923 N N . ILE A 1 348 ? -17.433 -23.566 37.768 1.00 78.69 348 ILE A N 1
ATOM 2924 C CA . ILE A 1 348 ? -18.681 -24.109 38.326 1.00 78.69 348 ILE A CA 1
ATOM 2925 C C . ILE A 1 348 ? -18.731 -23.876 39.837 1.00 78.69 348 ILE A C 1
ATOM 2927 O O . ILE A 1 348 ? -19.715 -23.326 40.322 1.00 78.69 348 ILE A O 1
ATOM 2931 N N . GLU A 1 349 ? -17.661 -24.192 40.567 1.00 82.69 349 GLU A N 1
ATOM 2932 C CA . GLU A 1 349 ? -17.610 -24.019 42.025 1.00 82.69 349 GLU A CA 1
ATOM 2933 C C . GLU A 1 349 ? -17.829 -22.552 42.447 1.00 82.69 349 GLU A C 1
ATOM 2935 O O . GLU A 1 349 ? -18.578 -22.259 43.388 1.00 82.69 349 GLU A O 1
ATOM 2940 N N . GLN A 1 350 ? -17.246 -21.605 41.703 1.00 80.62 350 GLN A N 1
ATOM 2941 C CA . GLN A 1 350 ? -17.476 -20.172 41.906 1.00 80.62 350 GLN A CA 1
ATOM 2942 C C . GLN A 1 350 ? -18.943 -19.779 41.679 1.00 80.62 350 GLN A C 1
ATOM 2944 O O . GLN A 1 350 ? -19.522 -19.060 42.499 1.00 80.62 350 GLN A O 1
ATOM 2949 N N . LEU A 1 351 ? -19.563 -20.256 40.596 1.00 78.50 351 LEU A N 1
ATOM 2950 C CA . LEU A 1 351 ? -20.967 -19.961 40.286 1.00 78.50 351 LEU A CA 1
ATOM 2951 C C . LEU A 1 351 ? -21.928 -20.611 41.291 1.00 78.50 351 LEU A C 1
ATOM 2953 O O . LEU A 1 351 ? -22.911 -19.987 41.686 1.00 78.50 351 LEU A O 1
ATOM 2957 N N . GLU A 1 352 ? -21.634 -21.819 41.770 1.00 78.25 352 GLU A N 1
ATOM 2958 C CA . GLU A 1 352 ? -22.405 -22.476 42.832 1.00 78.25 352 GLU A CA 1
ATOM 2959 C C . GLU A 1 352 ? -22.303 -21.728 44.167 1.00 78.25 352 GLU A C 1
ATOM 2961 O O . GLU A 1 352 ? -23.289 -21.611 44.899 1.00 78.25 352 GLU A O 1
ATOM 2966 N N . SER A 1 353 ? -21.127 -21.186 44.497 1.00 80.50 353 SER A N 1
ATOM 2967 C CA . SER A 1 353 ? -20.945 -20.314 45.664 1.00 80.50 353 SER A CA 1
ATOM 2968 C C . SER A 1 353 ? -21.799 -19.043 45.560 1.00 80.50 353 SER A C 1
ATOM 2970 O O . SER A 1 353 ? -22.540 -18.708 46.488 1.00 80.50 353 SER A O 1
ATOM 2972 N N . GLN A 1 354 ? -21.789 -18.388 44.395 1.00 77.56 354 GLN A N 1
ATOM 2973 C CA . GLN A 1 354 ? -22.634 -17.218 44.131 1.00 77.56 354 GLN A CA 1
ATOM 2974 C C . GLN A 1 354 ? -24.129 -17.554 44.215 1.00 77.56 354 GLN A C 1
ATOM 2976 O O . GLN A 1 354 ? -24.894 -16.806 44.825 1.00 77.56 354 GLN A O 1
ATOM 2981 N N . ASN A 1 355 ? -24.547 -18.698 43.668 1.00 77.94 355 ASN A N 1
ATOM 2982 C CA . ASN A 1 355 ? -25.940 -19.140 43.712 1.00 77.94 355 ASN A CA 1
ATOM 2983 C C . ASN A 1 355 ? -26.399 -19.444 45.154 1.00 77.94 355 ASN A C 1
ATOM 2985 O O . ASN A 1 355 ? -27.511 -19.091 45.550 1.00 77.94 355 ASN A O 1
ATOM 2989 N N . ARG A 1 356 ? -25.524 -20.018 45.995 1.00 81.81 356 ARG A N 1
ATOM 2990 C CA . ARG A 1 356 ? -25.793 -20.198 47.435 1.00 81.81 356 ARG A CA 1
ATOM 2991 C C . ARG A 1 356 ? -26.003 -18.865 48.155 1.00 81.81 356 ARG A C 1
ATOM 2993 O O . ARG A 1 356 ? -26.949 -18.750 48.933 1.00 81.81 356 ARG A O 1
ATOM 3000 N N . LEU A 1 357 ? -25.176 -17.858 47.868 1.00 79.38 357 LEU A N 1
ATOM 3001 C CA . LEU A 1 357 ? -25.310 -16.521 48.456 1.00 79.38 357 LEU A CA 1
ATOM 3002 C C . LEU A 1 357 ? -26.631 -15.847 48.050 1.00 79.38 357 LEU A C 1
ATOM 3004 O O . LEU A 1 357 ? -27.365 -15.358 48.910 1.00 79.38 357 LEU A O 1
ATOM 3008 N N . LEU A 1 358 ? -26.960 -15.871 46.756 1.00 74.94 358 LEU A N 1
ATOM 3009 C CA . LEU A 1 358 ? -28.206 -15.310 46.223 1.00 74.94 358 LEU A CA 1
ATOM 3010 C C . LEU A 1 358 ? -29.448 -16.010 46.783 1.00 74.94 358 LEU A C 1
ATOM 3012 O O . LEU A 1 358 ? -30.429 -15.349 47.123 1.00 74.94 358 LEU A O 1
ATOM 3016 N N . ASN A 1 359 ? -29.409 -17.334 46.944 1.00 74.50 359 ASN A N 1
ATOM 3017 C CA . ASN A 1 359 ? -30.492 -18.061 47.603 1.00 74.50 359 ASN A CA 1
ATOM 3018 C C . ASN A 1 359 ? -30.626 -17.691 49.086 1.00 74.50 359 ASN A C 1
ATOM 3020 O O . ASN A 1 359 ? -31.752 -17.565 49.568 1.00 74.50 359 ASN A O 1
ATOM 3024 N N . GLY A 1 360 ? -29.516 -17.448 49.789 1.00 78.06 360 GLY A N 1
ATOM 3025 C CA . GLY A 1 360 ? -29.538 -16.902 51.149 1.00 78.06 360 GLY A CA 1
ATOM 3026 C C . GLY A 1 360 ? -30.247 -15.545 51.215 1.00 78.06 360 GLY A C 1
ATOM 3027 O O . GLY A 1 360 ? -31.185 -15.375 51.992 1.00 78.06 360 GLY A O 1
ATOM 3028 N N . GLN A 1 361 ? -29.880 -14.619 50.325 1.00 76.50 361 GLN A N 1
ATOM 3029 C CA . GLN A 1 361 ? -30.518 -13.301 50.222 1.00 76.50 361 GLN A CA 1
ATOM 3030 C C . GLN A 1 361 ? -32.008 -13.407 49.875 1.00 76.50 361 GLN A C 1
ATOM 3032 O O . GLN A 1 361 ? -32.842 -12.734 50.475 1.00 76.50 361 GLN A O 1
ATOM 3037 N N . LYS A 1 362 ? -32.376 -14.291 48.940 1.00 76.69 362 LYS A N 1
ATOM 3038 C CA . LYS A 1 362 ? -33.775 -14.544 48.569 1.00 76.69 362 LYS A CA 1
ATOM 3039 C C . LYS A 1 362 ? -34.613 -14.985 49.771 1.00 76.69 362 LYS A C 1
ATOM 3041 O O . LYS A 1 362 ? -35.727 -14.491 49.939 1.00 76.69 362 LYS A O 1
ATOM 3046 N N . ILE A 1 363 ? -34.092 -15.895 50.597 1.00 77.50 363 ILE A N 1
ATOM 3047 C CA . ILE A 1 363 ? -34.768 -16.356 51.819 1.00 77.50 363 ILE A CA 1
ATOM 3048 C C . ILE A 1 363 ? -34.928 -15.195 52.807 1.00 77.50 363 ILE A C 1
ATOM 3050 O O . ILE A 1 363 ? -36.003 -15.012 53.377 1.00 77.50 363 ILE A O 1
ATOM 3054 N N . GLU A 1 364 ? -33.893 -14.373 52.974 1.00 75.44 364 GLU A N 1
ATOM 3055 C CA . GLU A 1 364 ? -33.937 -13.203 53.850 1.00 75.44 364 GLU A CA 1
ATOM 3056 C C . GLU A 1 364 ? -35.009 -12.193 53.408 1.00 75.44 364 GLU A C 1
ATOM 3058 O O . GLU A 1 364 ? -35.845 -11.787 54.218 1.00 75.44 364 GLU A O 1
ATOM 3063 N N . TYR A 1 365 ? -35.080 -11.873 52.112 1.00 73.75 365 TYR A N 1
ATOM 3064 C CA . TYR A 1 365 ? -36.126 -11.005 51.560 1.00 73.75 365 TYR A CA 1
ATOM 3065 C C . TYR A 1 365 ? -37.531 -11.592 51.713 1.00 73.75 365 TYR A C 1
ATOM 3067 O O . TYR A 1 365 ? -38.474 -10.863 52.022 1.00 73.75 365 TYR A O 1
ATOM 3075 N N . GLN A 1 366 ? -37.694 -12.906 51.533 1.00 73.88 366 GLN A N 1
ATOM 3076 C CA . GLN A 1 366 ? -38.977 -13.579 51.757 1.00 73.88 366 GLN A CA 1
ATOM 3077 C C . GLN A 1 366 ? -39.417 -13.494 53.224 1.00 73.88 366 GLN A C 1
ATOM 3079 O O . GLN A 1 366 ? -40.591 -13.232 53.496 1.00 73.88 366 GLN A O 1
ATOM 3084 N N . ASN A 1 367 ? -38.482 -13.650 54.163 1.00 79.75 367 ASN A N 1
ATOM 3085 C CA . ASN A 1 367 ? -38.755 -13.510 55.591 1.00 79.75 367 ASN A CA 1
ATOM 3086 C C . ASN A 1 367 ? -39.121 -12.067 55.962 1.00 79.75 367 ASN A C 1
ATOM 3088 O O . ASN A 1 367 ? -40.072 -11.854 56.714 1.00 79.75 367 ASN A O 1
ATOM 3092 N N . GLN A 1 368 ? -38.432 -11.075 55.390 1.00 75.81 368 GLN A N 1
ATOM 3093 C CA . GLN A 1 368 ? -38.770 -9.662 55.584 1.00 75.81 368 GLN A CA 1
ATOM 3094 C C . GLN A 1 368 ? -40.169 -9.341 55.037 1.00 75.81 368 GLN A C 1
ATOM 3096 O O . GLN A 1 368 ? -40.984 -8.765 55.754 1.00 75.81 368 GLN A O 1
ATOM 3101 N N . LEU A 1 369 ? -40.491 -9.771 53.811 1.00 71.88 369 LEU A N 1
ATOM 3102 C CA . LEU A 1 369 ? -41.828 -9.615 53.217 1.00 71.88 369 LEU A CA 1
ATOM 3103 C C . LEU A 1 369 ? -42.924 -10.239 54.090 1.00 71.88 369 LEU A C 1
ATOM 3105 O O . LEU A 1 369 ? -43.977 -9.634 54.286 1.00 71.88 369 LEU A O 1
ATOM 3109 N N . LYS A 1 370 ? -42.671 -11.428 54.649 1.00 78.00 370 LYS A N 1
ATOM 3110 C CA . LYS A 1 370 ? -43.603 -12.096 55.564 1.00 78.00 370 LYS A CA 1
ATOM 3111 C C . LYS A 1 370 ? -43.834 -11.277 56.839 1.00 78.00 370 LYS A C 1
ATOM 3113 O O . LYS A 1 370 ? -44.983 -11.013 57.181 1.00 78.00 370 LYS A O 1
ATOM 3118 N N . TYR A 1 371 ? -42.761 -10.811 57.478 1.00 80.62 371 TYR A N 1
ATOM 3119 C CA . TYR A 1 371 ? -42.832 -9.962 58.670 1.00 80.62 371 TYR A CA 1
ATOM 3120 C C . TYR A 1 371 ? -43.621 -8.664 58.425 1.00 80.62 371 TYR A C 1
ATOM 3122 O O . TYR A 1 371 ? -44.465 -8.278 59.236 1.00 80.62 371 TYR A O 1
ATOM 3130 N N . TYR A 1 372 ? -43.391 -7.996 57.291 1.00 72.25 372 TYR A N 1
ATOM 3131 C CA . TYR A 1 372 ? -44.117 -6.771 56.947 1.00 72.25 372 TYR A CA 1
ATOM 3132 C C . TYR A 1 372 ? -45.608 -7.025 56.699 1.00 72.25 372 TYR A C 1
ATOM 3134 O O . TYR A 1 372 ? -46.438 -6.265 57.198 1.00 72.25 372 TYR A O 1
ATOM 3142 N N . ASN A 1 373 ? -45.963 -8.113 56.011 1.00 72.12 373 ASN A N 1
ATOM 3143 C CA . ASN A 1 373 ? -47.364 -8.482 55.793 1.00 72.12 373 ASN A CA 1
ATOM 3144 C C . ASN A 1 373 ? -48.097 -8.785 57.111 1.00 72.12 373 ASN A C 1
ATOM 3146 O O . ASN A 1 373 ? -49.228 -8.339 57.301 1.00 72.12 373 ASN A O 1
ATOM 3150 N N . GLU A 1 374 ? -47.445 -9.483 58.045 1.00 77.81 374 GLU A N 1
ATOM 3151 C CA . GLU A 1 374 ? -47.998 -9.753 59.380 1.00 77.81 374 GLU A CA 1
ATOM 3152 C C . GLU A 1 374 ? -48.211 -8.455 60.179 1.00 77.81 374 GLU A C 1
ATOM 3154 O O . GLU A 1 374 ? -49.248 -8.274 60.819 1.00 77.81 374 GLU A O 1
ATOM 3159 N N . LYS A 1 375 ? -47.271 -7.505 60.095 1.00 73.44 375 LYS A N 1
ATOM 3160 C CA . LYS A 1 375 ? -47.381 -6.201 60.765 1.00 73.44 375 LYS A CA 1
ATOM 3161 C C . LYS A 1 375 ? -48.515 -5.339 60.195 1.00 73.44 375 LYS A C 1
ATOM 3163 O O . LYS A 1 375 ? -49.221 -4.689 60.966 1.00 73.44 375 LYS A O 1
ATOM 3168 N N . VAL A 1 376 ? -48.714 -5.349 58.875 1.00 70.81 376 VAL A N 1
ATOM 3169 C CA . VAL A 1 376 ? -49.835 -4.649 58.218 1.00 70.81 376 VAL A CA 1
ATOM 3170 C C . VAL A 1 376 ? -51.174 -5.233 58.678 1.00 70.81 376 VAL A C 1
ATOM 3172 O O . VAL A 1 376 ? -52.043 -4.478 59.109 1.00 70.81 376 VAL A O 1
ATOM 3175 N N . GLN A 1 377 ? -51.311 -6.563 58.720 1.00 71.00 377 GLN A N 1
ATOM 3176 C CA . GLN A 1 377 ? -52.527 -7.215 59.228 1.00 71.00 377 GLN A CA 1
ATOM 3177 C C . GLN A 1 377 ? -52.825 -6.867 60.696 1.00 71.00 377 GLN A C 1
ATOM 3179 O O . GLN A 1 377 ? -53.977 -6.615 61.058 1.00 71.00 377 GLN A O 1
ATOM 3184 N N . GLN A 1 378 ? -51.799 -6.807 61.552 1.00 72.38 378 GLN A N 1
ATOM 3185 C CA . GLN A 1 378 ? -51.963 -6.396 62.952 1.00 72.38 378 GLN A CA 1
ATOM 3186 C C . GLN A 1 378 ? -52.443 -4.943 63.076 1.00 72.38 378 GLN A C 1
ATOM 3188 O O . GLN A 1 378 ? -53.287 -4.634 63.920 1.00 72.38 378 GLN A O 1
ATOM 3193 N N . GLN A 1 379 ? -51.933 -4.042 62.233 1.00 68.69 379 GLN A N 1
ATOM 3194 C CA . GLN A 1 379 ? -52.351 -2.639 62.223 1.00 68.69 379 GLN A CA 1
ATOM 3195 C C . GLN A 1 379 ? -53.793 -2.468 61.726 1.00 68.69 379 GLN A C 1
ATOM 3197 O O . GLN A 1 379 ? -54.535 -1.665 62.294 1.00 68.69 379 GLN A O 1
ATOM 3202 N N . GLU A 1 380 ? -54.217 -3.248 60.732 1.00 67.81 380 GLU A N 1
ATOM 3203 C CA . GLU A 1 380 ? -55.605 -3.270 60.251 1.00 67.81 380 GLU A CA 1
ATOM 3204 C C . GLU A 1 380 ? -56.577 -3.762 61.337 1.00 67.81 380 GLU A C 1
ATOM 3206 O O . GLU A 1 380 ? -57.622 -3.144 61.559 1.00 67.81 380 GLU A O 1
ATOM 3211 N N . GLN A 1 381 ? -56.202 -4.801 62.095 1.00 67.06 381 GLN A N 1
ATOM 3212 C CA . GLN A 1 381 ? -56.987 -5.274 63.245 1.00 67.06 381 GLN A CA 1
ATOM 3213 C C . GLN A 1 381 ? -57.089 -4.227 64.365 1.00 67.06 381 GLN A C 1
ATOM 3215 O O . GLN A 1 381 ? -58.170 -4.009 64.916 1.00 67.06 381 GLN A O 1
ATOM 3220 N N . GLN A 1 382 ? -55.989 -3.543 64.701 1.00 65.25 382 GLN A N 1
ATOM 3221 C CA . GLN A 1 382 ? -56.002 -2.474 65.709 1.00 65.25 382 GLN A CA 1
ATOM 3222 C C . GLN A 1 382 ? -56.882 -1.290 65.287 1.00 65.25 382 GLN A C 1
ATOM 3224 O O . GLN A 1 382 ? -57.587 -0.721 66.124 1.00 65.25 382 GLN A O 1
ATOM 3229 N N . LEU A 1 383 ? -56.885 -0.941 63.997 1.00 58.06 383 LEU A N 1
ATOM 3230 C CA . LEU A 1 383 ? -57.744 0.110 63.453 1.00 58.06 383 LEU A CA 1
ATOM 3231 C C . LEU A 1 383 ? -59.234 -0.261 63.578 1.00 58.06 383 LEU A C 1
ATOM 3233 O O . LEU A 1 383 ? -60.035 0.583 63.981 1.00 58.06 383 LEU A O 1
ATOM 3237 N N . GLY A 1 384 ? -59.587 -1.523 63.310 1.00 63.44 384 GLY A N 1
ATOM 3238 C CA . GLY A 1 384 ? -60.948 -2.043 63.491 1.00 63.44 384 GLY A CA 1
ATOM 3239 C C . GLY A 1 384 ? -61.416 -2.005 64.951 1.00 63.44 384 GLY A C 1
ATOM 3240 O O . GLY A 1 384 ? -62.509 -1.518 65.242 1.00 63.44 384 GLY A O 1
ATOM 3241 N N . ASN A 1 385 ? -60.554 -2.409 65.888 1.00 62.28 385 ASN A N 1
ATOM 3242 C CA . ASN A 1 385 ? -60.869 -2.403 67.322 1.00 62.28 385 ASN A CA 1
ATOM 3243 C C . ASN A 1 385 ? -61.064 -0.982 67.884 1.00 62.28 385 ASN A C 1
ATOM 3245 O O . ASN A 1 385 ? -61.960 -0.750 68.699 1.00 62.28 385 ASN A O 1
ATOM 3249 N N . LEU A 1 386 ? -60.264 -0.009 67.432 1.00 53.19 386 LEU A N 1
ATOM 3250 C CA . LEU A 1 386 ? -60.407 1.398 67.829 1.00 53.19 386 LEU A CA 1
ATOM 3251 C C . LEU A 1 386 ? -61.695 2.023 67.273 1.00 53.19 386 LEU A C 1
ATOM 3253 O O . LEU A 1 386 ? -62.365 2.779 67.977 1.00 53.19 386 LEU A O 1
ATOM 3257 N N . GLN A 1 387 ? -62.094 1.665 66.049 1.00 52.72 387 GLN A N 1
ATOM 3258 C CA . GLN A 1 387 ? -63.378 2.082 65.471 1.00 52.72 387 GLN A CA 1
ATOM 3259 C C . GLN A 1 387 ? -64.583 1.501 66.235 1.00 52.72 387 GLN A C 1
ATOM 3261 O O . GLN A 1 387 ? -65.642 2.132 66.291 1.00 52.72 387 GLN A O 1
ATOM 3266 N N . GLU A 1 388 ? -64.431 0.331 66.862 1.00 49.81 388 GLU A N 1
ATOM 3267 C CA . GLU A 1 388 ? -65.481 -0.315 67.653 1.00 49.81 388 GLU A CA 1
ATOM 3268 C C . GLU A 1 388 ? -65.552 0.195 69.105 1.00 49.81 388 GLU A C 1
ATOM 3270 O O . GLU A 1 388 ? -66.647 0.366 69.645 1.00 49.81 388 GLU A O 1
ATOM 3275 N N . GLN A 1 389 ? -64.416 0.535 69.727 1.00 50.06 389 GLN A N 1
ATOM 3276 C CA . GLN A 1 389 ? -64.382 1.169 71.054 1.00 50.06 389 GLN A CA 1
ATOM 3277 C C . GLN A 1 389 ? -64.969 2.586 71.047 1.00 50.06 389 GLN A C 1
ATOM 3279 O O . GLN A 1 389 ? -65.697 2.944 71.973 1.00 50.06 389 GLN A O 1
ATOM 3284 N N . VAL A 1 390 ? -64.747 3.358 69.978 1.00 48.94 390 VAL A N 1
ATOM 3285 C CA . VAL A 1 390 ? -65.347 4.695 69.806 1.00 48.94 390 VAL A CA 1
ATOM 3286 C C . VAL A 1 390 ? -66.881 4.628 69.696 1.00 48.94 390 VAL A C 1
ATOM 3288 O O . VAL A 1 390 ? -67.564 5.581 70.061 1.00 48.94 390 VAL A O 1
ATOM 3291 N N . LYS A 1 391 ? -67.454 3.484 69.289 1.00 47.72 391 LYS A N 1
ATOM 3292 C CA . LYS A 1 391 ? -68.914 3.267 69.281 1.00 47.72 391 LYS A CA 1
ATOM 3293 C C . LYS A 1 391 ? -69.507 2.905 70.650 1.00 47.72 391 LYS A C 1
ATOM 3295 O O . LYS A 1 391 ? -70.722 2.998 70.800 1.00 47.72 391 LYS A O 1
ATOM 3300 N N . ARG A 1 392 ? -68.709 2.472 71.638 1.00 40.56 392 ARG A N 1
ATOM 3301 C CA . ARG A 1 392 ? -69.226 1.867 72.888 1.00 40.56 392 ARG A CA 1
ATOM 3302 C C . ARG A 1 392 ? -69.127 2.743 74.142 1.00 40.56 392 ARG A C 1
ATOM 3304 O O . ARG A 1 392 ? -69.749 2.402 75.143 1.00 40.56 392 ARG A O 1
ATOM 3311 N N . THR A 1 393 ? -68.422 3.873 74.130 1.00 41.16 393 THR A N 1
ATOM 3312 C CA . THR A 1 393 ? -68.205 4.688 75.345 1.00 41.16 393 THR A CA 1
ATOM 3313 C C . THR A 1 393 ? -68.940 6.031 75.314 1.00 41.16 393 THR A C 1
ATOM 3315 O O . THR A 1 393 ? -68.357 7.109 75.327 1.00 41.16 393 THR A O 1
ATOM 3318 N N . SER A 1 394 ? -70.271 5.948 75.359 1.00 35.06 394 SER A N 1
ATOM 3319 C CA . SER A 1 394 ? -71.178 7.033 75.748 1.00 35.06 394 SER A CA 1
ATOM 3320 C C . SER A 1 394 ? -72.146 6.478 76.800 1.00 35.06 394 SER A C 1
ATOM 3322 O O . SER A 1 394 ? -73.140 5.859 76.440 1.00 35.06 394 SER A O 1
ATOM 3324 N N . ASN A 1 395 ? -71.825 6.640 78.099 1.00 32.28 395 ASN A N 1
ATOM 3325 C CA . ASN A 1 395 ? -72.741 7.067 79.184 1.00 32.28 395 ASN A CA 1
ATOM 3326 C C . ASN A 1 395 ? -72.328 6.646 80.624 1.00 32.28 395 ASN A C 1
ATOM 3328 O O . ASN A 1 395 ? -72.325 5.469 80.958 1.00 32.28 395 ASN A O 1
ATOM 3332 N N . LYS A 1 396 ? -72.154 7.692 81.463 1.00 36.00 396 LYS A N 1
ATOM 3333 C CA . LYS A 1 396 ? -72.419 7.899 82.920 1.00 36.00 396 LYS A CA 1
ATOM 3334 C C . LYS A 1 396 ? -71.700 7.081 84.033 1.00 36.00 396 LYS A C 1
ATOM 3336 O O . LYS A 1 396 ? -71.744 5.859 84.010 1.00 36.00 396 LYS A O 1
ATOM 3341 N N . PRO A 1 397 ? -71.213 7.746 85.117 1.00 41.59 397 PRO A N 1
ATOM 3342 C CA . PRO A 1 397 ? -70.791 7.109 86.374 1.00 41.59 397 PRO A CA 1
ATOM 3343 C C . PRO A 1 397 ? -71.828 7.256 87.520 1.00 41.59 397 PRO A C 1
ATOM 3345 O O . PRO A 1 397 ? -72.633 8.191 87.522 1.00 41.59 397 PRO A O 1
ATOM 3348 N N . LYS A 1 398 ? -71.786 6.366 88.528 1.00 37.50 398 LYS A N 1
ATOM 3349 C CA . LYS A 1 398 ? -72.493 6.487 89.827 1.00 37.50 398 LYS A CA 1
ATOM 3350 C C . LYS A 1 398 ? -71.564 6.128 91.001 1.00 37.50 398 LYS A C 1
ATOM 3352 O O . LYS A 1 398 ? -70.739 5.231 90.876 1.00 37.50 398 LYS A O 1
ATOM 3357 N N . GLN A 1 399 ? -71.727 6.863 92.104 1.00 40.84 399 GLN A N 1
ATOM 3358 C CA . GLN A 1 399 ? -70.978 6.822 93.375 1.00 40.84 399 GLN A CA 1
ATOM 3359 C C . GLN A 1 399 ? -71.542 5.784 94.375 1.00 40.84 399 GLN A C 1
ATOM 3361 O O . GLN A 1 399 ? -72.732 5.472 94.309 1.00 40.84 399 GLN A O 1
ATOM 3366 N N . ILE A 1 400 ? -70.708 5.306 95.314 1.00 33.16 400 ILE A N 1
ATOM 3367 C CA . ILE A 1 400 ? -71.025 4.315 96.373 1.00 33.16 400 ILE A CA 1
ATOM 3368 C C . ILE A 1 400 ? -70.651 4.869 97.776 1.00 33.16 400 ILE A C 1
ATOM 3370 O O . ILE A 1 400 ? -69.814 5.766 97.876 1.00 33.16 400 ILE A O 1
ATOM 3374 N N . ASN A 1 401 ? -71.340 4.382 98.825 1.00 43.44 401 ASN A N 1
ATOM 3375 C CA . ASN A 1 401 ? -71.478 4.913 100.196 1.00 43.44 401 ASN A CA 1
ATOM 3376 C C . ASN A 1 401 ? -70.775 4.050 101.291 1.00 43.44 401 ASN A C 1
ATOM 3378 O O . ASN A 1 401 ? -70.431 2.890 101.103 1.00 43.44 401 ASN A O 1
ATOM 3382 N N . THR A 1 402 ? -70.637 4.669 102.462 1.00 49.12 402 THR A N 1
ATOM 3383 C CA . THR A 1 402 ? -69.702 4.555 103.599 1.00 49.12 402 THR A CA 1
ATOM 3384 C C . THR A 1 402 ? -69.660 3.273 104.460 1.00 49.12 402 THR A C 1
ATOM 3386 O O . THR A 1 402 ? -68.804 3.192 105.335 1.00 49.12 402 THR A O 1
ATOM 3389 N N . GLU A 1 403 ? -70.491 2.248 104.251 1.00 47.72 403 GLU A N 1
ATOM 3390 C CA . GLU A 1 403 ? -70.345 0.964 104.988 1.00 47.72 403 GLU A CA 1
ATOM 3391 C C . GLU A 1 403 ? -69.277 0.053 104.364 1.00 47.72 403 GLU A C 1
ATOM 3393 O O . GLU A 1 403 ? -68.656 -0.761 105.048 1.00 47.72 403 GLU A O 1
ATOM 3398 N N . GLU A 1 404 ? -68.953 0.280 103.087 1.00 49.03 404 GLU A N 1
ATOM 3399 C CA . GLU A 1 404 ? -67.775 -0.311 102.458 1.00 49.03 404 GLU A CA 1
ATOM 3400 C C . GLU A 1 404 ? -66.481 0.167 103.132 1.00 49.03 404 GLU A C 1
ATOM 3402 O O . GLU A 1 404 ? -65.528 -0.593 103.174 1.00 49.03 404 GLU A O 1
ATOM 3407 N N . LEU A 1 405 ? -66.428 1.366 103.731 1.00 48.34 405 LEU A N 1
ATOM 3408 C CA . LEU A 1 405 ? -65.194 1.995 104.239 1.00 48.34 405 LEU A CA 1
ATOM 3409 C C . LEU A 1 405 ? -64.519 1.244 105.403 1.00 48.34 405 LEU A C 1
ATOM 3411 O O . LEU A 1 405 ? -63.301 1.328 105.556 1.00 48.34 405 LEU A O 1
ATOM 3415 N N . GLN A 1 406 ? -65.273 0.484 106.201 1.00 48.16 406 GLN A N 1
ATOM 3416 C CA . GLN A 1 406 ? -64.730 -0.253 107.351 1.00 48.16 406 GLN A CA 1
ATOM 3417 C C . GLN A 1 406 ? -64.192 -1.634 106.951 1.00 48.16 406 GLN A C 1
ATOM 3419 O O . GLN A 1 406 ? -63.088 -2.004 107.349 1.00 48.16 406 GLN A O 1
ATOM 3424 N N . MET A 1 407 ? -64.899 -2.332 106.059 1.00 53.66 407 MET A N 1
ATOM 3425 C CA . MET A 1 407 ? -64.405 -3.536 105.378 1.00 53.66 407 MET A CA 1
ATOM 3426 C C . MET A 1 407 ? -63.235 -3.203 104.433 1.00 53.66 407 MET A C 1
ATOM 3428 O O . MET A 1 407 ? -62.259 -3.947 104.365 1.00 53.66 407 MET A O 1
ATOM 3432 N N . ILE A 1 408 ? -63.282 -2.036 103.783 1.00 54.00 408 ILE A N 1
ATOM 3433 C CA . ILE A 1 408 ? -62.187 -1.452 103.002 1.00 54.00 408 ILE A CA 1
ATOM 3434 C C . ILE A 1 408 ? -60.962 -1.219 103.880 1.00 54.00 408 ILE A C 1
ATOM 3436 O O . ILE A 1 408 ? -59.870 -1.315 103.348 1.00 54.00 408 ILE A O 1
ATOM 3440 N N . ASN A 1 409 ? -61.077 -0.945 105.183 1.00 58.34 409 ASN A N 1
ATOM 3441 C CA . ASN A 1 409 ? -59.909 -0.639 106.015 1.00 58.34 409 ASN A CA 1
ATOM 3442 C C . ASN A 1 409 ? -59.091 -1.895 106.387 1.00 58.34 409 ASN A C 1
ATOM 3444 O O . ASN A 1 409 ? -57.865 -1.893 106.288 1.00 58.34 409 ASN A O 1
ATOM 3448 N N . GLU A 1 410 ? -59.749 -3.003 106.736 1.00 65.12 410 GLU A N 1
ATOM 3449 C CA . GLU A 1 410 ? -59.073 -4.297 106.952 1.00 65.12 410 GLU A CA 1
ATOM 3450 C C . GLU A 1 410 ? -58.597 -4.913 105.632 1.00 65.12 410 GLU A C 1
ATOM 3452 O O . GLU A 1 410 ? -57.456 -5.379 105.529 1.00 65.12 410 GLU A O 1
ATOM 3457 N N . GLN A 1 411 ? -59.417 -4.813 104.577 1.00 65.25 411 GLN A N 1
ATOM 3458 C CA . GLN A 1 411 ? -58.957 -5.097 103.220 1.00 65.25 411 GLN A CA 1
ATOM 3459 C C . GLN A 1 411 ? -57.795 -4.182 102.837 1.00 65.25 411 GLN A C 1
ATOM 3461 O O . GLN A 1 411 ? -56.881 -4.651 102.178 1.00 65.25 411 GLN A O 1
ATOM 3466 N N . HIS A 1 412 ? -57.761 -2.917 103.263 1.00 66.62 412 HIS A N 1
ATOM 3467 C CA . HIS A 1 412 ? -56.659 -1.996 102.993 1.00 66.62 412 HIS A CA 1
ATOM 3468 C C . HIS A 1 412 ? -55.392 -2.422 103.705 1.00 66.62 412 HIS A C 1
ATOM 3470 O O . HIS A 1 412 ? -54.342 -2.328 103.090 1.00 66.62 412 HIS A O 1
ATOM 3476 N N . GLN A 1 413 ? -55.447 -2.934 104.932 1.00 74.88 413 GLN A N 1
ATOM 3477 C CA . GLN A 1 413 ? -54.244 -3.415 105.612 1.00 74.88 413 GLN A CA 1
ATOM 3478 C C . GLN A 1 413 ? -53.651 -4.651 104.927 1.00 74.88 413 GLN A C 1
ATOM 3480 O O . GLN A 1 413 ? -52.456 -4.671 104.626 1.00 74.88 413 GLN A O 1
ATOM 3485 N N . GLN A 1 414 ? -54.476 -5.648 104.586 1.00 75.62 414 GLN A N 1
ATOM 3486 C CA . GLN A 1 414 ? -54.004 -6.799 103.804 1.00 75.62 414 GLN A CA 1
ATOM 3487 C C . GLN A 1 414 ? -53.541 -6.379 102.406 1.00 75.62 414 GLN A C 1
ATOM 3489 O O . GLN A 1 414 ? -52.507 -6.835 101.919 1.00 75.62 414 GLN A O 1
ATOM 3494 N N . ARG A 1 415 ? -54.262 -5.449 101.778 1.00 72.00 415 ARG A N 1
ATOM 3495 C CA . ARG A 1 415 ? -53.906 -4.877 100.481 1.00 72.00 415 ARG A CA 1
ATOM 3496 C C . ARG A 1 415 ? -52.621 -4.070 100.568 1.00 72.00 415 ARG A C 1
ATOM 3498 O O . ARG A 1 415 ? -51.871 -4.131 99.619 1.00 72.00 415 ARG A O 1
ATOM 3505 N N . VAL A 1 416 ? -52.305 -3.398 101.674 1.00 77.25 416 VAL A N 1
ATOM 3506 C CA . VAL A 1 416 ? -51.019 -2.710 101.884 1.00 77.25 416 VAL A CA 1
ATOM 3507 C C . VAL A 1 416 ? -49.878 -3.720 101.985 1.00 77.25 416 VAL A C 1
ATOM 3509 O O . VAL A 1 416 ? -48.836 -3.497 101.380 1.00 77.25 416 VAL A O 1
ATOM 3512 N N . ILE A 1 417 ? -50.067 -4.855 102.664 1.00 79.25 417 ILE A N 1
ATOM 3513 C CA . ILE A 1 417 ? -49.050 -5.922 102.721 1.00 79.25 417 ILE A CA 1
ATOM 3514 C C . ILE A 1 417 ? -48.813 -6.526 101.329 1.00 79.25 417 ILE A C 1
ATOM 3516 O O . ILE A 1 417 ? -47.667 -6.622 100.889 1.00 79.25 417 ILE A O 1
ATOM 3520 N N . ILE A 1 418 ? -49.886 -6.869 100.609 1.00 79.88 418 ILE A N 1
ATOM 3521 C CA . ILE A 1 418 ? -49.807 -7.393 99.236 1.00 79.88 418 ILE A CA 1
ATOM 3522 C C . ILE A 1 418 ? -49.210 -6.343 98.292 1.00 79.88 418 ILE A C 1
ATOM 3524 O O . ILE A 1 418 ? -48.353 -6.672 97.480 1.00 79.88 418 ILE A O 1
ATOM 3528 N N . LEU A 1 419 ? -49.611 -5.076 98.419 1.00 79.50 419 LEU A N 1
ATOM 3529 C CA . LEU A 1 419 ? -49.072 -3.972 97.628 1.00 79.50 419 LEU A CA 1
ATOM 3530 C C . LEU A 1 419 ? -47.586 -3.772 97.909 1.00 79.50 419 LEU A C 1
ATOM 3532 O O . LEU A 1 419 ? -46.845 -3.537 96.969 1.00 79.50 419 LEU A O 1
ATOM 3536 N N . ASN A 1 420 ? -47.124 -3.906 99.151 1.00 79.38 420 ASN A N 1
ATOM 3537 C CA . ASN A 1 420 ? -45.703 -3.786 99.470 1.00 79.38 420 ASN A CA 1
ATOM 3538 C C . ASN A 1 420 ? -44.883 -4.934 98.864 1.00 79.38 420 ASN A C 1
ATOM 3540 O O . ASN A 1 420 ? -43.840 -4.676 98.270 1.00 79.38 420 ASN A O 1
ATOM 3544 N N . GLN A 1 421 ? -45.381 -6.174 98.920 1.00 82.19 421 GLN A N 1
ATOM 3545 C CA . GLN A 1 421 ? -44.751 -7.313 98.234 1.00 82.19 421 GLN A CA 1
ATOM 3546 C C . GLN A 1 421 ? -44.754 -7.132 96.708 1.00 82.19 421 GLN A C 1
ATOM 3548 O O . GLN A 1 421 ? -43.759 -7.410 96.041 1.00 82.19 421 GLN A O 1
ATOM 3553 N N . GLN A 1 422 ? -45.853 -6.617 96.147 1.00 81.75 422 GLN A N 1
ATOM 3554 C CA . GLN A 1 422 ? -45.943 -6.273 94.728 1.00 81.75 422 GLN A CA 1
ATOM 3555 C C . GLN A 1 422 ? -44.987 -5.136 94.362 1.00 81.75 422 GLN A C 1
ATOM 3557 O O . GLN A 1 422 ? -44.368 -5.196 93.308 1.00 81.75 422 GLN A O 1
ATOM 3562 N N . ILE A 1 423 ? -44.818 -4.126 95.217 1.00 81.44 423 ILE A N 1
ATOM 3563 C CA . ILE A 1 423 ? -43.868 -3.029 95.011 1.00 81.44 423 ILE A CA 1
ATOM 3564 C C . ILE A 1 423 ? -42.435 -3.565 95.016 1.00 81.44 423 ILE A C 1
ATOM 3566 O O . ILE A 1 423 ? -41.673 -3.201 94.125 1.00 81.44 423 ILE A O 1
ATOM 3570 N N . GLU A 1 424 ? -42.065 -4.443 95.952 1.00 82.62 424 GLU A N 1
ATOM 3571 C CA . GLU A 1 424 ? -40.741 -5.081 95.959 1.00 82.62 424 GLU A CA 1
ATOM 3572 C C . GLU A 1 424 ? -40.507 -5.931 94.705 1.00 82.62 424 GLU A C 1
ATOM 3574 O O . GLU A 1 424 ? -39.456 -5.813 94.072 1.00 82.62 424 GLU A O 1
ATOM 3579 N N . TYR A 1 425 ? -41.498 -6.724 94.288 1.00 87.62 425 TYR A N 1
ATOM 3580 C CA . TYR A 1 425 ? -41.427 -7.496 93.047 1.00 87.62 425 TYR A CA 1
ATOM 3581 C C . TYR A 1 425 ? -41.267 -6.585 91.823 1.00 87.62 425 TYR A C 1
ATOM 3583 O O . TYR A 1 425 ? -40.356 -6.776 91.022 1.00 87.62 425 TYR A O 1
ATOM 3591 N N . ILE A 1 426 ? -42.078 -5.528 91.723 1.00 88.38 426 ILE A N 1
ATOM 3592 C CA . ILE A 1 426 ? -42.011 -4.529 90.647 1.00 88.38 426 ILE A CA 1
ATOM 3593 C C . ILE A 1 426 ? -40.671 -3.785 90.671 1.00 88.38 426 ILE A C 1
ATOM 3595 O O . ILE A 1 426 ? -40.154 -3.414 89.619 1.00 88.38 426 ILE A O 1
ATOM 3599 N N . GLN A 1 427 ? -40.077 -3.538 91.838 1.00 84.94 427 GLN A N 1
ATOM 3600 C CA . GLN A 1 427 ? -38.749 -2.929 91.939 1.00 84.94 427 GLN A CA 1
ATOM 3601 C C . GLN A 1 427 ? -37.655 -3.875 91.435 1.00 84.94 427 GLN A C 1
ATOM 3603 O O . GLN A 1 427 ? -36.769 -3.436 90.697 1.00 84.94 427 GLN A O 1
ATOM 3608 N N . GLN A 1 428 ? -37.724 -5.162 91.783 1.00 86.44 428 GLN A N 1
ATOM 3609 C CA . GLN A 1 428 ? -36.808 -6.178 91.258 1.00 86.44 428 GLN A CA 1
ATOM 3610 C C . GLN A 1 428 ? -36.962 -6.335 89.740 1.00 86.44 428 GLN A C 1
ATOM 3612 O O . GLN A 1 428 ? -35.967 -6.286 89.016 1.00 86.44 428 GLN A O 1
ATOM 3617 N N . GLU A 1 429 ? -38.195 -6.426 89.247 1.00 88.44 429 GLU A N 1
ATOM 3618 C CA . GLU A 1 429 ? -38.506 -6.527 87.821 1.00 88.44 429 GLU A CA 1
ATOM 3619 C C . GLU A 1 429 ? -38.044 -5.272 87.061 1.00 88.44 429 GLU A C 1
ATOM 3621 O O . GLU A 1 429 ? -37.370 -5.377 86.038 1.00 88.44 429 GLU A O 1
ATOM 3626 N N . ASN A 1 430 ? -38.266 -4.073 87.611 1.00 87.50 430 ASN A N 1
ATOM 3627 C CA . ASN A 1 430 ? -37.743 -2.827 87.044 1.00 87.50 430 ASN A CA 1
ATOM 3628 C C . ASN A 1 430 ? -36.213 -2.800 86.982 1.00 87.50 430 ASN A C 1
ATOM 3630 O O . ASN A 1 430 ? -35.653 -2.246 86.034 1.00 87.50 430 ASN A O 1
ATOM 3634 N N . ASN A 1 431 ? -35.518 -3.373 87.966 1.00 86.38 431 ASN A N 1
ATOM 3635 C CA . ASN A 1 431 ? -34.059 -3.461 87.934 1.00 86.38 431 ASN A CA 1
ATOM 3636 C C . ASN A 1 431 ? -33.577 -4.402 86.820 1.00 86.38 431 ASN A C 1
ATOM 3638 O O . ASN A 1 431 ? -32.639 -4.046 86.102 1.00 86.38 431 ASN A O 1
ATOM 3642 N N . VAL A 1 432 ? -34.251 -5.538 86.614 1.00 89.94 432 VAL A N 1
ATOM 3643 C CA . VAL A 1 432 ? -33.977 -6.452 85.489 1.00 89.94 432 VAL A CA 1
ATOM 3644 C C . VAL A 1 432 ? -34.254 -5.764 84.151 1.00 89.94 432 VAL A C 1
ATOM 3646 O O . VAL A 1 432 ? -33.393 -5.770 83.273 1.00 89.94 432 VAL A O 1
ATOM 3649 N N . ILE A 1 433 ? -35.394 -5.080 84.015 1.00 89.81 433 ILE A N 1
ATOM 3650 C CA . ILE A 1 433 ? -35.755 -4.333 82.800 1.00 89.81 433 ILE A CA 1
ATOM 3651 C C . ILE A 1 433 ? -34.727 -3.232 82.507 1.00 89.81 433 ILE A C 1
ATOM 3653 O O . ILE A 1 433 ? -34.338 -3.031 81.357 1.00 89.81 433 ILE A O 1
ATOM 3657 N N . ARG A 1 434 ? -34.237 -2.518 83.528 1.00 86.31 434 ARG A N 1
ATOM 3658 C CA . ARG A 1 434 ? -33.176 -1.509 83.355 1.00 86.31 434 ARG A CA 1
ATOM 3659 C C . ARG A 1 434 ? -31.865 -2.129 82.875 1.00 86.31 434 ARG A C 1
ATOM 3661 O O . ARG A 1 434 ? -31.223 -1.549 82.001 1.00 86.31 434 ARG A O 1
ATOM 3668 N N . GLN A 1 435 ? -31.476 -3.286 83.413 1.00 87.25 435 GLN A N 1
ATOM 3669 C CA . GLN A 1 435 ? -30.286 -4.009 82.954 1.00 87.25 435 GLN A CA 1
ATOM 3670 C C . GLN A 1 435 ? -30.437 -4.480 81.502 1.00 87.25 435 GLN A C 1
ATOM 3672 O O . GLN A 1 435 ? -29.547 -4.224 80.691 1.00 87.25 435 GLN A O 1
ATOM 3677 N N . GLN A 1 436 ? -31.583 -5.069 81.153 1.00 89.31 436 GLN A N 1
ATOM 3678 C CA . GLN A 1 436 ? -31.894 -5.493 79.785 1.00 89.31 436 GLN A CA 1
ATOM 3679 C C . GLN A 1 436 ? -31.905 -4.310 78.810 1.00 89.31 436 GLN A C 1
ATOM 3681 O O . GLN A 1 436 ? -31.305 -4.388 77.743 1.00 89.31 436 GLN A O 1
ATOM 3686 N N . ASN A 1 437 ? -32.499 -3.174 79.188 1.00 87.75 437 ASN A N 1
ATOM 3687 C CA . ASN A 1 437 ? -32.475 -1.961 78.366 1.00 87.75 437 ASN A CA 1
ATOM 3688 C C . ASN A 1 437 ? -31.056 -1.420 78.159 1.00 87.75 437 ASN A C 1
ATOM 3690 O O . ASN A 1 437 ? -30.739 -0.945 77.070 1.00 87.75 437 ASN A O 1
ATOM 3694 N N . SER A 1 438 ? -30.195 -1.496 79.177 1.00 89.69 438 SER A N 1
ATOM 3695 C CA . SER A 1 438 ? -28.786 -1.108 79.054 1.00 89.69 438 SER A CA 1
ATOM 3696 C C . SER A 1 438 ? -28.031 -2.016 78.070 1.00 89.69 438 SER A C 1
ATOM 3698 O O . SER A 1 438 ? -27.321 -1.518 77.195 1.00 89.69 438 SER A O 1
ATOM 3700 N N . GLN A 1 439 ? -28.241 -3.337 78.146 1.00 88.00 439 GLN A N 1
ATOM 3701 C CA . GLN A 1 439 ? -27.681 -4.298 77.185 1.00 88.00 439 GLN A CA 1
ATOM 3702 C C . GLN A 1 439 ? -28.189 -4.049 75.762 1.00 88.00 439 GLN A C 1
ATOM 3704 O O . GLN A 1 439 ? -27.384 -3.911 74.844 1.00 88.00 439 GLN A O 1
ATOM 3709 N N . LEU A 1 440 ? -29.501 -3.880 75.584 1.00 92.12 440 LEU A N 1
ATOM 3710 C CA . LEU A 1 440 ? -30.093 -3.572 74.281 1.00 92.12 440 LEU A CA 1
ATOM 3711 C C . LEU A 1 440 ? -29.551 -2.262 73.700 1.00 92.12 440 LEU A C 1
ATOM 3713 O O . LEU A 1 440 ? -29.306 -2.172 72.500 1.00 92.12 440 LEU A O 1
ATOM 3717 N N . GLN A 1 441 ? -29.307 -1.240 74.525 1.00 90.06 441 GLN A N 1
ATOM 3718 C CA . GLN A 1 441 ? -28.667 -0.008 74.057 1.00 90.06 441 GLN A CA 1
ATOM 3719 C C . GLN A 1 441 ? -27.238 -0.245 73.553 1.00 90.06 441 GLN A C 1
ATOM 3721 O O . GLN A 1 441 ? -26.858 0.344 72.537 1.00 90.06 441 GLN A O 1
ATOM 3726 N N . GLN A 1 442 ? -26.457 -1.101 74.218 1.00 89.75 442 GLN A N 1
ATOM 3727 C CA . GLN A 1 442 ? -25.113 -1.469 73.760 1.00 89.75 442 GLN A CA 1
ATOM 3728 C C . GLN A 1 442 ? -25.157 -2.267 72.451 1.00 89.75 442 GLN A C 1
ATOM 3730 O O . GLN A 1 442 ? -24.413 -1.948 71.520 1.00 89.75 442 GLN A O 1
ATOM 3735 N N . GLU A 1 443 ? -26.066 -3.235 72.335 1.00 90.06 443 GLU A N 1
ATOM 3736 C CA . GLU A 1 443 ? -26.272 -4.007 71.103 1.00 90.06 443 GLU A CA 1
ATOM 3737 C C . GLU A 1 443 ? -26.701 -3.103 69.942 1.00 90.06 443 GLU A C 1
ATOM 3739 O O . GLU A 1 443 ? -26.127 -3.169 68.856 1.00 90.06 443 GLU A O 1
ATOM 3744 N N . ILE A 1 444 ? -27.626 -2.164 70.177 1.00 90.94 444 ILE A N 1
ATOM 3745 C CA . ILE A 1 444 ? -28.031 -1.164 69.178 1.00 90.94 444 ILE A CA 1
ATOM 3746 C C . ILE A 1 444 ? -26.834 -0.318 68.726 1.00 90.94 444 ILE A C 1
ATOM 3748 O O . ILE A 1 444 ? -26.716 -0.008 67.537 1.00 90.94 444 ILE A O 1
ATOM 3752 N N . GLN A 1 445 ? -25.941 0.077 69.639 1.00 88.62 445 GLN A N 1
ATOM 3753 C CA . GLN A 1 445 ? -24.737 0.830 69.273 1.00 88.62 445 GLN A CA 1
ATOM 3754 C C . GLN A 1 445 ? -23.765 -0.007 68.431 1.00 88.62 445 GLN A C 1
ATOM 3756 O O . GLN A 1 445 ? -23.258 0.500 67.427 1.00 88.62 445 GLN A O 1
ATOM 3761 N N . GLN A 1 446 ? -23.548 -1.280 68.777 1.00 90.50 446 GLN A N 1
ATOM 3762 C CA . GLN A 1 446 ? -22.718 -2.191 67.980 1.00 90.50 446 GLN A CA 1
ATOM 3763 C C . GLN A 1 446 ? -23.309 -2.433 66.588 1.00 90.50 446 GLN A C 1
ATOM 3765 O O . GLN A 1 446 ? -22.593 -2.316 65.592 1.00 90.50 446 GLN A O 1
ATOM 3770 N N . ILE A 1 447 ? -24.619 -2.676 66.497 1.00 91.31 447 ILE A N 1
ATOM 3771 C CA . ILE A 1 447 ? -25.319 -2.862 65.220 1.00 91.31 447 ILE A CA 1
ATOM 3772 C C . ILE A 1 447 ? -25.200 -1.601 64.359 1.00 91.31 447 ILE A C 1
ATOM 3774 O O . ILE A 1 447 ? -24.894 -1.699 63.173 1.00 91.31 447 ILE A O 1
ATOM 3778 N N . LYS A 1 448 ? -25.367 -0.402 64.935 1.00 88.38 448 LYS A N 1
ATOM 3779 C CA . LYS A 1 448 ? -25.175 0.864 64.202 1.00 88.38 448 LYS A CA 1
ATOM 3780 C C . LYS A 1 448 ? -23.754 1.017 63.662 1.00 88.38 448 LYS A C 1
ATOM 3782 O O . LYS A 1 448 ? -23.588 1.448 62.521 1.00 88.38 448 LYS A O 1
ATOM 3787 N N . ALA A 1 449 ? -22.742 0.675 64.459 1.00 86.69 449 ALA A N 1
ATOM 3788 C CA . ALA A 1 449 ? -21.350 0.727 64.024 1.00 86.69 449 ALA A CA 1
ATOM 3789 C C . ALA A 1 449 ? -21.082 -0.266 62.880 1.00 86.69 449 ALA A C 1
ATOM 3791 O O . ALA A 1 449 ? -20.488 0.112 61.869 1.00 86.69 449 ALA A O 1
ATOM 3792 N N . SER A 1 450 ? -21.587 -1.495 63.004 1.00 89.62 450 SER A N 1
ATOM 3793 C CA . SER A 1 450 ? -21.439 -2.536 61.984 1.00 89.62 450 SER A CA 1
ATOM 3794 C C . SER A 1 450 ? -22.161 -2.165 60.681 1.00 89.62 450 SER A C 1
ATOM 3796 O O . SER A 1 450 ? -21.568 -2.247 59.609 1.00 89.62 450 SER A O 1
ATOM 3798 N N . ASN A 1 451 ? -23.378 -1.611 60.758 1.00 89.38 451 ASN A N 1
ATOM 3799 C CA . ASN A 1 451 ? -24.095 -1.099 59.583 1.00 89.38 451 ASN A CA 1
ATOM 3800 C C . ASN A 1 451 ? -23.352 0.046 58.884 1.00 89.38 451 ASN A C 1
ATOM 3802 O O . ASN A 1 451 ? -23.338 0.110 57.658 1.00 89.38 451 ASN A O 1
ATOM 3806 N N . SER A 1 452 ? -22.723 0.946 59.646 1.00 87.00 452 SER A N 1
ATOM 3807 C CA . SER A 1 452 ? -21.910 2.028 59.078 1.00 87.00 452 SER A CA 1
ATOM 3808 C C . SER A 1 452 ? -20.704 1.479 58.305 1.00 87.00 452 SER A C 1
ATOM 3810 O O . SER A 1 452 ? -20.432 1.913 57.186 1.00 87.00 452 SER A O 1
ATOM 3812 N N . GLN A 1 453 ? -20.020 0.466 58.851 1.00 88.06 453 GLN A N 1
ATOM 3813 C CA . GLN A 1 453 ? -18.934 -0.227 58.147 1.00 88.06 453 GLN A CA 1
ATOM 3814 C C . GLN A 1 453 ? -19.433 -0.947 56.890 1.00 88.06 453 GLN A C 1
ATOM 3816 O O . GLN A 1 453 ? -18.801 -0.850 55.840 1.00 88.06 453 GLN A O 1
ATOM 3821 N N . PHE A 1 454 ? -20.586 -1.611 56.970 1.00 92.19 454 PHE A N 1
ATOM 3822 C CA . PHE A 1 454 ? -21.179 -2.305 55.830 1.00 92.19 454 PHE A CA 1
ATOM 3823 C C . PHE A 1 454 ? -21.558 -1.330 54.707 1.00 92.19 454 PHE A C 1
ATOM 3825 O O . PHE A 1 454 ? -21.272 -1.588 53.541 1.00 92.19 454 PHE A O 1
ATOM 3832 N N . GLN A 1 455 ? -22.115 -0.160 55.041 1.00 89.31 455 GLN A N 1
ATOM 3833 C CA . GLN A 1 455 ? -22.373 0.901 54.060 1.00 89.31 455 GLN A CA 1
ATOM 3834 C C . GLN A 1 455 ? -21.087 1.422 53.410 1.00 89.31 455 GLN A C 1
ATOM 3836 O O . GLN A 1 455 ? -21.068 1.667 52.205 1.00 89.31 455 GLN A O 1
ATOM 3841 N N . GLN A 1 456 ? -20.003 1.581 54.176 1.00 88.94 456 GLN A N 1
ATOM 3842 C CA . GLN A 1 456 ? -18.709 1.976 53.612 1.00 88.94 456 GLN A CA 1
ATOM 3843 C C . GLN A 1 456 ? -18.171 0.923 52.636 1.00 88.94 456 GLN A C 1
ATOM 3845 O O . GLN A 1 456 ? -17.714 1.285 51.553 1.00 88.94 456 GLN A O 1
ATOM 3850 N N . GLN A 1 457 ? -18.274 -0.363 52.980 1.00 89.00 457 GLN A N 1
ATOM 3851 C CA . GLN A 1 457 ? -17.879 -1.464 52.096 1.00 89.00 457 GLN A CA 1
ATOM 3852 C C . GLN A 1 457 ? -18.732 -1.512 50.825 1.00 89.00 457 GLN A C 1
ATOM 3854 O O . GLN A 1 457 ? -18.182 -1.622 49.731 1.00 89.00 457 GLN A O 1
ATOM 3859 N N . LEU A 1 458 ? -20.052 -1.350 50.952 1.00 88.56 458 LEU A N 1
ATOM 3860 C CA . LEU A 1 458 ? -20.974 -1.310 49.817 1.00 88.56 458 LEU A CA 1
ATOM 3861 C C . LEU A 1 458 ? -20.625 -0.166 48.852 1.00 88.56 458 LEU A C 1
ATOM 3863 O O . LEU A 1 458 ? -20.564 -0.368 47.641 1.00 88.56 458 LEU A O 1
ATOM 3867 N N . ASN A 1 459 ? -20.338 1.024 49.387 1.00 88.00 459 ASN A N 1
ATOM 3868 C CA . ASN A 1 459 ? -19.934 2.175 48.580 1.00 88.00 459 ASN A CA 1
ATOM 3869 C C . ASN A 1 459 ? -18.611 1.922 47.843 1.00 88.00 459 ASN A C 1
ATOM 3871 O O . ASN A 1 459 ? -18.466 2.335 46.694 1.00 88.00 459 ASN A O 1
ATOM 3875 N N . HIS A 1 460 ? -17.657 1.232 48.474 1.00 88.69 460 HIS A N 1
ATOM 3876 C CA . HIS A 1 460 ? -16.393 0.875 47.828 1.00 88.69 460 HIS A CA 1
ATOM 3877 C C . HIS A 1 460 ? -16.610 -0.142 46.699 1.00 88.69 460 HIS A C 1
ATOM 3879 O O . HIS A 1 460 ? -16.154 0.076 45.582 1.00 88.69 460 HIS A O 1
ATOM 3885 N N . GLN A 1 461 ? -17.424 -1.175 46.934 1.00 91.75 461 GLN A N 1
ATOM 3886 C CA . GLN A 1 461 ? -17.787 -2.142 45.895 1.00 91.75 461 GLN A CA 1
ATOM 3887 C C . GLN A 1 461 ? -18.512 -1.485 44.712 1.00 91.75 461 GLN A C 1
ATOM 3889 O O . GLN A 1 461 ? -18.249 -1.825 43.561 1.00 91.75 461 GLN A O 1
ATOM 3894 N N . GLN A 1 462 ? -19.398 -0.514 44.955 1.00 87.50 462 GLN A N 1
ATOM 3895 C CA . GLN A 1 462 ? -20.045 0.246 43.877 1.00 87.50 462 GLN A CA 1
ATOM 3896 C C . GLN A 1 462 ? -19.042 1.061 43.045 1.00 87.50 462 GLN A C 1
ATOM 3898 O O . GLN A 1 462 ? -19.198 1.171 41.823 1.00 87.50 462 GLN A O 1
ATOM 3903 N N . GLN A 1 463 ? -18.006 1.617 43.682 1.00 88.06 463 GLN A N 1
ATOM 3904 C CA . GLN A 1 463 ? -16.909 2.283 42.975 1.00 88.06 463 GLN A CA 1
ATOM 3905 C C . GLN A 1 463 ? -16.111 1.287 42.127 1.00 88.06 463 GLN A C 1
ATOM 3907 O O . GLN A 1 463 ? -15.881 1.564 40.949 1.00 88.06 463 GLN A O 1
ATOM 3912 N N . ASP A 1 464 ? -15.778 0.117 42.674 1.00 88.38 464 ASP A N 1
ATOM 3913 C CA . ASP A 1 464 ? -15.060 -0.939 41.950 1.00 88.38 464 ASP A CA 1
ATOM 3914 C C . ASP A 1 464 ? -15.859 -1.430 40.736 1.00 88.38 464 ASP A C 1
ATOM 3916 O O . ASP A 1 464 ? -15.332 -1.496 39.625 1.00 88.38 464 ASP A O 1
ATOM 3920 N N . PHE A 1 465 ? -17.165 -1.677 40.894 1.00 87.62 465 PHE A N 1
ATOM 3921 C CA . PHE A 1 465 ? -18.040 -2.033 39.773 1.00 87.62 465 PHE A CA 1
ATOM 3922 C C . PHE A 1 465 ? -18.079 -0.946 38.698 1.00 87.62 465 PHE A C 1
ATOM 3924 O O . PHE A 1 465 ? -18.081 -1.262 37.508 1.00 87.62 465 PHE A O 1
ATOM 3931 N N . SER A 1 466 ? -18.087 0.328 39.094 1.00 87.50 466 SER A N 1
ATOM 3932 C CA . SER A 1 466 ? -18.063 1.448 38.147 1.00 87.50 466 SER A CA 1
ATOM 3933 C C . SER A 1 466 ? -16.750 1.493 37.359 1.00 87.50 466 SER A C 1
ATOM 3935 O O . SER A 1 466 ? -16.777 1.691 36.143 1.00 87.50 466 SER A O 1
ATOM 3937 N N . GLN A 1 467 ? -15.611 1.241 38.013 1.00 87.31 467 GLN A N 1
ATOM 3938 C CA . GLN A 1 467 ? -14.306 1.153 37.347 1.00 87.31 467 GLN A CA 1
ATOM 3939 C C . GLN A 1 467 ? -14.213 -0.052 36.409 1.00 87.31 467 GLN A C 1
ATOM 3941 O O . GLN A 1 467 ? -13.764 0.095 35.273 1.00 87.31 467 GLN A O 1
ATOM 3946 N N . ILE A 1 468 ? -14.697 -1.222 36.834 1.00 90.38 468 ILE A N 1
ATOM 3947 C CA . ILE A 1 468 ? -14.759 -2.420 35.985 1.00 90.38 468 ILE A CA 1
ATOM 3948 C C . ILE A 1 468 ? -15.627 -2.150 34.755 1.00 90.38 468 ILE A C 1
ATOM 3950 O O . ILE A 1 468 ? -15.265 -2.540 33.648 1.00 90.38 468 ILE A O 1
ATOM 3954 N N . ARG A 1 469 ? -16.753 -1.444 34.915 1.00 89.00 469 ARG A N 1
ATOM 3955 C CA . ARG A 1 469 ? -17.640 -1.088 33.800 1.00 89.00 469 ARG A CA 1
ATOM 3956 C C . ARG A 1 469 ? -16.952 -0.173 32.787 1.00 89.00 469 ARG A C 1
ATOM 3958 O O . ARG A 1 469 ? -17.102 -0.395 31.588 1.00 89.00 469 ARG A O 1
ATOM 3965 N N . LEU A 1 470 ? -16.182 0.809 33.263 1.00 87.62 470 LEU A N 1
ATOM 3966 C CA . LEU A 1 470 ? -15.358 1.669 32.409 1.00 87.62 470 LEU A CA 1
ATOM 3967 C C . LEU A 1 470 ? -14.280 0.856 31.684 1.00 87.62 470 LEU A C 1
ATOM 3969 O O . LEU A 1 470 ? -14.196 0.929 30.464 1.00 87.62 470 LEU A O 1
ATOM 3973 N N . SER A 1 471 ? -13.534 0.015 32.406 1.00 88.94 471 SER A N 1
ATOM 3974 C CA . SER A 1 471 ? -12.498 -0.845 31.820 1.00 88.94 471 SER A CA 1
ATOM 3975 C C . SER A 1 471 ? -13.061 -1.797 30.756 1.00 88.94 471 SER A C 1
ATOM 3977 O O . SER A 1 471 ? -12.481 -1.917 29.680 1.00 88.94 471 SER A O 1
ATOM 3979 N N . ASN A 1 472 ? -14.231 -2.400 30.992 1.00 87.44 472 ASN A N 1
ATOM 3980 C CA . ASN A 1 472 ? -14.908 -3.236 29.996 1.00 87.44 472 ASN A CA 1
ATOM 3981 C C . ASN A 1 472 ? -15.339 -2.441 28.757 1.00 87.44 472 ASN A C 1
ATOM 3983 O O . ASN A 1 472 ? -15.253 -2.956 27.645 1.00 87.44 472 ASN A O 1
ATOM 3987 N N . SER A 1 473 ? -15.795 -1.197 28.932 1.00 89.62 473 SER A N 1
ATOM 3988 C CA . SER A 1 473 ? -16.131 -0.318 27.808 1.00 89.62 473 SER A CA 1
ATOM 3989 C C . SER A 1 473 ? -14.898 -0.009 26.957 1.00 89.62 473 SER A C 1
ATOM 3991 O O . SER A 1 473 ? -14.983 -0.049 25.731 1.00 89.62 473 SER A O 1
ATOM 3993 N N . THR A 1 474 ? -13.752 0.260 27.587 1.00 88.25 474 THR A N 1
ATOM 3994 C CA . THR A 1 474 ? -12.481 0.496 26.886 1.00 88.25 474 THR A CA 1
ATOM 3995 C C . THR A 1 474 ? -12.027 -0.752 26.130 1.00 88.25 474 THR A C 1
ATOM 3997 O O . THR A 1 474 ? -11.751 -0.675 24.937 1.00 88.25 474 THR A O 1
ATOM 4000 N N . LEU A 1 475 ? -12.058 -1.926 26.770 1.00 90.38 475 LEU A N 1
ATOM 4001 C CA . LEU A 1 475 ? -11.704 -3.194 26.121 1.00 90.38 475 LEU A CA 1
ATOM 4002 C C . LEU A 1 475 ? -12.619 -3.514 24.930 1.00 90.38 475 LEU A C 1
ATOM 4004 O O . LEU A 1 475 ? -12.155 -3.996 23.899 1.00 90.38 475 LEU A O 1
ATOM 4008 N N . GLN A 1 476 ? -13.920 -3.222 25.025 1.00 87.62 476 GLN A N 1
ATOM 4009 C CA . GLN A 1 476 ? -14.832 -3.378 23.888 1.00 87.62 476 GLN A CA 1
ATOM 4010 C C . GLN A 1 476 ? -14.463 -2.456 22.720 1.00 87.62 476 GLN A C 1
ATOM 4012 O O . GLN A 1 476 ? -14.527 -2.890 21.568 1.00 87.62 476 GLN A O 1
ATOM 4017 N N . GLN A 1 477 ? -14.049 -1.216 22.994 1.00 88.19 477 GLN A N 1
ATOM 4018 C CA . GLN A 1 477 ? -13.573 -0.295 21.959 1.00 88.19 477 GLN A CA 1
ATOM 4019 C C . GLN A 1 477 ? -12.275 -0.793 21.310 1.00 88.19 477 GLN A C 1
ATOM 4021 O O . GLN A 1 477 ? -12.187 -0.803 20.083 1.00 88.19 477 GLN A O 1
ATOM 4026 N N . GLU A 1 478 ? -11.317 -1.286 22.096 1.00 88.50 478 GLU A N 1
ATOM 4027 C CA . GLU A 1 478 ? -10.068 -1.874 21.586 1.00 88.50 478 GLU A CA 1
ATOM 4028 C C . GLU A 1 478 ? -10.327 -3.110 20.707 1.00 88.50 478 GLU A C 1
ATOM 4030 O O . GLU A 1 478 ? -9.715 -3.272 19.648 1.00 88.50 478 GLU A O 1
ATOM 4035 N N . ILE A 1 479 ? -11.291 -3.961 21.081 1.00 88.88 479 ILE A N 1
ATOM 4036 C CA . ILE A 1 479 ? -11.719 -5.106 20.259 1.00 88.88 479 ILE A CA 1
ATOM 4037 C C . ILE A 1 479 ? -12.299 -4.632 18.918 1.00 88.88 479 ILE A C 1
ATOM 4039 O O . ILE A 1 479 ? -12.002 -5.226 17.878 1.00 88.88 479 ILE A O 1
ATOM 4043 N N . VAL A 1 480 ? -13.117 -3.574 18.917 1.00 89.50 480 VAL A N 1
ATOM 4044 C CA . VAL A 1 480 ? -13.681 -2.999 17.683 1.00 89.50 480 VAL A CA 1
ATOM 4045 C C . VAL A 1 480 ? -12.580 -2.395 16.808 1.00 89.50 480 VAL A C 1
ATOM 4047 O O . VAL A 1 480 ? -12.545 -2.674 15.612 1.00 89.50 480 VAL A O 1
ATOM 4050 N N . GLN A 1 481 ? -11.638 -1.648 17.387 1.00 87.81 481 GLN A N 1
ATOM 4051 C CA . GLN A 1 481 ? -10.486 -1.109 16.656 1.00 87.81 481 GLN A CA 1
ATOM 4052 C C . GLN A 1 481 ? -9.635 -2.226 16.042 1.00 87.81 481 GLN A C 1
ATOM 4054 O O . GLN A 1 481 ? -9.290 -2.163 14.864 1.00 87.81 481 GLN A O 1
ATOM 4059 N N . THR A 1 482 ? -9.370 -3.293 16.798 1.00 89.69 482 THR A N 1
ATOM 4060 C CA . THR A 1 482 ? -8.610 -4.453 16.310 1.00 89.69 482 THR A CA 1
ATOM 4061 C C . THR A 1 482 ? -9.325 -5.153 15.150 1.00 89.69 482 THR A C 1
ATOM 4063 O O . THR A 1 482 ? -8.679 -5.557 14.182 1.00 89.69 482 THR A O 1
ATOM 4066 N N . ARG A 1 483 ? -10.662 -5.269 15.197 1.00 89.44 483 ARG A N 1
ATOM 4067 C CA . ARG A 1 483 ? -11.456 -5.785 14.066 1.00 89.44 483 ARG A CA 1
ATOM 4068 C C . ARG A 1 483 ? -11.347 -4.885 12.839 1.00 89.44 483 ARG A C 1
ATOM 4070 O O . ARG A 1 483 ? -11.083 -5.398 11.759 1.00 89.44 483 ARG A O 1
ATOM 4077 N N . ASN A 1 484 ? -11.457 -3.570 13.012 1.00 90.38 484 ASN A N 1
ATOM 4078 C CA . ASN A 1 484 ? -11.336 -2.623 11.903 1.00 90.38 484 ASN A CA 1
ATOM 4079 C C . ASN A 1 484 ? -9.948 -2.690 11.245 1.00 90.38 484 ASN A C 1
ATOM 4081 O O . ASN A 1 484 ? -9.854 -2.709 10.020 1.00 90.38 484 ASN A O 1
ATOM 4085 N N . ILE A 1 485 ? -8.879 -2.789 12.045 1.00 88.81 485 ILE A N 1
ATOM 4086 C CA . ILE A 1 485 ? -7.507 -2.964 11.540 1.00 88.81 485 ILE A CA 1
ATOM 4087 C C . ILE A 1 485 ? -7.387 -4.280 10.763 1.00 88.81 485 ILE A C 1
ATOM 4089 O O . ILE A 1 485 ? -6.822 -4.305 9.672 1.00 88.81 485 ILE A O 1
ATOM 4093 N N . LYS A 1 486 ? -7.945 -5.377 11.288 1.00 92.81 486 LYS A N 1
ATOM 4094 C CA . LYS A 1 486 ? -7.963 -6.666 10.584 1.00 92.81 486 LYS A CA 1
ATOM 4095 C C . LYS A 1 486 ? -8.667 -6.557 9.226 1.00 92.81 486 LYS A C 1
ATOM 4097 O O . LYS A 1 486 ? -8.142 -7.068 8.239 1.00 92.81 486 LYS A O 1
ATOM 4102 N N . ASP A 1 487 ? -9.817 -5.892 9.169 1.00 89.31 487 ASP A N 1
ATOM 4103 C CA . ASP A 1 487 ? -10.589 -5.736 7.934 1.00 89.31 487 ASP A CA 1
ATOM 4104 C C . ASP A 1 487 ? -9.855 -4.851 6.910 1.00 89.31 487 ASP A C 1
ATOM 4106 O O . ASP A 1 487 ? -9.838 -5.176 5.721 1.00 89.31 487 ASP A O 1
ATOM 4110 N N . GLN A 1 488 ? -9.173 -3.791 7.362 1.00 88.31 488 GLN A N 1
ATOM 4111 C CA . GLN A 1 488 ? -8.298 -2.963 6.520 1.00 88.31 488 GLN A CA 1
ATOM 4112 C C . GLN A 1 488 ? -7.134 -3.772 5.944 1.00 88.31 488 GLN A C 1
ATOM 4114 O O . GLN A 1 488 ? -6.945 -3.785 4.728 1.00 88.31 488 GLN A O 1
ATOM 4119 N N . LEU A 1 489 ? -6.413 -4.520 6.784 1.00 88.94 489 LEU A N 1
ATOM 4120 C CA . LEU A 1 489 ? -5.324 -5.390 6.331 1.00 88.94 489 LEU A CA 1
ATOM 4121 C C . LEU A 1 489 ? -5.823 -6.442 5.335 1.00 88.94 489 LEU A C 1
ATOM 4123 O O . LEU A 1 489 ? -5.136 -6.773 4.371 1.00 88.94 489 LEU A O 1
ATOM 4127 N N . GLN A 1 490 ? -7.038 -6.957 5.526 1.00 89.69 490 GLN A N 1
ATOM 4128 C CA . GLN A 1 490 ? -7.642 -7.906 4.597 1.00 89.69 490 GLN A CA 1
ATOM 4129 C C . GLN A 1 490 ? -8.006 -7.254 3.252 1.00 89.69 490 GLN A C 1
ATOM 4131 O O . GLN A 1 490 ? -7.813 -7.873 2.202 1.00 89.69 490 GLN A O 1
ATOM 4136 N N . GLN A 1 491 ? -8.472 -6.001 3.251 1.00 89.00 491 GLN A N 1
ATOM 4137 C CA . GLN A 1 491 ? -8.685 -5.227 2.024 1.00 89.00 491 GLN A CA 1
ATOM 4138 C C . GLN A 1 491 ? -7.370 -4.916 1.299 1.00 89.00 491 GLN A C 1
ATOM 4140 O O . GLN A 1 491 ? -7.292 -5.127 0.088 1.00 89.00 491 GLN A O 1
ATOM 4145 N N . GLU A 1 492 ? -6.334 -4.479 2.015 1.00 88.88 492 GLU A N 1
ATOM 4146 C CA . GLU A 1 492 ? -5.004 -4.220 1.448 1.00 88.88 492 GLU A CA 1
ATOM 4147 C C . GLU A 1 492 ? -4.402 -5.485 0.835 1.00 88.88 492 GLU A C 1
ATOM 4149 O O . GLU A 1 492 ? -3.901 -5.457 -0.289 1.00 88.88 492 GLU A O 1
ATOM 4154 N N . ASN A 1 493 ? -4.531 -6.627 1.513 1.00 89.94 493 ASN A N 1
ATOM 4155 C CA . ASN A 1 493 ? -4.053 -7.905 0.997 1.00 89.94 493 ASN A CA 1
ATOM 4156 C C . ASN A 1 493 ? -4.788 -8.306 -0.298 1.00 89.94 493 ASN A C 1
ATOM 4158 O O . ASN A 1 493 ? -4.171 -8.764 -1.260 1.00 89.94 493 ASN A O 1
ATOM 4162 N N . ASN A 1 494 ? -6.098 -8.051 -0.384 1.00 89.19 494 ASN A N 1
ATOM 4163 C CA . ASN A 1 494 ? -6.857 -8.253 -1.621 1.00 89.19 494 ASN A CA 1
ATOM 4164 C C . ASN A 1 494 ? -6.410 -7.300 -2.745 1.00 89.19 494 ASN A C 1
ATOM 4166 O O . ASN A 1 494 ? -6.312 -7.718 -3.900 1.00 89.19 494 ASN A O 1
ATOM 4170 N N . GLN A 1 495 ? -6.104 -6.037 -2.429 1.00 89.44 495 GLN A N 1
ATOM 4171 C CA . GLN A 1 495 ? -5.574 -5.079 -3.405 1.00 89.44 495 GLN A CA 1
ATOM 4172 C C . GLN A 1 495 ? -4.192 -5.496 -3.915 1.00 89.44 495 GLN A C 1
ATOM 4174 O O . GLN A 1 495 ? -3.970 -5.488 -5.126 1.00 89.44 495 GLN A O 1
ATOM 4179 N N . LEU A 1 496 ? -3.293 -5.924 -3.025 1.00 89.69 496 LEU A N 1
ATOM 4180 C CA . LEU A 1 496 ? -1.977 -6.450 -3.390 1.00 89.69 496 LEU A CA 1
ATOM 4181 C C . LEU A 1 496 ? -2.100 -7.695 -4.269 1.00 89.69 496 LEU A C 1
ATOM 4183 O O . LEU A 1 496 ? -1.415 -7.802 -5.283 1.00 89.69 496 LEU A O 1
ATOM 4187 N N . LYS A 1 497 ? -3.024 -8.606 -3.946 1.00 89.31 497 LYS A N 1
ATOM 4188 C CA . LYS A 1 497 ? -3.293 -9.792 -4.768 1.00 89.31 497 LYS A CA 1
ATOM 4189 C C . LYS A 1 497 ? -3.738 -9.419 -6.187 1.00 89.31 497 LYS A C 1
ATOM 4191 O O . LYS A 1 497 ? -3.269 -10.024 -7.149 1.00 89.31 497 LYS A O 1
ATOM 4196 N N . ASN A 1 498 ? -4.581 -8.395 -6.329 1.00 89.75 498 ASN A N 1
ATOM 4197 C CA . ASN A 1 498 ? -4.987 -7.880 -7.639 1.00 89.75 498 ASN A CA 1
ATOM 4198 C C . ASN A 1 498 ? -3.821 -7.216 -8.384 1.00 89.75 498 ASN A C 1
ATOM 4200 O O . ASN A 1 498 ? -3.623 -7.493 -9.561 1.00 89.75 498 ASN A O 1
ATOM 4204 N N . GLN A 1 499 ? -3.003 -6.410 -7.701 1.00 89.50 499 GLN A N 1
ATOM 4205 C CA . GLN A 1 499 ? -1.805 -5.805 -8.297 1.00 89.50 499 GLN A CA 1
ATOM 4206 C C . GLN A 1 499 ? -0.798 -6.863 -8.769 1.00 89.50 499 GLN A C 1
ATOM 4208 O O . GLN A 1 499 ? -0.226 -6.724 -9.847 1.00 89.50 499 GLN A O 1
ATOM 4213 N N . ILE A 1 500 ? -0.608 -7.943 -8.006 1.00 90.19 500 ILE A N 1
ATOM 4214 C CA . ILE A 1 500 ? 0.233 -9.080 -8.407 1.00 90.19 500 ILE A CA 1
ATOM 4215 C C . ILE A 1 500 ? -0.317 -9.738 -9.677 1.00 90.19 500 ILE A C 1
ATOM 4217 O O . ILE A 1 500 ? 0.461 -10.081 -10.565 1.00 90.19 500 ILE A O 1
ATOM 4221 N N . ASN A 1 501 ? -1.637 -9.899 -9.792 1.00 87.62 501 ASN A N 1
ATOM 4222 C CA . ASN A 1 501 ? -2.254 -10.452 -10.998 1.00 87.62 501 ASN A CA 1
ATOM 4223 C C . ASN A 1 501 ? -2.071 -9.528 -12.213 1.00 87.62 501 ASN A C 1
ATOM 4225 O O . ASN A 1 501 ? -1.700 -10.013 -13.280 1.00 87.62 501 ASN A O 1
ATOM 4229 N N . ASP A 1 502 ? -2.237 -8.213 -12.046 1.00 88.06 502 ASP A N 1
ATOM 4230 C CA . ASP A 1 502 ? -1.977 -7.229 -13.106 1.00 88.06 502 ASP A CA 1
ATOM 4231 C C . ASP A 1 502 ? -0.507 -7.249 -13.544 1.00 88.06 502 ASP A C 1
ATOM 4233 O O . ASP A 1 502 ? -0.204 -7.179 -14.736 1.00 88.06 502 ASP A O 1
ATOM 4237 N N . ILE A 1 503 ? 0.426 -7.357 -12.591 1.00 88.69 503 ILE A N 1
ATOM 4238 C CA . ILE A 1 503 ? 1.858 -7.481 -12.888 1.00 88.69 503 ILE A CA 1
ATOM 4239 C C . ILE A 1 503 ? 2.124 -8.787 -13.635 1.00 88.69 503 ILE A C 1
ATOM 4241 O O . ILE A 1 503 ? 2.822 -8.752 -14.642 1.00 88.69 503 ILE A O 1
ATOM 4245 N N . LYS A 1 504 ? 1.530 -9.913 -13.223 1.00 87.25 504 LYS A N 1
ATOM 4246 C CA . LYS A 1 504 ? 1.647 -11.183 -13.957 1.00 87.25 504 LYS A CA 1
ATOM 4247 C C . LYS A 1 504 ? 1.154 -11.063 -15.398 1.00 87.25 504 LYS A C 1
ATOM 4249 O O . LYS A 1 504 ? 1.870 -11.488 -16.295 1.00 87.25 504 LYS A O 1
ATOM 4254 N N . GLN A 1 505 ? -0.003 -10.441 -15.628 1.00 85.94 505 GLN A N 1
ATOM 4255 C CA . GLN A 1 505 ? -0.522 -10.216 -16.983 1.00 85.94 505 GLN A CA 1
ATOM 4256 C C . GLN A 1 505 ? 0.395 -9.302 -17.802 1.00 85.94 505 GLN A C 1
ATOM 4258 O O . GLN A 1 505 ? 0.718 -9.611 -18.944 1.00 85.94 505 GLN A O 1
ATOM 4263 N N . LYS A 1 506 ? 0.874 -8.196 -17.222 1.00 83.69 506 LYS A N 1
ATOM 4264 C CA . LYS A 1 506 ? 1.823 -7.302 -17.906 1.00 83.69 506 LYS A CA 1
ATOM 4265 C C . LYS A 1 506 ? 3.150 -7.988 -18.207 1.00 83.69 506 LYS A C 1
ATOM 4267 O O . LYS A 1 506 ? 3.730 -7.737 -19.254 1.00 83.69 506 LYS A O 1
ATOM 4272 N N . MET A 1 507 ? 3.627 -8.838 -17.304 1.00 80.50 507 MET A N 1
ATOM 4273 C CA . MET A 1 507 ? 4.847 -9.615 -17.485 1.00 80.50 507 MET A CA 1
ATOM 4274 C C . MET A 1 507 ? 4.667 -10.663 -18.586 1.00 80.50 507 MET A C 1
ATOM 4276 O O . MET A 1 507 ? 5.564 -10.818 -19.402 1.00 80.50 507 MET A O 1
ATOM 4280 N N . GLN A 1 508 ? 3.494 -11.295 -18.669 1.00 80.12 508 GLN A N 1
ATOM 4281 C CA . GLN A 1 508 ? 3.129 -12.182 -19.772 1.00 80.12 508 GLN A CA 1
ATOM 4282 C C . GLN A 1 508 ? 3.121 -11.433 -21.114 1.00 80.12 508 GLN A C 1
ATOM 4284 O O . GLN A 1 508 ? 3.782 -11.870 -22.046 1.00 80.12 508 GLN A O 1
ATOM 4289 N N . VAL A 1 509 ? 2.483 -10.259 -21.197 1.00 78.12 509 VAL A N 1
ATOM 4290 C CA . VAL A 1 509 ? 2.489 -9.427 -22.419 1.00 78.12 509 VAL A CA 1
ATOM 4291 C C . VAL A 1 509 ? 3.902 -8.953 -22.778 1.00 78.12 509 VAL A C 1
ATOM 4293 O O . VAL A 1 509 ? 4.270 -8.908 -23.948 1.00 78.12 509 VAL A O 1
ATOM 4296 N N . LEU A 1 510 ? 4.726 -8.592 -21.790 1.00 73.88 510 LEU A N 1
ATOM 4297 C CA . LEU A 1 510 ? 6.123 -8.222 -22.031 1.00 73.88 510 LEU A CA 1
ATOM 4298 C C . LEU A 1 510 ? 6.950 -9.410 -22.529 1.00 73.88 510 LEU A C 1
ATOM 4300 O O . LEU A 1 510 ? 7.786 -9.221 -23.407 1.00 73.88 510 LEU A O 1
ATOM 4304 N N . GLN A 1 511 ? 6.698 -10.615 -22.019 1.00 72.50 511 GLN A N 1
ATOM 4305 C CA . GLN A 1 511 ? 7.312 -11.841 -22.524 1.00 72.50 511 GLN A CA 1
ATOM 4306 C C . GLN A 1 511 ? 6.839 -12.151 -23.951 1.00 72.50 511 GLN A C 1
ATOM 4308 O O . GLN A 1 511 ? 7.677 -12.395 -24.810 1.00 72.50 511 GLN A O 1
ATOM 4313 N N . GLU A 1 512 ? 5.539 -12.057 -24.244 1.00 70.69 512 GLU A N 1
ATOM 4314 C CA . GLU A 1 512 ? 4.986 -12.183 -25.604 1.00 70.69 512 GLU A CA 1
ATOM 4315 C C . GLU A 1 512 ? 5.637 -11.174 -26.570 1.00 70.69 512 GLU A C 1
ATOM 4317 O O . GLU A 1 512 ? 6.078 -11.546 -27.657 1.00 70.69 512 GLU A O 1
ATOM 4322 N N . ASN A 1 513 ? 5.808 -9.917 -26.149 1.00 69.19 513 ASN A N 1
ATOM 4323 C CA . ASN A 1 513 ? 6.497 -8.890 -26.938 1.00 69.19 513 ASN A CA 1
ATOM 4324 C C . ASN A 1 513 ? 8.000 -9.160 -27.099 1.00 69.19 513 ASN A C 1
ATOM 4326 O O . ASN A 1 513 ? 8.568 -8.823 -28.134 1.00 69.19 513 ASN A O 1
ATOM 4330 N N . GLN A 1 514 ? 8.647 -9.779 -26.109 1.00 64.00 514 GLN A N 1
ATOM 4331 C CA . GLN A 1 514 ? 10.041 -10.209 -26.210 1.00 64.00 514 GLN A CA 1
ATOM 4332 C C . GLN A 1 514 ? 10.196 -11.396 -27.174 1.00 64.00 514 GLN A C 1
ATOM 4334 O O . GLN A 1 514 ? 11.212 -11.494 -27.852 1.00 64.00 514 GLN A O 1
ATOM 4339 N N . TYR A 1 515 ? 9.198 -12.276 -27.285 1.00 56.38 515 TYR A N 1
ATOM 4340 C CA . TYR A 1 515 ? 9.200 -13.361 -28.272 1.00 56.38 515 TYR A CA 1
ATOM 4341 C C . TYR A 1 515 ? 8.829 -12.893 -29.688 1.00 56.38 515 TYR A C 1
ATOM 4343 O O . TYR A 1 515 ? 9.245 -13.526 -30.657 1.00 56.38 515 TYR A O 1
ATOM 4351 N N . ASN A 1 516 ? 8.189 -11.728 -29.836 1.00 56.34 516 ASN A N 1
ATOM 4352 C CA . ASN A 1 516 ? 7.998 -11.035 -31.118 1.00 56.34 516 ASN A CA 1
ATOM 4353 C C . ASN A 1 516 ? 9.291 -10.380 -31.670 1.00 56.34 516 ASN A C 1
ATOM 4355 O O . ASN A 1 516 ? 9.232 -9.415 -32.425 1.00 56.34 516 ASN A O 1
ATOM 4359 N N . MET A 1 517 ? 10.477 -10.935 -31.385 1.00 57.81 517 MET A N 1
ATOM 4360 C CA . MET A 1 517 ? 11.756 -10.588 -32.042 1.00 57.81 517 MET A CA 1
ATOM 4361 C C . MET A 1 517 ? 11.844 -11.097 -33.494 1.00 57.81 517 MET A C 1
ATOM 4363 O O . MET A 1 517 ? 12.928 -11.170 -34.074 1.00 57.81 517 MET A O 1
ATOM 4367 N N . GLN A 1 518 ? 10.713 -11.451 -34.106 1.00 61.34 518 GLN A N 1
ATOM 4368 C CA . GLN A 1 518 ? 10.641 -11.831 -35.513 1.00 61.34 518 GLN A CA 1
ATOM 4369 C C . GLN A 1 518 ? 11.165 -10.705 -36.415 1.00 61.34 518 GLN A C 1
ATOM 4371 O O . GLN A 1 518 ? 11.819 -10.987 -37.412 1.00 61.34 518 GLN A O 1
ATOM 4376 N N . ASP A 1 519 ? 11.013 -9.446 -35.998 1.00 64.19 519 ASP A N 1
ATOM 4377 C CA . ASP A 1 519 ? 11.618 -8.300 -36.674 1.00 64.19 519 ASP A CA 1
ATOM 4378 C C . ASP A 1 519 ? 13.151 -8.323 -36.617 1.00 64.19 519 ASP A C 1
ATOM 4380 O O . ASP A 1 519 ? 13.786 -7.971 -37.602 1.00 64.19 519 ASP A O 1
ATOM 4384 N N . ILE A 1 520 ? 13.769 -8.800 -35.527 1.00 69.62 520 ILE A N 1
ATOM 4385 C CA . ILE A 1 520 ? 15.235 -8.942 -35.448 1.00 69.62 520 ILE A CA 1
ATOM 4386 C C . ILE A 1 520 ? 15.720 -10.066 -36.357 1.00 69.62 520 ILE A C 1
ATOM 4388 O O . ILE A 1 520 ? 16.728 -9.905 -37.037 1.00 69.62 520 ILE A O 1
ATOM 4392 N N . ASN A 1 521 ? 15.000 -11.186 -36.412 1.00 72.69 521 ASN A N 1
ATOM 4393 C CA . ASN A 1 521 ? 15.358 -12.270 -37.324 1.00 72.69 521 ASN A CA 1
ATOM 4394 C C . ASN A 1 521 ? 15.197 -11.840 -38.790 1.00 72.69 521 ASN A C 1
ATOM 4396 O O . ASN A 1 521 ? 16.110 -12.067 -39.577 1.00 72.69 521 ASN A O 1
ATOM 4400 N N . ASN A 1 522 ? 14.116 -11.130 -39.126 1.00 74.88 522 ASN A N 1
ATOM 4401 C CA . ASN A 1 522 ? 13.907 -10.561 -40.459 1.00 74.88 522 ASN A CA 1
ATOM 4402 C C . ASN A 1 522 ? 14.967 -9.498 -40.801 1.00 74.88 522 ASN A C 1
ATOM 4404 O O . ASN A 1 522 ? 15.441 -9.445 -41.931 1.00 74.88 522 ASN A O 1
ATOM 4408 N N . LEU A 1 523 ? 15.362 -8.655 -39.838 1.00 76.69 523 LEU A N 1
ATOM 4409 C CA . LEU A 1 523 ? 16.426 -7.663 -40.020 1.00 76.69 523 LEU A CA 1
ATOM 4410 C C . LEU A 1 523 ? 17.796 -8.322 -40.185 1.00 76.69 523 LEU A C 1
ATOM 4412 O O . LEU A 1 523 ? 18.580 -7.862 -41.006 1.00 76.69 523 LEU A O 1
ATOM 4416 N N . ASN A 1 524 ? 18.082 -9.399 -39.452 1.00 76.56 524 ASN A N 1
ATOM 4417 C CA . ASN A 1 524 ? 19.318 -10.166 -39.606 1.00 76.56 524 ASN A CA 1
ATOM 4418 C C . ASN A 1 524 ? 19.370 -10.883 -40.959 1.00 76.56 524 ASN A C 1
ATOM 4420 O O . ASN A 1 524 ? 20.426 -10.920 -41.581 1.00 76.56 524 ASN A O 1
ATOM 4424 N N . GLU A 1 525 ? 18.246 -11.418 -41.434 1.00 81.56 525 GLU A N 1
ATOM 4425 C CA . GLU A 1 525 ? 18.144 -12.018 -42.767 1.00 81.56 525 GLU A CA 1
ATOM 4426 C C . GLU A 1 525 ? 18.364 -10.959 -43.860 1.00 81.56 525 GLU A C 1
ATOM 4428 O O . GLU A 1 525 ? 19.239 -11.128 -44.705 1.00 81.56 525 GLU A O 1
ATOM 4433 N N . GLN A 1 526 ? 17.705 -9.798 -43.760 1.00 81.88 526 GLN A N 1
ATOM 4434 C CA . GLN A 1 526 ? 17.932 -8.664 -44.670 1.00 81.88 526 GLN A CA 1
ATOM 4435 C C . GLN A 1 526 ? 19.369 -8.128 -44.614 1.00 81.88 526 GLN A C 1
ATOM 4437 O O . GLN A 1 526 ? 19.928 -7.734 -45.639 1.00 81.88 526 GLN A O 1
ATOM 4442 N N . LEU A 1 527 ? 19.976 -8.087 -43.426 1.00 81.19 527 LEU A N 1
ATOM 4443 C CA . LEU A 1 527 ? 21.362 -7.664 -43.253 1.00 81.19 527 LEU A CA 1
ATOM 4444 C C . LEU A 1 527 ? 22.317 -8.659 -43.914 1.00 81.19 527 LEU A C 1
ATOM 4446 O O . LEU A 1 527 ? 23.230 -8.233 -44.613 1.00 81.19 527 LEU A O 1
ATOM 4450 N N . ASN A 1 528 ? 22.086 -9.961 -43.740 1.00 84.62 528 ASN A N 1
ATOM 4451 C CA . ASN A 1 528 ? 22.875 -11.005 -44.389 1.00 84.62 528 ASN A CA 1
ATOM 4452 C C . ASN A 1 528 ? 22.733 -10.950 -45.915 1.00 84.62 528 ASN A C 1
ATOM 4454 O O . ASN A 1 528 ? 23.738 -11.039 -46.616 1.00 84.62 528 ASN A O 1
ATOM 4458 N N . ASP A 1 529 ? 21.529 -10.710 -46.436 1.00 87.44 529 ASP A N 1
ATOM 4459 C CA . ASP A 1 529 ? 21.317 -10.501 -47.872 1.00 87.44 529 ASP A CA 1
ATOM 4460 C C . ASP A 1 529 ? 22.098 -9.288 -48.390 1.00 87.44 529 ASP A C 1
ATOM 4462 O O . ASP A 1 529 ? 22.727 -9.355 -49.446 1.00 87.44 529 ASP A O 1
ATOM 4466 N N . LYS A 1 530 ? 22.127 -8.188 -47.625 1.00 87.56 530 LYS A N 1
ATOM 4467 C CA . LYS A 1 530 ? 22.906 -6.990 -47.975 1.00 87.56 530 LYS A CA 1
ATOM 4468 C C . LYS A 1 530 ? 24.413 -7.197 -47.864 1.00 87.56 530 LYS A C 1
ATOM 4470 O O . LYS A 1 530 ? 25.154 -6.613 -48.654 1.00 87.56 530 LYS A O 1
ATOM 4475 N N . ILE A 1 531 ? 24.873 -8.011 -46.917 1.00 86.81 531 ILE A N 1
ATOM 4476 C CA . ILE A 1 531 ? 26.280 -8.420 -46.825 1.00 86.81 531 ILE A CA 1
ATOM 4477 C C . ILE A 1 531 ? 26.654 -9.221 -48.074 1.00 86.81 531 ILE A C 1
ATOM 4479 O O . ILE A 1 531 ? 27.610 -8.849 -48.746 1.00 86.81 531 ILE A O 1
ATOM 4483 N N . ASN A 1 532 ? 25.850 -10.219 -48.450 1.00 87.06 532 ASN A N 1
ATOM 4484 C CA . ASN A 1 532 ? 26.080 -11.026 -49.651 1.00 87.06 532 ASN A CA 1
ATOM 4485 C C . ASN A 1 532 ? 26.052 -10.175 -50.935 1.00 87.06 532 ASN A C 1
ATOM 4487 O O . ASN A 1 532 ? 26.868 -10.361 -51.836 1.00 87.06 532 ASN A O 1
ATOM 4491 N N . GLU A 1 533 ? 25.129 -9.213 -51.035 1.00 88.44 533 GLU A N 1
ATOM 4492 C CA . GLU A 1 533 ? 25.071 -8.272 -52.160 1.00 88.44 533 GLU A CA 1
ATOM 4493 C C . GLU A 1 533 ? 26.336 -7.400 -52.229 1.00 88.44 533 GLU A C 1
ATOM 4495 O O . GLU A 1 533 ? 26.915 -7.242 -53.303 1.00 88.44 533 GLU A O 1
ATOM 4500 N N . ASN A 1 534 ? 26.814 -6.890 -51.090 1.00 84.69 534 ASN A N 1
ATOM 4501 C CA . ASN A 1 534 ? 28.058 -6.123 -51.029 1.00 84.69 534 ASN A CA 1
ATOM 4502 C C . ASN A 1 534 ? 29.289 -6.968 -51.371 1.00 84.69 534 ASN A C 1
ATOM 4504 O O . ASN A 1 534 ? 30.174 -6.473 -52.064 1.00 84.69 534 ASN A O 1
ATOM 4508 N N . GLU A 1 535 ? 29.358 -8.219 -50.917 1.00 88.56 535 GLU A N 1
ATOM 4509 C CA . GLU A 1 535 ? 30.443 -9.140 -51.277 1.00 88.56 535 GLU A CA 1
ATOM 4510 C C . GLU A 1 535 ? 30.488 -9.360 -52.795 1.00 88.56 535 GLU A C 1
ATOM 4512 O O . GLU A 1 535 ? 31.542 -9.179 -53.406 1.00 88.56 535 GLU A O 1
ATOM 4517 N N . ASN A 1 536 ? 29.334 -9.605 -53.426 1.00 87.81 536 ASN A N 1
ATOM 4518 C CA . ASN A 1 536 ? 29.232 -9.727 -54.883 1.00 87.81 536 ASN A CA 1
ATOM 4519 C C . ASN A 1 536 ? 29.660 -8.442 -55.612 1.00 87.81 536 ASN A C 1
ATOM 4521 O O . ASN A 1 536 ? 30.390 -8.504 -56.601 1.00 87.81 536 ASN A O 1
ATOM 4525 N N . LEU A 1 537 ? 29.250 -7.267 -55.120 1.00 88.56 537 LEU A N 1
ATOM 4526 C CA . LEU A 1 537 ? 29.649 -5.980 -55.701 1.00 88.56 537 LEU A CA 1
ATOM 4527 C C . LEU A 1 537 ? 31.152 -5.718 -55.556 1.00 88.56 537 LEU A C 1
ATOM 4529 O O . LEU A 1 537 ? 31.770 -5.151 -56.457 1.00 88.56 537 LEU A O 1
ATOM 4533 N N . VAL A 1 538 ? 31.761 -6.134 -54.443 1.00 88.38 538 VAL A N 1
ATOM 4534 C CA . VAL A 1 538 ? 33.213 -6.045 -54.238 1.00 88.38 538 VAL A CA 1
ATOM 4535 C C . VAL A 1 538 ? 33.952 -6.972 -55.203 1.00 88.38 538 VAL A C 1
ATOM 4537 O O . VAL A 1 538 ? 34.953 -6.561 -55.795 1.00 88.38 538 VAL A O 1
ATOM 4540 N N . GLU A 1 539 ? 33.468 -8.197 -55.409 1.00 89.88 539 GLU A N 1
ATOM 4541 C CA . GLU A 1 539 ? 34.028 -9.115 -56.406 1.00 89.88 539 GLU A CA 1
ATOM 4542 C C . GLU A 1 539 ? 33.906 -8.561 -57.833 1.00 89.88 539 GLU A C 1
ATOM 4544 O O . GLU A 1 539 ? 34.882 -8.584 -58.589 1.00 89.88 539 GLU A O 1
ATOM 4549 N N . GLU A 1 540 ? 32.749 -7.997 -58.189 1.00 88.31 540 GLU A N 1
ATOM 4550 C CA . GLU A 1 540 ? 32.521 -7.366 -59.491 1.00 88.31 540 GLU A CA 1
ATOM 4551 C C . GLU A 1 540 ? 33.420 -6.139 -59.692 1.00 88.31 540 GLU A C 1
ATOM 4553 O O . GLU A 1 540 ? 34.065 -6.009 -60.736 1.00 88.31 540 GLU A O 1
ATOM 4558 N N . TYR A 1 541 ? 33.554 -5.282 -58.675 1.00 89.94 541 TYR A N 1
ATOM 4559 C CA . TYR A 1 541 ? 34.479 -4.148 -58.697 1.00 89.94 541 TYR A CA 1
ATOM 4560 C C . TYR A 1 541 ? 35.925 -4.605 -58.915 1.00 89.94 541 TYR A C 1
ATOM 4562 O O . TYR A 1 541 ? 36.632 -4.050 -59.757 1.00 89.94 541 TYR A O 1
ATOM 4570 N N . ASN A 1 542 ? 36.367 -5.645 -58.202 1.00 88.38 542 ASN A N 1
ATOM 4571 C CA . ASN A 1 542 ? 37.713 -6.194 -58.355 1.00 88.38 542 ASN A CA 1
ATOM 4572 C C . ASN A 1 542 ? 37.934 -6.787 -59.753 1.00 88.38 542 ASN A C 1
ATOM 4574 O O . ASN A 1 542 ? 39.004 -6.592 -60.335 1.00 88.38 542 ASN A O 1
ATOM 4578 N N . ARG A 1 543 ? 36.929 -7.465 -60.322 1.00 90.69 543 ARG A N 1
ATOM 4579 C CA . ARG A 1 543 ? 36.978 -7.969 -61.701 1.00 90.69 543 ARG A CA 1
ATOM 4580 C C . ARG A 1 543 ? 37.094 -6.825 -62.706 1.00 90.69 543 ARG A C 1
ATOM 4582 O O . ARG A 1 543 ? 37.988 -6.853 -63.548 1.00 90.69 543 ARG A O 1
ATOM 4589 N N . LEU A 1 544 ? 36.250 -5.800 -62.588 1.00 90.31 544 LEU A N 1
ATOM 4590 C CA . LEU A 1 544 ? 36.291 -4.620 -63.456 1.00 90.31 544 LEU A CA 1
ATOM 4591 C C . LEU A 1 544 ? 37.619 -3.869 -63.332 1.00 90.31 544 LEU A C 1
ATOM 4593 O O . LEU A 1 544 ? 38.162 -3.399 -64.330 1.00 90.31 544 LEU A O 1
ATOM 4597 N N . TYR A 1 545 ? 38.178 -3.784 -62.125 1.00 90.50 545 TYR A N 1
ATOM 4598 C CA . TYR A 1 545 ? 39.494 -3.195 -61.899 1.00 90.50 545 TYR A CA 1
ATOM 4599 C C . TYR A 1 545 ? 40.603 -3.985 -62.613 1.00 90.50 545 TYR A C 1
ATOM 4601 O O . TYR A 1 545 ? 41.459 -3.393 -63.273 1.00 90.50 545 TYR A O 1
ATOM 4609 N N . GLN A 1 546 ? 40.566 -5.321 -62.550 1.00 87.44 546 GLN A N 1
ATOM 4610 C CA . GLN A 1 546 ? 41.499 -6.180 -63.289 1.00 87.44 546 GLN A CA 1
ATOM 4611 C C . GLN A 1 546 ? 41.341 -6.025 -64.808 1.00 87.44 546 GLN A C 1
ATOM 4613 O O . GLN A 1 546 ? 42.341 -5.868 -65.510 1.00 87.44 546 GLN A O 1
ATOM 4618 N N . GLU A 1 547 ? 40.108 -6.010 -65.321 1.00 87.88 547 GLU A N 1
ATOM 4619 C CA . GLU A 1 547 ? 39.830 -5.764 -66.742 1.00 87.88 547 GLU A CA 1
ATOM 4620 C C . GLU A 1 547 ? 40.330 -4.385 -67.189 1.00 87.88 547 GLU A C 1
ATOM 4622 O O . GLU A 1 547 ? 40.919 -4.252 -68.263 1.00 87.88 547 GLU A O 1
ATOM 4627 N N . MET A 1 548 ? 40.163 -3.357 -66.355 1.00 90.06 548 MET A N 1
ATOM 4628 C CA . MET A 1 548 ? 40.665 -2.011 -66.625 1.00 90.06 548 MET A CA 1
ATOM 4629 C C . MET A 1 548 ? 42.195 -1.978 -66.718 1.00 90.06 548 MET A C 1
ATOM 4631 O O . MET A 1 548 ? 42.728 -1.355 -67.638 1.00 90.06 548 MET A O 1
ATOM 4635 N N . GLU A 1 549 ? 42.915 -2.654 -65.818 1.00 89.88 549 GLU A N 1
ATOM 4636 C CA . GLU A 1 549 ? 44.381 -2.737 -65.888 1.00 89.88 549 GLU A CA 1
ATOM 4637 C C . GLU A 1 549 ? 44.862 -3.549 -67.103 1.00 89.88 549 GLU A C 1
ATOM 4639 O O . GLU A 1 549 ? 45.819 -3.142 -67.770 1.00 89.88 549 GLU A O 1
ATOM 4644 N N . ILE A 1 550 ? 44.161 -4.628 -67.476 1.00 89.00 550 ILE A N 1
ATOM 4645 C CA . ILE A 1 550 ? 44.431 -5.361 -68.726 1.00 89.00 550 ILE A CA 1
ATOM 4646 C C . ILE A 1 550 ? 44.245 -4.435 -69.935 1.00 89.00 550 ILE A C 1
ATOM 4648 O O . ILE A 1 550 ? 45.144 -4.319 -70.771 1.00 89.00 550 ILE A O 1
ATOM 4652 N N . ASN A 1 551 ? 43.120 -3.723 -70.007 1.00 88.00 551 ASN A N 1
ATOM 4653 C CA . ASN A 1 551 ? 42.826 -2.800 -71.103 1.00 88.00 551 ASN A CA 1
ATOM 4654 C C . ASN A 1 551 ? 43.844 -1.659 -71.168 1.00 88.00 551 ASN A C 1
ATOM 4656 O O . ASN A 1 551 ? 44.299 -1.286 -72.246 1.00 88.00 551 ASN A O 1
ATOM 4660 N N . LYS A 1 552 ? 44.267 -1.120 -70.025 1.00 89.38 552 LYS A N 1
ATOM 4661 C CA . LYS A 1 552 ? 45.318 -0.098 -69.944 1.00 89.38 552 LYS A CA 1
ATOM 4662 C C . LYS A 1 552 ? 46.655 -0.607 -70.483 1.00 89.38 552 LYS A C 1
ATOM 4664 O O . LYS A 1 552 ? 47.363 0.149 -71.151 1.00 89.38 552 LYS A O 1
ATOM 4669 N N . HIS A 1 553 ? 47.010 -1.867 -70.231 1.00 86.25 553 HIS A N 1
ATOM 4670 C CA . HIS A 1 553 ? 48.182 -2.488 -70.849 1.00 86.25 553 HIS A CA 1
ATOM 4671 C C . HIS A 1 553 ? 48.021 -2.659 -72.364 1.00 86.25 553 HIS A C 1
ATOM 4673 O O . HIS A 1 553 ? 48.948 -2.317 -73.099 1.00 86.25 553 HIS A O 1
ATOM 4679 N N . GLN A 1 554 ? 46.850 -3.093 -72.834 1.00 85.00 554 GLN A N 1
ATOM 4680 C CA . GLN A 1 554 ? 46.557 -3.201 -74.268 1.00 85.00 554 GLN A CA 1
ATOM 4681 C C . GLN A 1 554 ? 46.628 -1.842 -74.975 1.00 85.00 554 GLN A C 1
ATOM 4683 O O . GLN A 1 554 ? 47.255 -1.734 -76.024 1.00 85.00 554 GLN A O 1
ATOM 4688 N N . TRP A 1 555 ? 46.082 -0.776 -74.383 1.00 85.50 555 TRP A N 1
ATOM 4689 C CA . TRP A 1 555 ? 46.178 0.578 -74.938 1.00 85.50 555 TRP A CA 1
ATOM 4690 C C . TRP A 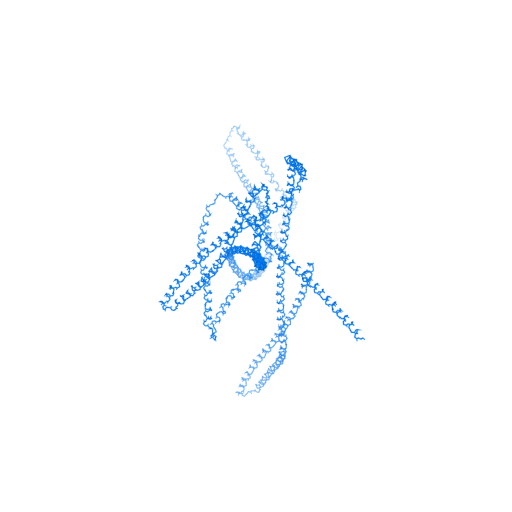1 555 ? 47.620 1.072 -75.031 1.00 85.50 555 TRP A C 1
ATOM 4692 O O . TRP A 1 555 ? 48.007 1.609 -76.064 1.00 85.50 555 TRP A O 1
ATOM 4702 N N . LYS A 1 556 ? 48.451 0.824 -74.009 1.00 86.25 556 LYS A N 1
ATOM 4703 C CA . LYS A 1 556 ? 49.890 1.139 -74.074 1.00 86.25 556 LYS A CA 1
ATOM 4704 C C . LYS A 1 556 ? 50.603 0.374 -75.190 1.00 86.25 556 LYS A C 1
ATOM 4706 O O . LYS A 1 556 ? 51.505 0.923 -75.825 1.00 86.25 556 LYS A O 1
ATOM 4711 N N . GLN A 1 557 ? 50.218 -0.880 -75.424 1.00 84.81 557 GLN A N 1
ATOM 4712 C CA . GLN A 1 557 ? 50.752 -1.673 -76.527 1.00 84.81 557 GLN A CA 1
ATOM 4713 C C . GLN A 1 557 ? 50.322 -1.093 -77.881 1.00 84.81 557 GLN A C 1
ATOM 4715 O O . GLN A 1 557 ? 51.182 -0.860 -78.724 1.00 84.81 557 GLN A O 1
ATOM 4720 N N . ILE A 1 558 ? 49.037 -0.774 -78.055 1.00 86.44 558 ILE A N 1
ATOM 4721 C CA . ILE A 1 558 ? 48.507 -0.139 -79.272 1.00 86.44 558 ILE A CA 1
ATOM 4722 C C . ILE A 1 558 ? 49.190 1.208 -79.530 1.00 86.44 558 ILE A C 1
ATOM 4724 O O . ILE A 1 558 ? 49.567 1.491 -80.664 1.00 86.44 558 ILE A O 1
ATOM 4728 N N . ASP A 1 559 ? 49.402 2.031 -78.501 1.00 84.50 559 ASP A N 1
ATOM 4729 C CA . ASP A 1 559 ? 50.124 3.300 -78.638 1.00 84.50 559 ASP A CA 1
ATOM 4730 C C . ASP A 1 559 ? 51.576 3.077 -79.082 1.00 84.50 559 ASP A C 1
ATOM 4732 O O . ASP A 1 559 ? 52.072 3.786 -79.959 1.00 84.50 559 ASP A O 1
ATOM 4736 N N . SER A 1 560 ? 52.244 2.055 -78.541 1.00 85.75 560 SER A N 1
ATOM 4737 C CA . SER A 1 560 ? 53.605 1.683 -78.951 1.00 85.75 560 SER A CA 1
ATOM 4738 C C . SER A 1 560 ? 53.646 1.194 -80.406 1.00 85.75 560 SER A C 1
ATOM 4740 O O . SER A 1 560 ? 54.513 1.604 -81.178 1.00 85.75 560 SER A O 1
ATOM 4742 N N . GLU A 1 561 ? 52.681 0.366 -80.814 1.00 87.50 561 GLU A N 1
ATOM 4743 C CA . GLU A 1 561 ? 52.525 -0.107 -82.196 1.00 87.50 561 GLU A CA 1
ATOM 4744 C C . GLU A 1 561 ? 52.205 1.045 -83.158 1.00 87.50 561 GLU A C 1
ATOM 4746 O O . GLU A 1 561 ? 52.757 1.114 -84.258 1.00 87.50 561 GLU A O 1
ATOM 4751 N N . LYS A 1 562 ? 51.372 2.000 -82.737 1.00 87.25 562 LYS A N 1
ATOM 4752 C CA . LYS A 1 562 ? 51.052 3.207 -83.504 1.00 87.25 562 LYS A CA 1
ATOM 4753 C C . LYS A 1 562 ? 52.285 4.082 -83.715 1.00 87.25 562 LYS A C 1
ATOM 4755 O O . LYS A 1 562 ? 52.472 4.571 -84.828 1.00 87.25 562 LYS A O 1
ATOM 4760 N N . ILE A 1 563 ? 53.126 4.256 -82.693 1.00 87.62 563 ILE A N 1
ATOM 4761 C CA . ILE A 1 563 ? 54.405 4.975 -82.814 1.00 87.62 563 ILE A CA 1
ATOM 4762 C C . ILE A 1 563 ? 55.310 4.271 -83.834 1.00 87.62 563 ILE A C 1
ATOM 4764 O O . ILE A 1 563 ? 55.800 4.919 -84.757 1.00 87.62 563 ILE A O 1
ATOM 4768 N N . LEU A 1 564 ? 55.457 2.944 -83.745 1.00 85.94 564 LEU A N 1
ATOM 4769 C CA . LEU A 1 564 ? 56.249 2.164 -84.706 1.00 85.94 564 LEU A CA 1
ATOM 4770 C C . LEU A 1 564 ? 55.722 2.298 -86.145 1.00 85.94 564 LEU A C 1
ATOM 4772 O O . LEU A 1 564 ? 56.499 2.505 -87.080 1.00 85.94 564 LEU A O 1
ATOM 4776 N N . LEU A 1 565 ? 54.400 2.238 -86.335 1.00 85.56 565 LEU A N 1
ATOM 4777 C CA . LEU A 1 565 ? 53.768 2.437 -87.641 1.00 85.56 565 LEU A CA 1
ATOM 4778 C C . LEU A 1 565 ? 53.957 3.867 -88.166 1.00 85.56 565 LEU A C 1
ATOM 4780 O O . LEU A 1 565 ? 54.185 4.050 -89.361 1.00 85.56 565 LEU A O 1
ATOM 4784 N N . GLN A 1 566 ? 53.899 4.884 -87.303 1.00 84.50 566 GLN A N 1
ATOM 4785 C CA . GLN A 1 566 ? 54.176 6.274 -87.679 1.00 84.50 566 GLN A CA 1
ATOM 4786 C C . GLN A 1 566 ? 55.633 6.473 -88.106 1.00 84.50 566 GLN A C 1
ATOM 4788 O O . GLN A 1 566 ? 55.890 7.120 -89.124 1.00 84.50 566 GLN A O 1
ATOM 4793 N N . GLU A 1 567 ? 56.590 5.885 -87.390 1.00 86.44 567 GLU A N 1
ATOM 4794 C CA . GLU A 1 567 ? 58.002 5.898 -87.783 1.00 86.44 567 GLU A CA 1
ATOM 4795 C C . GLU A 1 567 ? 58.216 5.206 -89.135 1.00 86.44 567 GLU A C 1
ATOM 4797 O O . GLU A 1 567 ? 58.962 5.700 -89.987 1.00 86.44 567 GLU A O 1
ATOM 4802 N N . GLN A 1 568 ? 57.532 4.083 -89.369 1.00 84.75 568 GLN A N 1
ATOM 4803 C CA . GLN A 1 568 ? 57.597 3.364 -90.638 1.00 84.75 568 GLN A CA 1
ATOM 4804 C C . GLN A 1 568 ? 56.945 4.149 -91.782 1.00 84.75 568 GLN A C 1
ATOM 4806 O O . GLN A 1 568 ? 57.525 4.232 -92.865 1.00 84.75 568 GLN A O 1
ATOM 4811 N N . ASN A 1 569 ? 55.805 4.798 -91.542 1.00 82.81 569 ASN A N 1
ATOM 4812 C CA . ASN A 1 569 ? 55.185 5.695 -92.514 1.00 82.81 569 ASN A CA 1
ATOM 4813 C C . ASN A 1 569 ? 56.089 6.886 -92.831 1.00 82.81 569 ASN A C 1
ATOM 4815 O O . ASN A 1 569 ? 56.271 7.200 -93.999 1.00 82.81 569 ASN A O 1
ATOM 4819 N N . THR A 1 570 ? 56.754 7.470 -91.833 1.00 85.12 570 THR A N 1
ATOM 4820 C CA . THR A 1 570 ? 57.722 8.560 -92.046 1.00 85.12 570 THR A CA 1
ATOM 4821 C C . THR A 1 570 ? 58.908 8.092 -92.903 1.00 85.12 570 THR A C 1
ATOM 4823 O O . THR A 1 570 ? 59.349 8.795 -93.814 1.00 85.12 570 THR A O 1
ATOM 4826 N N . LYS A 1 571 ? 59.419 6.872 -92.675 1.00 86.06 571 LYS A N 1
ATOM 4827 C CA . LYS A 1 571 ? 60.448 6.255 -93.536 1.00 86.06 571 LYS A CA 1
ATOM 4828 C C . LYS A 1 571 ? 59.944 6.035 -94.965 1.00 86.06 571 LYS A C 1
ATOM 4830 O O . LYS A 1 571 ? 60.672 6.326 -95.918 1.00 86.06 571 LYS A O 1
ATOM 4835 N N . ASN A 1 572 ? 58.711 5.562 -95.120 1.00 85.25 572 ASN A N 1
ATOM 4836 C CA . ASN A 1 572 ? 58.090 5.357 -96.426 1.00 85.25 572 ASN A CA 1
ATOM 4837 C C . ASN A 1 572 ? 57.882 6.688 -97.157 1.00 85.25 572 ASN A C 1
ATOM 4839 O O . ASN A 1 572 ? 58.245 6.791 -98.322 1.00 85.25 572 ASN A O 1
ATOM 4843 N N . GLU A 1 573 ? 57.390 7.726 -96.482 1.00 85.50 573 GLU A N 1
ATOM 4844 C CA . GLU A 1 573 ? 57.244 9.080 -97.026 1.00 85.50 573 GLU A CA 1
ATOM 4845 C C . GLU A 1 573 ? 58.587 9.658 -97.475 1.00 85.50 573 GLU A C 1
ATOM 4847 O O . GLU A 1 573 ? 58.686 10.206 -98.573 1.00 85.50 573 GLU A O 1
ATOM 4852 N N . ASN A 1 574 ? 59.644 9.481 -96.678 1.00 85.38 574 ASN A N 1
ATOM 4853 C CA . ASN A 1 574 ? 60.997 9.884 -97.062 1.00 85.38 574 ASN A CA 1
ATOM 4854 C C . ASN A 1 574 ? 61.493 9.120 -98.300 1.00 85.38 574 ASN A C 1
ATOM 4856 O O . ASN A 1 574 ? 62.116 9.712 -99.182 1.00 85.38 574 ASN A O 1
ATOM 4860 N N . THR A 1 575 ? 61.173 7.828 -98.403 1.00 86.31 575 THR A N 1
ATOM 4861 C CA . THR A 1 575 ? 61.504 6.999 -99.574 1.00 86.31 575 THR A CA 1
ATOM 4862 C C . THR A 1 575 ? 60.724 7.445 -100.810 1.00 86.31 575 THR A C 1
ATOM 4864 O O . THR A 1 575 ? 61.309 7.618 -101.877 1.00 86.31 575 THR A O 1
ATOM 4867 N N . ILE A 1 576 ? 59.421 7.706 -100.672 1.00 84.19 576 ILE A N 1
ATOM 4868 C CA . ILE A 1 576 ? 58.571 8.238 -101.742 1.00 84.19 576 ILE A CA 1
ATOM 4869 C C . ILE A 1 576 ? 59.107 9.591 -102.206 1.00 84.19 576 ILE A C 1
ATOM 4871 O O . ILE A 1 576 ? 59.266 9.791 -103.405 1.00 84.19 576 ILE A O 1
ATOM 4875 N N . ARG A 1 577 ? 59.452 10.494 -101.282 1.00 85.31 577 ARG A N 1
ATOM 4876 C CA . ARG A 1 577 ? 60.028 11.807 -101.603 1.00 85.31 577 ARG A CA 1
ATOM 4877 C C . ARG A 1 577 ? 61.353 11.672 -102.358 1.00 85.31 577 ARG A C 1
ATOM 4879 O O . ARG A 1 577 ? 61.573 12.375 -103.339 1.00 85.31 577 ARG A O 1
ATOM 4886 N N . TYR A 1 578 ? 62.216 10.744 -101.945 1.00 86.25 578 TYR A N 1
ATOM 4887 C CA . TYR A 1 578 ? 63.457 10.438 -102.659 1.00 86.25 578 TYR A CA 1
ATOM 4888 C C . TYR A 1 578 ? 63.195 9.937 -104.090 1.00 86.25 578 TYR A C 1
ATOM 4890 O O . TYR A 1 578 ? 63.801 10.436 -105.040 1.00 86.25 578 TYR A O 1
ATOM 4898 N N . LEU A 1 579 ? 62.255 9.003 -104.263 1.00 86.50 579 LEU A N 1
ATOM 4899 C CA . LEU A 1 579 ? 61.874 8.475 -105.576 1.00 86.50 579 LEU A CA 1
ATOM 4900 C C . LEU A 1 579 ? 61.192 9.531 -106.459 1.00 86.50 579 LEU A C 1
ATOM 4902 O O . LEU A 1 579 ? 61.449 9.579 -107.659 1.00 86.50 579 LEU A O 1
ATOM 4906 N N . GLN A 1 580 ? 60.367 10.410 -105.886 1.00 79.75 580 GLN A N 1
ATOM 4907 C CA . GLN A 1 580 ? 59.756 11.540 -106.592 1.00 79.75 580 GLN A CA 1
ATOM 4908 C C . GLN A 1 580 ? 60.813 12.531 -107.086 1.00 79.75 580 GLN A C 1
ATOM 4910 O O . GLN A 1 580 ? 60.723 12.997 -108.222 1.00 79.75 580 GLN A O 1
ATOM 4915 N N . ASN A 1 581 ? 61.841 12.815 -106.281 1.00 82.19 581 ASN A N 1
ATOM 4916 C CA . ASN A 1 581 ? 62.958 13.662 -106.699 1.00 82.19 581 ASN A CA 1
ATOM 4917 C C . ASN A 1 581 ? 63.745 13.029 -107.855 1.00 82.19 581 ASN A C 1
ATOM 4919 O O . ASN A 1 581 ? 64.022 13.707 -108.841 1.00 82.19 581 ASN A O 1
ATOM 4923 N N . GLN A 1 582 ? 64.033 11.725 -107.776 1.00 85.62 582 GLN A N 1
ATOM 4924 C CA . GLN A 1 582 ? 64.646 10.965 -108.873 1.00 85.62 582 GLN A CA 1
ATOM 4925 C C . GLN A 1 582 ? 63.796 11.032 -110.150 1.00 85.62 582 GLN A C 1
ATOM 4927 O O . GLN A 1 582 ? 64.303 11.364 -111.217 1.00 85.62 582 GLN A O 1
ATOM 4932 N N . LEU A 1 583 ? 62.487 10.778 -110.049 1.00 80.69 583 LEU A N 1
ATOM 4933 C CA . LEU A 1 583 ? 61.571 10.835 -111.191 1.00 80.69 583 LEU A CA 1
ATOM 4934 C C . LEU A 1 583 ? 61.518 12.238 -111.810 1.00 80.69 583 LEU A C 1
ATOM 4936 O O . LEU A 1 583 ? 61.540 12.369 -113.031 1.00 80.69 583 LEU A O 1
ATOM 4940 N N . THR A 1 584 ? 61.486 13.279 -110.977 1.00 83.00 584 THR A N 1
ATOM 4941 C CA . THR A 1 584 ? 61.508 14.678 -111.425 1.00 83.00 584 THR A CA 1
ATOM 4942 C C . THR A 1 584 ? 62.806 14.984 -112.172 1.00 83.00 584 THR A C 1
ATOM 4944 O O . THR A 1 584 ? 62.773 15.610 -113.228 1.00 83.00 584 THR A O 1
ATOM 4947 N N . GLN A 1 585 ? 63.945 14.491 -111.681 1.00 77.38 585 GLN A N 1
ATOM 4948 C CA . GLN A 1 585 ? 65.234 14.628 -112.356 1.00 77.38 585 GLN A CA 1
ATOM 4949 C C . GLN A 1 585 ? 65.234 13.936 -113.730 1.00 77.38 585 GLN A C 1
ATOM 4951 O O . GLN A 1 585 ? 65.588 14.567 -114.724 1.00 77.38 585 GLN A O 1
ATOM 4956 N N . TYR A 1 586 ? 64.722 12.705 -113.822 1.00 76.81 586 TYR A N 1
ATOM 4957 C CA . TYR A 1 586 ? 64.550 12.016 -115.109 1.00 76.81 586 TYR A CA 1
ATOM 4958 C C . TYR A 1 586 ? 63.601 12.756 -116.062 1.00 76.81 586 TYR A C 1
ATOM 4960 O O . TYR A 1 586 ? 63.834 12.794 -117.269 1.00 76.81 586 TYR A O 1
ATOM 4968 N N . GLN A 1 587 ? 62.521 13.352 -115.550 1.00 75.44 587 GLN A N 1
ATOM 4969 C CA . GLN A 1 587 ? 61.598 14.155 -116.357 1.00 75.44 587 GLN A CA 1
ATOM 4970 C C . GLN A 1 587 ? 62.268 15.428 -116.891 1.00 75.44 587 GLN A C 1
ATOM 4972 O O . GLN A 1 587 ? 62.051 15.783 -118.051 1.00 75.44 587 GLN A O 1
ATOM 4977 N N . ILE A 1 588 ? 63.122 16.077 -116.092 1.00 75.31 588 ILE A N 1
ATOM 4978 C CA . ILE A 1 588 ? 63.940 17.216 -116.530 1.00 75.31 588 ILE A CA 1
ATOM 4979 C C . ILE A 1 588 ? 64.902 16.776 -117.642 1.00 75.31 588 ILE A C 1
ATOM 4981 O O . ILE A 1 588 ? 64.929 17.410 -118.697 1.00 75.31 588 ILE A O 1
ATOM 4985 N N . GLU A 1 589 ? 65.617 15.665 -117.469 1.00 73.38 589 GLU A N 1
ATOM 4986 C CA . GLU A 1 589 ? 66.537 15.126 -118.482 1.00 73.38 589 GLU A CA 1
ATOM 4987 C C . GLU A 1 589 ? 65.807 14.765 -119.793 1.00 73.38 589 GLU A C 1
ATOM 4989 O O . GLU A 1 589 ? 66.240 15.155 -120.879 1.00 73.38 589 GLU A O 1
ATOM 4994 N N . ASN A 1 590 ? 64.630 14.133 -119.716 1.00 70.06 590 ASN A N 1
ATOM 4995 C CA . ASN A 1 590 ? 63.799 13.853 -120.894 1.00 70.06 590 ASN A CA 1
ATOM 4996 C C . ASN A 1 590 ? 63.281 15.125 -121.580 1.00 70.06 590 ASN A C 1
ATOM 4998 O O . ASN A 1 590 ? 63.222 15.185 -122.810 1.00 70.06 590 ASN A O 1
ATOM 5002 N N . SER A 1 591 ? 62.927 16.158 -120.811 1.00 68.62 591 SER A N 1
ATOM 5003 C CA . SER A 1 591 ? 62.506 17.446 -121.374 1.00 68.62 591 SER A CA 1
ATOM 5004 C C . SER A 1 591 ? 63.655 18.162 -122.098 1.00 68.62 591 SER A C 1
ATOM 5006 O O . SER A 1 591 ? 63.437 18.769 -123.147 1.00 68.62 591 SER A O 1
ATOM 5008 N N . GLN A 1 592 ? 64.897 18.018 -121.621 1.00 68.38 592 GLN A N 1
ATOM 5009 C CA . GLN A 1 592 ? 66.094 18.532 -122.297 1.00 68.38 592 GLN A CA 1
ATOM 5010 C C . GLN A 1 592 ? 66.371 17.788 -123.616 1.00 68.38 592 GLN A C 1
ATOM 5012 O O . GLN A 1 592 ? 66.698 18.425 -124.618 1.00 68.38 592 GLN A O 1
ATOM 5017 N N . ILE A 1 593 ? 66.144 16.470 -123.659 1.00 64.56 593 ILE A N 1
ATOM 5018 C CA . ILE A 1 593 ? 66.259 15.655 -124.882 1.00 64.56 593 ILE A CA 1
ATOM 5019 C C . ILE A 1 593 ? 65.154 16.006 -125.897 1.00 64.56 593 ILE A C 1
ATOM 5021 O O . ILE A 1 593 ? 65.427 16.146 -127.090 1.00 64.56 593 ILE A O 1
ATOM 5025 N N . GLN A 1 594 ? 63.915 16.227 -125.445 1.00 58.03 594 GLN A N 1
ATOM 5026 C CA . GLN A 1 594 ? 62.815 16.653 -126.322 1.00 58.03 594 GLN A CA 1
ATOM 5027 C C . GLN A 1 594 ? 62.998 18.077 -126.875 1.00 58.03 594 GLN A C 1
ATOM 5029 O O . GLN A 1 594 ? 62.578 18.347 -128.001 1.00 58.03 594 GLN A O 1
ATOM 5034 N N . ASN A 1 595 ? 63.651 18.977 -126.134 1.00 56.19 595 ASN A N 1
ATOM 5035 C CA . ASN A 1 595 ? 63.937 20.337 -126.601 1.00 56.19 595 ASN A CA 1
ATOM 5036 C C . ASN A 1 595 ? 65.044 20.386 -127.672 1.00 56.19 595 ASN A C 1
ATOM 5038 O O . ASN A 1 595 ? 65.001 21.257 -128.538 1.00 56.19 595 ASN A O 1
ATOM 5042 N N . LEU A 1 596 ? 65.966 19.414 -127.700 1.00 57.12 596 LEU A N 1
ATOM 5043 C CA . LEU A 1 596 ? 66.931 19.257 -128.800 1.00 57.12 596 LEU A CA 1
ATOM 5044 C C . LEU A 1 596 ? 66.269 18.757 -130.100 1.00 57.12 596 LEU A C 1
ATOM 5046 O O . LEU A 1 596 ? 66.676 19.173 -131.179 1.00 57.12 596 LEU A O 1
ATOM 5050 N N . GLY A 1 597 ? 65.199 17.955 -130.015 1.00 58.59 597 GLY A N 1
ATOM 5051 C CA . GLY A 1 597 ? 64.423 17.511 -131.185 1.00 58.59 597 GLY A CA 1
ATOM 5052 C C . GLY A 1 597 ? 63.470 18.567 -131.772 1.00 58.59 597 GLY A C 1
ATOM 5053 O O . GLY A 1 597 ? 63.135 18.507 -132.954 1.00 58.59 597 GLY A O 1
ATOM 5054 N N . LYS A 1 598 ? 63.044 19.559 -130.974 1.00 53.22 598 LYS A N 1
ATOM 5055 C CA . LYS A 1 598 ? 62.134 20.636 -131.416 1.00 53.22 598 LYS A CA 1
ATOM 5056 C C . LYS A 1 598 ? 62.845 21.786 -132.141 1.00 53.22 598 LYS A C 1
ATOM 5058 O O . LYS A 1 598 ? 62.281 22.337 -133.083 1.00 53.22 598 LYS A O 1
ATOM 5063 N N . LEU A 1 599 ? 64.107 22.066 -131.808 1.00 55.22 599 LEU A N 1
ATOM 5064 C CA . LEU A 1 599 ? 64.922 23.092 -132.482 1.00 55.22 599 LEU A CA 1
ATOM 5065 C C . LEU A 1 599 ? 65.230 22.764 -133.959 1.00 55.22 599 LEU A C 1
ATOM 5067 O O . LEU A 1 599 ? 65.474 23.664 -134.762 1.00 55.22 599 LEU A O 1
ATOM 5071 N N . GLU A 1 600 ? 65.171 21.488 -134.343 1.00 53.72 600 GLU A N 1
ATOM 5072 C CA . GLU A 1 600 ? 65.412 21.025 -135.716 1.00 53.72 600 GLU A CA 1
ATOM 5073 C C . GLU A 1 600 ? 64.128 21.020 -136.576 1.00 53.72 600 GLU A C 1
ATOM 5075 O O . GLU A 1 600 ? 64.186 21.131 -137.801 1.00 53.72 600 GLU A O 1
ATOM 5080 N N . GLN A 1 601 ? 62.949 21.010 -135.939 1.00 54.94 601 GLN A N 1
ATOM 5081 C CA . GLN A 1 601 ? 61.639 21.106 -136.599 1.00 54.94 601 GLN A CA 1
ATOM 5082 C C . GLN A 1 601 ? 61.140 22.562 -136.735 1.00 54.94 601 GLN A C 1
ATOM 5084 O O . GLN A 1 601 ? 60.509 22.898 -137.741 1.00 54.94 601 GLN A O 1
ATOM 5089 N N . GLU A 1 602 ? 61.499 23.465 -135.812 1.00 53.06 602 GLU A N 1
ATOM 5090 C CA . GLU A 1 602 ? 61.112 24.892 -135.847 1.00 53.06 602 GLU A CA 1
ATOM 5091 C C . GLU A 1 602 ? 61.754 25.693 -137.000 1.00 53.06 602 GLU A C 1
ATOM 5093 O O . GLU A 1 602 ? 61.169 26.668 -137.477 1.00 53.06 602 GLU A O 1
ATOM 5098 N N . LYS A 1 603 ? 62.880 25.230 -137.564 1.00 56.19 603 LYS A N 1
ATOM 5099 C CA . LYS A 1 603 ? 63.486 25.805 -138.785 1.00 56.19 603 LYS A CA 1
ATOM 5100 C C . LYS A 1 603 ? 62.623 25.601 -140.042 1.00 56.19 603 LYS A C 1
ATOM 5102 O O . LYS A 1 603 ? 62.718 26.381 -140.986 1.00 56.19 603 LYS A O 1
ATOM 5107 N N . THR A 1 604 ? 61.776 24.572 -140.051 1.00 56.84 604 THR A N 1
ATOM 5108 C CA . THR A 1 604 ? 60.942 24.188 -141.206 1.00 56.84 604 THR A CA 1
ATOM 5109 C C . THR A 1 604 ? 59.531 24.788 -141.114 1.00 56.84 604 THR A C 1
ATOM 5111 O O . THR A 1 604 ? 58.899 25.054 -142.132 1.00 56.84 604 THR A O 1
ATOM 5114 N N . LEU A 1 605 ? 59.058 25.071 -139.895 1.00 55.06 605 LEU A N 1
ATOM 5115 C CA . LEU A 1 605 ? 57.742 25.663 -139.617 1.00 55.06 605 LEU A CA 1
ATOM 5116 C C . LEU A 1 605 ? 57.714 27.199 -139.734 1.00 55.06 605 LEU A C 1
ATOM 5118 O O . LEU A 1 605 ? 56.702 27.753 -140.160 1.00 55.06 605 LEU A O 1
ATOM 5122 N N . LEU A 1 606 ? 58.836 27.892 -139.493 1.00 58.81 606 LEU A N 1
ATOM 5123 C CA . LEU A 1 606 ? 58.949 29.351 -139.680 1.00 58.81 606 LEU A CA 1
ATOM 5124 C C . LEU A 1 606 ? 58.731 29.822 -141.136 1.00 58.81 606 LEU A C 1
ATOM 5126 O O . LEU A 1 606 ? 58.392 30.982 -141.354 1.00 58.81 606 LEU A O 1
ATOM 5130 N N . GLY A 1 607 ? 58.862 28.932 -142.128 1.00 57.56 607 GLY A N 1
ATOM 5131 C CA . GLY A 1 607 ? 58.530 29.219 -143.531 1.00 57.56 607 GLY A CA 1
ATOM 5132 C C . GLY A 1 607 ? 57.030 29.175 -143.858 1.00 57.56 607 GLY A C 1
ATOM 5133 O O . GLY A 1 607 ? 56.609 29.803 -144.823 1.00 57.56 607 GLY A O 1
ATOM 5134 N N . LEU A 1 608 ? 56.219 28.478 -143.052 1.00 57.53 608 LEU A N 1
ATOM 5135 C CA . LEU A 1 608 ? 54.776 28.286 -143.279 1.00 57.53 608 LEU A CA 1
ATOM 5136 C C . LEU A 1 608 ? 53.906 29.218 -142.408 1.00 57.53 608 LEU A C 1
ATOM 5138 O O . LEU A 1 608 ? 52.766 29.520 -142.760 1.00 57.53 608 LEU A O 1
ATOM 5142 N N . GLU A 1 609 ? 54.447 29.740 -141.303 1.00 54.75 609 GLU A N 1
ATOM 5143 C CA . GLU A 1 609 ? 53.726 30.629 -140.374 1.00 54.75 609 GLU A CA 1
ATOM 5144 C C . GLU A 1 609 ? 53.578 32.078 -140.905 1.00 54.75 609 GLU A C 1
ATOM 5146 O O . GLU A 1 609 ? 52.620 32.775 -140.565 1.00 54.75 609 GLU A O 1
ATOM 5151 N N . ILE A 1 610 ? 54.462 32.530 -141.807 1.00 62.75 610 ILE A N 1
ATOM 5152 C CA . ILE A 1 610 ? 54.390 33.868 -142.438 1.00 62.75 610 ILE A CA 1
ATOM 5153 C C . ILE A 1 610 ? 53.174 33.986 -143.379 1.00 62.75 610 ILE A C 1
ATOM 5155 O O . ILE A 1 610 ? 52.556 35.046 -143.486 1.00 62.75 610 ILE A O 1
ATOM 5159 N N . GLU A 1 611 ? 52.777 32.889 -144.022 1.00 57.31 611 GLU A N 1
ATOM 5160 C CA . GLU A 1 611 ? 51.654 32.850 -144.968 1.00 57.31 611 GLU A CA 1
ATOM 5161 C C . GLU A 1 611 ? 50.290 32.767 -144.253 1.00 57.31 611 GLU A C 1
ATOM 5163 O O . GLU A 1 611 ? 49.272 33.259 -144.744 1.00 57.31 611 GLU A O 1
ATOM 5168 N N . ARG A 1 612 ? 50.273 32.224 -143.029 1.00 61.16 612 ARG A N 1
ATOM 5169 C CA . ARG A 1 612 ? 49.061 32.061 -142.213 1.00 61.16 612 ARG A CA 1
ATOM 5170 C C . ARG A 1 612 ? 48.699 33.321 -141.416 1.00 61.16 612 ARG A C 1
ATOM 5172 O O . ARG A 1 612 ? 47.515 33.635 -141.272 1.00 61.16 612 ARG A O 1
ATOM 5179 N N . LEU A 1 613 ? 49.696 34.086 -140.958 1.00 62.47 613 LEU A N 1
ATOM 5180 C CA . LEU A 1 613 ? 49.494 35.320 -140.181 1.00 62.47 613 LEU A CA 1
ATOM 5181 C C . LEU A 1 613 ? 48.902 36.483 -141.004 1.00 62.47 613 LEU A C 1
ATOM 5183 O O . LEU A 1 613 ? 48.195 37.319 -140.442 1.00 62.47 613 LEU A O 1
ATOM 5187 N N . ASN A 1 614 ? 49.073 36.495 -142.332 1.00 60.94 614 ASN A N 1
ATOM 5188 C CA . ASN A 1 614 ? 48.454 37.497 -143.215 1.00 60.94 614 ASN A CA 1
ATOM 5189 C C . ASN A 1 614 ? 46.933 37.322 -143.393 1.00 60.94 614 ASN A C 1
ATOM 5191 O O . ASN A 1 614 ? 46.232 38.296 -143.666 1.00 60.94 614 ASN A O 1
ATOM 5195 N N . ASN A 1 615 ? 46.400 36.111 -143.199 1.00 57.12 615 ASN A N 1
ATOM 5196 C CA . ASN A 1 615 ? 44.974 35.828 -143.404 1.00 57.12 615 ASN A CA 1
ATOM 5197 C C . ASN A 1 615 ? 44.137 35.968 -142.119 1.00 57.12 615 ASN A C 1
ATOM 5199 O O . ASN A 1 615 ? 42.961 36.310 -142.189 1.00 57.12 615 ASN A O 1
ATOM 5203 N N . ILE A 1 616 ? 44.741 35.812 -140.935 1.00 60.06 616 ILE A N 1
ATOM 5204 C CA . ILE A 1 616 ? 44.030 35.884 -139.642 1.00 60.06 616 ILE A CA 1
ATOM 5205 C C . ILE A 1 616 ? 43.904 37.330 -139.118 1.00 60.06 616 ILE A C 1
ATOM 5207 O O . ILE A 1 616 ? 42.949 37.653 -138.406 1.00 60.06 616 ILE A O 1
ATOM 5211 N N . LEU A 1 617 ? 44.799 38.241 -139.523 1.00 58.81 617 LEU A N 1
ATOM 5212 C CA . LEU A 1 617 ? 44.730 39.663 -139.148 1.00 58.81 617 LEU A CA 1
ATOM 5213 C C . LEU A 1 617 ? 43.508 40.389 -139.752 1.00 58.81 617 LEU A C 1
ATOM 5215 O O . LEU A 1 617 ? 43.100 41.437 -139.257 1.00 58.81 617 LEU A O 1
ATOM 5219 N N . LYS A 1 618 ? 42.902 39.815 -140.800 1.00 59.81 618 LYS A N 1
ATOM 5220 C CA . LYS A 1 618 ? 41.779 40.392 -141.552 1.00 59.81 618 LYS A CA 1
ATOM 5221 C C . LYS A 1 618 ? 40.399 40.033 -140.979 1.00 59.81 618 LYS A C 1
ATOM 5223 O O . LYS A 1 618 ? 39.435 40.738 -141.251 1.00 59.81 618 LYS A O 1
ATOM 5228 N N . GLU A 1 619 ? 40.305 38.985 -140.156 1.00 56.06 619 GLU A N 1
ATOM 5229 C CA . GLU A 1 619 ? 39.028 38.482 -139.613 1.00 56.06 619 GLU A CA 1
ATOM 5230 C C . GLU A 1 619 ? 38.820 38.806 -138.123 1.00 56.06 619 GLU A C 1
ATOM 5232 O O . GLU A 1 619 ? 37.682 38.946 -137.676 1.00 56.06 619 GLU A O 1
ATOM 5237 N N . LYS A 1 620 ? 39.891 39.019 -137.341 1.00 55.25 620 LYS A N 1
ATOM 5238 C CA . LYS A 1 620 ? 39.779 39.318 -135.897 1.00 55.25 620 LYS A CA 1
ATOM 5239 C C . LYS A 1 620 ? 39.466 40.780 -135.544 1.00 55.25 620 LYS A C 1
ATOM 5241 O O . LYS A 1 620 ? 39.120 41.048 -134.397 1.00 55.25 620 LYS A O 1
ATOM 5246 N N . LEU A 1 621 ? 39.506 41.704 -136.506 1.00 55.88 621 LEU A N 1
ATOM 5247 C CA . LEU A 1 621 ? 39.115 43.109 -136.303 1.00 55.88 621 LEU A CA 1
ATOM 5248 C C . LEU A 1 621 ? 37.590 43.303 -136.158 1.00 55.88 621 LEU A C 1
ATOM 5250 O O . LEU A 1 621 ? 37.173 44.254 -135.511 1.00 55.88 621 LEU A O 1
ATOM 5254 N N . ASN A 1 622 ? 36.762 42.367 -136.641 1.00 48.88 622 ASN A N 1
ATOM 5255 C CA . ASN A 1 622 ? 35.294 42.462 -136.554 1.00 48.88 622 ASN A CA 1
ATOM 5256 C C . ASN A 1 622 ? 34.683 41.759 -135.320 1.00 48.88 622 ASN A C 1
ATOM 5258 O O . ASN A 1 622 ? 33.477 41.844 -135.100 1.00 48.88 622 ASN A O 1
ATOM 5262 N N . LEU A 1 623 ? 35.494 41.072 -134.499 1.00 51.12 623 LEU A N 1
ATOM 5263 C CA . LEU A 1 623 ? 35.037 40.324 -133.313 1.00 51.12 623 LEU A CA 1
ATOM 5264 C C . LEU A 1 623 ? 35.136 41.125 -131.996 1.00 51.12 623 LEU A C 1
ATOM 5266 O O . LEU A 1 623 ? 34.717 40.633 -130.954 1.00 51.12 623 LEU A O 1
ATOM 5270 N N . ILE A 1 624 ? 35.680 42.346 -132.011 1.00 53.94 624 ILE A N 1
ATOM 5271 C CA . ILE A 1 624 ? 35.943 43.117 -130.779 1.00 53.94 624 ILE A CA 1
ATOM 5272 C C . ILE A 1 624 ? 34.848 44.168 -130.484 1.00 53.94 624 ILE A C 1
ATOM 5274 O O . ILE A 1 624 ? 34.709 44.589 -129.340 1.00 53.94 624 ILE A O 1
ATOM 5278 N N . GLU A 1 625 ? 33.976 44.507 -131.442 1.00 47.66 625 GLU A N 1
ATOM 5279 C CA . GLU A 1 625 ? 32.928 45.534 -131.252 1.00 47.66 625 GLU A CA 1
ATOM 5280 C C . GLU A 1 625 ? 31.576 45.028 -130.705 1.00 47.66 625 GLU A C 1
ATOM 5282 O O . GLU A 1 625 ? 30.753 45.846 -130.309 1.00 47.66 625 GLU A O 1
ATOM 5287 N N . ASN A 1 626 ? 31.322 43.714 -130.606 1.00 46.25 626 ASN A N 1
ATOM 5288 C CA . ASN A 1 626 ? 29.974 43.203 -130.269 1.00 46.25 626 ASN A CA 1
ATOM 5289 C C . ASN A 1 626 ? 29.840 42.442 -128.937 1.00 46.25 626 ASN A C 1
ATOM 5291 O O . ASN A 1 626 ? 28.745 42.011 -128.587 1.00 46.25 626 ASN A O 1
ATOM 5295 N N . GLN A 1 627 ? 30.912 42.294 -128.152 1.00 48.56 627 GLN A N 1
ATOM 5296 C CA . GLN A 1 627 ? 30.876 41.548 -126.877 1.00 48.56 627 GLN A CA 1
ATOM 5297 C C . GLN A 1 627 ? 30.901 42.439 -125.620 1.00 48.56 627 GLN A C 1
ATOM 5299 O O . GLN A 1 627 ? 31.079 41.947 -124.509 1.00 48.56 627 GLN A O 1
ATOM 5304 N N . GLN A 1 628 ? 30.635 43.742 -125.777 1.00 45.97 628 GLN A N 1
ATOM 5305 C CA . GLN A 1 628 ? 30.338 44.664 -124.668 1.00 45.97 628 GLN A CA 1
ATOM 5306 C C . GLN A 1 628 ? 28.836 44.753 -124.321 1.00 45.97 628 GLN A C 1
ATOM 5308 O O . GLN A 1 628 ? 28.470 45.426 -123.360 1.00 45.97 628 GLN A O 1
ATOM 5313 N N . GLN A 1 629 ? 27.954 44.037 -125.029 1.00 44.47 629 GLN A N 1
ATOM 5314 C CA . GLN A 1 629 ? 26.531 43.954 -124.690 1.00 44.47 629 GLN A CA 1
ATOM 5315 C C . GLN A 1 629 ? 26.197 42.732 -123.837 1.00 44.47 629 GLN A C 1
ATOM 5317 O O . GLN A 1 629 ? 25.792 41.683 -124.318 1.00 44.47 629 GLN A O 1
ATOM 5322 N N . ASN A 1 630 ? 26.158 42.975 -122.535 1.00 36.00 630 ASN A N 1
ATOM 5323 C CA . ASN A 1 630 ? 25.190 42.315 -121.670 1.00 36.00 630 ASN A CA 1
ATOM 5324 C C . ASN A 1 630 ? 25.606 40.966 -121.088 1.00 36.00 630 ASN A C 1
ATOM 5326 O O . ASN A 1 630 ? 24.831 40.019 -121.000 1.00 36.00 630 ASN A O 1
ATOM 5330 N N . ILE A 1 631 ? 26.693 41.090 -120.330 1.00 48.50 631 ILE A N 1
ATOM 5331 C CA . ILE A 1 631 ? 26.823 40.761 -118.890 1.00 48.50 631 ILE A CA 1
ATOM 5332 C C . ILE A 1 631 ? 25.577 41.160 -118.014 1.00 48.50 631 ILE A C 1
ATOM 5334 O O . ILE A 1 631 ? 25.600 41.070 -116.796 1.00 48.50 631 ILE A O 1
ATOM 5338 N N . TYR A 1 632 ? 24.430 41.507 -118.615 1.00 43.62 632 TYR A N 1
ATOM 5339 C CA . TYR A 1 632 ? 23.165 41.962 -118.024 1.00 43.62 632 TYR A CA 1
ATOM 5340 C C . TYR A 1 632 ? 22.151 40.822 -117.786 1.00 43.62 632 TYR A C 1
ATOM 5342 O O . TYR A 1 632 ? 21.039 41.070 -117.335 1.00 43.62 632 TYR A O 1
ATOM 5350 N N . GLN A 1 633 ? 22.482 39.568 -118.116 1.00 42.44 633 GLN A N 1
ATOM 5351 C CA . GLN A 1 633 ? 21.503 38.465 -118.127 1.00 42.44 633 GLN A CA 1
ATOM 5352 C C . GLN A 1 633 ? 21.621 37.458 -116.974 1.00 42.44 633 GLN A C 1
ATOM 5354 O O . GLN A 1 633 ? 20.871 36.487 -116.938 1.00 42.44 633 GLN A O 1
ATOM 5359 N N . LEU A 1 634 ? 22.512 37.671 -116.000 1.00 46.06 634 LEU A N 1
ATOM 5360 C CA . LEU A 1 634 ? 22.682 36.724 -114.885 1.00 46.06 634 LEU A CA 1
ATOM 5361 C C . LEU A 1 634 ? 22.158 37.227 -113.528 1.00 46.06 634 LEU A C 1
ATOM 5363 O O . LEU A 1 634 ? 22.073 36.442 -112.588 1.00 46.06 634 LEU A O 1
ATOM 5367 N N . GLU A 1 635 ? 21.663 38.468 -113.443 1.00 44.00 635 GLU A N 1
ATOM 5368 C CA . GLU A 1 635 ? 20.893 38.961 -112.282 1.00 44.00 635 GLU A CA 1
ATOM 5369 C C . GLU A 1 635 ? 19.389 38.603 -112.349 1.00 44.00 635 GLU A C 1
ATOM 5371 O O . GLU A 1 635 ? 18.620 38.901 -111.436 1.00 44.00 635 GLU A O 1
ATOM 5376 N N . THR A 1 636 ? 18.959 37.870 -113.384 1.00 45.47 636 THR A N 1
ATOM 5377 C CA . THR A 1 636 ? 17.547 37.556 -113.683 1.00 45.47 636 THR A CA 1
ATOM 5378 C C . THR A 1 636 ? 17.118 36.120 -113.345 1.00 45.47 636 THR A C 1
ATOM 5380 O O . THR A 1 636 ? 16.096 35.657 -113.837 1.00 45.47 636 THR A O 1
ATOM 5383 N N . TYR A 1 637 ? 17.849 35.398 -112.487 1.00 45.97 637 TYR A N 1
ATOM 5384 C CA . TYR A 1 637 ? 17.445 34.050 -112.031 1.00 45.97 637 TYR A CA 1
ATOM 5385 C C . TYR A 1 637 ? 16.961 33.990 -110.575 1.00 45.97 637 TYR A C 1
ATOM 5387 O O . TYR A 1 637 ? 16.467 32.962 -110.118 1.00 45.97 637 TYR A O 1
ATOM 5395 N N . ARG A 1 638 ? 17.017 35.113 -109.847 1.00 44.56 638 ARG A N 1
ATOM 5396 C CA . ARG A 1 638 ? 16.555 35.207 -108.450 1.00 44.56 638 ARG A CA 1
ATOM 5397 C C . ARG A 1 638 ? 15.106 35.708 -108.308 1.00 44.56 638 ARG A C 1
ATOM 5399 O O . ARG A 1 638 ? 14.558 35.671 -107.213 1.00 44.56 638 ARG A O 1
ATOM 5406 N N . TYR A 1 639 ? 14.470 36.101 -109.419 1.00 44.50 639 TYR A N 1
ATOM 5407 C CA . TYR A 1 639 ? 13.069 36.555 -109.496 1.00 44.50 639 TYR A CA 1
ATOM 5408 C C . TYR A 1 639 ? 12.091 35.469 -110.012 1.00 44.50 639 TYR A C 1
ATOM 5410 O O . TYR A 1 639 ? 10.882 35.667 -110.002 1.00 44.50 639 TYR A O 1
ATOM 5418 N N . GLN A 1 640 ? 12.585 34.287 -110.409 1.00 47.12 640 GLN A N 1
ATOM 5419 C CA . GLN A 1 640 ? 11.797 33.241 -111.094 1.00 47.12 640 GLN A CA 1
ATOM 5420 C C . GLN A 1 640 ? 11.252 32.113 -110.189 1.00 47.12 640 GLN A C 1
ATOM 5422 O O . GLN A 1 640 ? 10.696 31.132 -110.684 1.00 47.12 640 GLN A O 1
ATOM 5427 N N . CYS A 1 641 ? 11.333 32.254 -108.861 1.00 47.06 641 CYS A N 1
ATOM 5428 C CA . CYS A 1 641 ? 10.666 31.333 -107.924 1.00 47.06 641 CYS A CA 1
ATOM 5429 C C . CYS A 1 641 ? 9.338 31.874 -107.354 1.00 47.06 641 CYS A C 1
ATOM 5431 O O . CYS A 1 641 ? 8.624 31.121 -106.701 1.00 47.06 641 CYS A O 1
ATOM 5433 N N . GLY A 1 642 ? 8.967 33.130 -107.644 1.00 48.53 642 GLY A N 1
ATOM 5434 C CA . GLY A 1 642 ? 7.664 33.717 -107.282 1.00 48.53 642 GLY A CA 1
ATOM 5435 C C . GLY A 1 642 ? 6.565 33.552 -108.345 1.00 48.53 642 GLY A C 1
ATOM 5436 O O . GLY A 1 642 ? 5.384 33.630 -108.024 1.00 48.53 642 GLY A O 1
ATOM 5437 N N . GLU A 1 643 ? 6.921 33.252 -109.599 1.00 45.03 643 GLU A N 1
ATOM 5438 C CA . GLU A 1 643 ? 5.969 33.116 -110.721 1.00 45.03 643 GLU A CA 1
ATOM 5439 C C . GLU A 1 643 ? 5.359 31.710 -110.876 1.00 45.03 643 GLU A C 1
ATOM 5441 O O . GLU A 1 643 ? 4.441 31.511 -111.671 1.00 45.03 643 GLU A O 1
ATOM 5446 N N . LYS A 1 644 ? 5.819 30.717 -110.102 1.00 51.59 644 LYS A N 1
ATOM 5447 C CA . LYS A 1 644 ? 5.294 29.341 -110.178 1.00 51.59 644 LYS A CA 1
ATOM 5448 C C . LYS A 1 644 ? 4.023 29.102 -109.353 1.00 51.59 644 LYS A C 1
ATOM 5450 O O . LYS A 1 644 ? 3.368 28.095 -109.582 1.00 51.59 644 LYS A O 1
ATOM 5455 N N . GLN A 1 645 ? 3.630 30.033 -108.478 1.00 48.75 645 GLN A N 1
ATOM 5456 C CA . GLN A 1 645 ? 2.370 29.948 -107.723 1.00 48.75 645 GLN A CA 1
ATOM 5457 C C . GLN A 1 645 ? 1.200 30.644 -108.448 1.00 48.75 645 GLN A C 1
ATOM 5459 O O . GLN A 1 645 ? 0.076 30.165 -108.392 1.00 48.75 645 GLN A O 1
ATOM 5464 N N . ILE A 1 646 ? 1.467 31.695 -109.234 1.00 55.16 646 ILE A N 1
ATOM 5465 C CA . ILE A 1 646 ? 0.446 32.397 -110.040 1.00 55.16 646 ILE A CA 1
ATOM 5466 C C . ILE A 1 646 ? 0.053 31.586 -111.294 1.00 55.16 646 ILE A C 1
ATOM 5468 O O . ILE A 1 646 ? -1.096 31.629 -111.728 1.00 55.16 646 ILE A O 1
ATOM 5472 N N . LYS A 1 647 ? 0.966 30.760 -111.829 1.00 52.47 647 LYS A N 1
ATOM 5473 C CA . LYS A 1 647 ? 0.685 29.836 -112.946 1.00 52.47 647 LYS A CA 1
ATOM 5474 C C . LYS A 1 647 ? -0.195 28.638 -112.565 1.00 52.47 647 LYS A C 1
ATOM 5476 O O . LYS A 1 647 ? -0.899 28.124 -113.426 1.00 52.47 647 LYS A O 1
ATOM 5481 N N . ILE A 1 648 ? -0.203 28.225 -111.296 1.00 54.91 648 ILE A N 1
ATOM 5482 C CA . ILE A 1 648 ? -1.079 27.147 -110.802 1.00 54.91 648 ILE A CA 1
ATOM 5483 C C . ILE A 1 648 ? -2.528 27.653 -110.667 1.00 54.91 648 ILE A C 1
ATOM 5485 O O . ILE A 1 648 ? -3.459 26.953 -111.062 1.00 54.91 648 ILE A O 1
ATOM 5489 N N . ASP A 1 649 ? -2.717 28.907 -110.246 1.00 51.66 649 ASP A N 1
ATOM 5490 C CA . ASP A 1 649 ? -4.044 29.533 -110.130 1.00 51.66 649 ASP A CA 1
ATOM 5491 C C . ASP A 1 649 ? -4.633 29.975 -111.492 1.00 51.66 649 ASP A C 1
ATOM 5493 O O . ASP A 1 649 ? -5.855 30.026 -111.656 1.00 51.66 649 ASP A O 1
ATOM 5497 N N . GLN A 1 650 ? -3.791 30.241 -112.502 1.00 55.22 650 GLN A N 1
ATOM 5498 C CA . GLN A 1 650 ? -4.221 30.484 -113.891 1.00 55.22 650 GLN A CA 1
ATOM 5499 C C . GLN A 1 650 ? -4.584 29.188 -114.638 1.00 55.22 650 GLN A C 1
ATOM 5501 O O . GLN A 1 650 ? -5.613 29.155 -115.312 1.00 55.22 650 GLN A O 1
ATOM 5506 N N . MET A 1 651 ? -3.842 28.092 -114.432 1.00 54.84 651 MET A N 1
ATOM 5507 C CA . MET A 1 651 ? -4.184 26.776 -114.997 1.00 54.84 651 MET A CA 1
ATOM 5508 C C . MET A 1 651 ? -5.511 26.218 -114.449 1.00 54.84 651 MET A C 1
ATOM 5510 O O . MET A 1 651 ? -6.242 25.550 -115.178 1.00 54.84 651 MET A O 1
ATOM 5514 N N . GLY A 1 652 ? -5.873 26.533 -113.197 1.00 58.75 652 GLY A N 1
ATOM 5515 C CA . GLY A 1 652 ? -7.180 26.180 -112.624 1.00 58.75 652 GLY A CA 1
ATOM 5516 C C . GLY A 1 652 ? -8.365 26.918 -113.268 1.00 58.75 652 GLY A C 1
ATOM 5517 O O . GLY A 1 652 ? -9.440 26.337 -113.432 1.00 58.75 652 GLY A O 1
ATOM 5518 N N . LYS A 1 653 ? -8.178 28.174 -113.700 1.00 58.88 653 LYS A N 1
ATOM 5519 C CA . LYS A 1 653 ? -9.203 28.933 -114.443 1.00 58.88 653 LYS A CA 1
ATOM 5520 C C . LYS A 1 653 ? -9.345 28.458 -115.891 1.00 58.88 653 LYS A C 1
ATOM 5522 O O . LYS A 1 653 ? -10.471 28.257 -116.341 1.00 58.88 653 LYS A O 1
ATOM 5527 N N . GLU A 1 654 ? -8.238 28.174 -116.573 1.00 59.03 654 GLU A N 1
ATOM 5528 C CA . GLU A 1 654 ? -8.238 27.685 -117.962 1.00 59.03 654 GLU A CA 1
ATOM 5529 C C . GLU A 1 654 ? -8.843 26.273 -118.098 1.00 59.03 654 GLU A C 1
ATOM 5531 O O . GLU A 1 654 ? -9.564 26.006 -119.057 1.00 59.03 654 GLU A O 1
ATOM 5536 N N . LEU A 1 655 ? -8.666 25.388 -117.105 1.00 55.72 655 LEU A N 1
ATOM 5537 C CA . LEU A 1 655 ? -9.327 24.070 -117.053 1.00 55.72 655 LEU A CA 1
ATOM 5538 C C . LEU A 1 655 ? -10.850 24.162 -116.854 1.00 55.72 655 LEU A C 1
ATOM 5540 O O . LEU A 1 655 ? -11.598 23.325 -117.363 1.00 55.72 655 LEU A O 1
ATOM 5544 N N . THR A 1 656 ? -11.322 25.199 -116.156 1.00 59.84 656 THR A N 1
ATOM 5545 C CA . THR A 1 656 ? -12.758 25.429 -115.940 1.00 59.84 656 THR A CA 1
ATOM 5546 C C . THR A 1 656 ? -13.416 26.011 -117.200 1.00 59.84 656 THR A C 1
ATOM 5548 O O . THR A 1 656 ? -14.520 25.609 -117.565 1.00 59.84 656 THR A O 1
ATOM 5551 N N . GLU A 1 657 ? -12.713 26.883 -117.930 1.00 60.41 657 GLU A N 1
ATOM 5552 C CA . GLU A 1 657 ? -13.161 27.436 -119.218 1.00 60.41 657 GLU A CA 1
ATOM 5553 C C . GLU A 1 657 ? -13.098 26.399 -120.361 1.00 60.41 657 GLU A C 1
ATOM 5555 O O . GLU A 1 657 ? -14.017 26.336 -121.181 1.00 60.41 657 GLU A O 1
ATOM 5560 N N . LEU A 1 658 ? -12.103 25.499 -120.367 1.00 58.94 658 LEU A N 1
ATOM 5561 C CA . LEU A 1 658 ? -12.030 24.355 -12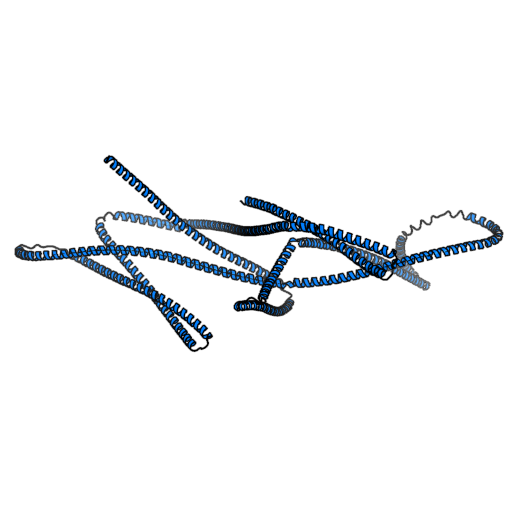1.291 1.00 58.94 658 LEU A CA 1
ATOM 5562 C C . LEU A 1 658 ? -13.149 23.332 -121.054 1.00 58.94 658 LEU A C 1
ATOM 5564 O O . LEU A 1 658 ? -13.706 22.817 -122.021 1.00 58.94 658 LEU A O 1
ATOM 5568 N N . SER A 1 659 ? -13.538 23.078 -119.798 1.00 54.47 659 SER A N 1
ATOM 5569 C CA . SER A 1 659 ? -14.682 22.211 -119.472 1.00 54.47 659 SER A CA 1
ATOM 5570 C C . SER A 1 659 ? -16.016 22.790 -119.965 1.00 54.47 659 SER A C 1
ATOM 5572 O O . SER A 1 659 ? -16.901 22.037 -120.380 1.00 54.47 659 SER A O 1
ATOM 5574 N N . ILE A 1 660 ? -16.170 24.118 -119.949 1.00 60.97 660 ILE A N 1
ATOM 5575 C CA . ILE A 1 660 ? -17.360 24.806 -120.474 1.00 60.97 660 ILE A CA 1
ATOM 5576 C C . ILE A 1 660 ? -17.351 24.771 -122.015 1.00 60.97 660 ILE A C 1
ATOM 5578 O O . ILE A 1 660 ? -18.353 24.394 -122.620 1.00 60.97 660 ILE A O 1
ATOM 5582 N N . ALA A 1 661 ? -16.203 25.013 -122.659 1.00 58.25 661 ALA A N 1
ATOM 5583 C CA . ALA A 1 661 ? -16.057 24.932 -124.118 1.00 58.25 661 ALA A CA 1
ATOM 5584 C C . ALA A 1 661 ? -16.258 23.508 -124.686 1.00 58.25 661 ALA A C 1
ATOM 5586 O O . ALA A 1 661 ? -16.848 23.348 -125.756 1.00 58.25 661 ALA A O 1
ATOM 5587 N N . TYR A 1 662 ? -15.830 22.462 -123.966 1.00 55.28 662 TYR A N 1
ATOM 5588 C CA . TYR A 1 662 ? -16.046 21.063 -124.369 1.00 55.28 662 TYR A CA 1
ATOM 5589 C C . TYR A 1 662 ? -17.525 20.653 -124.285 1.00 55.28 662 TYR A C 1
ATOM 5591 O O . TYR A 1 662 ? -17.997 19.849 -125.090 1.00 55.28 662 TYR A O 1
ATOM 5599 N N . THR A 1 663 ? -18.276 21.242 -123.349 1.00 58.31 663 THR A N 1
ATOM 5600 C CA . THR A 1 663 ? -19.720 21.006 -123.196 1.00 58.31 663 THR A CA 1
ATOM 5601 C C . THR A 1 663 ? -20.521 21.722 -124.298 1.00 58.31 663 THR A C 1
ATOM 5603 O O . THR A 1 663 ? -21.477 21.158 -124.834 1.00 58.31 663 THR A O 1
ATOM 5606 N N . GLU A 1 664 ? -20.077 22.908 -124.731 1.00 58.44 664 GLU A N 1
ATOM 5607 C CA . GLU A 1 664 ? -20.672 23.658 -125.850 1.00 58.44 664 GLU A CA 1
ATOM 5608 C C . GLU A 1 664 ? -20.372 23.016 -127.227 1.00 58.44 664 GLU A C 1
ATOM 5610 O O . GLU A 1 664 ? -21.235 22.994 -128.107 1.00 58.44 664 GLU A O 1
ATOM 5615 N N . LEU A 1 665 ? -19.182 22.425 -127.416 1.00 54.88 665 LEU A N 1
ATOM 5616 C CA . LEU A 1 665 ? -18.796 21.729 -128.656 1.00 54.88 665 LEU A CA 1
ATOM 5617 C C . LEU A 1 665 ? -19.541 20.401 -128.860 1.00 54.88 665 LEU A C 1
ATOM 5619 O O . LEU A 1 665 ? -19.905 20.075 -129.992 1.00 54.88 665 LEU A O 1
ATOM 5623 N N . ILE A 1 666 ? -19.843 19.669 -127.782 1.00 56.69 666 ILE A N 1
ATOM 5624 C CA . ILE A 1 666 ? -20.697 18.471 -127.850 1.00 56.69 666 ILE A CA 1
ATOM 5625 C C . ILE A 1 666 ? -22.120 18.866 -128.274 1.00 56.69 666 ILE A C 1
ATOM 5627 O O . ILE A 1 666 ? -22.682 18.242 -129.174 1.00 56.69 666 ILE A O 1
ATOM 5631 N N . ARG A 1 667 ? -22.645 19.982 -127.748 1.00 54.84 667 ARG A N 1
ATOM 5632 C CA . ARG A 1 667 ? -23.972 20.513 -128.100 1.00 54.84 667 ARG A CA 1
ATOM 5633 C C . ARG A 1 667 ? -24.075 21.005 -129.556 1.00 54.84 667 ARG A C 1
ATOM 5635 O O . ARG A 1 667 ? -25.139 20.881 -130.157 1.00 54.84 667 ARG A O 1
ATOM 5642 N N . ILE A 1 668 ? -22.993 21.529 -130.144 1.00 56.62 668 ILE A N 1
ATOM 5643 C CA . ILE A 1 668 ? -22.945 21.940 -131.566 1.00 56.62 668 ILE A CA 1
ATOM 5644 C C . ILE A 1 668 ? -22.769 20.725 -132.499 1.00 56.62 668 ILE A C 1
ATOM 5646 O O . ILE A 1 668 ? -23.332 20.708 -133.595 1.00 56.62 668 ILE A O 1
ATOM 5650 N N . SER A 1 669 ? -22.071 19.672 -132.057 1.00 52.41 669 SER A N 1
ATOM 5651 C CA . SER A 1 669 ? -21.890 18.438 -132.842 1.00 52.41 669 SER A CA 1
ATOM 5652 C C . SER A 1 669 ? -23.168 17.592 -132.990 1.00 52.41 669 SER A C 1
ATOM 5654 O O . SER A 1 669 ? -23.275 16.802 -133.926 1.00 52.41 669 SER A O 1
ATOM 5656 N N . GLU A 1 670 ? -24.169 17.800 -132.126 1.00 52.88 670 GLU A N 1
ATOM 5657 C CA . GLU A 1 670 ? -25.464 17.099 -132.160 1.00 52.88 670 GLU A CA 1
ATOM 5658 C C . GLU A 1 670 ? -26.531 17.780 -133.049 1.00 52.88 670 GLU A C 1
ATOM 5660 O O . GLU A 1 670 ? -27.620 17.232 -133.217 1.00 52.88 670 GLU A O 1
ATOM 5665 N N . GLN A 1 671 ? -26.241 18.934 -133.676 1.00 53.72 671 GLN A N 1
ATOM 5666 C CA . GLN A 1 671 ? -27.212 19.670 -134.512 1.00 53.72 671 GLN A CA 1
ATOM 5667 C C . GLN A 1 671 ? -26.854 19.844 -135.998 1.00 53.72 671 GLN A C 1
ATOM 5669 O O . GLN A 1 671 ? -27.638 20.458 -136.723 1.00 53.72 671 GLN A O 1
ATOM 5674 N N . GLN A 1 672 ? -25.755 19.281 -136.512 1.00 44.09 672 GLN A N 1
ATOM 5675 C CA . GLN A 1 672 ? -25.467 19.340 -137.953 1.00 44.09 672 GLN A CA 1
ATOM 5676 C C . GLN A 1 672 ? -25.155 17.967 -138.551 1.00 44.09 672 GLN A C 1
ATOM 5678 O O . GLN A 1 672 ? -24.108 17.359 -138.361 1.00 44.09 672 GLN A O 1
ATOM 5683 N N . SER A 1 673 ? -26.152 17.498 -139.293 1.00 46.75 673 SER A N 1
ATOM 5684 C CA . SER A 1 673 ? -26.185 16.320 -140.138 1.00 46.75 673 SER A CA 1
ATOM 5685 C C . SER A 1 673 ? -25.192 16.393 -141.300 1.00 46.75 673 SER A C 1
ATOM 5687 O O . SER A 1 673 ? -25.239 17.337 -142.088 1.00 46.75 673 SER A O 1
ATOM 5689 N N . GLY A 1 674 ? -24.445 15.306 -141.495 1.00 50.00 674 GLY A N 1
ATOM 5690 C CA . GLY A 1 674 ? -24.008 14.860 -142.817 1.00 50.00 674 GLY A CA 1
ATOM 5691 C C . GLY A 1 674 ? -22.500 14.879 -143.052 1.00 50.00 674 GLY A C 1
ATOM 5692 O O . GLY A 1 674 ? -21.918 15.938 -143.236 1.00 50.00 674 GLY A O 1
ATOM 5693 N N . VAL A 1 675 ? -21.951 13.668 -143.225 1.00 48.56 675 VAL A N 1
ATOM 5694 C CA . VAL A 1 675 ? -20.669 13.304 -143.870 1.00 48.56 675 VAL A CA 1
ATOM 5695 C C . VAL A 1 675 ? -19.512 12.908 -142.922 1.00 48.56 675 VAL A C 1
ATOM 5697 O O . VAL A 1 675 ? -18.965 13.707 -142.177 1.00 48.56 675 VAL A O 1
ATOM 5700 N N . SER A 1 676 ? -19.137 11.622 -143.038 1.00 52.56 676 SER A N 1
ATOM 5701 C CA . SER A 1 676 ? -17.927 10.910 -142.568 1.00 52.56 676 SER A CA 1
ATOM 5702 C C . SER A 1 676 ? -17.594 10.935 -141.065 1.00 52.56 676 SER A C 1
ATOM 5704 O O . SER A 1 676 ? -16.643 11.563 -140.609 1.00 52.56 676 SER A O 1
ATOM 5706 N N . GLN A 1 677 ? -18.369 10.165 -140.295 1.00 53.44 677 GLN A N 1
ATOM 5707 C CA . GLN A 1 677 ? -18.402 10.158 -138.826 1.00 53.44 677 GLN A CA 1
ATOM 5708 C C . GLN A 1 677 ? -17.492 9.134 -138.106 1.00 53.44 677 GLN A C 1
ATOM 5710 O O . GLN A 1 677 ? -17.598 9.026 -136.888 1.00 53.44 677 GLN A O 1
ATOM 5715 N N . ASN A 1 678 ? -16.605 8.386 -138.777 1.00 54.19 678 ASN A N 1
ATOM 5716 C CA . ASN A 1 678 ? -15.850 7.313 -138.094 1.00 54.19 678 ASN A CA 1
ATOM 5717 C C . ASN A 1 678 ? -14.435 7.719 -137.634 1.00 54.19 678 ASN A C 1
ATOM 5719 O O . ASN A 1 678 ? -14.057 7.424 -136.502 1.00 54.19 678 ASN A O 1
ATOM 5723 N N . ASP A 1 679 ? -13.688 8.484 -138.434 1.00 54.94 679 ASP A N 1
ATOM 5724 C CA . ASP A 1 679 ? -12.286 8.803 -138.107 1.00 54.94 679 ASP A CA 1
ATOM 5725 C C . ASP A 1 679 ? -12.153 9.950 -137.088 1.00 54.94 679 ASP A C 1
ATOM 5727 O O . ASP A 1 679 ? -11.277 9.935 -136.221 1.00 54.94 679 ASP A O 1
ATOM 5731 N N . HIS A 1 680 ? -13.081 10.912 -137.100 1.00 57.97 680 HIS A N 1
ATOM 5732 C CA . HIS A 1 680 ? -13.123 11.979 -136.093 1.00 57.97 680 HIS A CA 1
ATOM 5733 C C . HIS A 1 680 ? -13.617 11.486 -134.726 1.00 57.97 680 HIS A C 1
ATOM 5735 O O . HIS A 1 680 ? -13.156 11.974 -133.694 1.00 57.97 680 HIS A O 1
ATOM 5741 N N . LEU A 1 681 ? -14.491 10.473 -134.694 1.00 60.50 681 LEU A N 1
ATOM 5742 C CA . LEU A 1 681 ? -14.953 9.867 -133.445 1.00 60.50 681 LEU A CA 1
ATOM 5743 C C . LEU A 1 681 ? -13.840 9.046 -132.775 1.00 60.50 681 LEU A C 1
ATOM 5745 O O . LEU A 1 681 ? -13.730 9.054 -131.548 1.00 60.50 681 LEU A O 1
ATOM 5749 N N . GLU A 1 682 ? -12.986 8.372 -133.553 1.00 62.06 682 GLU A N 1
ATOM 5750 C CA . GLU A 1 682 ? -11.796 7.704 -133.012 1.00 62.06 682 GLU A CA 1
ATOM 5751 C C . GLU A 1 682 ? -10.745 8.694 -132.501 1.00 62.06 682 GLU A C 1
ATOM 5753 O O . GLU A 1 682 ? -10.197 8.477 -131.419 1.00 62.06 682 GLU A O 1
ATOM 5758 N N . ALA A 1 683 ? -10.496 9.797 -133.214 1.00 64.81 683 ALA A N 1
ATOM 5759 C CA . ALA A 1 683 ? -9.558 10.827 -132.765 1.00 64.81 683 ALA A CA 1
ATOM 5760 C C . ALA A 1 683 ? -10.009 11.484 -131.447 1.00 64.81 683 ALA A C 1
ATOM 5762 O O . ALA A 1 683 ? -9.208 11.632 -130.524 1.00 64.81 683 ALA A O 1
ATOM 5763 N N . ILE A 1 684 ? -11.306 11.785 -131.309 1.00 66.38 684 ILE A N 1
ATOM 5764 C CA . ILE A 1 684 ? -11.879 12.329 -130.067 1.00 66.38 684 ILE A CA 1
ATOM 5765 C C . ILE A 1 684 ? -11.828 11.293 -128.935 1.00 66.38 684 ILE A C 1
ATOM 5767 O O . ILE A 1 684 ? -11.511 11.644 -127.801 1.00 66.38 684 ILE A O 1
ATOM 5771 N N . LYS A 1 685 ? -12.069 10.003 -129.214 1.00 69.56 685 LYS A N 1
ATOM 5772 C CA . LYS A 1 685 ? -11.930 8.935 -128.205 1.00 69.56 685 LYS A CA 1
ATOM 5773 C C . LYS A 1 685 ? -10.483 8.744 -127.742 1.00 69.56 685 LYS A C 1
ATOM 5775 O O . LYS A 1 685 ? -10.277 8.468 -126.562 1.00 69.56 685 LYS A O 1
ATOM 5780 N N . ARG A 1 686 ? -9.492 8.897 -128.630 1.00 69.81 686 ARG A N 1
ATOM 5781 C CA . ARG A 1 686 ? -8.063 8.833 -128.267 1.00 69.81 686 ARG A CA 1
ATOM 5782 C C . ARG A 1 686 ? -7.643 10.037 -127.429 1.00 69.81 686 ARG A C 1
ATOM 5784 O O . ARG A 1 686 ? -7.109 9.826 -126.348 1.00 69.81 686 ARG A O 1
ATOM 5791 N N . LEU A 1 687 ? -7.994 11.254 -127.849 1.00 73.31 687 LEU A N 1
ATOM 5792 C CA . LEU A 1 687 ? -7.728 12.474 -127.076 1.00 73.31 687 LEU A CA 1
ATOM 5793 C C . LEU A 1 687 ? -8.413 12.453 -125.706 1.00 73.31 687 LEU A C 1
ATOM 5795 O O . LEU A 1 687 ? -7.804 12.808 -124.703 1.00 73.31 687 LEU A O 1
ATOM 5799 N N . LYS A 1 688 ? -9.659 11.968 -125.629 1.00 73.50 688 LYS A N 1
ATOM 5800 C CA . LYS A 1 688 ? -10.360 11.805 -124.351 1.00 73.50 688 LYS A CA 1
ATOM 5801 C C . LYS A 1 688 ? -9.640 10.818 -123.431 1.00 73.50 688 LYS A C 1
ATOM 5803 O O . LYS A 1 688 ? -9.515 11.087 -122.244 1.00 73.50 688 LYS A O 1
ATOM 5808 N N . LYS A 1 689 ? -9.137 9.705 -123.972 1.00 74.69 689 LYS A N 1
ATOM 5809 C CA . LYS A 1 689 ? -8.405 8.697 -123.196 1.00 74.69 689 LYS A CA 1
ATOM 5810 C C . LYS A 1 689 ? -7.030 9.194 -122.738 1.00 74.69 689 LYS A C 1
ATOM 5812 O O . LYS A 1 689 ? -6.624 8.883 -121.626 1.00 74.69 689 LYS A O 1
ATOM 5817 N N . GLU A 1 690 ? -6.327 9.964 -123.566 1.00 73.62 690 GLU A N 1
ATOM 5818 C CA . GLU A 1 690 ? -5.055 10.596 -123.190 1.00 73.62 690 GLU A CA 1
ATOM 5819 C C . GLU A 1 690 ? -5.260 11.636 -122.086 1.00 73.62 690 GLU A C 1
ATOM 5821 O O . GLU A 1 690 ? -4.572 11.574 -121.071 1.00 73.62 690 GLU A O 1
ATOM 5826 N N . HIS A 1 691 ? -6.274 12.497 -122.203 1.00 73.94 691 HIS A N 1
ATOM 5827 C CA . HIS A 1 691 ? -6.613 13.441 -121.137 1.00 73.94 691 HIS A CA 1
ATOM 5828 C C . HIS A 1 691 ? -7.134 12.756 -119.870 1.00 73.94 691 HIS A C 1
ATOM 5830 O O . HIS A 1 691 ? -6.829 13.215 -118.776 1.00 73.94 691 HIS A O 1
ATOM 5836 N N . GLU A 1 692 ? -7.873 11.646 -119.969 1.00 73.94 692 GLU A N 1
ATOM 5837 C CA . GLU A 1 692 ? -8.257 10.849 -118.795 1.00 73.94 692 GLU A CA 1
ATOM 5838 C C . GLU A 1 692 ? -7.025 10.279 -118.078 1.00 73.94 692 GLU A C 1
ATOM 5840 O O . GLU A 1 692 ? -6.975 10.318 -116.853 1.00 73.94 692 GLU A O 1
ATOM 5845 N N . ILE A 1 693 ? -6.010 9.812 -118.815 1.00 74.44 693 ILE A N 1
ATOM 5846 C CA . ILE A 1 693 ? -4.744 9.343 -118.229 1.00 74.44 693 ILE A CA 1
ATOM 5847 C C . ILE A 1 693 ? -3.987 10.503 -117.574 1.00 74.44 693 ILE A C 1
ATOM 5849 O O . ILE A 1 693 ? -3.513 10.356 -116.451 1.00 74.44 693 ILE A O 1
ATOM 5853 N N . GLU A 1 694 ? -3.904 11.656 -118.236 1.00 75.19 694 GLU A N 1
ATOM 5854 C CA . GLU A 1 694 ? -3.205 12.840 -117.725 1.00 75.19 694 GLU A CA 1
ATOM 5855 C C . GLU A 1 694 ? -3.886 13.408 -116.467 1.00 75.19 694 GLU A C 1
ATOM 5857 O O . GLU A 1 694 ? -3.222 13.737 -115.485 1.00 75.19 694 GLU A O 1
ATOM 5862 N N . ILE A 1 695 ? -5.224 13.434 -116.444 1.00 72.94 695 ILE A N 1
ATOM 5863 C CA . ILE A 1 695 ? -6.020 13.816 -115.271 1.00 72.94 695 ILE A CA 1
ATOM 5864 C C . ILE A 1 695 ? -5.798 12.831 -114.123 1.00 72.94 695 ILE A C 1
ATOM 5866 O O . ILE A 1 695 ? -5.664 13.254 -112.973 1.00 72.94 695 ILE A O 1
ATOM 5870 N N . GLU A 1 696 ? -5.748 11.529 -114.403 1.00 74.00 696 GLU A N 1
ATOM 5871 C CA . GLU A 1 696 ? -5.556 10.523 -113.360 1.00 74.00 696 GLU A CA 1
ATOM 5872 C C . GLU A 1 696 ? -4.125 10.538 -112.800 1.00 74.00 696 GLU A C 1
ATOM 5874 O O . GLU A 1 696 ? -3.929 10.317 -111.603 1.00 74.00 696 GLU A O 1
ATOM 5879 N N . ASP A 1 697 ? -3.129 10.878 -113.621 1.00 75.12 697 ASP A N 1
ATOM 5880 C CA . ASP A 1 697 ? -1.745 11.049 -113.177 1.00 75.12 697 ASP A CA 1
ATOM 5881 C C . ASP A 1 697 ? -1.569 12.339 -112.355 1.00 75.12 697 ASP A C 1
ATOM 5883 O O . ASP A 1 697 ? -0.922 12.327 -111.305 1.00 75.12 697 ASP A O 1
ATOM 5887 N N . ILE A 1 698 ? -2.243 13.433 -112.736 1.00 74.81 698 ILE A N 1
ATOM 5888 C CA . ILE A 1 698 ? -2.293 14.669 -111.937 1.00 74.81 698 ILE A CA 1
ATOM 5889 C C . ILE A 1 698 ? -3.004 14.430 -110.599 1.00 74.81 698 ILE A C 1
ATOM 5891 O O . ILE A 1 698 ? -2.494 14.861 -109.563 1.00 74.81 698 ILE A O 1
ATOM 5895 N N . LYS A 1 699 ? -4.134 13.707 -110.577 1.00 74.81 699 LYS A N 1
ATOM 5896 C CA . LYS A 1 699 ? -4.803 13.321 -109.322 1.00 74.81 699 LYS A CA 1
ATOM 5897 C C . LYS A 1 699 ? -3.881 12.501 -108.432 1.00 74.81 699 LYS A C 1
ATOM 5899 O O . LYS A 1 699 ? -3.749 12.829 -107.259 1.00 74.81 699 LYS A O 1
ATOM 5904 N N . ARG A 1 700 ? -3.176 11.506 -108.984 1.00 74.62 700 ARG A N 1
ATOM 5905 C CA . ARG A 1 700 ? -2.185 10.733 -108.219 1.00 74.62 700 ARG A CA 1
ATOM 5906 C C . ARG A 1 700 ? -1.089 11.625 -107.654 1.00 74.62 700 ARG A C 1
ATOM 5908 O O . ARG A 1 700 ? -0.747 11.477 -106.486 1.00 74.62 700 ARG A O 1
ATOM 5915 N N . GLN A 1 701 ? -0.551 12.564 -108.427 1.00 77.12 701 GLN A N 1
ATOM 5916 C CA . GLN A 1 701 ? 0.484 13.480 -107.937 1.00 77.12 701 GLN A CA 1
ATOM 5917 C C . GLN A 1 701 ? -0.036 14.423 -106.839 1.00 77.12 701 GLN A C 1
ATOM 5919 O O . GLN A 1 701 ? 0.684 14.675 -105.870 1.00 77.12 701 GLN A O 1
ATOM 5924 N N . ILE A 1 702 ? -1.278 14.906 -106.954 1.00 74.56 702 ILE A N 1
ATOM 5925 C CA . ILE A 1 702 ? -1.937 15.720 -105.924 1.00 74.56 702 ILE A CA 1
ATOM 5926 C C . ILE A 1 702 ? -2.188 14.888 -104.666 1.00 74.56 702 ILE A C 1
ATOM 5928 O O . ILE A 1 702 ? -1.801 15.325 -103.589 1.00 74.56 702 ILE A O 1
ATOM 5932 N N . ASP A 1 703 ? -2.739 13.681 -104.788 1.00 74.81 703 ASP A N 1
ATOM 5933 C CA . ASP A 1 703 ? -2.996 12.787 -103.655 1.00 74.81 703 ASP A CA 1
ATOM 5934 C C . ASP A 1 703 ? -1.697 12.377 -102.957 1.00 74.81 703 ASP A C 1
ATOM 5936 O O . ASP A 1 703 ? -1.647 12.306 -101.730 1.00 74.81 703 ASP A O 1
ATOM 5940 N N . THR A 1 704 ? -0.619 12.152 -103.713 1.00 75.44 704 THR A N 1
ATOM 5941 C CA . THR A 1 704 ? 0.689 11.811 -103.135 1.00 75.44 704 THR A CA 1
ATOM 5942 C C . THR A 1 704 ? 1.251 13.001 -102.359 1.00 75.44 704 THR A C 1
ATOM 5944 O O . THR A 1 704 ? 1.603 12.852 -101.192 1.00 75.44 704 THR A O 1
ATOM 5947 N N . LYS A 1 705 ? 1.249 14.208 -102.942 1.00 77.69 705 LYS A N 1
ATOM 5948 C CA . LYS A 1 705 ? 1.741 15.415 -102.256 1.00 77.69 705 LYS A CA 1
ATOM 5949 C C . LYS A 1 705 ? 0.861 15.840 -101.082 1.00 77.69 705 LYS A C 1
ATOM 5951 O O . LYS A 1 705 ? 1.384 16.281 -100.064 1.00 77.69 705 LYS A O 1
ATOM 5956 N N . PHE A 1 706 ? -0.457 15.696 -101.201 1.00 75.81 706 PHE A N 1
ATOM 5957 C CA . PHE A 1 706 ? -1.396 15.983 -100.121 1.00 75.81 706 PHE A CA 1
ATOM 5958 C C . PHE A 1 706 ? -1.218 14.994 -98.965 1.00 75.81 706 PHE A C 1
ATOM 5960 O O . PHE A 1 706 ? -1.174 15.417 -97.815 1.00 75.81 706 PHE A O 1
ATOM 5967 N N . ASN A 1 707 ? -1.028 13.700 -99.249 1.00 72.12 707 ASN A N 1
ATOM 5968 C CA . ASN A 1 707 ? -0.750 12.703 -98.214 1.00 72.12 707 ASN A CA 1
ATOM 5969 C C . ASN A 1 707 ? 0.632 12.881 -97.572 1.00 72.12 707 ASN A C 1
ATOM 5971 O O . ASN A 1 707 ? 0.750 12.706 -96.362 1.00 72.12 707 ASN A O 1
ATOM 5975 N N . GLU A 1 708 ? 1.663 13.257 -98.334 1.00 76.50 708 GLU A N 1
ATOM 5976 C CA . GLU A 1 708 ? 2.990 13.581 -97.789 1.00 76.50 708 GLU A CA 1
ATOM 5977 C C . GLU A 1 708 ? 2.943 14.804 -96.862 1.00 76.50 708 GLU A C 1
ATOM 5979 O O . GLU A 1 708 ? 3.541 14.790 -95.783 1.00 76.50 708 GLU A O 1
ATOM 5984 N N . GLU A 1 709 ? 2.198 15.846 -97.236 1.00 73.06 709 GLU A N 1
ATOM 5985 C CA . GLU A 1 709 ? 2.051 17.052 -96.419 1.00 73.06 709 GLU A CA 1
ATOM 5986 C C . GLU A 1 709 ? 1.152 16.811 -95.196 1.00 73.06 709 GLU A C 1
ATOM 5988 O O . GLU A 1 709 ? 1.475 17.249 -94.091 1.00 73.06 709 GLU A O 1
ATOM 5993 N N . LEU A 1 710 ? 0.079 16.027 -95.342 1.00 73.44 710 LEU A N 1
ATOM 5994 C CA . LEU A 1 710 ? -0.759 15.591 -94.223 1.00 73.44 710 LEU A CA 1
ATOM 5995 C C . LEU A 1 710 ? 0.040 14.721 -93.237 1.00 73.44 710 LEU A C 1
ATOM 5997 O O . LEU A 1 710 ? -0.067 14.911 -92.028 1.00 73.44 710 LEU A O 1
ATOM 6001 N N . GLN A 1 711 ? 0.894 13.817 -93.730 1.00 72.94 711 GLN A N 1
ATOM 6002 C CA . GLN A 1 711 ? 1.818 13.030 -92.904 1.00 72.94 711 GLN A CA 1
ATOM 6003 C C . GLN A 1 711 ? 2.830 13.917 -92.170 1.00 72.94 711 GLN A C 1
ATOM 6005 O O . GLN A 1 711 ? 3.065 13.704 -90.978 1.00 72.94 711 GLN A O 1
ATOM 6010 N N . ARG A 1 712 ? 3.393 14.937 -92.833 1.00 78.12 712 ARG A N 1
ATOM 6011 C CA . ARG A 1 712 ? 4.284 15.911 -92.182 1.00 78.12 712 ARG A CA 1
ATOM 6012 C C . ARG A 1 712 ? 3.574 16.691 -91.084 1.00 78.12 712 ARG A C 1
ATOM 6014 O O . ARG A 1 712 ? 4.131 16.816 -89.997 1.00 78.12 712 ARG A O 1
ATOM 6021 N N . GLN A 1 713 ? 2.353 17.167 -91.324 1.00 73.88 713 GLN A N 1
ATOM 6022 C CA . GLN A 1 713 ? 1.590 17.895 -90.305 1.00 73.88 713 GLN A CA 1
ATOM 6023 C C . GLN A 1 713 ? 1.174 16.993 -89.138 1.00 73.88 713 GLN A C 1
ATOM 6025 O O . GLN A 1 713 ? 1.275 17.412 -87.986 1.00 73.88 713 GLN A O 1
ATOM 6030 N N . ILE A 1 714 ? 0.797 15.736 -89.396 1.00 75.00 714 ILE A N 1
ATOM 6031 C CA . ILE A 1 714 ? 0.530 14.752 -88.337 1.00 75.00 714 ILE A CA 1
ATOM 6032 C C . ILE A 1 714 ? 1.798 14.483 -87.515 1.00 75.00 714 ILE A C 1
ATOM 6034 O O . ILE A 1 714 ? 1.723 14.468 -86.288 1.00 75.00 714 ILE A O 1
ATOM 6038 N N . GLN A 1 715 ? 2.968 14.328 -88.145 1.00 72.88 715 GLN A N 1
ATOM 6039 C CA . GLN A 1 715 ? 4.230 14.169 -87.412 1.00 72.88 715 GLN A CA 1
ATOM 6040 C C . GLN A 1 715 ? 4.599 15.412 -86.596 1.00 72.88 715 GLN A C 1
ATOM 6042 O O . GLN A 1 715 ? 5.058 15.268 -85.463 1.00 72.88 715 GLN A O 1
ATOM 6047 N N . LEU A 1 716 ? 4.356 16.616 -87.122 1.00 74.50 716 LEU A N 1
ATOM 6048 C CA . LEU A 1 716 ? 4.606 17.858 -86.391 1.00 74.50 716 LEU A CA 1
ATOM 6049 C C . LEU A 1 716 ? 3.711 17.945 -85.145 1.00 74.50 716 LEU A C 1
ATOM 6051 O O . LEU A 1 716 ? 4.219 18.132 -84.041 1.00 74.50 716 LEU A O 1
ATOM 6055 N N . ILE A 1 717 ? 2.408 17.685 -85.299 1.00 70.00 717 ILE A N 1
ATOM 6056 C CA . ILE A 1 717 ? 1.430 17.697 -84.199 1.00 70.00 717 ILE A CA 1
ATOM 6057 C C . ILE A 1 717 ? 1.746 16.610 -83.163 1.00 70.00 717 ILE A C 1
ATOM 6059 O O . ILE A 1 717 ? 1.657 16.865 -81.962 1.00 70.00 717 ILE A O 1
ATOM 6063 N N . LEU A 1 718 ? 2.154 15.410 -83.588 1.00 69.19 718 LEU A N 1
ATOM 6064 C CA . LEU A 1 718 ? 2.573 14.350 -82.666 1.00 69.19 718 LEU A CA 1
ATOM 6065 C C . LEU A 1 718 ? 3.855 14.730 -81.910 1.00 69.19 718 LEU A C 1
ATOM 6067 O O . LEU A 1 718 ? 3.934 14.498 -80.703 1.00 69.19 718 LEU A O 1
ATOM 6071 N N . SER A 1 719 ? 4.821 15.377 -82.571 1.00 72.19 719 SER A N 1
ATOM 6072 C CA . SER A 1 719 ? 6.052 15.853 -81.924 1.00 72.19 719 SER A CA 1
ATOM 6073 C C . SER A 1 719 ? 5.796 16.984 -80.915 1.00 72.19 719 SER A C 1
ATOM 6075 O O . SER A 1 719 ? 6.406 17.012 -79.843 1.00 72.19 719 SER A O 1
ATOM 6077 N N . GLU A 1 720 ? 4.832 17.866 -81.194 1.00 69.31 720 GLU A N 1
ATOM 6078 C CA . GLU A 1 720 ? 4.398 18.922 -80.274 1.00 69.31 720 GLU A CA 1
ATOM 6079 C C . GLU A 1 720 ? 3.574 18.363 -79.105 1.00 69.31 720 GLU A C 1
ATOM 6081 O O . GLU A 1 720 ? 3.778 18.756 -77.957 1.00 69.31 720 GLU A O 1
ATOM 6086 N N . GLN A 1 721 ? 2.699 17.381 -79.339 1.00 65.94 721 GLN A N 1
ATOM 6087 C CA . GLN A 1 721 ? 1.985 16.703 -78.252 1.00 65.94 721 GLN A CA 1
ATOM 6088 C C . GLN A 1 721 ? 2.932 15.909 -77.343 1.00 65.94 721 GLN A C 1
ATOM 6090 O O . GLN A 1 721 ? 2.724 15.866 -76.127 1.00 65.94 721 GLN A O 1
ATOM 6095 N N . GLU A 1 722 ? 3.985 15.301 -77.893 1.00 69.38 722 GLU A N 1
ATOM 6096 C CA . GLU A 1 722 ? 5.022 14.654 -77.092 1.00 69.38 722 GLU A CA 1
ATOM 6097 C C . GLU A 1 722 ? 5.867 15.655 -76.301 1.00 69.38 722 GLU A C 1
ATOM 6099 O O . GLU A 1 722 ? 6.188 15.377 -75.144 1.00 69.38 722 GLU A O 1
ATOM 6104 N N . SER A 1 723 ? 6.201 16.822 -76.862 1.00 68.38 723 SER A N 1
ATOM 6105 C CA . SER A 1 723 ? 6.959 17.849 -76.135 1.00 68.38 723 SER A CA 1
ATOM 6106 C C . SER A 1 723 ? 6.141 18.452 -74.983 1.00 68.38 723 SER A C 1
ATOM 6108 O O . SER A 1 723 ? 6.663 18.616 -73.876 1.00 68.38 723 SER A O 1
ATOM 6110 N N . VAL A 1 724 ? 4.834 18.660 -75.181 1.00 67.00 724 VAL A N 1
ATOM 6111 C CA . VAL A 1 724 ? 3.903 19.116 -74.135 1.00 67.00 724 VAL A CA 1
ATOM 6112 C C . VAL A 1 724 ? 3.696 18.040 -73.062 1.00 67.00 724 VAL A C 1
ATOM 6114 O O . VAL A 1 724 ? 3.756 18.358 -71.872 1.00 67.00 724 VAL A O 1
ATOM 6117 N N . LYS A 1 725 ? 3.559 16.759 -73.439 1.00 67.50 725 LYS A N 1
ATOM 6118 C CA . LYS A 1 725 ? 3.502 15.642 -72.473 1.00 67.50 725 LYS A CA 1
ATOM 6119 C C . LYS A 1 725 ? 4.799 15.495 -71.676 1.00 67.50 725 LYS A C 1
ATOM 6121 O O . LYS A 1 725 ? 4.739 15.268 -70.469 1.00 67.50 725 LYS A O 1
ATOM 6126 N N . ARG A 1 726 ? 5.970 15.663 -72.305 1.00 66.25 726 ARG A N 1
ATOM 6127 C CA . ARG A 1 726 ? 7.271 15.664 -71.607 1.00 66.25 726 ARG A CA 1
ATOM 6128 C C . ARG A 1 726 ? 7.395 16.863 -70.661 1.00 66.25 726 ARG A C 1
ATOM 6130 O O . ARG A 1 726 ? 7.877 16.692 -69.547 1.00 66.25 726 ARG A O 1
ATOM 6137 N N . SER A 1 727 ? 6.892 18.038 -71.047 1.00 64.56 727 SER A N 1
ATOM 6138 C CA . SER A 1 727 ? 6.869 19.237 -70.196 1.00 64.56 727 SER A CA 1
ATOM 6139 C C . SER A 1 727 ? 5.940 19.094 -68.981 1.00 64.56 727 SER A C 1
ATOM 6141 O O . SER A 1 727 ? 6.336 19.443 -67.870 1.00 64.56 727 SER A O 1
ATOM 6143 N N . GLN A 1 728 ? 4.735 18.536 -69.149 1.00 63.72 728 GLN A N 1
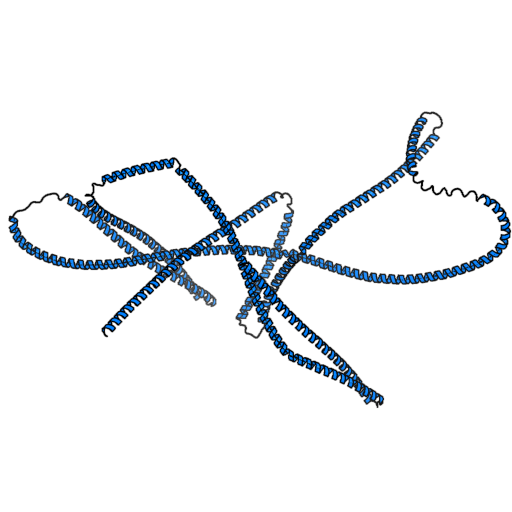ATOM 6144 C CA . GLN A 1 728 ? 3.811 18.283 -68.034 1.00 63.72 728 GLN A CA 1
ATOM 6145 C C . GLN A 1 728 ? 4.343 17.205 -67.084 1.00 63.72 728 GLN A C 1
ATOM 6147 O O . GLN A 1 728 ? 4.357 17.421 -65.875 1.00 63.72 728 GLN A O 1
ATOM 6152 N N . LYS A 1 729 ? 4.888 16.107 -67.622 1.00 65.00 729 LYS A N 1
ATOM 6153 C CA . LYS A 1 729 ? 5.496 15.042 -66.812 1.00 65.00 729 LYS A CA 1
ATOM 6154 C C . LYS A 1 729 ? 6.761 15.512 -66.080 1.00 65.00 729 LYS A C 1
ATOM 6156 O O . LYS A 1 729 ? 7.010 15.086 -64.961 1.00 65.00 729 LYS A O 1
ATOM 6161 N N . SER A 1 730 ? 7.529 16.435 -66.668 1.00 67.38 730 SER A N 1
ATOM 6162 C CA . SER A 1 730 ? 8.669 17.080 -66.000 1.00 67.38 730 SER A CA 1
ATOM 6163 C C . SER A 1 730 ? 8.232 17.954 -64.822 1.00 67.38 730 SER A C 1
ATOM 6165 O O . SER A 1 730 ? 8.898 17.937 -63.795 1.00 67.38 730 SER A O 1
ATOM 6167 N N . LYS A 1 731 ? 7.117 18.690 -64.941 1.00 66.25 731 LYS A N 1
ATOM 6168 C CA . LYS A 1 731 ? 6.586 19.529 -63.851 1.00 66.25 731 LYS A CA 1
ATOM 6169 C C . LYS A 1 731 ? 5.960 18.705 -62.723 1.00 66.25 731 LYS A C 1
ATOM 6171 O O . LYS A 1 731 ? 6.099 19.067 -61.559 1.00 66.25 731 LYS A O 1
ATOM 6176 N N . GLU A 1 732 ? 5.305 17.590 -63.047 1.00 65.94 732 GLU A N 1
ATOM 6177 C CA . GLU A 1 732 ? 4.822 16.632 -62.041 1.00 65.94 732 GLU A CA 1
ATOM 6178 C C . GLU A 1 732 ? 5.987 15.940 -61.323 1.00 65.94 732 GLU A C 1
ATOM 6180 O O . GLU A 1 732 ? 5.986 15.867 -60.096 1.00 65.94 732 GLU A O 1
ATOM 6185 N N . ASN A 1 733 ? 7.026 15.517 -62.052 1.00 67.31 733 ASN A N 1
ATOM 6186 C CA . ASN A 1 733 ? 8.231 14.951 -61.443 1.00 67.31 733 ASN A CA 1
ATOM 6187 C C . ASN A 1 733 ? 8.960 15.965 -60.552 1.00 67.31 733 ASN A C 1
ATOM 6189 O O . ASN A 1 733 ? 9.369 15.607 -59.455 1.00 67.31 733 ASN A O 1
ATOM 6193 N N . 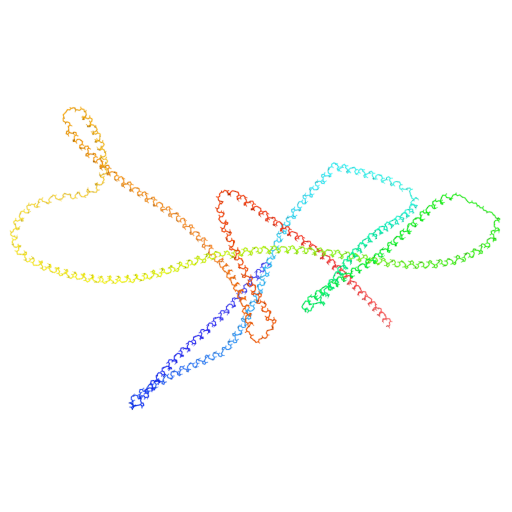GLU A 1 734 ? 9.064 17.232 -60.961 1.00 68.06 734 GLU A N 1
ATOM 6194 C CA . GLU A 1 734 ? 9.645 18.295 -60.131 1.00 68.06 734 GLU A CA 1
ATOM 6195 C C . GLU A 1 734 ? 8.823 18.530 -58.847 1.00 68.06 734 GLU A C 1
ATOM 6197 O O . GLU A 1 734 ? 9.384 18.732 -57.769 1.00 68.06 734 GLU A O 1
ATOM 6202 N N . HIS A 1 735 ? 7.490 18.432 -58.919 1.00 66.19 735 HIS A N 1
ATOM 6203 C CA . HIS A 1 735 ? 6.623 18.502 -57.740 1.00 66.19 735 HIS A CA 1
ATOM 6204 C C . HIS A 1 735 ? 6.842 17.319 -56.780 1.00 66.19 735 HIS A C 1
ATOM 6206 O O . HIS A 1 735 ? 6.973 17.530 -55.572 1.00 66.19 735 HIS A O 1
ATOM 6212 N N . TYR A 1 736 ? 6.939 16.091 -57.302 1.00 64.44 736 TYR A N 1
ATOM 6213 C CA . TYR A 1 736 ? 7.203 14.900 -56.489 1.00 64.44 736 TYR A CA 1
ATOM 6214 C C . TYR A 1 736 ? 8.623 14.874 -55.917 1.00 64.44 736 TYR A C 1
ATOM 6216 O O . TYR A 1 736 ? 8.798 14.521 -54.755 1.00 64.44 736 TYR A O 1
ATOM 6224 N N . GLU A 1 737 ? 9.634 15.307 -56.670 1.00 69.19 737 GLU A N 1
ATOM 6225 C CA . GLU A 1 737 ? 11.005 15.429 -56.165 1.00 69.19 737 GLU A CA 1
ATOM 6226 C C . GLU A 1 737 ? 11.116 16.460 -55.040 1.00 69.19 737 GLU A C 1
ATOM 6228 O O . GLU A 1 737 ? 11.879 16.249 -54.097 1.00 69.19 737 GLU A O 1
ATOM 6233 N N . ASN A 1 738 ? 10.344 17.549 -55.102 1.00 67.50 738 ASN A N 1
ATOM 6234 C CA . ASN A 1 738 ? 10.288 18.535 -54.025 1.00 67.50 738 ASN A CA 1
ATOM 6235 C C . ASN A 1 738 ? 9.573 17.982 -52.779 1.00 67.50 738 ASN A C 1
ATOM 6237 O O . ASN A 1 738 ? 10.076 18.167 -51.673 1.00 67.50 738 ASN A O 1
ATOM 6241 N N . GLN A 1 739 ? 8.481 17.220 -52.935 1.00 69.94 739 GLN A N 1
ATOM 6242 C CA . GLN A 1 739 ? 7.840 16.522 -51.808 1.00 69.94 739 GLN A CA 1
ATOM 6243 C C . GLN A 1 739 ? 8.749 15.456 -51.183 1.00 69.94 739 GLN A C 1
ATOM 6245 O O . GLN A 1 739 ? 8.810 15.341 -49.960 1.00 69.94 739 GLN A O 1
ATOM 6250 N N . ILE A 1 740 ? 9.485 14.700 -52.002 1.00 65.38 740 ILE A N 1
ATOM 6251 C CA . ILE A 1 740 ? 10.468 13.722 -51.525 1.00 65.38 740 ILE A CA 1
ATOM 6252 C C . ILE A 1 740 ? 11.602 14.435 -50.783 1.00 65.38 740 ILE A C 1
ATOM 6254 O O . ILE A 1 740 ? 11.987 13.972 -49.714 1.00 65.38 740 ILE A O 1
ATOM 6258 N N . ARG A 1 741 ? 12.088 15.584 -51.275 1.00 69.88 741 ARG A N 1
ATOM 6259 C CA . ARG A 1 741 ? 13.097 16.398 -50.576 1.00 69.88 741 ARG A CA 1
ATOM 6260 C C . ARG A 1 741 ? 12.601 16.924 -49.231 1.00 69.88 741 ARG A C 1
ATOM 6262 O O . ARG A 1 741 ? 13.343 16.848 -48.255 1.00 69.88 741 ARG A O 1
ATOM 6269 N N . ASP A 1 742 ? 11.363 17.406 -49.153 1.00 65.25 742 ASP A N 1
ATOM 6270 C CA . ASP A 1 742 ? 10.776 17.888 -47.896 1.00 65.25 742 ASP A CA 1
ATOM 6271 C C . ASP A 1 742 ? 10.543 16.746 -46.896 1.00 65.25 742 ASP A C 1
ATOM 6273 O O . ASP A 1 742 ? 10.842 16.898 -45.711 1.00 65.25 742 ASP A O 1
ATOM 6277 N N . LEU A 1 743 ? 10.094 15.575 -47.359 1.00 67.69 743 LEU A N 1
ATOM 6278 C CA . LEU A 1 743 ? 9.955 14.381 -46.519 1.00 67.69 743 LEU A CA 1
ATOM 6279 C C . LEU A 1 743 ? 11.313 13.829 -46.071 1.00 67.69 743 LEU A C 1
ATOM 6281 O O . LEU A 1 743 ? 11.458 13.452 -44.913 1.00 67.69 743 LEU A O 1
ATOM 6285 N N . GLN A 1 744 ? 12.326 13.826 -46.940 1.00 62.56 744 GLN A N 1
ATOM 6286 C CA . GLN A 1 744 ? 13.700 13.466 -46.578 1.00 62.56 744 GLN A CA 1
ATOM 6287 C C . GLN A 1 744 ? 14.291 14.456 -45.573 1.00 62.56 744 GLN A C 1
ATOM 6289 O O . GLN A 1 744 ? 14.999 14.039 -44.661 1.00 62.56 744 GLN A O 1
ATOM 6294 N N . LYS A 1 745 ? 13.967 15.749 -45.685 1.00 65.25 745 LYS A N 1
ATOM 6295 C CA . LYS A 1 745 ? 14.369 16.773 -44.717 1.00 65.25 745 LYS A CA 1
ATOM 6296 C C . LYS A 1 745 ? 13.689 16.572 -43.360 1.00 65.25 745 LYS A C 1
ATOM 6298 O O . LYS A 1 745 ? 14.376 16.598 -42.346 1.00 65.25 745 LYS A O 1
ATOM 6303 N N . GLN A 1 746 ? 12.388 16.279 -43.333 1.00 65.38 746 GLN A N 1
ATOM 6304 C CA . GLN A 1 746 ? 11.660 15.937 -42.101 1.00 65.38 746 GLN A CA 1
ATOM 6305 C C . GLN A 1 746 ? 12.159 14.624 -41.476 1.00 65.38 746 GLN A C 1
ATOM 6307 O O . GLN A 1 746 ? 12.275 14.523 -40.257 1.00 65.38 746 GLN A O 1
ATOM 6312 N N . LEU A 1 747 ? 12.504 13.630 -42.300 1.00 55.56 747 LEU A N 1
ATOM 6313 C CA . LEU A 1 747 ? 13.086 12.364 -41.855 1.00 55.56 747 LEU A CA 1
ATOM 6314 C C . LEU A 1 747 ? 14.505 12.567 -41.300 1.00 55.56 747 LEU A C 1
ATOM 6316 O O . LEU A 1 747 ? 14.833 11.991 -40.272 1.00 55.56 747 LEU A O 1
ATOM 6320 N N . MET A 1 748 ? 15.322 13.422 -41.921 1.00 56.06 748 MET A N 1
ATOM 6321 C CA . MET A 1 748 ? 16.649 13.807 -41.421 1.00 56.06 748 MET A CA 1
ATOM 6322 C C . MET A 1 748 ? 16.567 14.644 -40.137 1.00 56.06 748 MET A C 1
ATOM 6324 O O . MET A 1 748 ? 17.393 14.463 -39.251 1.00 56.06 748 MET A O 1
ATOM 6328 N N . GLU A 1 749 ? 15.562 15.509 -39.982 1.00 58.53 749 GLU A N 1
ATOM 6329 C CA . GLU A 1 749 ? 15.305 16.248 -38.735 1.00 58.53 749 GLU A CA 1
ATOM 6330 C C . GLU A 1 749 ? 14.787 15.325 -37.610 1.00 58.53 749 GLU A C 1
ATOM 6332 O O . GLU A 1 749 ? 15.139 15.516 -36.446 1.00 58.53 749 GLU A O 1
ATOM 6337 N N . ALA A 1 750 ? 14.018 14.280 -37.939 1.00 52.09 750 ALA A N 1
ATOM 6338 C CA . ALA A 1 750 ? 13.553 13.269 -36.983 1.00 52.09 750 ALA A CA 1
ATOM 6339 C C . ALA A 1 750 ? 14.643 12.247 -36.597 1.00 52.09 750 ALA A C 1
ATOM 6341 O O . ALA A 1 750 ? 14.721 11.841 -35.436 1.00 52.09 750 ALA A O 1
ATOM 6342 N N . LEU A 1 751 ? 15.497 11.846 -37.547 1.00 49.12 751 LEU A N 1
ATOM 6343 C CA . LEU A 1 751 ? 16.642 10.952 -37.326 1.00 49.12 751 LEU A CA 1
ATOM 6344 C C . LEU A 1 751 ? 17.855 11.683 -36.729 1.00 49.12 751 LEU A C 1
ATOM 6346 O O . LEU A 1 751 ? 18.654 11.057 -36.042 1.00 49.12 751 LEU A O 1
ATOM 6350 N N . GLY A 1 752 ? 17.968 12.998 -36.933 1.00 43.31 752 GLY A N 1
ATOM 6351 C CA . GLY A 1 752 ? 19.027 13.855 -36.391 1.00 43.31 752 GLY A CA 1
ATOM 6352 C C . GLY A 1 752 ? 18.867 14.212 -34.912 1.00 43.31 752 GLY A C 1
ATOM 6353 O O . GLY A 1 752 ? 19.698 14.931 -34.362 1.00 43.31 752 GLY A O 1
ATOM 6354 N N . ASN A 1 753 ? 17.833 13.706 -34.235 1.00 51.72 753 ASN A N 1
ATOM 6355 C CA . ASN A 1 753 ? 17.717 13.822 -32.785 1.00 51.72 753 ASN A CA 1
ATOM 6356 C C . ASN A 1 753 ? 18.583 12.739 -32.109 1.00 51.72 753 ASN A C 1
ATOM 6358 O O . ASN A 1 753 ? 18.078 11.797 -31.489 1.00 51.72 753 ASN A O 1
ATOM 6362 N N . GLU A 1 754 ? 19.907 12.869 -32.273 1.00 50.31 754 GLU A N 1
ATOM 6363 C CA . GLU A 1 754 ? 20.951 11.967 -31.752 1.00 50.31 754 GLU A CA 1
ATOM 6364 C C . GLU A 1 754 ? 20.780 11.678 -30.250 1.00 50.31 754 GLU A C 1
ATOM 6366 O O . GLU A 1 754 ? 21.117 10.595 -29.774 1.00 50.31 754 GLU A O 1
ATOM 6371 N N . GLU A 1 755 ? 20.169 12.600 -29.502 1.00 50.94 755 GLU A N 1
ATOM 6372 C CA . GLU A 1 755 ? 19.896 12.453 -28.073 1.00 50.94 755 GLU A CA 1
ATOM 6373 C C . GLU A 1 755 ? 18.924 11.298 -27.758 1.00 50.94 755 GLU A C 1
ATOM 6375 O O . GLU A 1 755 ? 19.074 10.617 -26.741 1.00 50.94 755 GLU A O 1
ATOM 6380 N N . TYR A 1 756 ? 17.940 11.033 -28.626 1.00 51.38 756 TYR A N 1
ATOM 6381 C CA . TYR A 1 756 ? 16.970 9.951 -28.417 1.00 51.38 756 TYR A CA 1
ATOM 6382 C C . TYR A 1 756 ? 17.526 8.580 -28.813 1.00 51.38 756 TYR A C 1
ATOM 6384 O O . TYR A 1 756 ? 17.265 7.597 -28.116 1.00 51.38 756 TYR A O 1
ATOM 6392 N N . GLN A 1 757 ? 18.329 8.506 -29.878 1.00 49.38 757 GLN A N 1
ATOM 6393 C CA . GLN A 1 757 ? 18.976 7.257 -30.294 1.00 49.38 757 GLN A CA 1
ATOM 6394 C C . GLN A 1 757 ? 20.095 6.851 -29.325 1.00 49.38 757 GLN A C 1
ATOM 6396 O O . GLN A 1 757 ? 20.177 5.682 -28.946 1.00 49.38 757 GLN A O 1
ATOM 6401 N N . MET A 1 758 ? 20.879 7.814 -28.828 1.00 54.50 758 MET A N 1
ATOM 6402 C CA . MET A 1 758 ? 21.899 7.572 -27.802 1.00 54.50 758 MET A CA 1
ATOM 6403 C C . MET A 1 758 ? 21.280 7.103 -26.480 1.00 54.50 758 MET A C 1
ATOM 6405 O O . MET A 1 758 ? 21.765 6.136 -25.903 1.00 54.50 758 MET A O 1
ATOM 6409 N N . LYS A 1 759 ? 20.157 7.688 -26.032 1.00 54.81 759 LYS A N 1
ATOM 6410 C CA . LYS A 1 759 ? 19.468 7.254 -24.797 1.00 54.81 759 LYS A CA 1
ATOM 6411 C C . LYS A 1 759 ? 18.901 5.836 -24.881 1.00 54.81 759 LYS A C 1
ATOM 6413 O O . LYS A 1 759 ? 18.909 5.119 -23.881 1.00 54.81 759 LYS A O 1
ATOM 6418 N N . TRP A 1 760 ? 18.395 5.421 -26.042 1.00 51.62 760 TRP A N 1
ATOM 6419 C CA . TRP A 1 760 ? 17.902 4.053 -26.236 1.00 51.62 760 TRP A CA 1
ATOM 6420 C C . TRP A 1 760 ? 19.036 3.041 -26.366 1.00 51.62 760 TRP A C 1
ATOM 6422 O O . TRP A 1 760 ? 18.956 1.978 -25.752 1.00 51.62 760 TRP A O 1
ATOM 6432 N N . LYS A 1 761 ? 20.110 3.395 -27.077 1.00 54.16 761 LYS A N 1
ATOM 6433 C CA . LYS A 1 761 ? 21.311 2.565 -27.197 1.00 54.16 761 LYS A CA 1
ATOM 6434 C C . LYS A 1 761 ? 22.005 2.372 -25.844 1.00 54.16 761 LYS A C 1
ATOM 6436 O O . LYS A 1 761 ? 22.249 1.240 -25.448 1.00 54.16 761 LYS A O 1
ATOM 6441 N N . GLU A 1 762 ? 22.171 3.442 -25.066 1.00 58.03 762 GLU A N 1
ATOM 6442 C CA . GLU A 1 762 ? 22.745 3.392 -23.713 1.00 58.03 762 GLU A CA 1
ATOM 6443 C C . GLU A 1 762 ? 21.874 2.564 -22.745 1.00 58.03 762 GLU A C 1
ATOM 6445 O O . GLU A 1 762 ? 22.376 1.904 -21.834 1.00 58.03 762 GLU A O 1
ATOM 6450 N N . LYS A 1 763 ? 20.548 2.562 -22.936 1.00 54.31 763 LYS A N 1
ATOM 6451 C CA . LYS A 1 763 ? 19.625 1.740 -22.141 1.00 54.31 763 LYS A CA 1
ATOM 6452 C C . LYS A 1 763 ? 19.690 0.258 -22.522 1.00 54.31 763 LYS A C 1
ATOM 6454 O O . LYS A 1 763 ? 19.583 -0.583 -21.631 1.00 54.31 763 LYS A O 1
ATOM 6459 N N . LEU A 1 764 ? 19.873 -0.056 -23.805 1.00 50.94 764 LEU A N 1
ATOM 6460 C CA . LEU A 1 764 ? 20.046 -1.428 -24.285 1.00 50.94 764 LEU A CA 1
ATOM 6461 C C . LEU A 1 764 ? 21.389 -2.009 -23.817 1.00 50.94 764 LEU A C 1
ATOM 6463 O O . LEU A 1 764 ? 21.412 -3.092 -23.239 1.00 50.94 764 LEU A O 1
ATOM 6467 N N . GLU A 1 765 ? 22.471 -1.237 -23.948 1.00 58.03 765 GLU A N 1
ATOM 6468 C CA . GLU A 1 765 ? 23.818 -1.620 -23.502 1.00 58.03 765 GLU A CA 1
ATOM 6469 C C . GLU A 1 765 ? 23.869 -1.845 -21.979 1.00 58.03 765 GLU A C 1
ATOM 6471 O O . GLU A 1 765 ? 24.496 -2.794 -21.509 1.00 58.03 765 GLU A O 1
ATOM 6476 N N . LYS A 1 766 ? 23.137 -1.048 -21.183 1.00 59.19 766 LYS A N 1
ATOM 6477 C CA . LYS A 1 766 ? 23.003 -1.272 -19.728 1.00 59.19 766 LYS A CA 1
ATOM 6478 C C . LYS A 1 766 ? 22.270 -2.570 -19.386 1.00 59.19 766 LYS A C 1
ATOM 6480 O O . LYS A 1 766 ? 22.644 -3.224 -18.416 1.00 59.19 766 LYS A O 1
ATOM 6485 N N . LEU A 1 767 ? 21.244 -2.946 -20.151 1.00 53.78 767 LEU A N 1
ATOM 6486 C CA . LEU A 1 767 ? 20.489 -4.185 -19.923 1.00 53.78 767 LEU A CA 1
ATOM 6487 C C . LEU A 1 767 ? 21.277 -5.427 -20.359 1.00 53.78 767 LEU A C 1
ATOM 6489 O O . LEU A 1 767 ? 21.257 -6.436 -19.653 1.00 53.78 767 LEU A O 1
ATOM 6493 N N . GLU A 1 768 ? 22.016 -5.350 -21.468 1.00 50.66 768 GLU A N 1
ATOM 6494 C CA . GLU A 1 768 ? 22.922 -6.423 -21.897 1.00 50.66 768 GLU A CA 1
ATOM 6495 C C . GLU A 1 768 ? 24.070 -6.632 -20.913 1.00 50.66 768 GLU A C 1
ATOM 6497 O O . GLU A 1 768 ? 24.352 -7.765 -20.527 1.00 50.66 768 GLU A O 1
ATOM 6502 N N . MET A 1 769 ? 24.673 -5.548 -20.429 1.00 61.81 769 MET A N 1
ATOM 6503 C CA . MET A 1 769 ? 25.734 -5.617 -19.428 1.00 61.81 769 MET A CA 1
ATOM 6504 C C . MET A 1 769 ? 25.237 -6.217 -18.103 1.00 61.81 769 MET A C 1
ATOM 6506 O O . MET A 1 769 ? 25.945 -7.012 -17.493 1.00 61.81 769 MET A O 1
ATOM 6510 N N . TRP A 1 770 ? 24.003 -5.913 -17.682 1.00 63.75 770 TRP A N 1
ATOM 6511 C CA . TRP A 1 770 ? 23.416 -6.495 -16.468 1.00 63.75 770 TRP A CA 1
ATOM 6512 C C . TRP A 1 770 ? 23.189 -8.008 -16.604 1.00 63.75 770 TRP A C 1
ATOM 6514 O O . TRP A 1 770 ? 23.552 -8.770 -15.712 1.00 63.75 770 TRP A O 1
ATOM 6524 N N . ARG A 1 771 ? 22.687 -8.461 -17.761 1.00 66.62 771 ARG A N 1
ATOM 6525 C CA . ARG A 1 771 ? 22.521 -9.890 -18.073 1.00 66.62 771 ARG A CA 1
ATOM 6526 C C . ARG A 1 771 ? 23.860 -10.633 -18.126 1.00 66.62 771 ARG A C 1
ATOM 6528 O O . ARG A 1 771 ? 23.942 -11.771 -17.666 1.00 66.62 771 ARG A O 1
ATOM 6535 N N . ILE A 1 772 ? 24.895 -10.016 -18.701 1.00 65.75 772 ILE A N 1
ATOM 6536 C CA . ILE A 1 772 ? 26.244 -10.598 -18.766 1.00 65.75 772 ILE A CA 1
ATOM 6537 C C . ILE A 1 772 ? 26.829 -10.728 -17.357 1.00 65.75 772 ILE A C 1
ATOM 6539 O O . ILE A 1 772 ? 27.301 -11.808 -17.012 1.00 65.75 772 ILE A O 1
ATOM 6543 N N . LEU A 1 773 ? 26.706 -9.693 -16.519 1.00 66.06 773 LEU A N 1
ATOM 6544 C CA . LEU A 1 773 ? 27.170 -9.720 -15.128 1.00 66.06 773 LEU A CA 1
ATOM 6545 C C . LEU A 1 773 ? 26.465 -10.799 -14.295 1.00 66.06 773 LEU A C 1
ATOM 6547 O O . LEU A 1 773 ? 27.124 -11.509 -13.542 1.00 66.06 773 LEU A O 1
ATOM 6551 N N . GLU A 1 774 ? 25.154 -10.978 -14.462 1.00 59.62 774 GLU A N 1
ATOM 6552 C CA . GLU A 1 774 ? 24.384 -11.983 -13.717 1.00 59.62 774 GLU A CA 1
ATOM 6553 C C . GLU A 1 774 ? 24.761 -13.420 -14.138 1.00 59.62 774 GLU A C 1
ATOM 6555 O O . GLU A 1 774 ? 24.896 -14.319 -13.303 1.00 59.62 774 GLU A O 1
ATOM 6560 N N . LEU A 1 775 ? 25.022 -13.640 -15.432 1.00 61.44 775 LEU A N 1
ATOM 6561 C CA . LEU A 1 775 ? 25.518 -14.920 -15.949 1.00 61.44 775 LEU A CA 1
ATOM 6562 C C . LEU A 1 775 ? 26.977 -15.193 -15.553 1.00 61.44 775 LEU A C 1
ATOM 6564 O O . LEU A 1 775 ? 27.328 -16.343 -15.276 1.00 61.44 775 LEU A O 1
ATOM 6568 N N . GLU A 1 776 ? 27.828 -14.167 -15.513 1.00 71.31 776 GLU A N 1
ATOM 6569 C CA . GLU A 1 776 ? 29.213 -14.269 -15.042 1.00 71.31 776 GLU A CA 1
ATOM 6570 C C . GLU A 1 776 ? 29.286 -14.520 -13.535 1.00 71.31 776 GLU A C 1
ATOM 6572 O O . GLU A 1 776 ? 30.099 -15.333 -13.100 1.00 71.31 776 GLU A O 1
ATOM 6577 N N . GLU A 1 777 ? 28.407 -13.912 -12.737 1.00 68.25 777 GLU A N 1
ATOM 6578 C CA . GLU A 1 777 ? 28.307 -14.161 -11.298 1.00 68.25 777 GLU A CA 1
ATOM 6579 C C . GLU A 1 777 ? 27.828 -15.589 -11.009 1.00 68.25 777 GLU A C 1
ATOM 6581 O O . GLU A 1 777 ? 28.433 -16.295 -10.197 1.00 68.25 777 GLU A O 1
ATOM 6586 N N . MET A 1 778 ? 26.810 -16.075 -11.731 1.00 63.81 778 MET A N 1
ATOM 6587 C CA . MET A 1 778 ? 26.372 -17.470 -11.613 1.00 63.81 778 MET A CA 1
ATOM 6588 C C . MET A 1 778 ? 27.461 -18.458 -12.045 1.00 63.81 778 MET A C 1
ATOM 6590 O O . MET A 1 778 ? 27.653 -19.468 -11.366 1.00 63.81 778 MET A O 1
ATOM 6594 N N . LYS A 1 779 ? 28.216 -18.163 -13.115 1.00 69.25 779 LYS A N 1
ATOM 6595 C CA . LYS A 1 779 ? 29.377 -18.971 -13.531 1.00 69.25 779 LYS A CA 1
ATOM 6596 C C . LYS A 1 779 ? 30.497 -18.942 -12.497 1.00 69.25 779 LYS A C 1
ATOM 6598 O O . LYS A 1 779 ? 30.980 -20.005 -12.130 1.00 69.25 779 LYS A O 1
ATOM 6603 N N . LYS A 1 780 ? 30.854 -17.768 -11.970 1.00 70.94 780 LYS A N 1
ATOM 6604 C CA . LYS A 1 780 ? 31.890 -17.591 -10.941 1.00 70.94 780 LYS A CA 1
ATOM 6605 C C . LYS A 1 780 ? 31.545 -18.335 -9.655 1.00 70.94 780 LYS A C 1
ATOM 6607 O O . LYS A 1 780 ? 32.417 -18.983 -9.085 1.00 70.94 780 LYS A O 1
ATOM 6612 N N . ASN A 1 781 ? 30.282 -18.300 -9.235 1.00 65.94 781 ASN A N 1
ATOM 6613 C CA . ASN A 1 781 ? 29.808 -19.088 -8.100 1.00 65.94 781 ASN A CA 1
ATOM 6614 C C . ASN A 1 781 ? 29.963 -20.592 -8.383 1.00 65.94 781 ASN A C 1
ATOM 6616 O O . ASN A 1 781 ? 30.463 -21.329 -7.539 1.00 65.94 781 ASN A O 1
ATOM 6620 N N . LEU A 1 782 ? 29.629 -21.046 -9.594 1.00 65.81 782 LEU A N 1
ATOM 6621 C CA . LEU A 1 782 ? 29.818 -22.436 -10.030 1.00 65.81 782 LEU A CA 1
ATOM 6622 C C . LEU A 1 782 ? 31.303 -22.852 -10.107 1.00 65.81 782 LEU A C 1
ATOM 6624 O O . LEU A 1 782 ? 31.632 -23.983 -9.750 1.00 65.81 782 LEU A O 1
ATOM 6628 N N . GLU A 1 783 ? 32.193 -21.954 -10.537 1.00 65.75 783 GLU A N 1
ATOM 6629 C CA . GLU A 1 783 ? 33.651 -22.148 -10.589 1.00 65.75 783 GLU A CA 1
ATOM 6630 C C . GLU A 1 783 ? 34.251 -22.239 -9.174 1.00 65.75 783 GLU A C 1
ATOM 6632 O O . GLU A 1 783 ? 34.992 -23.172 -8.875 1.00 65.75 783 GLU A O 1
ATOM 6637 N N . GLN A 1 784 ? 33.844 -21.351 -8.258 1.00 60.69 784 GLN A N 1
ATOM 6638 C CA . GLN A 1 784 ? 34.275 -21.379 -6.854 1.00 60.69 784 GLN A CA 1
ATOM 6639 C C . GLN A 1 784 ? 33.875 -22.685 -6.151 1.00 60.69 784 GLN A C 1
ATOM 6641 O O . GLN A 1 784 ? 34.651 -23.228 -5.365 1.00 60.69 784 GLN A O 1
ATOM 6646 N N . TYR A 1 785 ? 32.701 -23.243 -6.468 1.00 57.94 785 TYR A N 1
ATOM 6647 C CA . TYR A 1 785 ? 32.290 -24.549 -5.943 1.00 57.94 785 TYR A CA 1
ATOM 6648 C C . TYR A 1 785 ? 33.068 -25.728 -6.550 1.00 57.94 785 TYR A C 1
ATOM 6650 O O . TYR A 1 785 ? 33.229 -26.749 -5.878 1.00 57.94 785 TYR A O 1
ATOM 6658 N N . LYS A 1 786 ? 33.592 -25.598 -7.777 1.00 58.06 786 LYS A N 1
ATOM 6659 C CA . LYS A 1 786 ? 34.492 -26.599 -8.380 1.00 58.06 786 LYS A CA 1
ATOM 6660 C C . LYS A 1 786 ? 35.893 -26.561 -7.764 1.00 58.06 786 LYS A C 1
ATOM 6662 O O . LYS A 1 786 ? 36.464 -27.624 -7.527 1.00 58.06 786 LYS A O 1
ATOM 6667 N N . ASP A 1 787 ? 36.411 -25.380 -7.431 1.00 52.16 787 ASP A N 1
ATOM 6668 C CA . ASP A 1 787 ? 37.742 -25.228 -6.823 1.00 52.16 787 ASP A CA 1
ATOM 6669 C C . ASP A 1 787 ? 37.803 -25.758 -5.379 1.00 52.16 787 ASP A C 1
ATOM 6671 O O . ASP A 1 787 ? 38.808 -26.344 -4.966 1.00 52.16 787 ASP A O 1
ATOM 6675 N N . ILE A 1 788 ? 36.699 -25.667 -4.626 1.00 55.81 788 ILE A N 1
ATOM 6676 C CA . ILE A 1 788 ? 36.569 -26.287 -3.290 1.00 55.81 788 ILE A CA 1
ATOM 6677 C C . ILE A 1 788 ? 36.615 -27.828 -3.376 1.00 55.81 788 ILE A C 1
ATOM 6679 O O . ILE A 1 788 ? 36.991 -28.501 -2.415 1.00 55.81 788 ILE A O 1
ATOM 6683 N N . GLN A 1 789 ? 36.310 -28.415 -4.539 1.00 47.81 789 GLN A N 1
ATOM 6684 C CA . GLN A 1 789 ? 36.376 -29.862 -4.764 1.00 47.81 789 GLN A CA 1
ATOM 6685 C C . GLN A 1 789 ? 37.805 -30.396 -5.003 1.00 47.81 789 GLN A C 1
ATOM 6687 O O . GLN A 1 789 ? 37.991 -31.614 -4.980 1.00 47.81 789 GLN A O 1
ATOM 6692 N N . PHE A 1 790 ? 38.813 -29.527 -5.185 1.00 47.97 790 PHE A N 1
ATOM 6693 C CA . PHE A 1 790 ? 40.161 -29.914 -5.637 1.00 47.97 790 PHE A CA 1
ATOM 6694 C C . PHE A 1 790 ? 41.331 -29.409 -4.764 1.00 47.97 790 PHE A C 1
ATOM 6696 O O . PHE A 1 790 ? 42.445 -29.228 -5.251 1.00 47.97 790 PHE A O 1
ATOM 6703 N N . GLN A 1 791 ? 41.134 -29.256 -3.450 1.00 42.22 791 GLN A N 1
ATOM 6704 C CA . GLN A 1 791 ? 42.236 -29.125 -2.479 1.00 42.22 791 GLN A CA 1
ATOM 6705 C C . GLN A 1 791 ? 42.286 -30.380 -1.581 1.00 42.22 791 GLN A C 1
ATOM 6707 O O . GLN A 1 791 ? 41.486 -30.496 -0.653 1.00 42.22 791 GLN A O 1
ATOM 6712 N N . PRO A 1 792 ? 43.196 -31.351 -1.818 1.00 44.50 792 PRO A N 1
ATOM 6713 C CA . PRO A 1 792 ? 43.195 -32.639 -1.110 1.00 44.50 792 PRO A CA 1
ATOM 6714 C C . PRO A 1 792 ? 43.644 -32.601 0.363 1.00 44.50 792 PRO A C 1
ATOM 6716 O O . PRO A 1 792 ? 43.817 -33.662 0.957 1.00 44.50 792 PRO A O 1
ATOM 6719 N N . SER A 1 793 ? 43.896 -31.432 0.961 1.00 44.44 793 SER A N 1
ATOM 6720 C CA . SER A 1 793 ? 44.623 -31.330 2.239 1.00 44.44 793 SER A CA 1
ATOM 6721 C C . SER A 1 793 ? 43.834 -30.760 3.419 1.00 44.44 793 SER A C 1
ATOM 6723 O O . SER A 1 793 ? 44.381 -30.695 4.520 1.00 44.44 793 SER A O 1
ATOM 6725 N N . GLN A 1 794 ? 42.559 -30.403 3.255 1.00 49.03 794 GLN A N 1
ATOM 6726 C CA . GLN A 1 794 ? 41.716 -29.996 4.381 1.00 49.03 794 GLN A CA 1
ATOM 6727 C C . GLN A 1 794 ? 40.542 -30.957 4.541 1.00 49.03 794 GLN A C 1
ATOM 6729 O O . GLN A 1 794 ? 39.765 -31.192 3.618 1.00 49.03 794 GLN A O 1
ATOM 6734 N N . VAL A 1 795 ? 40.457 -31.548 5.733 1.00 48.88 795 VAL A N 1
ATOM 6735 C CA . VAL A 1 795 ? 39.374 -32.431 6.167 1.00 48.88 795 VAL A CA 1
ATOM 6736 C C . VAL A 1 795 ? 38.098 -31.592 6.268 1.00 48.88 795 VAL A C 1
ATOM 6738 O O . VAL A 1 795 ? 37.765 -31.077 7.329 1.00 48.88 795 VAL A O 1
ATOM 6741 N N . ILE A 1 796 ? 37.413 -31.411 5.141 1.00 50.88 796 ILE A N 1
ATOM 6742 C CA . ILE A 1 796 ? 36.032 -30.928 5.104 1.00 50.88 796 ILE A CA 1
ATOM 6743 C C . ILE A 1 796 ? 35.178 -32.046 5.698 1.00 50.88 796 ILE A C 1
ATOM 6745 O O . ILE A 1 796 ? 35.305 -33.209 5.300 1.00 50.88 796 ILE A O 1
ATOM 6749 N N . SER A 1 797 ? 34.348 -31.714 6.683 1.00 64.00 797 SER A N 1
ATOM 6750 C CA . SER A 1 797 ? 33.529 -32.707 7.372 1.00 64.00 797 SER A CA 1
ATOM 6751 C C . SER A 1 797 ? 32.540 -33.361 6.395 1.00 64.00 797 SER A C 1
ATOM 6753 O O . SER A 1 797 ? 32.031 -32.718 5.474 1.00 64.00 797 SER A O 1
ATOM 6755 N N . GLU A 1 798 ? 32.236 -34.649 6.588 1.00 58.81 798 GLU A N 1
ATOM 6756 C CA . GLU A 1 798 ? 31.279 -35.404 5.755 1.00 58.81 798 GLU A CA 1
ATOM 6757 C C . GLU A 1 798 ? 29.933 -34.655 5.611 1.00 58.81 798 GLU A C 1
ATOM 6759 O O . GLU A 1 798 ? 29.303 -34.677 4.556 1.00 58.81 798 GLU A O 1
ATOM 6764 N N . ALA A 1 799 ? 29.534 -33.909 6.649 1.00 54.41 799 ALA A N 1
ATOM 6765 C CA . ALA A 1 799 ? 28.330 -33.083 6.675 1.00 54.41 799 ALA A CA 1
ATOM 6766 C C . ALA A 1 799 ? 28.370 -31.908 5.679 1.00 54.41 799 ALA A C 1
ATOM 6768 O O . ALA A 1 799 ? 27.376 -31.644 5.003 1.00 54.41 799 ALA A O 1
ATOM 6769 N N . GLU A 1 800 ? 29.510 -31.233 5.534 1.00 59.78 800 GLU A N 1
ATOM 6770 C CA . GLU A 1 800 ? 29.684 -30.126 4.583 1.00 59.78 800 GLU A CA 1
ATOM 6771 C C . GLU A 1 800 ? 29.738 -30.641 3.142 1.00 59.78 800 GLU A C 1
ATOM 6773 O O . GLU A 1 800 ? 29.120 -30.058 2.250 1.00 59.78 800 GLU A O 1
ATOM 6778 N N . ARG A 1 801 ? 30.367 -31.803 2.909 1.00 65.50 801 ARG A N 1
ATOM 6779 C CA . ARG A 1 801 ? 30.300 -32.488 1.605 1.00 65.50 801 ARG A CA 1
ATOM 6780 C C . ARG A 1 801 ? 28.868 -32.846 1.218 1.00 65.50 801 ARG A C 1
ATOM 6782 O O . ARG A 1 801 ? 28.484 -32.655 0.063 1.00 65.50 801 ARG A O 1
ATOM 6789 N N . ILE A 1 802 ? 28.078 -33.350 2.165 1.00 67.94 802 ILE A N 1
ATOM 6790 C CA . ILE A 1 802 ? 26.669 -33.685 1.932 1.00 67.94 802 ILE A CA 1
ATOM 6791 C C . ILE A 1 802 ? 25.846 -32.413 1.676 1.00 67.94 802 ILE A C 1
ATOM 6793 O O . ILE A 1 802 ? 25.022 -32.410 0.760 1.00 67.94 802 ILE A O 1
ATOM 6797 N N . ALA A 1 803 ? 26.100 -31.320 2.401 1.00 64.25 803 ALA A N 1
ATOM 6798 C CA . ALA A 1 803 ? 25.413 -30.043 2.200 1.00 64.25 803 ALA A CA 1
ATOM 6799 C C . ALA A 1 803 ? 25.690 -29.443 0.809 1.00 64.25 803 ALA A C 1
ATOM 6801 O O . ALA A 1 803 ? 24.746 -29.118 0.084 1.00 64.25 803 ALA A O 1
ATOM 6802 N N . TYR A 1 804 ? 26.958 -29.390 0.387 1.00 69.44 804 TYR A N 1
ATOM 6803 C CA . TYR A 1 804 ? 27.327 -28.889 -0.941 1.00 69.44 804 TYR A CA 1
ATOM 6804 C C . TYR A 1 804 ? 26.836 -29.803 -2.068 1.00 69.44 804 TYR A C 1
ATOM 6806 O O . TYR A 1 804 ? 26.303 -29.320 -3.065 1.00 69.44 804 TYR A O 1
ATOM 6814 N N . SER A 1 805 ? 26.912 -31.126 -1.893 1.00 72.50 805 SER A N 1
ATOM 6815 C CA . SER A 1 805 ? 26.340 -32.096 -2.840 1.00 72.50 805 SER A CA 1
ATOM 6816 C C . SER A 1 805 ? 24.825 -31.920 -2.996 1.00 72.50 805 SER A C 1
ATOM 6818 O O . SER A 1 805 ? 24.296 -31.989 -4.106 1.00 72.50 805 SER A O 1
ATOM 6820 N N . THR A 1 806 ? 24.120 -31.628 -1.900 1.00 69.56 806 THR A N 1
ATOM 6821 C CA . THR A 1 806 ? 22.669 -31.395 -1.914 1.00 69.56 806 THR A CA 1
ATOM 6822 C C . THR A 1 806 ? 22.317 -30.088 -2.624 1.00 69.56 806 THR A C 1
ATOM 6824 O O . THR A 1 806 ? 21.409 -30.081 -3.452 1.00 69.56 806 THR A O 1
ATOM 6827 N N . GLN A 1 807 ? 23.062 -29.005 -2.384 1.00 69.25 807 GLN A N 1
ATOM 6828 C CA . GLN A 1 807 ? 22.855 -27.727 -3.078 1.00 69.25 807 GLN A CA 1
ATOM 6829 C C . GLN A 1 807 ? 23.176 -27.811 -4.576 1.00 69.25 807 GLN A C 1
ATOM 6831 O O . GLN A 1 807 ? 22.414 -27.295 -5.393 1.00 69.25 807 GLN A O 1
ATOM 6836 N N . ILE A 1 808 ? 24.239 -28.524 -4.958 1.00 72.69 808 ILE A N 1
ATOM 6837 C CA . ILE A 1 808 ? 24.573 -28.763 -6.370 1.00 72.69 808 ILE A CA 1
ATOM 6838 C C . ILE A 1 808 ? 23.455 -29.558 -7.058 1.00 72.69 808 ILE A C 1
ATOM 6840 O O . ILE A 1 808 ? 23.025 -29.186 -8.148 1.00 72.69 808 ILE A O 1
ATOM 6844 N N . LYS A 1 809 ? 22.917 -30.597 -6.405 1.00 71.31 809 LYS A N 1
ATOM 6845 C CA . LYS A 1 809 ? 21.781 -31.370 -6.937 1.00 71.31 809 LYS A CA 1
ATOM 6846 C C . LYS A 1 809 ? 20.502 -30.541 -7.055 1.00 71.31 809 LYS A C 1
ATOM 6848 O O . LYS A 1 809 ?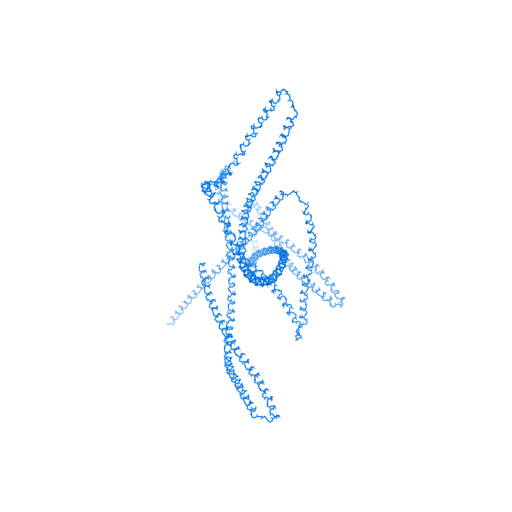 19.776 -30.701 -8.029 1.00 71.31 809 LYS A O 1
ATOM 6853 N N . GLN A 1 810 ? 20.234 -29.637 -6.111 1.00 66.12 810 GLN A N 1
ATOM 6854 C CA . GLN A 1 810 ? 19.087 -28.723 -6.181 1.00 66.12 810 GLN A CA 1
ATOM 6855 C C . GLN A 1 810 ? 19.214 -27.733 -7.344 1.00 66.12 810 GLN A C 1
ATOM 6857 O O . GLN A 1 810 ? 18.237 -27.492 -8.050 1.00 66.12 810 GLN A O 1
ATOM 6862 N N . LEU A 1 811 ? 20.414 -27.198 -7.581 1.00 67.06 811 LEU A N 1
ATOM 6863 C CA . LEU A 1 811 ? 20.677 -26.314 -8.718 1.00 67.06 811 LEU A CA 1
ATOM 6864 C C . LEU A 1 811 ? 20.583 -27.064 -10.055 1.00 67.06 811 LEU A C 1
ATOM 6866 O O . LEU A 1 811 ? 19.978 -26.553 -10.992 1.00 67.06 811 LEU A O 1
ATOM 6870 N N . GLN A 1 812 ? 21.094 -28.295 -10.134 1.00 68.94 812 GLN A N 1
ATOM 6871 C CA . GLN A 1 812 ? 20.981 -29.140 -11.330 1.00 68.94 812 GLN A CA 1
ATOM 6872 C C . GLN A 1 812 ? 19.531 -29.539 -11.636 1.00 68.94 812 GLN A C 1
ATOM 6874 O O . GLN A 1 812 ? 19.111 -29.441 -12.787 1.00 68.94 812 GLN A O 1
ATOM 6879 N N . HIS A 1 813 ? 18.750 -29.916 -10.618 1.00 64.62 813 HIS A N 1
ATOM 6880 C CA . HIS A 1 813 ? 17.324 -30.213 -10.774 1.00 64.62 813 HIS A CA 1
ATOM 6881 C C . HIS A 1 813 ? 16.554 -28.985 -11.261 1.00 64.62 813 HIS A C 1
ATOM 6883 O O . HIS A 1 813 ? 15.728 -29.089 -12.157 1.00 64.62 813 HIS A O 1
ATOM 6889 N N . LYS A 1 814 ? 16.867 -27.801 -10.725 1.00 65.19 814 LYS A N 1
ATOM 6890 C CA . LYS A 1 814 ? 16.212 -26.555 -11.131 1.00 65.19 814 LYS A CA 1
ATOM 6891 C C . LYS A 1 814 ? 16.554 -26.146 -12.566 1.00 65.19 814 LYS A C 1
ATOM 6893 O O . LYS A 1 814 ? 15.701 -25.595 -13.249 1.00 65.19 814 LYS A O 1
ATOM 6898 N N . ILE A 1 815 ? 17.764 -26.448 -13.038 1.00 66.75 815 ILE A N 1
ATOM 6899 C CA . ILE A 1 815 ? 18.148 -26.268 -14.446 1.00 66.75 815 ILE A CA 1
ATOM 6900 C C . ILE A 1 815 ? 17.392 -27.261 -15.347 1.00 66.75 815 ILE A C 1
ATOM 6902 O O . ILE A 1 815 ? 16.834 -26.846 -16.356 1.00 66.75 815 ILE A O 1
ATOM 6906 N N . GLN A 1 816 ? 17.294 -28.540 -14.963 1.00 62.81 816 GLN A N 1
ATOM 6907 C CA . GLN A 1 816 ? 16.526 -29.545 -15.717 1.00 62.81 816 GLN A CA 1
ATOM 6908 C C . GLN A 1 816 ? 15.026 -29.237 -15.777 1.00 62.81 816 GLN A C 1
ATOM 6910 O O . GLN A 1 816 ? 14.413 -29.385 -16.826 1.00 62.81 816 GLN A O 1
ATOM 6915 N N . GLU A 1 817 ? 14.442 -28.764 -14.680 1.00 63.66 817 GLU A N 1
ATOM 6916 C CA . GLU A 1 817 ? 13.024 -28.403 -14.598 1.00 63.66 817 GLU A CA 1
ATOM 6917 C C . GLU A 1 817 ? 12.702 -27.169 -15.461 1.00 63.66 817 GLU A C 1
ATOM 6919 O O . GLU A 1 817 ? 11.620 -27.071 -16.042 1.00 63.66 817 GLU A O 1
ATOM 6924 N N . LEU A 1 818 ? 13.653 -26.238 -15.603 1.00 60.44 818 LEU A N 1
ATOM 6925 C CA . LEU A 1 818 ? 13.543 -25.115 -16.539 1.00 60.44 818 LEU A CA 1
ATOM 6926 C C . LEU A 1 818 ? 13.661 -25.576 -18.003 1.00 60.44 818 LEU A C 1
ATOM 6928 O O . LEU A 1 818 ? 12.879 -25.120 -18.836 1.00 60.44 818 LEU A O 1
ATOM 6932 N N . ASP A 1 819 ? 14.557 -26.519 -18.305 1.00 60.31 819 ASP A N 1
ATOM 6933 C CA . ASP A 1 819 ? 14.715 -27.094 -19.651 1.00 60.31 819 ASP A CA 1
ATOM 6934 C C . ASP A 1 819 ? 13.521 -27.973 -20.076 1.00 60.31 819 ASP A C 1
ATOM 6936 O O . ASP A 1 819 ? 13.094 -27.934 -21.234 1.00 60.31 819 ASP A O 1
ATOM 6940 N N . GLU A 1 820 ? 12.945 -28.760 -19.164 1.00 57.44 820 GLU A N 1
ATOM 6941 C CA . GLU A 1 820 ? 11.767 -29.592 -19.444 1.00 57.44 820 GLU A CA 1
ATOM 6942 C C . GLU A 1 820 ? 10.506 -28.744 -19.634 1.00 57.44 820 GLU A C 1
ATOM 6944 O O . GLU A 1 820 ? 9.756 -28.976 -20.585 1.00 57.44 820 GLU A O 1
ATOM 6949 N N . ASN A 1 821 ? 10.310 -27.704 -18.815 1.00 54.28 821 ASN A N 1
ATOM 6950 C CA . ASN A 1 821 ? 9.221 -26.746 -19.020 1.00 54.28 821 ASN A CA 1
ATOM 6951 C C . ASN A 1 821 ? 9.353 -26.008 -20.359 1.00 54.28 821 ASN A C 1
ATOM 6953 O O . ASN A 1 821 ? 8.355 -25.811 -21.051 1.00 54.28 821 ASN A O 1
ATOM 6957 N N . TYR A 1 822 ? 10.577 -25.670 -20.773 1.00 55.72 822 TYR A N 1
ATOM 6958 C CA . TYR A 1 822 ? 10.837 -25.070 -22.081 1.00 55.72 822 TYR A CA 1
ATOM 6959 C C . TYR A 1 822 ? 10.482 -26.018 -23.244 1.00 55.72 822 TYR A C 1
ATOM 6961 O O . TYR A 1 822 ? 9.892 -25.593 -24.239 1.00 55.72 822 TYR A O 1
ATOM 6969 N N . ARG A 1 823 ? 10.755 -27.326 -23.112 1.00 54.44 823 ARG A N 1
ATOM 6970 C CA . ARG A 1 823 ? 10.390 -28.337 -24.126 1.00 54.44 823 ARG A CA 1
ATOM 6971 C C . ARG A 1 823 ? 8.888 -28.601 -24.216 1.00 54.44 823 ARG A C 1
ATOM 6973 O O . ARG A 1 823 ? 8.379 -28.749 -25.326 1.00 54.44 823 ARG A O 1
ATOM 6980 N N . TYR A 1 824 ? 8.178 -28.635 -23.089 1.00 52.28 824 TYR A N 1
ATOM 6981 C CA . TYR A 1 824 ? 6.715 -28.766 -23.087 1.00 52.28 824 TYR A CA 1
ATOM 6982 C C . TYR A 1 824 ? 6.036 -27.552 -23.734 1.00 52.28 824 TYR A C 1
ATOM 6984 O O . TYR A 1 824 ? 5.116 -27.714 -24.532 1.00 52.28 824 TYR A O 1
ATOM 6992 N N . GLN A 1 825 ? 6.555 -26.350 -23.478 1.00 48.06 825 GLN A N 1
ATOM 6993 C CA . GLN A 1 825 ? 6.048 -25.118 -24.083 1.00 48.06 825 GLN A CA 1
ATOM 6994 C C . GLN A 1 825 ? 6.338 -25.024 -25.589 1.00 48.06 825 GLN A C 1
ATOM 6996 O O . GLN A 1 825 ? 5.531 -24.466 -26.326 1.00 48.06 825 GLN A O 1
ATOM 7001 N N . LEU A 1 826 ? 7.446 -25.599 -26.075 1.00 47.91 826 LEU A N 1
ATOM 7002 C CA . LEU A 1 826 ? 7.731 -25.716 -27.513 1.00 47.91 826 LEU A CA 1
ATOM 7003 C C . LEU A 1 826 ? 6.721 -26.624 -28.237 1.00 47.91 826 LEU A C 1
ATOM 7005 O O . LEU A 1 826 ? 6.263 -26.269 -29.321 1.00 47.91 826 LEU A O 1
ATOM 7009 N N . ALA A 1 827 ? 6.334 -27.750 -27.627 1.00 52.56 827 ALA A N 1
ATOM 7010 C CA . ALA A 1 827 ? 5.372 -28.688 -28.213 1.00 52.56 827 ALA A CA 1
ATOM 7011 C C . ALA A 1 827 ? 3.941 -28.113 -28.280 1.00 52.56 827 ALA A C 1
ATOM 7013 O O . ALA A 1 827 ? 3.261 -28.265 -29.294 1.00 52.56 827 ALA A O 1
ATOM 7014 N N . GLU A 1 828 ? 3.510 -27.387 -27.245 1.00 45.03 828 GLU A N 1
ATOM 7015 C CA . GLU A 1 828 ? 2.197 -26.719 -27.198 1.00 45.03 828 GLU A CA 1
ATOM 7016 C C . GLU A 1 828 ? 2.082 -25.586 -28.245 1.00 45.03 828 GLU A C 1
ATOM 7018 O O . GLU A 1 828 ? 1.020 -25.338 -28.822 1.00 45.03 828 GLU A O 1
ATOM 7023 N N . ASN A 1 829 ? 3.203 -24.938 -28.573 1.00 48.88 829 ASN A N 1
ATOM 7024 C CA . ASN A 1 829 ? 3.261 -23.858 -29.559 1.00 48.88 829 ASN A CA 1
ATOM 7025 C C . ASN A 1 829 ? 3.132 -24.360 -31.011 1.00 48.88 829 ASN A C 1
ATOM 7027 O O . ASN A 1 829 ? 2.571 -23.676 -31.871 1.00 48.88 829 ASN A O 1
ATOM 7031 N N . ASP A 1 830 ? 3.606 -25.573 -31.299 1.00 53.91 830 ASP A N 1
ATOM 7032 C CA . ASP A 1 830 ? 3.479 -26.175 -32.630 1.00 53.91 830 ASP A CA 1
ATOM 7033 C C . ASP A 1 830 ? 2.050 -26.691 -32.904 1.00 53.91 830 ASP A C 1
ATOM 7035 O O . ASP A 1 830 ? 1.555 -26.593 -34.035 1.00 53.91 830 ASP A O 1
ATOM 7039 N N . GLU A 1 831 ? 1.314 -27.110 -31.869 1.00 54.22 831 GLU A N 1
ATOM 7040 C CA . GLU A 1 831 ? -0.125 -27.399 -31.980 1.00 54.22 831 GLU A CA 1
ATOM 7041 C C . GLU A 1 831 ? -0.942 -26.125 -32.264 1.00 54.22 831 GLU A C 1
ATOM 7043 O O . GLU A 1 831 ? -1.799 -26.112 -33.157 1.00 54.22 831 GLU A O 1
ATOM 7048 N N . LEU A 1 832 ? -0.616 -25.009 -31.604 1.00 49.84 832 LEU A N 1
ATOM 7049 C CA . LEU A 1 832 ? -1.304 -23.726 -31.800 1.00 49.84 832 LEU A CA 1
ATOM 7050 C C . LEU A 1 832 ? -1.032 -23.091 -33.174 1.00 49.84 832 LEU A C 1
ATOM 7052 O O . LEU A 1 832 ? -1.946 -22.511 -33.772 1.00 49.84 832 LEU A O 1
ATOM 7056 N N . LYS A 1 833 ? 0.166 -23.266 -33.748 1.00 49.56 833 LYS A N 1
ATOM 7057 C CA . LYS A 1 833 ? 0.461 -22.871 -35.144 1.00 49.56 833 LYS A CA 1
ATOM 7058 C C . LYS A 1 833 ? -0.416 -23.611 -36.153 1.00 49.56 833 LYS A C 1
ATOM 7060 O O . LYS A 1 833 ? -0.855 -23.024 -37.145 1.00 49.56 833 LYS A O 1
ATOM 7065 N N . THR A 1 834 ? -0.718 -24.876 -35.878 1.00 53.09 834 THR A N 1
ATOM 7066 C CA . THR A 1 834 ? -1.566 -25.709 -36.740 1.00 53.09 834 THR A CA 1
ATOM 7067 C C . THR A 1 834 ? -3.031 -25.251 -36.686 1.00 53.09 834 THR A C 1
ATOM 7069 O O . THR A 1 834 ? -3.712 -25.206 -37.712 1.00 53.09 834 THR A O 1
ATOM 7072 N N . VAL A 1 835 ? -3.502 -24.812 -35.513 1.00 50.84 835 VAL A N 1
ATOM 7073 C CA . VAL A 1 835 ? -4.843 -24.227 -35.321 1.00 50.84 835 VAL A CA 1
ATOM 7074 C C . VAL A 1 835 ? -4.961 -22.850 -35.991 1.00 50.84 835 VAL A C 1
ATOM 7076 O O . VAL A 1 835 ? -5.961 -22.566 -36.655 1.00 50.84 835 VAL A O 1
ATOM 7079 N N . ASN A 1 836 ? -3.922 -22.017 -35.909 1.00 44.62 836 ASN A N 1
ATOM 7080 C CA . ASN A 1 836 ? -3.942 -20.667 -36.478 1.00 44.62 836 ASN A CA 1
ATOM 7081 C C . ASN A 1 836 ? -3.882 -20.674 -38.023 1.00 44.62 836 ASN A C 1
ATOM 7083 O O . ASN A 1 836 ? -4.564 -19.891 -38.686 1.00 44.62 836 ASN A O 1
ATOM 7087 N N . ALA A 1 837 ? -3.168 -21.636 -38.622 1.00 51.31 837 ALA A N 1
ATOM 7088 C CA . ALA A 1 837 ? -3.161 -21.852 -40.073 1.00 51.31 837 ALA A CA 1
ATOM 7089 C C . ALA A 1 837 ? -4.536 -22.279 -40.635 1.00 51.31 837 ALA A C 1
ATOM 7091 O O . ALA A 1 837 ? -4.833 -22.030 -41.808 1.00 51.31 837 ALA A O 1
ATOM 7092 N N . ASN A 1 838 ? -5.390 -22.891 -39.807 1.00 51.53 838 ASN A N 1
ATOM 7093 C CA . ASN A 1 838 ? -6.753 -23.277 -40.179 1.00 51.53 838 ASN A CA 1
ATOM 7094 C C . ASN A 1 838 ? -7.749 -22.113 -40.024 1.00 51.53 838 ASN A C 1
ATOM 7096 O O . ASN A 1 838 ? -8.607 -21.932 -40.888 1.00 51.53 838 ASN A O 1
ATOM 7100 N N . LEU A 1 839 ? -7.570 -21.252 -39.016 1.00 47.53 839 LEU A N 1
ATOM 7101 C CA . LEU A 1 839 ? -8.386 -20.044 -38.809 1.00 47.53 839 LEU A CA 1
ATOM 7102 C C . LEU A 1 839 ? -8.174 -18.977 -39.900 1.00 47.53 839 LEU A C 1
ATOM 7104 O O . LEU A 1 839 ? -9.123 -18.309 -40.320 1.00 47.53 839 LEU A O 1
ATOM 7108 N N . VAL A 1 840 ? -6.956 -18.861 -40.441 1.00 48.78 840 VAL A N 1
ATOM 7109 C CA . VAL A 1 840 ? -6.651 -17.959 -41.572 1.00 48.78 840 VAL A CA 1
ATOM 7110 C C . VAL A 1 840 ? -7.290 -18.440 -42.888 1.00 48.78 840 VAL A C 1
ATOM 7112 O O . VAL A 1 840 ? -7.626 -17.625 -43.748 1.00 48.78 840 VAL A O 1
ATOM 7115 N N . LYS A 1 841 ? -7.540 -19.749 -43.041 1.00 49.09 841 LYS A N 1
ATOM 7116 C CA . LYS A 1 841 ? -8.235 -20.316 -44.214 1.00 49.09 841 LYS A CA 1
ATOM 7117 C C . LYS A 1 841 ? -9.759 -20.149 -44.156 1.00 49.09 841 LYS A C 1
ATOM 7119 O O . LYS A 1 841 ? -10.399 -20.104 -45.208 1.00 49.09 841 LYS A O 1
ATOM 7124 N N . GLU A 1 842 ? -10.349 -20.032 -42.965 1.00 44.16 842 GLU A N 1
ATOM 7125 C CA . GLU A 1 842 ? -11.790 -19.780 -42.794 1.00 44.16 842 GLU A CA 1
ATOM 7126 C C . GLU A 1 842 ? -12.162 -18.294 -42.887 1.00 44.16 842 GLU A C 1
ATOM 7128 O O . GLU A 1 842 ? -13.209 -17.958 -43.449 1.00 44.16 842 GLU A O 1
ATOM 7133 N N . SER A 1 843 ? -11.289 -17.386 -42.438 1.00 42.59 843 SER A N 1
ATOM 7134 C CA . SER A 1 843 ? -11.546 -15.938 -42.487 1.00 42.59 843 SER A CA 1
ATOM 7135 C C . SER A 1 843 ? -11.588 -15.362 -43.912 1.00 42.59 843 SER A C 1
ATOM 7137 O O . SER A 1 843 ? -12.251 -14.352 -44.152 1.00 42.59 843 SER A O 1
ATOM 7139 N N . GLN A 1 844 ? -10.989 -16.044 -44.896 1.00 47.41 844 GLN A N 1
ATOM 7140 C CA . GLN A 1 844 ? -11.040 -15.653 -46.312 1.00 47.41 844 GLN A CA 1
ATOM 7141 C C . GLN A 1 844 ? -12.371 -15.990 -47.022 1.00 47.41 844 GLN A C 1
ATOM 7143 O O . GLN A 1 844 ? -12.567 -15.571 -48.164 1.00 47.41 844 GLN A O 1
ATOM 7148 N N . LYS A 1 845 ? -13.319 -16.697 -46.378 1.00 43.81 845 LYS A N 1
ATOM 7149 C CA . LYS A 1 845 ? -14.595 -17.109 -47.009 1.00 43.81 845 LYS A CA 1
ATOM 7150 C C . LYS A 1 845 ? -15.799 -16.191 -46.764 1.00 43.81 845 LYS A C 1
ATOM 7152 O O . LYS A 1 845 ? -16.801 -16.347 -47.456 1.00 43.81 845 LYS A O 1
ATOM 7157 N N . PHE A 1 846 ? -15.725 -15.206 -45.868 1.00 41.66 846 PHE A N 1
ATOM 7158 C CA . PHE A 1 846 ? -16.878 -14.354 -45.525 1.00 41.66 846 PHE A CA 1
ATOM 7159 C C . PHE A 1 846 ? -16.662 -12.875 -45.862 1.00 41.66 846 PHE A C 1
ATOM 7161 O O . PHE A 1 846 ? -16.798 -11.978 -45.034 1.00 41.66 846 PHE A O 1
ATOM 7168 N N . GLY A 1 847 ? -16.355 -12.603 -47.129 1.00 42.69 847 GLY A N 1
ATOM 7169 C CA . GLY A 1 847 ? -16.310 -11.249 -47.670 1.00 42.69 847 GLY A CA 1
ATOM 7170 C C . GLY A 1 847 ? -17.559 -10.914 -48.479 1.00 42.69 847 GLY A C 1
ATOM 7171 O O . GLY A 1 847 ? -17.584 -11.216 -49.670 1.00 42.69 847 GLY A O 1
ATOM 7172 N N . LYS A 1 848 ? -18.544 -10.248 -47.847 1.00 46.06 848 LYS A N 1
ATOM 7173 C CA . LYS A 1 848 ? -19.322 -9.084 -48.358 1.00 46.06 848 LYS A CA 1
ATOM 7174 C C . LYS A 1 848 ? -20.742 -9.020 -47.769 1.00 46.06 848 LYS A C 1
ATOM 7176 O O . LYS A 1 848 ? -21.624 -9.746 -48.214 1.00 46.06 848 LYS A O 1
ATOM 7181 N N . LYS A 1 849 ? -20.920 -8.062 -46.841 1.00 46.12 849 LYS A N 1
ATOM 7182 C CA . LYS A 1 849 ? -22.132 -7.299 -46.424 1.00 46.12 849 LYS A CA 1
ATOM 7183 C C . LYS A 1 849 ? -22.200 -7.153 -44.891 1.00 46.12 849 LYS A C 1
ATOM 7185 O O . LYS A 1 849 ? -23.031 -7.776 -44.253 1.00 46.12 849 LYS A O 1
ATOM 7190 N N . SER A 1 850 ? -21.313 -6.350 -44.288 1.00 45.22 850 SER A N 1
ATOM 7191 C CA . SER A 1 850 ? -21.388 -6.032 -42.842 1.00 45.22 850 SER A CA 1
ATOM 7192 C C . SER A 1 850 ? -20.563 -4.793 -42.435 1.00 45.22 850 SER A C 1
ATOM 7194 O O . SER A 1 850 ? -19.904 -4.786 -41.397 1.00 45.22 850 SER A O 1
ATOM 7196 N N . HIS A 1 851 ? -20.511 -3.744 -43.261 1.00 45.50 851 HIS A N 1
ATOM 7197 C CA . HIS A 1 851 ? -19.719 -2.547 -42.920 1.00 45.50 851 HIS A CA 1
ATOM 7198 C C . HIS A 1 851 ? -20.478 -1.500 -42.096 1.00 45.50 851 HIS A C 1
ATOM 7200 O O . HIS A 1 851 ? -19.849 -0.726 -41.387 1.00 45.50 851 HIS A O 1
ATOM 7206 N N . GLU A 1 852 ? -21.811 -1.520 -42.095 1.00 46.03 852 GLU A N 1
ATOM 7207 C CA . GLU A 1 852 ? -22.592 -0.516 -41.359 1.00 46.03 852 GLU A CA 1
ATOM 7208 C C . GLU A 1 852 ? -22.948 -0.973 -39.935 1.00 46.03 852 GLU A C 1
ATOM 7210 O O . GLU A 1 852 ? -22.873 -0.176 -39.005 1.00 46.03 852 GLU A O 1
ATOM 7215 N N . PHE A 1 853 ? -23.195 -2.270 -39.712 1.00 47.84 853 PHE A N 1
ATOM 7216 C CA . PHE A 1 853 ? -23.442 -2.809 -38.365 1.00 47.84 853 PHE A CA 1
ATOM 7217 C C . PHE A 1 853 ? -22.187 -2.810 -37.470 1.00 47.84 853 PHE A C 1
ATOM 7219 O O . PHE A 1 853 ? -22.286 -2.491 -36.288 1.00 47.84 853 PHE A O 1
ATOM 7226 N N . SER A 1 854 ? -20.992 -3.057 -38.028 1.00 52.06 854 SER A N 1
ATOM 7227 C CA . SER A 1 854 ? -19.743 -3.103 -37.242 1.00 52.06 854 SER A CA 1
ATOM 7228 C C . SER A 1 854 ? -19.357 -1.747 -36.636 1.00 52.06 854 SER A C 1
ATOM 7230 O O . SER A 1 854 ? -18.718 -1.709 -35.585 1.00 52.06 854 SER A O 1
ATOM 7232 N N . ASN A 1 855 ? -19.756 -0.633 -37.254 1.00 51.22 855 ASN A N 1
ATOM 7233 C CA . ASN A 1 855 ? -19.441 0.695 -36.726 1.00 51.22 855 ASN A CA 1
ATOM 7234 C C . ASN A 1 855 ? -20.322 1.073 -35.531 1.00 51.22 855 ASN A C 1
ATOM 7236 O O . ASN A 1 855 ? -19.811 1.635 -34.563 1.00 51.22 855 ASN A O 1
ATOM 7240 N N . TYR A 1 856 ? -21.609 0.715 -35.545 1.00 57.41 856 TYR A N 1
ATOM 7241 C CA . TYR A 1 856 ? -22.489 0.951 -34.397 1.00 57.41 856 TYR A CA 1
ATOM 7242 C C . TYR A 1 856 ? -22.151 0.040 -33.216 1.00 57.41 856 TYR A C 1
ATOM 7244 O O . TYR A 1 856 ? -22.148 0.490 -32.073 1.00 57.41 856 TYR A O 1
ATOM 7252 N N . GLU A 1 857 ? -21.773 -1.209 -33.484 1.00 54.44 857 GLU A N 1
ATOM 7253 C CA . GLU A 1 857 ? -21.354 -2.149 -32.443 1.00 54.44 857 GLU A CA 1
ATOM 7254 C C . GLU A 1 857 ? -20.053 -1.694 -31.759 1.00 54.44 857 GLU A C 1
ATOM 7256 O O . GLU A 1 857 ? -19.964 -1.686 -30.531 1.00 54.44 857 GLU A O 1
ATOM 7261 N N . ARG A 1 858 ? -19.082 -1.179 -32.531 1.00 63.03 858 ARG A N 1
ATOM 7262 C CA . ARG A 1 858 ? -17.863 -0.570 -31.969 1.00 63.03 858 ARG A CA 1
ATOM 7263 C C . ARG A 1 858 ? -18.155 0.682 -31.147 1.00 63.03 858 ARG A C 1
ATOM 7265 O O . ARG A 1 858 ? -17.553 0.843 -30.091 1.00 63.03 858 ARG A O 1
ATOM 7272 N N . GLN A 1 859 ? -19.074 1.544 -31.585 1.00 66.62 859 GLN A N 1
ATOM 7273 C CA . GLN A 1 859 ? -19.451 2.738 -30.818 1.00 66.62 859 GLN A CA 1
ATOM 7274 C C . GLN A 1 859 ? -20.132 2.382 -29.490 1.00 66.62 859 GLN A C 1
ATOM 7276 O O . GLN A 1 859 ? -19.833 2.994 -28.466 1.00 66.62 859 GLN A O 1
ATOM 7281 N N . ILE A 1 860 ? -20.997 1.363 -29.478 1.00 63.75 860 ILE A N 1
ATOM 7282 C CA . ILE A 1 860 ? -21.657 0.891 -28.252 1.00 63.75 860 ILE A CA 1
ATOM 7283 C C . ILE A 1 860 ? -20.635 0.292 -27.277 1.00 63.75 860 ILE A C 1
ATOM 7285 O O . ILE A 1 860 ? -20.688 0.596 -26.083 1.00 63.75 860 ILE A O 1
ATOM 7289 N N . ILE A 1 861 ? -19.669 -0.489 -27.768 1.00 68.94 861 ILE A N 1
ATOM 7290 C CA . ILE A 1 861 ? -18.581 -1.034 -26.940 1.00 68.94 861 ILE A CA 1
ATOM 7291 C C . ILE A 1 861 ? -17.736 0.105 -26.349 1.00 68.94 861 ILE A C 1
ATOM 7293 O O . ILE A 1 861 ? -17.507 0.141 -25.143 1.00 68.94 861 ILE A O 1
ATOM 7297 N N . GLN A 1 862 ? -17.384 1.110 -27.153 1.00 71.00 862 GLN A N 1
ATOM 7298 C CA . GLN A 1 862 ? -16.565 2.240 -26.705 1.00 71.00 862 GLN A CA 1
ATOM 7299 C C . GLN A 1 862 ? -17.254 3.089 -25.622 1.00 71.00 862 GLN A C 1
ATOM 7301 O O . GLN A 1 862 ? -16.616 3.497 -24.650 1.00 71.00 862 GLN A O 1
ATOM 7306 N N . ILE A 1 863 ? -18.564 3.326 -25.752 1.00 73.56 863 ILE A N 1
ATOM 7307 C CA . ILE A 1 863 ? -19.363 4.033 -24.737 1.00 73.56 863 ILE A CA 1
ATOM 7308 C C . ILE A 1 863 ? -19.484 3.190 -23.459 1.00 73.56 863 ILE A C 1
ATOM 7310 O O . ILE A 1 863 ? -19.417 3.723 -22.348 1.00 73.56 863 ILE A O 1
ATOM 7314 N N . THR A 1 864 ? -19.618 1.871 -23.601 1.00 69.62 864 THR A N 1
ATOM 7315 C CA . THR A 1 864 ? -19.710 0.944 -22.465 1.00 69.62 864 THR A CA 1
ATOM 7316 C C . THR A 1 864 ? -18.398 0.898 -21.676 1.00 69.62 864 THR A C 1
ATOM 7318 O O . THR A 1 864 ? -18.417 0.983 -20.447 1.00 69.62 864 THR A O 1
ATOM 7321 N N . ASP A 1 865 ? -17.253 0.896 -22.356 1.00 71.81 865 ASP A N 1
ATOM 7322 C CA . ASP A 1 865 ? -15.933 0.926 -21.718 1.00 71.81 865 ASP A CA 1
ATOM 7323 C C . ASP A 1 865 ? -15.644 2.261 -21.020 1.00 71.81 865 ASP A C 1
ATOM 7325 O O . ASP A 1 865 ? -15.066 2.295 -19.928 1.00 71.81 865 ASP A O 1
ATOM 7329 N N . GLN A 1 866 ? -16.087 3.381 -21.601 1.00 77.75 866 GLN A N 1
ATOM 7330 C CA . GLN A 1 866 ? -15.986 4.698 -20.963 1.00 77.75 866 GLN A CA 1
ATOM 7331 C C . GLN A 1 866 ? -16.833 4.778 -19.689 1.00 77.75 866 GLN A C 1
ATOM 7333 O O . GLN A 1 866 ? -16.357 5.282 -18.666 1.00 77.75 866 GLN A O 1
ATOM 7338 N N . ARG A 1 867 ? -18.057 4.236 -19.722 1.00 83.19 867 ARG A N 1
ATOM 7339 C CA . ARG A 1 867 ? -18.931 4.146 -18.547 1.00 83.19 867 ARG A CA 1
ATOM 7340 C C . ARG A 1 867 ? -18.306 3.285 -17.450 1.00 83.19 867 ARG A C 1
ATOM 7342 O O . ARG A 1 867 ? -18.235 3.733 -16.308 1.00 83.19 867 ARG A O 1
ATOM 7349 N N . ASN A 1 868 ? -17.801 2.100 -17.791 1.00 76.06 868 ASN A N 1
ATOM 7350 C CA . ASN A 1 868 ? -17.176 1.195 -16.823 1.00 76.06 868 ASN A CA 1
ATOM 7351 C C . ASN A 1 868 ? -15.924 1.824 -16.187 1.00 76.06 868 ASN A C 1
ATOM 7353 O O . ASN A 1 868 ? -15.727 1.737 -14.975 1.00 76.06 868 ASN A O 1
ATOM 7357 N N . ASN A 1 869 ? -15.114 2.545 -16.968 1.00 78.12 869 ASN A N 1
ATOM 7358 C CA . ASN A 1 869 ? -13.966 3.287 -16.443 1.00 78.12 869 ASN A CA 1
ATOM 7359 C C . ASN A 1 869 ? -14.366 4.442 -15.512 1.00 78.12 869 ASN A C 1
ATOM 7361 O O . ASN A 1 869 ? -13.681 4.688 -14.513 1.00 78.12 869 ASN A O 1
ATOM 7365 N N . ALA A 1 870 ? -15.456 5.154 -15.811 1.00 76.25 870 ALA A N 1
ATOM 7366 C CA . ALA A 1 870 ? -15.988 6.188 -14.924 1.00 76.25 870 ALA A CA 1
ATOM 7367 C C . ALA A 1 870 ? -16.495 5.582 -13.605 1.00 76.25 870 ALA A C 1
ATOM 7369 O O . ALA A 1 870 ? -16.190 6.103 -12.534 1.00 76.25 870 ALA A O 1
ATOM 7370 N N . GLU A 1 871 ? -17.173 4.437 -13.665 1.00 76.25 871 GLU A N 1
ATOM 7371 C CA . GLU A 1 871 ? -17.694 3.742 -12.486 1.00 76.25 871 GLU A CA 1
ATOM 7372 C C . GLU A 1 871 ? -16.565 3.216 -11.579 1.00 76.25 871 GLU A C 1
ATOM 7374 O O . GLU A 1 871 ? -16.608 3.379 -10.358 1.00 76.25 871 GLU A O 1
ATOM 7379 N N . VAL A 1 872 ? -15.488 2.682 -12.165 1.00 78.81 872 VAL A N 1
ATOM 7380 C CA . VAL A 1 872 ? -14.279 2.286 -11.421 1.00 78.81 872 VAL A CA 1
ATOM 7381 C C . VAL A 1 872 ? -13.599 3.496 -10.769 1.00 78.81 872 VAL A C 1
ATOM 7383 O O . VAL A 1 872 ? -13.112 3.389 -9.640 1.00 78.81 872 VAL A O 1
ATOM 7386 N N . LYS A 1 873 ? -13.573 4.661 -11.432 1.00 82.12 873 LYS A N 1
ATOM 7387 C CA . LYS A 1 873 ? -13.060 5.905 -10.829 1.00 82.12 873 LYS A CA 1
ATOM 7388 C C . LYS A 1 873 ? -13.933 6.380 -9.665 1.00 82.12 873 LYS A C 1
ATOM 7390 O O . LYS A 1 873 ? -13.373 6.742 -8.634 1.00 82.12 873 LYS A O 1
ATOM 7395 N N . CYS A 1 874 ? -15.260 6.323 -9.787 1.00 75.81 874 CYS A N 1
ATOM 7396 C CA . CYS A 1 874 ? -16.182 6.655 -8.696 1.00 75.81 874 CYS A CA 1
ATOM 7397 C C . CYS A 1 874 ? -15.964 5.754 -7.475 1.00 75.81 874 CYS A C 1
ATOM 7399 O O . CYS A 1 874 ? -15.750 6.274 -6.385 1.00 75.81 874 CYS A O 1
ATOM 7401 N N . ARG A 1 875 ? -15.869 4.429 -7.656 1.00 77.94 875 ARG A N 1
ATOM 7402 C CA . ARG A 1 875 ? -15.615 3.499 -6.537 1.00 77.94 875 ARG A CA 1
ATOM 7403 C C . ARG A 1 875 ? -14.265 3.737 -5.853 1.00 77.94 875 ARG A C 1
ATOM 7405 O O . ARG A 1 875 ? -14.151 3.605 -4.637 1.00 77.94 875 ARG A O 1
ATOM 7412 N N . LYS A 1 876 ? -13.230 4.118 -6.614 1.00 81.06 876 LYS A N 1
ATOM 7413 C CA . LYS A 1 876 ? -11.928 4.509 -6.041 1.00 81.06 876 LYS A CA 1
ATOM 7414 C C . LYS A 1 876 ? -12.025 5.798 -5.223 1.00 81.06 876 LYS A C 1
ATOM 7416 O O . LYS A 1 876 ? -11.396 5.881 -4.172 1.00 81.06 876 LYS A O 1
ATOM 7421 N N . LEU A 1 877 ? -12.798 6.782 -5.683 1.00 80.81 877 LEU A N 1
ATOM 7422 C CA . LEU A 1 877 ? -13.020 8.031 -4.951 1.00 80.81 877 LEU A CA 1
ATOM 7423 C C . LEU A 1 877 ? -13.855 7.809 -3.686 1.00 80.81 877 LEU A C 1
ATOM 7425 O O . LEU A 1 877 ? -13.476 8.315 -2.638 1.00 80.81 877 LEU A O 1
ATOM 7429 N N . GLU A 1 878 ? -14.904 6.989 -3.744 1.00 79.12 878 GLU A N 1
ATOM 7430 C CA . GLU A 1 878 ? -15.703 6.601 -2.571 1.00 79.12 878 GLU A CA 1
ATOM 7431 C C . GLU A 1 878 ? -14.845 5.891 -1.518 1.00 79.12 878 GLU A C 1
ATOM 7433 O O . GLU A 1 878 ? -14.855 6.275 -0.351 1.00 79.12 878 GLU A O 1
ATOM 7438 N N . SER A 1 879 ? -14.009 4.932 -1.935 1.00 79.94 879 SER A N 1
ATOM 7439 C CA . SER A 1 879 ? -13.057 4.271 -1.033 1.00 79.94 879 SER A CA 1
ATOM 7440 C C . SER A 1 879 ? -12.077 5.261 -0.396 1.00 79.94 879 SER A C 1
ATOM 7442 O O . SER A 1 879 ? -11.737 5.108 0.777 1.00 79.94 879 SER A O 1
ATOM 7444 N N . LYS A 1 880 ? -11.617 6.269 -1.148 1.00 83.25 880 LYS A N 1
ATOM 7445 C CA . LYS A 1 880 ? -10.705 7.305 -0.643 1.00 83.25 880 LYS A CA 1
ATOM 7446 C C . LYS A 1 880 ? -11.423 8.250 0.332 1.00 83.25 880 LYS A C 1
ATOM 7448 O O . LYS A 1 880 ? -10.849 8.602 1.356 1.00 83.25 880 LYS A O 1
ATOM 7453 N N . CYS A 1 881 ? -12.686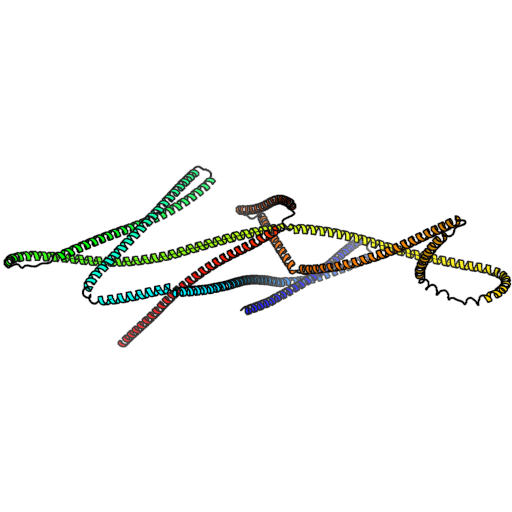 8.599 0.074 1.00 77.00 881 CYS A N 1
ATOM 7454 C CA . CYS A 1 881 ? -13.526 9.370 0.996 1.00 77.00 881 CYS A CA 1
ATOM 7455 C C . CYS A 1 881 ? -13.752 8.626 2.317 1.00 77.00 881 CYS A C 1
ATOM 7457 O O . CYS A 1 881 ? -13.514 9.207 3.371 1.00 77.00 881 CYS A O 1
ATOM 7459 N N . SER A 1 882 ? -14.094 7.335 2.283 1.00 79.44 882 SER A N 1
ATOM 7460 C CA . SER A 1 882 ? -14.254 6.540 3.509 1.00 79.44 882 SER A CA 1
ATOM 7461 C C . SER A 1 882 ? -12.947 6.403 4.303 1.00 79.44 882 SER A C 1
ATOM 7463 O O . SER A 1 882 ? -12.960 6.427 5.534 1.00 79.44 882 SER A O 1
ATOM 7465 N N . GLN A 1 883 ? -11.796 6.309 3.625 1.00 79.44 883 GLN A N 1
ATOM 7466 C CA . GLN A 1 883 ? -10.486 6.338 4.287 1.00 79.44 883 GLN A CA 1
ATOM 7467 C C . GLN A 1 883 ? -10.213 7.689 4.960 1.00 79.44 883 GLN A C 1
ATOM 7469 O O . GLN A 1 883 ? -9.767 7.717 6.107 1.00 79.44 883 GLN A O 1
ATOM 7474 N N . LEU A 1 884 ? -10.515 8.800 4.283 1.00 82.12 884 LEU A N 1
ATOM 7475 C CA . LEU A 1 884 ? -10.350 10.146 4.838 1.00 82.12 884 LEU A CA 1
ATOM 7476 C C . LEU A 1 884 ? -11.289 10.399 6.026 1.00 82.12 884 LEU A C 1
ATOM 7478 O O . LEU A 1 884 ? -10.857 10.979 7.019 1.00 82.12 884 LEU A O 1
ATOM 7482 N N . GLU A 1 885 ? -12.533 9.919 5.980 1.00 80.62 885 GLU A N 1
ATOM 7483 C CA . GLU A 1 885 ? -13.472 9.979 7.110 1.00 80.62 885 GLU A CA 1
ATOM 7484 C C . GLU A 1 885 ? -12.965 9.177 8.317 1.00 80.62 885 GLU A C 1
ATOM 7486 O O . GLU A 1 885 ? -13.013 9.655 9.456 1.00 80.62 885 GLU A O 1
ATOM 7491 N N . CYS A 1 886 ? -12.397 7.990 8.082 1.00 80.25 886 CYS A N 1
ATOM 7492 C CA . CYS A 1 886 ? -11.775 7.190 9.136 1.00 80.25 886 CYS A CA 1
ATOM 7493 C C . CYS A 1 886 ? -10.565 7.912 9.755 1.00 80.25 886 CYS A C 1
ATOM 7495 O O . CYS A 1 886 ? -10.428 7.952 10.978 1.00 80.25 886 CYS A O 1
ATOM 7497 N N . GLN A 1 887 ? -9.712 8.529 8.932 1.00 83.81 887 GLN A N 1
ATOM 7498 C CA . GLN A 1 887 ? -8.563 9.310 9.403 1.00 83.81 887 GLN A CA 1
ATOM 7499 C C . GLN A 1 887 ? -8.994 10.545 10.209 1.00 83.81 887 GLN A C 1
ATOM 7501 O O . GLN A 1 887 ? -8.421 10.817 11.262 1.00 83.81 887 GLN A O 1
ATOM 7506 N N . LEU A 1 888 ? -10.035 11.257 9.768 1.00 81.06 888 LEU A N 1
ATOM 7507 C CA . LEU A 1 888 ? -10.622 12.390 10.495 1.00 81.06 888 LEU A CA 1
ATOM 7508 C C . LEU A 1 888 ? -11.185 11.971 11.857 1.00 81.06 888 LEU A C 1
ATOM 7510 O O . LEU A 1 888 ? -11.000 12.678 12.848 1.00 81.06 888 LEU A O 1
ATOM 7514 N N . THR A 1 889 ? -11.829 10.806 11.919 1.00 83.88 889 THR A N 1
ATOM 7515 C CA . THR A 1 889 ? -12.375 10.264 13.170 1.00 83.88 889 THR A CA 1
ATOM 7516 C C . THR A 1 889 ? -11.254 9.908 14.150 1.00 83.88 889 THR A C 1
ATOM 7518 O O . THR A 1 889 ? -11.339 10.260 15.328 1.00 83.88 889 THR A O 1
ATOM 7521 N N . ASN A 1 890 ? -10.169 9.298 13.662 1.00 81.12 890 ASN A N 1
ATOM 7522 C CA . ASN A 1 890 ? -8.988 8.982 14.471 1.00 81.12 890 ASN A CA 1
ATOM 7523 C C . ASN A 1 890 ? -8.302 10.253 14.993 1.00 81.12 890 ASN A C 1
ATOM 7525 O O . ASN A 1 890 ? -8.058 10.367 16.191 1.00 81.12 890 ASN A O 1
ATOM 7529 N N . LEU A 1 891 ? -8.088 11.256 14.133 1.00 83.94 891 LEU A N 1
ATOM 7530 C CA . LEU A 1 891 ? -7.525 12.549 14.539 1.00 83.94 891 LEU A CA 1
ATOM 7531 C C . LEU A 1 891 ? -8.405 13.268 15.572 1.00 83.94 891 LEU A C 1
ATOM 7533 O O . LEU A 1 891 ? -7.893 13.885 16.505 1.00 83.94 891 LEU A O 1
ATOM 7537 N N . SER A 1 892 ? -9.732 13.171 15.449 1.00 83.38 892 SER A N 1
ATOM 7538 C CA . SER A 1 892 ? -10.653 13.732 16.442 1.00 83.38 892 SER A CA 1
ATOM 7539 C C . SER A 1 892 ? -10.550 13.022 17.796 1.00 83.38 892 SER A C 1
ATOM 7541 O O . SER A 1 892 ? -10.676 13.675 18.834 1.00 83.38 892 SER A O 1
ATOM 7543 N N . GLN A 1 893 ? -10.327 11.705 17.808 1.00 78.81 893 GLN A N 1
ATOM 7544 C CA . GLN A 1 893 ? -10.117 10.941 19.041 1.00 78.81 893 GLN A CA 1
ATOM 7545 C C . GLN A 1 893 ? -8.770 11.276 19.686 1.00 78.81 893 GLN A C 1
ATOM 7547 O O . GLN A 1 893 ? -8.726 11.535 20.889 1.00 78.81 893 GLN A O 1
ATOM 7552 N N . GLU A 1 894 ? -7.695 11.352 18.898 1.00 84.88 894 GLU A N 1
ATOM 7553 C CA . GLU A 1 894 ? -6.374 11.781 19.371 1.00 84.88 894 GLU A CA 1
ATOM 7554 C C . GLU A 1 894 ? -6.427 13.190 19.971 1.00 84.88 894 GLU A C 1
ATOM 7556 O O . GLU A 1 894 ? -5.893 13.430 21.055 1.00 84.88 894 GLU A O 1
ATOM 7561 N N . PHE A 1 895 ? -7.144 14.117 19.328 1.00 83.06 895 PHE A N 1
ATOM 7562 C CA . PHE A 1 895 ? -7.346 15.461 19.863 1.00 83.06 895 PHE A CA 1
ATOM 7563 C C . PHE A 1 895 ? -8.061 15.437 21.222 1.00 83.06 895 PHE A C 1
ATOM 7565 O O . PHE A 1 895 ? -7.662 16.154 22.142 1.00 83.06 895 PHE A O 1
ATOM 7572 N N . HIS A 1 896 ? -9.075 14.583 21.382 1.00 85.00 896 HIS A N 1
ATOM 7573 C CA . HIS A 1 896 ? -9.794 14.445 22.648 1.00 85.00 896 HIS A CA 1
ATOM 7574 C C . HIS A 1 896 ? -8.910 13.850 23.756 1.00 85.00 896 HIS A C 1
ATOM 7576 O O . HIS A 1 896 ? -8.906 14.358 24.878 1.00 85.00 896 HIS A O 1
ATOM 7582 N N . GLN A 1 897 ? -8.084 12.851 23.431 1.00 84.25 897 GLN A N 1
ATOM 7583 C CA . GLN A 1 897 ? -7.107 12.277 24.363 1.00 84.25 897 GLN A CA 1
ATOM 7584 C C . GLN A 1 897 ? -6.049 13.302 24.788 1.00 84.25 897 GLN A C 1
ATOM 7586 O O . GLN A 1 897 ? -5.730 13.410 25.973 1.00 84.25 897 GLN A O 1
ATOM 7591 N N . ILE A 1 898 ? -5.533 14.102 23.849 1.00 84.94 898 ILE A N 1
ATOM 7592 C CA . ILE A 1 898 ? -4.595 15.192 24.153 1.00 84.94 898 ILE A CA 1
ATOM 7593 C C . ILE A 1 898 ? -5.261 16.228 25.065 1.00 84.94 898 ILE A C 1
ATOM 7595 O O . ILE A 1 898 ? -4.635 16.717 26.011 1.00 84.94 898 ILE A O 1
ATOM 7599 N N . GLN A 1 899 ? -6.531 16.556 24.821 1.00 86.31 899 GLN A N 1
ATOM 7600 C CA . GLN A 1 899 ? -7.289 17.490 25.650 1.00 86.31 899 GLN A CA 1
ATOM 7601 C C . GLN A 1 899 ? -7.448 16.964 27.087 1.00 86.31 899 GLN A C 1
ATOM 7603 O O . GLN A 1 899 ? -7.170 17.694 28.040 1.00 86.31 899 GLN A O 1
ATOM 7608 N N . GLU A 1 900 ? -7.791 15.687 27.250 1.00 85.69 900 GLU A N 1
ATOM 7609 C CA . GLU A 1 900 ? -7.921 15.035 28.556 1.00 85.69 900 GLU A CA 1
ATOM 7610 C C . GLU A 1 900 ? -6.575 14.951 29.299 1.00 85.69 900 GLU A C 1
ATOM 7612 O O . GLU A 1 900 ? -6.478 15.330 30.471 1.00 85.69 900 GLU A O 1
ATOM 7617 N N . GLN A 1 901 ? -5.496 14.569 28.607 1.00 85.06 901 GLN A N 1
ATOM 7618 C CA . GLN A 1 901 ? -4.140 14.579 29.170 1.00 85.06 901 GLN A CA 1
ATOM 7619 C C . GLN A 1 901 ? -3.713 15.985 29.611 1.00 85.06 901 GLN A C 1
ATOM 7621 O O . GLN A 1 901 ? -3.105 16.155 30.672 1.00 85.06 901 GLN A O 1
ATOM 7626 N N . THR A 1 902 ? -4.066 17.011 28.835 1.00 86.94 902 THR A N 1
ATOM 7627 C CA . THR A 1 902 ? -3.786 18.412 29.178 1.00 86.94 902 THR A CA 1
ATOM 7628 C C . THR A 1 902 ? -4.545 18.836 30.440 1.00 86.94 902 THR A C 1
ATOM 7630 O O . THR A 1 902 ? -3.973 19.508 31.306 1.00 86.94 902 THR A O 1
ATOM 7633 N N . GLU A 1 903 ? -5.801 18.408 30.596 1.00 87.69 903 GLU A N 1
ATOM 7634 C CA . GLU A 1 903 ? -6.617 18.645 31.794 1.00 87.69 903 GLU A CA 1
ATOM 7635 C C . GLU A 1 903 ? -5.995 17.973 33.035 1.00 87.69 903 GLU A C 1
ATOM 7637 O O . GLU A 1 903 ? -5.846 18.607 34.086 1.00 87.69 903 GLU A O 1
ATOM 7642 N N . ILE A 1 904 ? -5.534 16.723 32.900 1.00 88.06 904 ILE A N 1
ATOM 7643 C CA . ILE A 1 904 ? -4.849 15.975 33.968 1.00 88.06 904 ILE A CA 1
ATOM 7644 C C . ILE A 1 904 ? -3.549 16.678 34.375 1.00 88.06 904 ILE A C 1
ATOM 7646 O O . ILE A 1 904 ? -3.315 16.921 35.564 1.00 88.06 904 ILE A O 1
ATOM 7650 N N . LEU A 1 905 ? -2.712 17.064 33.408 1.00 86.38 905 LEU A N 1
ATOM 7651 C CA . LEU A 1 905 ? -1.459 17.777 33.676 1.00 86.38 905 LEU A CA 1
ATOM 7652 C C . LEU A 1 905 ? -1.709 19.128 34.359 1.00 86.38 905 LEU A C 1
ATOM 7654 O O . LEU A 1 905 ? -0.977 19.511 35.280 1.00 86.38 905 LEU A O 1
ATOM 7658 N N . LYS A 1 906 ? -2.776 19.835 33.977 1.00 89.75 906 LYS A N 1
ATOM 7659 C CA . LYS A 1 906 ? -3.205 21.081 34.625 1.00 89.75 906 LYS A CA 1
ATOM 7660 C C . LYS A 1 906 ? -3.612 20.844 36.083 1.00 89.75 906 LYS A C 1
ATOM 7662 O O . LYS A 1 906 ? -3.142 21.568 36.964 1.00 89.75 906 LYS A O 1
ATOM 7667 N N . GLN A 1 907 ? -4.389 19.797 36.370 1.00 87.62 907 GLN A N 1
ATOM 7668 C CA . GLN A 1 907 ? -4.759 19.423 37.742 1.00 87.62 907 GLN A CA 1
ATOM 7669 C C . GLN A 1 907 ? -3.539 19.032 38.592 1.00 87.62 907 GLN A C 1
ATOM 7671 O O . GLN A 1 907 ? -3.417 19.459 39.747 1.00 87.62 907 GLN A O 1
ATOM 7676 N N . GLN A 1 908 ? -2.599 18.269 38.025 1.00 87.62 908 GLN A N 1
ATOM 7677 C CA . GLN A 1 908 ? -1.351 17.893 38.696 1.00 87.62 908 GLN A CA 1
ATOM 7678 C C . GLN A 1 908 ? -0.490 19.119 39.019 1.00 87.62 908 GLN A C 1
ATOM 7680 O O . GLN A 1 908 ? -0.027 19.267 40.156 1.00 87.62 908 GLN A O 1
ATOM 7685 N N . ARG A 1 909 ? -0.327 20.036 38.057 1.00 92.19 909 ARG A N 1
ATOM 7686 C CA . ARG A 1 909 ? 0.384 21.308 38.246 1.00 92.19 909 ARG A CA 1
ATOM 7687 C C . ARG A 1 909 ? -0.249 22.142 39.357 1.00 92.19 909 ARG A C 1
ATOM 7689 O O . ARG A 1 909 ? 0.462 22.643 40.229 1.00 92.19 909 ARG A O 1
ATOM 7696 N N . ASP A 1 910 ? -1.573 22.262 39.370 1.00 89.38 910 ASP A N 1
ATOM 7697 C CA . ASP A 1 910 ? -2.290 23.066 40.362 1.00 89.38 910 ASP A CA 1
ATOM 7698 C C . ASP A 1 910 ? -2.225 22.427 41.767 1.00 89.38 910 ASP A C 1
ATOM 7700 O O . ASP A 1 910 ? -2.065 23.127 42.774 1.00 89.38 910 ASP A O 1
ATOM 7704 N N . SER A 1 911 ? -2.249 21.093 41.853 1.00 89.62 911 SER A N 1
ATOM 7705 C CA . SER A 1 911 ? -1.998 20.331 43.087 1.00 89.62 911 SER A CA 1
ATOM 7706 C C . SER A 1 911 ? -0.564 20.527 43.607 1.00 89.62 911 SER A C 1
ATOM 7708 O O . SER A 1 911 ? -0.357 20.824 44.792 1.00 89.62 911 SER A O 1
ATOM 7710 N N . ALA A 1 912 ? 0.439 20.458 42.724 1.00 85.94 912 ALA A N 1
ATOM 7711 C CA . ALA A 1 912 ? 1.837 20.722 43.063 1.00 85.94 912 ALA A CA 1
ATOM 7712 C C . ALA A 1 912 ? 2.049 22.169 43.542 1.00 85.94 912 ALA A C 1
ATOM 7714 O O . ALA A 1 912 ? 2.722 22.402 44.553 1.00 85.94 912 ALA A O 1
ATOM 7715 N N . LEU A 1 913 ? 1.415 23.142 42.882 1.00 89.88 913 LEU A N 1
ATOM 7716 C CA . LEU A 1 913 ? 1.451 24.548 43.281 1.00 89.88 913 LEU A CA 1
ATOM 7717 C C . LEU A 1 913 ? 0.817 24.756 44.667 1.00 89.88 913 LEU A C 1
ATOM 7719 O O . LEU A 1 913 ? 1.414 25.419 45.522 1.00 89.88 913 LEU A O 1
ATOM 7723 N N . LYS A 1 914 ? -0.340 24.135 44.944 1.00 90.69 914 LYS A N 1
ATOM 7724 C CA . LYS A 1 914 ? -0.968 24.150 46.280 1.00 90.69 914 LYS A CA 1
ATOM 7725 C C . LYS A 1 914 ? -0.035 23.574 47.351 1.00 90.69 914 LYS A C 1
ATOM 7727 O O . LYS A 1 914 ? 0.128 24.197 48.406 1.00 90.69 914 LYS A O 1
ATOM 7732 N N . LYS A 1 915 ? 0.640 22.449 47.074 1.00 89.06 915 LYS A N 1
ATOM 7733 C CA . LYS A 1 915 ? 1.646 21.858 47.979 1.00 89.06 915 LYS A CA 1
ATOM 7734 C C . LYS A 1 915 ? 2.810 22.818 48.240 1.00 89.06 915 LYS A C 1
ATOM 7736 O O . LYS A 1 915 ? 3.167 23.033 49.400 1.00 89.06 915 LYS A O 1
ATOM 7741 N N . GLN A 1 916 ? 3.361 23.465 47.210 1.00 89.62 916 GLN A N 1
ATOM 7742 C CA . GLN A 1 916 ? 4.435 24.454 47.384 1.00 89.62 916 GLN A CA 1
ATOM 7743 C C . GLN A 1 916 ? 3.993 25.669 48.213 1.00 89.62 916 GLN A C 1
ATOM 7745 O O . GLN A 1 916 ? 4.739 26.137 49.082 1.00 89.62 916 GLN A O 1
ATOM 7750 N N . ILE A 1 917 ? 2.779 26.182 47.987 1.00 90.50 917 ILE A N 1
ATOM 7751 C CA . ILE A 1 917 ? 2.214 27.289 48.774 1.00 90.50 917 ILE A CA 1
ATOM 7752 C C . ILE A 1 917 ? 2.068 26.876 50.244 1.00 90.50 917 ILE A C 1
ATOM 7754 O O . ILE A 1 917 ? 2.451 27.639 51.139 1.00 90.50 917 ILE A O 1
ATOM 7758 N N . MET A 1 918 ? 1.571 25.665 50.508 1.00 90.94 918 MET A N 1
ATOM 7759 C CA . MET A 1 918 ? 1.441 25.124 51.863 1.00 90.94 918 MET A CA 1
ATOM 7760 C C . MET A 1 918 ? 2.809 24.977 52.545 1.00 90.94 918 MET A C 1
ATOM 7762 O O . MET A 1 918 ? 2.991 25.464 53.661 1.00 90.94 918 MET A O 1
ATOM 7766 N N . GLN A 1 919 ? 3.811 24.423 51.856 1.00 87.94 919 GLN A N 1
ATOM 7767 C CA . GLN A 1 919 ? 5.180 24.329 52.373 1.00 87.94 919 GLN A CA 1
ATOM 7768 C C . GLN A 1 919 ? 5.782 25.710 52.677 1.00 87.94 919 GLN A C 1
ATOM 7770 O O . GLN A 1 919 ? 6.395 25.904 53.731 1.00 87.94 919 GLN A O 1
ATOM 7775 N N . LYS A 1 920 ? 5.571 26.710 51.806 1.00 90.81 920 LYS A N 1
ATOM 7776 C CA . LYS A 1 920 ? 5.989 28.099 52.070 1.00 90.81 920 LYS A CA 1
ATOM 7777 C C . LYS A 1 920 ? 5.293 28.674 53.311 1.00 90.81 920 LYS A C 1
ATOM 7779 O O . LYS A 1 920 ? 5.957 29.346 54.105 1.00 90.81 920 LYS A O 1
ATOM 7784 N N . LYS A 1 921 ? 3.997 28.401 53.523 1.00 91.19 921 LYS A N 1
ATOM 7785 C CA . LYS A 1 921 ? 3.272 28.802 54.748 1.00 91.19 921 LYS A CA 1
ATOM 7786 C C . LYS A 1 921 ? 3.857 28.133 55.996 1.00 91.19 921 LYS A C 1
ATOM 7788 O O . LYS A 1 921 ? 4.156 28.841 56.957 1.00 91.19 921 LYS A O 1
ATOM 7793 N N . ILE A 1 922 ? 4.109 26.824 55.960 1.00 89.31 922 ILE A N 1
ATOM 7794 C CA . ILE A 1 922 ? 4.721 26.078 57.074 1.00 89.31 922 ILE A CA 1
ATOM 7795 C C . ILE A 1 922 ? 6.096 26.662 57.425 1.00 89.31 922 ILE A C 1
ATOM 7797 O O . ILE A 1 922 ? 6.348 26.997 58.582 1.00 89.31 922 ILE A O 1
ATOM 7801 N N . ARG A 1 923 ? 6.960 26.908 56.430 1.00 89.06 923 ARG A N 1
ATOM 7802 C CA . ARG A 1 923 ? 8.275 27.543 56.654 1.00 89.06 923 ARG A CA 1
ATOM 7803 C C . ARG A 1 923 ? 8.154 28.927 57.303 1.00 89.06 923 ARG A C 1
ATOM 7805 O O . ARG A 1 923 ? 8.954 29.266 58.175 1.00 89.06 923 ARG A O 1
ATOM 7812 N N . ARG A 1 924 ? 7.157 29.735 56.915 1.00 90.31 924 ARG A N 1
ATOM 7813 C CA . ARG A 1 924 ? 6.888 31.040 57.551 1.00 90.31 924 ARG A CA 1
ATOM 7814 C C . ARG A 1 924 ? 6.456 30.885 59.013 1.00 90.31 924 ARG A C 1
ATOM 7816 O O . ARG A 1 924 ? 6.922 31.661 59.847 1.00 90.31 924 ARG A O 1
ATOM 7823 N N . LEU A 1 925 ? 5.621 29.894 59.333 1.00 91.38 925 LEU A N 1
ATOM 7824 C CA . LEU A 1 925 ? 5.193 29.607 60.708 1.00 91.38 925 LEU A CA 1
ATOM 7825 C C . LEU A 1 925 ? 6.358 29.134 61.583 1.00 91.38 925 LEU A C 1
ATOM 7827 O O . LEU A 1 925 ? 6.550 29.682 62.667 1.00 91.38 925 LEU A O 1
ATOM 7831 N N . ILE A 1 926 ? 7.195 28.218 61.085 1.00 89.25 926 ILE A N 1
ATOM 7832 C CA . ILE A 1 926 ? 8.401 27.752 61.790 1.00 89.25 926 ILE A CA 1
ATOM 7833 C C . ILE A 1 926 ? 9.336 28.930 62.092 1.00 89.25 926 ILE A C 1
ATOM 7835 O O . ILE A 1 926 ? 9.772 29.100 63.230 1.00 89.25 926 ILE A O 1
ATOM 7839 N N . ARG A 1 927 ? 9.588 29.813 61.113 1.00 89.81 927 ARG A N 1
ATOM 7840 C CA . ARG A 1 927 ? 10.408 31.021 61.326 1.00 89.81 927 ARG A CA 1
ATOM 7841 C C . ARG A 1 927 ? 9.813 31.958 62.381 1.00 89.81 927 ARG A C 1
ATOM 7843 O O . ARG A 1 927 ? 10.567 32.543 63.156 1.00 89.81 927 ARG A O 1
ATOM 7850 N N . ARG A 1 928 ? 8.484 32.121 62.425 1.00 90.75 928 ARG A N 1
ATOM 7851 C CA . ARG A 1 928 ? 7.806 32.921 63.464 1.00 90.75 928 ARG A CA 1
ATOM 7852 C C . ARG A 1 928 ? 7.969 32.292 64.849 1.00 90.75 928 ARG A C 1
ATOM 7854 O O . ARG A 1 928 ? 8.364 32.999 65.770 1.00 90.75 928 ARG A O 1
ATOM 7861 N N . GLN A 1 929 ? 7.745 30.985 64.975 1.00 90.12 929 GLN A N 1
ATOM 7862 C CA . GLN A 1 929 ? 7.926 30.246 66.230 1.00 90.12 929 GLN A CA 1
ATOM 7863 C C . GLN A 1 929 ? 9.371 30.316 66.734 1.00 90.12 929 GLN A C 1
ATOM 7865 O O . GLN A 1 929 ? 9.615 30.599 67.905 1.00 90.12 929 GLN A O 1
ATOM 7870 N N . PHE A 1 930 ? 10.345 30.161 65.837 1.00 90.69 930 PHE A N 1
ATOM 7871 C CA . PHE A 1 930 ? 11.758 30.292 66.180 1.00 90.69 930 PHE A CA 1
ATOM 7872 C C . PHE A 1 930 ? 12.106 31.705 66.674 1.00 90.69 930 PHE A C 1
ATOM 7874 O O . PHE A 1 930 ? 12.767 31.853 67.700 1.00 90.69 930 PHE A O 1
ATOM 7881 N N . LYS A 1 931 ? 11.600 32.757 66.012 1.00 90.44 931 LYS A N 1
ATOM 7882 C CA . LYS A 1 931 ? 11.768 34.149 66.472 1.00 90.44 931 LYS A CA 1
ATOM 7883 C C . LYS A 1 931 ? 11.122 34.399 67.841 1.00 90.44 931 LYS A C 1
ATOM 7885 O O . LYS A 1 931 ? 11.698 35.128 68.647 1.00 90.44 931 LYS A O 1
ATOM 7890 N N . LEU A 1 932 ? 9.955 33.811 68.113 1.00 91.25 932 LEU A N 1
ATOM 7891 C CA . LEU A 1 932 ? 9.295 33.899 69.421 1.00 91.25 932 LEU A CA 1
ATOM 7892 C C . LEU A 1 932 ? 10.122 33.208 70.511 1.00 91.25 932 LEU A C 1
ATOM 7894 O O . LEU A 1 932 ? 10.394 33.834 71.533 1.00 91.25 932 LEU A O 1
ATOM 7898 N N . LYS A 1 933 ? 10.616 31.988 70.261 1.00 88.38 933 LYS A N 1
ATOM 7899 C CA . LYS A 1 933 ? 11.527 31.291 71.184 1.00 88.38 933 LYS A CA 1
ATOM 7900 C C . LYS A 1 933 ? 12.814 32.077 71.427 1.00 88.38 933 LYS A C 1
ATOM 7902 O O . LYS A 1 933 ? 13.219 32.239 72.571 1.00 88.38 933 LYS A O 1
ATOM 7907 N N . GLN A 1 934 ? 13.426 32.648 70.387 1.00 89.25 934 GLN A N 1
ATOM 7908 C CA . GLN A 1 934 ? 14.595 33.517 70.561 1.00 89.25 934 GLN A CA 1
ATOM 7909 C C . GLN A 1 934 ? 14.286 34.750 71.421 1.00 89.25 934 GLN A C 1
ATOM 7911 O O . GLN A 1 934 ? 15.113 35.132 72.246 1.00 89.25 934 GLN A O 1
ATOM 7916 N N . LYS A 1 935 ? 13.113 35.380 71.256 1.00 90.31 935 LYS A N 1
ATOM 7917 C CA . LYS A 1 935 ? 12.680 36.486 72.127 1.00 90.31 935 LYS A CA 1
ATOM 7918 C C . LYS A 1 935 ? 12.495 36.030 73.575 1.00 90.31 935 LYS A C 1
ATOM 7920 O O . LYS A 1 935 ? 12.956 36.729 74.471 1.00 90.31 935 LYS A O 1
ATOM 7925 N N . GLN A 1 936 ? 11.875 34.872 73.803 1.00 88.56 936 GLN A N 1
ATOM 7926 C CA . GLN A 1 936 ? 11.715 34.291 75.141 1.00 88.56 936 GLN A CA 1
ATOM 7927 C C . GLN A 1 936 ? 13.074 34.025 75.798 1.00 88.56 936 GLN A C 1
ATOM 7929 O O . GLN A 1 936 ? 13.300 34.471 76.917 1.00 88.56 936 GLN A O 1
ATOM 7934 N N . ILE A 1 937 ? 14.013 33.406 75.074 1.00 86.25 937 ILE A N 1
ATOM 7935 C CA . ILE A 1 937 ? 15.383 33.166 75.552 1.00 86.25 937 ILE A CA 1
ATOM 7936 C C . ILE A 1 937 ? 16.071 34.488 75.909 1.00 86.25 937 ILE A C 1
ATOM 7938 O O . ILE A 1 937 ? 16.639 34.609 76.990 1.00 86.25 937 ILE A O 1
ATOM 7942 N N . ARG A 1 938 ? 15.976 35.518 75.054 1.00 86.50 938 ARG A N 1
ATOM 7943 C CA . ARG A 1 938 ? 16.536 36.847 75.363 1.00 86.50 938 ARG A CA 1
ATOM 7944 C C . ARG A 1 938 ? 15.905 37.474 76.607 1.00 86.50 938 ARG A C 1
ATOM 7946 O O . ARG A 1 938 ? 16.622 38.116 77.365 1.00 86.50 938 ARG A O 1
ATOM 7953 N N . HIS A 1 939 ? 14.600 37.306 76.820 1.00 85.06 939 HIS A N 1
ATOM 7954 C CA . HIS A 1 939 ? 13.930 37.784 78.032 1.00 85.06 939 HIS A CA 1
ATOM 7955 C C . HIS A 1 939 ? 14.396 37.044 79.286 1.00 85.06 939 HIS A C 1
ATOM 7957 O O . HIS A 1 939 ? 14.622 37.698 80.296 1.00 85.06 939 HIS A O 1
ATOM 7963 N N . VAL A 1 940 ? 14.589 35.724 79.220 1.00 82.56 940 VAL A N 1
ATOM 7964 C CA . VAL A 1 940 ? 15.138 34.934 80.335 1.00 82.56 940 VAL A CA 1
ATOM 7965 C C . VAL A 1 940 ? 16.571 35.366 80.647 1.00 82.56 940 VAL A C 1
ATOM 7967 O O . VAL A 1 940 ? 16.878 35.661 81.795 1.00 82.56 940 VAL A O 1
ATOM 7970 N N . ILE A 1 941 ? 17.427 35.514 79.629 1.00 82.12 941 ILE A N 1
ATOM 7971 C CA . ILE A 1 941 ? 18.805 36.002 79.809 1.00 82.12 941 ILE A CA 1
ATOM 7972 C C . ILE A 1 941 ? 18.817 37.407 80.427 1.00 82.12 941 ILE A C 1
ATOM 7974 O O . ILE A 1 941 ? 19.624 37.668 81.310 1.00 82.12 941 ILE A O 1
ATOM 7978 N N . LYS A 1 942 ? 17.918 38.303 79.997 1.00 82.50 942 LYS A N 1
ATOM 7979 C CA . LYS A 1 942 ? 17.764 39.646 80.582 1.00 82.50 942 LYS A CA 1
ATOM 7980 C C . LYS A 1 942 ? 17.183 39.659 81.997 1.00 82.50 942 LYS A C 1
ATOM 7982 O O . LYS A 1 942 ? 17.293 40.686 82.639 1.00 82.50 942 LYS A O 1
ATOM 7987 N N . ARG A 1 943 ? 16.492 38.601 82.428 1.00 78.06 943 ARG A N 1
ATOM 7988 C CA . ARG A 1 943 ? 15.979 38.458 83.800 1.00 78.06 943 ARG A CA 1
ATOM 7989 C C . ARG A 1 943 ? 17.027 37.877 84.747 1.00 78.06 943 ARG A C 1
ATOM 7991 O O . ARG A 1 943 ? 16.963 38.146 85.935 1.00 78.06 943 ARG A O 1
ATOM 7998 N N . ASN A 1 944 ? 17.912 37.031 84.219 1.00 70.69 944 ASN A N 1
ATOM 7999 C CA . ASN A 1 944 ? 18.974 36.376 84.982 1.00 70.69 944 ASN A CA 1
ATOM 8000 C C . ASN A 1 944 ? 20.237 37.242 85.114 1.00 70.69 944 ASN A C 1
ATOM 8002 O O . ASN A 1 944 ? 21.063 36.968 85.978 1.00 70.69 944 ASN A O 1
ATOM 8006 N N . ARG A 1 945 ? 20.406 38.231 84.230 1.00 64.88 945 ARG A N 1
ATOM 8007 C CA . ARG A 1 945 ? 21.307 39.371 84.430 1.00 64.88 945 ARG A CA 1
ATOM 8008 C C . ARG A 1 945 ? 20.575 40.439 85.216 1.00 64.88 945 ARG A C 1
ATOM 8010 O O . ARG A 1 945 ? 21.247 41.088 86.038 1.00 64.88 945 ARG A O 1
#

Organism: Ichthyophthirius multifiliis (NCBI:txid5932)

Secondary structure (DSSP, 8-state):
-HHHHHHHHHHHHHHHHHHHHHHHHHHHHHHHHHHHHHHHHHHHHHHHHHHHHHHHHHHHHHHHHHHHHHHHHHHHHTTT--HHHHHHHHHHHHHHHHHHHHHHHHHHHHHHHHHHHHHHHHHHHHHHHHHHHHHHHHHHHHHHHHHHHHHHHHHHHHHHHHHHHHHHHHHHHHHHHHHHHHHHHHHHHHHHHHHHHHHHHHHHHHSHHHHHHHHHHHHHHHHHHHHHHHHHHGGGG-TTTHHHHHHHHHHHHHHHHHHHHHHHHHHHHHHHHHHHHHHHHHHHHHHHHHHHHHHHHHHHHHHHHHHHHHHTT---HHHHHHHHHHHHHHHHHHHHHHHHHHHHHHHHHHHHHHHHHHHHHHHHHHHHHHHHHHHHHHHHHHHHHHHHHTTT---------TTHHHHHHHHHHHHHHHHHHHHHHHHHHHHHHHHHHHHHHHHHHHHHHHHHHHHHHHHHHHHHHHHHHHHHHHHHHHHHHHHHHHHHHHHHHHHHHHHHHHHHHHHHHHHHHHHTTHHHHHHHHHHHHHHHHHHHHHHHHHHHHHHHHHHHHHHHHHHHHHHHHHHHHHHHHHHHHHHHHHHHHHHHHHHHHHHHHHTTTHHHHHHHHHHHHHHHTTTGGGSSSSSSS-TTSSSSSSSTTSHHHHHHHHHHHHHHHHHHHHHHHHHHHTS---S--SHHHHHHHHHHHHHHHHHHHHHHHHHHHHHHHHHHHHHHHHHHHHHHHHHHHHHHHHHHHHHHHHHHHHHHHHHT-HHHHHHHHHHHHHHHHHHHHHHHHHHHHHHHHHHGGG-TTS---HHHHHHHHHHHHHHHHHHHHHHHHHHHHHHHHHHHHHHHHHHHHHHTT--SS-TTHHHHHHHHHHHHHHHHHHHHHHHHHHHHHHHHHHHHHHHHHHHHHHHHHHHHHHHHHHHHHHHHHHHHHHHHHHHHHHHHHHHHHHHHHHHH-

Sequence (945 aa):
MILKQNTEQEFFKKTQQEESSKYREKALILAQEIEKISKINTEQFEKIKNQENIILQLENKISLLSSELLRQSNFLKEKEGSDNQKLILVQQIEQLKRIVEDKENIIFQMGKQIVQLEDQKREIPQQNNQNMHLEQQIVLLSSQIEYQTNLQTEKEQKIQEYRREIERLQVCEAEKNQLNKHIQVLSEELDRLTRLLSEKQDEIRNSRVFQEDKRRLELLIQQLQMENESLKIRNNNSIEQENQKNTYEQKIAMLSSENQRMRILMDENNNIKSVNRELEHKLMVLGEEIERLNKSLAFLQEENMKLVKKSSFQNNNQDNYILLEKILFLSAQMESLILQKQEFLQKIEQLESQNRLLNGQKIEYQNQLKYYNEKVQQQEQQLGNLQEQVKRTSNKPKQINTEELQMINEQHQQRVIILNQQIEYIQQENNVIRQQNSQLQQEIQQIKASNSQFQQQLNHQQQDFSQIRLSNSTLQQEIVQTRNIKDQLQQENNQLKNQINDIKQKMQVLQENQYNMQDINNLNEQLNDKINENENLVEEYNRLYQEMEINKHQWKQIDSEKILLQEQNTKNENTIRYLQNQLTQYQIENSQIQNLGKLEQEKTLLGLEIERLNNILKEKLNLIENQQQNIYQLETYRYQCGEKQIKIDQMGKELTELSIAYTELIRISEQQSGVSQNDHLEAIKRLKKEHEIEIEDIKRQIDTKFNEELQRQIQLILSEQESVKRSQKSKENEHYENQIRDLQKQLMEALGNEEYQMKWKEKLEKLEMWRILELEEMKKNLEQYKDIQFQPSQVISEAERIAYSTQIKQLQHKIQELDENYRYQLAENDELKTVNANLVKESQKFGKKSHEFSNYERQIIQITDQRNNAEVKCRKLESKCSQLECQLTNLSQEFHQIQEQTEILKQQRDSALKKQIMQKKIRRLIRRQFKLKQKQIRHVIKRNR